Protein AF-0000000084698087 (afdb_homodimer)

Solvent-accessible surface area (backbone atoms only — not comparable to full-atom values): 52259 Å² total; per-residue (Å²): 129,74,54,27,31,43,56,53,33,52,51,50,30,53,74,68,68,44,42,52,36,19,20,30,72,36,72,40,35,35,51,70,33,32,60,50,56,84,87,42,45,78,47,52,35,65,36,32,31,35,14,44,15,16,33,40,25,23,16,63,62,61,72,42,63,26,36,30,41,28,23,25,40,45,26,45,24,41,18,37,33,32,37,39,26,28,33,58,58,37,32,29,28,43,34,33,23,17,22,51,44,72,92,41,52,83,51,52,28,56,61,40,37,80,60,59,49,56,50,58,42,85,36,41,79,44,57,42,55,65,91,47,54,61,41,44,39,40,47,50,52,50,41,52,45,56,8,51,22,68,57,30,12,20,21,37,38,42,44,41,33,62,32,31,75,34,69,35,55,88,75,43,54,76,89,74,88,70,64,70,70,48,73,58,58,66,69,59,49,49,52,52,23,48,52,56,48,69,37,88,38,42,36,40,29,35,8,28,42,18,35,75,60,71,14,42,66,44,44,49,52,29,39,58,39,44,35,39,43,31,29,37,37,54,71,51,32,26,67,32,57,44,56,79,44,69,42,30,30,25,24,36,36,34,22,31,27,63,32,10,60,70,51,50,85,30,40,29,39,41,34,36,17,45,72,62,58,61,34,37,60,94,40,89,61,49,82,56,34,86,75,44,43,46,38,36,27,27,51,34,69,65,50,59,66,43,30,84,64,61,50,70,43,59,17,25,33,40,58,45,34,50,51,40,50,71,63,36,55,73,40,68,74,58,92,59,81,51,69,59,46,75,19,34,55,29,60,27,58,55,53,81,85,70,84,83,82,75,45,33,45,62,49,53,49,34,41,28,48,49,74,45,48,64,91,71,38,26,41,33,48,45,33,83,50,46,40,16,27,42,27,45,45,49,73,54,67,54,85,89,29,47,44,47,67,50,37,73,49,73,32,35,50,61,13,13,50,41,16,31,40,51,29,25,51,75,70,65,71,58,53,46,36,37,36,39,30,22,60,60,38,42,56,54,30,54,54,23,47,33,40,25,27,77,65,43,33,53,34,40,35,38,26,54,32,53,49,38,45,33,46,49,54,28,41,29,61,76,67,67,22,58,63,49,72,68,44,66,50,72,68,66,33,64,52,36,36,35,41,13,30,51,27,48,50,44,79,32,61,47,56,68,47,41,26,52,50,47,48,51,41,74,73,40,85,17,27,29,36,38,40,28,55,29,52,75,56,64,30,52,83,112,129,74,52,27,31,43,55,52,33,54,52,50,30,53,75,68,67,43,42,51,36,21,19,31,71,36,73,42,36,35,52,69,31,32,60,49,57,85,87,43,44,76,47,51,34,68,35,33,31,32,14,43,14,16,33,38,24,22,18,62,62,60,73,42,62,26,34,30,41,27,22,26,40,44,26,46,24,41,18,36,34,31,37,39,26,28,34,58,58,37,31,27,27,45,34,33,23,18,20,51,44,72,91,42,52,82,52,52,28,55,60,40,37,80,60,60,50,56,50,58,43,86,35,41,80,44,58,42,55,67,92,47,55,60,42,46,37,40,49,49,50,50,42,52,44,57,9,50,23,69,56,32,13,20,22,38,38,41,45,41,32,62,32,31,78,34,68,35,55,88,78,42,54,75,89,74,89,68,65,70,70,49,73,57,58,66,68,58,49,49,51,52,24,48,52,56,48,68,36,90,40,43,36,41,30,36,9,28,42,17,35,76,60,71,14,42,67,43,45,48,53,30,40,59,39,44,35,38,42,30,29,35,35,53,72,51,32,27,68,33,58,44,56,78,44,72,42,30,31,24,24,36,38,34,22,31,27,64,30,11,60,71,51,51,86,31,41,28,38,42,32,37,17,46,71,61,59,59,34,37,62,96,39,87,61,50,82,56,34,89,76,46,45,46,37,36,29,26,51,35,68,66,52,58,65,43,30,83,64,60,52,72,42,60,17,25,34,41,59,45,34,50,52,39,50,72,64,36,57,73,40,69,73,60,91,60,81,53,70,59,46,75,19,33,54,28,58,24,59,53,52,81,85,68,84,82,82,76,46,32,44,60,49,51,49,34,40,28,47,48,73,45,48,63,89,70,39,26,40,32,49,45,32,84,50,46,40,16,28,41,28,45,45,51,73,54,66,56,84,90,30,46,44,47,67,49,37,73,49,73,33,35,50,62,13,14,50,42,17,29,43,51,28,25,52,75,70,64,71,59,51,45,36,38,35,38,31,21,60,60,37,43,57,54,31,54,55,23,47,33,40,25,28,76,65,45,33,53,34,41,35,38,26,54,32,53,48,39,46,34,46,50,54,26,41,28,60,76,67,67,22,58,61,47,72,68,44,67,50,72,69,66,34,64,52,36,36,35,40,12,30,50,26,49,50,44,78,32,64,47,56,67,46,41,26,52,49,48,49,52,42,73,72,38,85,16,27,29,37,38,40,28,55,28,51,76,57,65,30,53,83,112

Secondary structure (DSSP, 8-state):
-PPBHHHHHHHHHHHTT--EEEE---GGGHHHHTT--TTSEEEE-SSHHHHHHHHHHHHHHHTS-EEEEE-HHHHHHHHHHHHHHHHHTT--EEEEEEE--HHHHTT--TT--SSTTTTTTTSSS-EE--SSGGGHHHHHHHHHHHHHSSSP--EEEEEETTSTTSBPPTT--------------HHHHHHHHHHHHH-SSEEEEE-HHHHHTT-HHHHHHHHHHHT--EEEPTT-SS--S-TTSTTEEEEPPSSHHHHHHHTTT-SEEEEESS-S----S---S-SS-TTPEEEEEES-HHHHHH-SS-EEEE--HHHHHHHHHHHSPP-PPPSSPPPPPTTTT-SSPPPP-----SSBPHHHHHHHHHHHS-TTPEEEEE-GGGHHHHHHH----STTSEE--SS--TTSHHHHHHHHHHHHHHHT----EEEEE-TTGGGGSTTHHHHHHHTT--EEEEEEE-SB-HHHHHHHHHHT-TT-S--B-TT--HHHHHHHTT-EEEE--SHHHHHHHHHHHHHSSS-EEEEEEB--------/-PPBHHHHHHHHHHHTT--EEEE---GGGHHHHTT--TTSEEEE-SSHHHHHHHHHHHHHHHTS-EEEEE-HHHHHHHHHHHHHHHHHTT--EEEEEEE--HHHHTT--TT--SSTTTTTTTSSS-EE--SSGGGHHHHHHHHHHHHHSSSP--EEEEEEGGGTTSBPPTT--------------HHHHHHHHHHHHH-SSEEEEE-HHHHHTT-HHHHHHHHHHHT--EEEPTT-SS--S-TTSTTEEEEPPSSHHHHHHHTTT-SEEEEESS-S----S---S-SS-TTPEEEEEES-HHHHHH-SS-EEEE--HHHHHHHHHHHSPP-PPPSSPPPPPTTTT-SSPPPP-----SSBPHHHHHHHHHHHS-TTPEEEEE-GGGHHHHHHH----STTSEE--SS--TTSHHHHHHHHHHHHHHHT----EEEEE-TTGGGGSTTHHHHHHHTT--EEEEEEE-SB-HHHHHHHHHHT-TT-SS-B-TT--HHHHHHHTT-EEEE--SHHHHHHHHHHHHHSSS-EEEEEEB--------

Radius of gyration: 29.79 Å; Cα contacts (8 Å, |Δi|>4): 2789; chains: 2; bounding box: 80×95×78 Å

InterPro domains:
  IPR011766 Thiamine pyrophosphate enzyme, TPP-binding [PF02775] (391-532)
  IPR012000 Thiamine pyrophosphate enzyme, central domain [PF00205] (190-324)
  IPR012001 Thiamine pyrophosphate enzyme, N-terminal TPP-binding domain [PF02776] (4-104)
  IPR029035 DHS-like NAD/FAD-binding domain superfamily [SSF52467] (183-330)
  IPR029061 Thiamin diphosphate-binding fold [SSF52518] (4-173)
  IPR029061 Thiamin diphosphate-binding fold [SSF52518] (356-541)
  IPR045229 Thiamine pyrophosphate enzyme [PTHR18968] (4-537)

Nearest PDB structures (foldseek):
  4k9q-assembly1_A  TM=9.774E-01  e=3.034E-65  Polynucleobacter necessarius
  8i01-assembly2_F  TM=8.553E-01  e=2.301E-31  Escherichia coli K-12
  4rjj-assembly2_E  TM=8.406E-01  e=1.267E-29  Bacillus subtilis PY79
  4rjk-assembly1_B  TM=8.369E-01  e=9.402E-29  Bacillus subtilis PY79
  1ozg-assembly1_A-2  TM=8.059E-01  e=5.074E-29  Klebsiella pneumoniae

Foldseek 3Di:
DFDFLLRLQVVLCVVQVAQEEFEADDPLCVLSCPPNDPSHHYQYFPALLLRLLLQLLQCLLQVGEYEYEYEAQVRCVRNQLSLQLQLLVLGQYEYEYEAAAPVCVVVPDPSGRDPVQPVNPPSAQEGDEDPALQQVNVVVQVSRQRQQAPSHGYYYYYYYSVSGGHGYDDCSHDHDDHDRWDAWDPVVLLVVQCPLQPWDAEEEEEALLQLSVVQAVLLVLLCQQAQHAYEYEAPHQFDNYFQPDQRYAAAAAQEQASNQVVCPPGQEYEYAAAALDNHDDYDDDHSHYPNYAYAYEHQDVVSVVVRPHHDYIHTRRNNSSNVSSVNHHGDDHDPDTHHHDLQHHQNDAAFDDDDCPLFAALLLLLLLLLVQFDPQEAEEEADNQGSNSNSNNDGDGDRPRYGYTSSNRAASQLSSQLSNQVSCVVVVVNHEYEYEHEPVSCVSHVSSLLSQQVVQGLYEYEYAYAQFQLAVVLVCVVVVPPPDPDGGHPDDDVQVSNVVSPAAEAEDGHSVSSSVQSNVSNVDGTYYYYYGYHHRGRHHSD/DFDFLLRLQVVLCVVQVAQEEFEADDPLCVLSCPPNDPSHHYQYFPALLLRLLLQLLQCLLQVGEYEYEYEAQVRCVRNQLSLQLQLLVLGQYEYEYEAAAPVCVVVPDPSGRDPVQPVSPPSAQEGDEDPALQQVNVVVQVSRQRQQAPSHGYYYYYYYSVSGGHGYDDCSHDHDDHDRWDAWDPVVLLVVQVPLQPWDAEEEEEALLQLSVVQAVLLVLLCQQAQHAYEYEAPHQFDNYFQPDQRYAAAAAQEQASNQVVCPPGQEYEYAAAALDNHDDYDDDHSHYPNYAYAYEHQDVVSVVVRPHHDYIHTRRNNSSNVSSVNHHGDDHDPDTHHHDLQHNQNDAAFDDDDCPLFAALLLLLLLLLVQFDPQEAEEEADNQGSNSNSNNDGDGDRPRYGYTSSNRAASQLSSQLSNLVSCVVVVVNHEYEYEHEPVSCVSHVSSLLSQQVVQGLYEYEYAYAQFQLAVVLVCVVVVPPPDPDGGHPDDDVQVSNVVSRAAEAEDGHSVSSSVQSNVSNVDGTYYYYYGYHHRGRHHSD

pLDDT: mean 95.45, std 4.78, range [59.5, 98.94]

Organism: NCBI:txid1124991

Structure (mmCIF, N/CA/C/O backbone):
data_AF-0000000084698087-model_v1
#
loop_
_entity.id
_entity.type
_entity.pdbx_description
1 polymer 'Benzoylformate decarboxylase'
#
loop_
_atom_site.group_PDB
_atom_site.id
_atom_site.type_symbol
_atom_site.label_atom_id
_atom_site.label_alt_id
_atom_site.label_comp_id
_atom_site.label_asym_id
_atom_site.label_entity_id
_atom_site.label_seq_id
_atom_site.pdbx_PDB_ins_code
_atom_site.Cartn_x
_atom_site.Cartn_y
_atom_site.Cartn_z
_atom_site.occupancy
_atom_site.B_iso_or_equiv
_atom_site.auth_seq_id
_atom_site.auth_comp_id
_atom_site.auth_asym_id
_atom_site.auth_atom_id
_atom_site.pdbx_PDB_model_num
ATOM 1 N N . MET A 1 1 ? 40.344 4.586 -14.258 1 59.5 1 MET A N 1
ATOM 2 C CA . MET A 1 1 ? 38.969 4.32 -14.703 1 59.5 1 MET A CA 1
ATOM 3 C C . MET A 1 1 ? 38.031 5.363 -14.156 1 59.5 1 MET A C 1
ATOM 5 O O . MET A 1 1 ? 38.188 5.844 -13.031 1 59.5 1 MET A O 1
ATOM 9 N N . GLY A 1 2 ? 37.25 5.965 -15.07 1 83.25 2 GLY A N 1
ATOM 10 C CA . GLY A 1 2 ? 36.375 7.035 -14.633 1 83.25 2 GLY A CA 1
ATOM 11 C C . GLY A 1 2 ? 35.375 6.594 -13.586 1 83.25 2 GLY A C 1
ATOM 12 O O . GLY A 1 2 ? 35.219 5.398 -13.32 1 83.25 2 GLY A O 1
ATOM 13 N N . LYS A 1 3 ? 34.844 7.473 -12.812 1 92.69 3 LYS A N 1
ATOM 14 C CA . LYS A 1 3 ? 33.844 7.176 -11.773 1 92.69 3 LYS A CA 1
ATOM 15 C C . LYS A 1 3 ? 32.594 6.547 -12.375 1 92.69 3 LYS A C 1
ATOM 17 O O . LYS A 1 3 ? 32.25 6.797 -13.539 1 92.69 3 LYS A O 1
ATOM 22 N N . THR A 1 4 ? 31.984 5.672 -11.656 1 95.75 4 THR A N 1
ATOM 23 C CA . THR A 1 4 ? 30.719 5.082 -12.07 1 95.75 4 THR A CA 1
ATOM 24 C C . THR A 1 4 ? 29.562 6.02 -11.766 1 95.75 4 THR A C 1
ATOM 26 O O . THR A 1 4 ? 29.719 6.988 -11.016 1 95.75 4 THR A O 1
ATOM 29 N N . ILE A 1 5 ? 28.422 5.75 -12.352 1 97 5 ILE A N 1
ATOM 30 C CA . ILE A 1 5 ? 27.188 6.48 -12.078 1 97 5 ILE A CA 1
ATOM 31 C C . ILE A 1 5 ? 26.875 6.43 -10.586 1 97 5 ILE A C 1
ATOM 33 O O . ILE A 1 5 ? 26.484 7.441 -9.992 1 97 5 ILE A O 1
ATOM 37 N N . ARG A 1 6 ? 27.062 5.293 -9.953 1 97 6 ARG A N 1
ATOM 38 C CA . ARG A 1 6 ? 26.844 5.117 -8.523 1 97 6 ARG A CA 1
ATOM 39 C C . ARG A 1 6 ? 27.703 6.082 -7.707 1 97 6 ARG A C 1
ATOM 41 O O . ARG A 1 6 ? 27.188 6.801 -6.848 1 97 6 ARG A O 1
ATOM 48 N N . GLN A 1 7 ? 29 6.082 -8.016 1 95.69 7 GLN A N 1
ATOM 49 C CA . GLN A 1 7 ? 29.938 6.906 -7.27 1 95.69 7 GLN A CA 1
ATOM 50 C C . GLN A 1 7 ? 29.594 8.391 -7.398 1 95.69 7 GLN A C 1
ATOM 52 O O . GLN A 1 7 ? 29.578 9.117 -6.406 1 95.69 7 GLN A O 1
ATOM 57 N N . VAL A 1 8 ? 29.312 8.828 -8.641 1 96.06 8 VAL A N 1
ATOM 58 C CA . VAL A 1 8 ? 29.016 10.234 -8.891 1 96.06 8 VAL A CA 1
ATOM 59 C C . VAL A 1 8 ? 27.703 10.609 -8.195 1 96.06 8 VAL A C 1
ATOM 61 O O . VAL A 1 8 ? 27.578 11.727 -7.688 1 96.06 8 VAL A O 1
ATOM 64 N N . THR A 1 9 ? 26.734 9.711 -8.188 1 97 9 THR A N 1
ATOM 65 C CA . THR A 1 9 ? 25.453 9.969 -7.535 1 97 9 THR A CA 1
ATOM 66 C C . THR A 1 9 ? 25.641 10.133 -6.031 1 97 9 THR A C 1
ATOM 68 O O . THR A 1 9 ? 25.109 11.078 -5.438 1 97 9 THR A O 1
ATOM 71 N N . PHE A 1 10 ? 26.406 9.297 -5.359 1 97.06 10 PHE A N 1
ATOM 72 C CA . PHE A 1 10 ? 26.656 9.414 -3.926 1 97.06 10 PHE A CA 1
ATOM 73 C C . PHE A 1 10 ? 27.422 10.688 -3.607 1 97.06 10 PHE A C 1
ATOM 75 O O . PHE A 1 10 ? 27.203 11.305 -2.561 1 97.06 10 PHE A O 1
ATOM 82 N N . GLU A 1 11 ? 28.359 11.062 -4.5 1 95.88 11 GLU A N 1
ATOM 83 C CA . GLU A 1 11 ? 29.047 12.328 -4.324 1 95.88 11 GLU A CA 1
ATOM 84 C C . GLU A 1 11 ? 28.078 13.5 -4.363 1 95.88 11 GLU A C 1
ATOM 86 O O . GLU A 1 11 ? 28.156 14.414 -3.539 1 95.88 11 GLU A O 1
ATOM 91 N N . LEU A 1 12 ? 27.188 13.438 -5.34 1 95.94 12 LEU A N 1
ATOM 92 C CA . LEU A 1 12 ? 26.172 14.477 -5.457 1 95.94 12 LEU A CA 1
ATOM 93 C C . LEU A 1 12 ? 25.297 14.516 -4.207 1 95.94 12 LEU A C 1
ATOM 95 O O . LEU A 1 12 ? 25.031 15.594 -3.66 1 95.94 12 LEU A O 1
ATOM 99 N N . LEU A 1 13 ? 24.812 13.383 -3.74 1 97.38 13 LEU A N 1
ATOM 100 C CA . LEU A 1 13 ? 23.969 13.297 -2.557 1 97.38 13 LEU A CA 1
ATOM 101 C C . LEU A 1 13 ? 24.688 13.852 -1.33 1 97.38 13 LEU A C 1
ATOM 103 O O . LEU A 1 13 ? 24.078 14.539 -0.504 1 97.38 13 LEU A O 1
ATOM 107 N N . ARG A 1 14 ? 26.016 13.578 -1.236 1 96.25 14 ARG A N 1
ATOM 108 C CA . ARG A 1 14 ? 26.844 14.125 -0.165 1 96.25 14 ARG A CA 1
ATOM 109 C C . ARG A 1 14 ? 26.844 15.656 -0.203 1 96.25 14 ARG A C 1
ATOM 111 O O . ARG A 1 14 ? 26.688 16.312 0.83 1 96.25 14 ARG A O 1
ATOM 118 N N . GLN A 1 15 ? 27.031 16.141 -1.367 1 95.06 15 GLN A N 1
ATOM 119 C CA . GLN A 1 15 ? 27.094 17.594 -1.544 1 95.06 15 GLN A CA 1
ATOM 120 C C . GLN A 1 15 ? 25.75 18.25 -1.188 1 95.06 15 GLN A C 1
ATOM 122 O O . GLN A 1 15 ? 25.719 19.375 -0.71 1 95.06 15 GLN A O 1
ATOM 127 N N . LEU A 1 16 ? 24.688 17.516 -1.377 1 95.56 16 LEU A N 1
ATOM 128 C CA . LEU A 1 16 ? 23.359 18.031 -1.093 1 95.56 16 LEU A CA 1
ATOM 129 C C . LEU A 1 16 ? 22.938 17.734 0.343 1 95.56 16 LEU A C 1
ATOM 131 O O . LEU A 1 16 ? 21.812 18.031 0.751 1 95.56 16 LEU A O 1
ATOM 135 N N . ASN A 1 17 ? 23.75 17.062 1.095 1 95.38 17 ASN A N 1
ATOM 136 C CA . ASN A 1 17 ? 23.531 16.688 2.488 1 95.38 17 ASN A CA 1
ATOM 137 C C . ASN A 1 17 ? 22.359 15.711 2.631 1 95.38 17 ASN A C 1
ATOM 139 O O . ASN A 1 17 ? 21.547 15.844 3.541 1 95.38 17 ASN A O 1
ATOM 143 N N . ILE A 1 18 ? 22.219 14.891 1.651 1 97.69 18 ILE A N 1
ATOM 144 C CA . ILE A 1 18 ? 21.25 13.805 1.676 1 97.69 18 ILE A CA 1
ATOM 145 C C . ILE A 1 18 ? 21.969 12.477 1.924 1 97.69 18 ILE A C 1
ATOM 147 O O . ILE A 1 18 ? 22.281 11.75 0.979 1 97.69 18 ILE A O 1
ATOM 151 N N . THR A 1 19 ? 22.203 12.164 3.184 1 97.75 19 THR A N 1
ATOM 152 C CA . THR A 1 19 ? 23.062 11.023 3.492 1 97.75 19 THR A CA 1
ATOM 153 C C . THR A 1 19 ? 22.297 9.969 4.281 1 97.75 19 THR A C 1
ATOM 155 O O . THR A 1 19 ? 22.875 8.961 4.695 1 97.75 19 THR A O 1
ATOM 158 N N . THR A 1 20 ? 21.016 10.195 4.543 1 98.12 20 THR A N 1
ATOM 159 C CA . THR A 1 20 ? 20.172 9.211 5.195 1 98.12 20 THR A CA 1
ATOM 160 C C . THR A 1 20 ? 19.172 8.617 4.199 1 98.12 20 THR A C 1
ATOM 162 O O . THR A 1 20 ? 18.391 9.344 3.576 1 98.12 20 THR A O 1
ATOM 165 N N . VAL A 1 21 ? 19.188 7.367 4.039 1 98.5 21 VAL A N 1
ATOM 166 C CA . VAL A 1 21 ? 18.328 6.648 3.107 1 98.5 21 VAL A CA 1
ATOM 167 C C . VAL A 1 21 ? 17.359 5.762 3.881 1 98.5 21 VAL A C 1
ATOM 169 O O . VAL A 1 21 ? 17.766 4.953 4.715 1 98.5 21 VAL A O 1
ATOM 172 N N . PHE A 1 22 ? 16.094 5.973 3.695 1 98.81 22 PHE A N 1
ATOM 173 C CA . PHE A 1 22 ? 15.07 5.121 4.277 1 98.81 22 PHE A CA 1
ATOM 174 C C . PHE A 1 22 ? 14.617 4.059 3.281 1 98.81 22 PHE A C 1
ATOM 176 O O . PHE A 1 22 ? 14.367 4.363 2.113 1 98.81 22 PHE A O 1
ATOM 183 N N . GLY A 1 23 ? 14.539 2.842 3.686 1 98.19 23 GLY A N 1
ATOM 184 C CA . GLY A 1 23 ? 14.102 1.894 2.674 1 98.19 23 GLY A CA 1
ATOM 185 C C . GLY A 1 23 ? 13.938 0.484 3.209 1 98.19 23 GLY A C 1
ATOM 186 O O . GLY A 1 23 ? 14.188 0.229 4.391 1 98.19 23 GLY A O 1
ATOM 187 N N . ASN A 1 24 ? 13.359 -0.346 2.395 1 96.25 24 ASN A N 1
ATOM 188 C CA . ASN A 1 24 ? 13.32 -1.805 2.398 1 96.25 24 ASN A CA 1
ATOM 189 C C . ASN A 1 24 ? 13.789 -2.381 1.066 1 96.25 24 ASN A C 1
ATOM 191 O O . ASN A 1 24 ? 13.047 -2.367 0.083 1 96.25 24 ASN A O 1
ATOM 195 N N . PRO A 1 25 ? 14.984 -2.898 1.034 1 93.31 25 PRO A N 1
ATOM 196 C CA . PRO A 1 25 ? 15.602 -3.178 -0.266 1 93.31 25 PRO A CA 1
ATOM 197 C C . PRO A 1 25 ? 14.984 -4.387 -0.963 1 93.31 25 PRO A C 1
ATOM 199 O O . PRO A 1 25 ? 14.375 -5.238 -0.308 1 93.31 25 PRO A O 1
ATOM 202 N N . GLY A 1 26 ? 15.062 -4.395 -2.229 1 95.06 26 GLY A N 1
ATOM 203 C CA . GLY A 1 26 ? 14.805 -5.539 -3.086 1 95.06 26 GLY A CA 1
ATOM 204 C C . GLY A 1 26 ? 15.969 -5.871 -4.004 1 95.06 26 GLY A C 1
ATOM 205 O O . GLY A 1 26 ? 17.031 -5.258 -3.918 1 95.06 26 GLY A O 1
ATOM 206 N N . SER A 1 27 ? 15.766 -6.859 -4.812 1 94.06 27 SER A N 1
ATOM 207 C CA . SER A 1 27 ? 16.844 -7.352 -5.672 1 94.06 27 SER A CA 1
ATOM 208 C C . SER A 1 27 ? 17.312 -6.27 -6.633 1 94.06 27 SER A C 1
ATOM 210 O O . SER A 1 27 ? 18.516 -6.141 -6.883 1 94.06 27 SER A O 1
ATOM 212 N N . THR A 1 28 ? 16.453 -5.414 -7.133 1 95.44 28 THR A N 1
ATOM 213 C CA . THR A 1 28 ? 16.812 -4.418 -8.133 1 95.44 28 THR A CA 1
ATOM 214 C C . THR A 1 28 ? 17.531 -3.232 -7.488 1 95.44 28 THR A C 1
ATOM 216 O O . THR A 1 28 ? 18.156 -2.42 -8.18 1 95.44 28 THR A O 1
ATOM 219 N N . GLU A 1 29 ? 17.422 -3.1 -6.227 1 96.88 29 GLU A N 1
ATOM 220 C CA . GLU A 1 29 ? 18 -1.952 -5.535 1 96.88 29 GLU A CA 1
ATOM 221 C C . GLU A 1 29 ? 19.422 -2.248 -5.074 1 96.88 29 GLU A C 1
ATOM 223 O O . GLU A 1 29 ? 20.172 -1.337 -4.699 1 96.88 29 GLU A O 1
ATOM 228 N N . GLU A 1 30 ? 19.844 -3.48 -5.133 1 97.12 30 GLU A N 1
ATOM 229 C CA . GLU A 1 30 ? 21.125 -3.879 -4.551 1 97.12 30 GLU A CA 1
ATOM 230 C C . GLU A 1 30 ? 22.297 -3.236 -5.293 1 97.12 30 GLU A C 1
ATOM 232 O O . GLU A 1 30 ? 23.312 -2.91 -4.688 1 97.12 30 GLU A O 1
ATOM 237 N N . THR A 1 31 ? 22.156 -3.033 -6.578 1 97.19 31 THR A N 1
ATOM 238 C CA . THR A 1 31 ? 23.25 -2.432 -7.34 1 97.19 31 THR A CA 1
ATOM 239 C C . THR A 1 31 ? 23.469 -0.981 -6.918 1 97.19 31 THR A C 1
ATOM 241 O O . THR A 1 31 ? 24.594 -0.502 -6.883 1 97.19 31 THR A O 1
ATOM 244 N N . PHE A 1 32 ? 22.469 -0.255 -6.582 1 97.75 32 PHE A N 1
ATOM 245 C CA . PHE A 1 32 ? 22.578 1.082 -6.012 1 97.75 32 PHE A CA 1
ATOM 246 C C . PHE A 1 32 ? 23.234 1.032 -4.637 1 97.75 32 PHE A C 1
ATOM 248 O O . PHE A 1 32 ? 24.062 1.883 -4.309 1 97.75 32 PHE A O 1
ATOM 255 N N . LEU A 1 33 ? 22.859 0.016 -3.873 1 98 33 LEU A N 1
ATOM 256 C CA . LEU A 1 33 ? 23.266 -0.081 -2.473 1 98 33 LEU A CA 1
ATOM 257 C C . LEU A 1 33 ? 24.609 -0.778 -2.332 1 98 33 LEU A C 1
ATOM 259 O O . LEU A 1 33 ? 25.109 -0.941 -1.22 1 98 33 LEU A O 1
ATOM 263 N N . LYS A 1 34 ? 25.219 -1.209 -3.465 1 97.81 34 LYS A N 1
ATOM 264 C CA . LYS A 1 34 ? 26.516 -1.874 -3.494 1 97.81 34 LYS A CA 1
ATOM 265 C C . LYS A 1 34 ? 27.594 -1.003 -2.852 1 97.81 34 LYS A C 1
ATOM 267 O O . LYS A 1 34 ? 27.719 0.181 -3.172 1 97.81 34 LYS A O 1
ATOM 272 N N . ASN A 1 35 ? 28.422 -1.662 -1.947 1 96.94 35 ASN A N 1
ATOM 273 C CA . ASN A 1 35 ? 29.453 -0.921 -1.23 1 96.94 35 ASN A CA 1
ATOM 274 C C . ASN A 1 35 ? 28.906 0.356 -0.608 1 96.94 35 ASN A C 1
ATOM 276 O O . ASN A 1 35 ? 29.453 1.438 -0.799 1 96.94 35 ASN A O 1
ATOM 280 N N . PHE A 1 36 ? 27.781 0.227 0.066 1 97.88 36 PHE A N 1
ATOM 281 C CA . PHE A 1 36 ? 27.109 1.375 0.663 1 97.88 36 PHE A CA 1
ATOM 282 C C . PHE A 1 36 ? 28.078 2.193 1.507 1 97.88 36 PHE A C 1
ATOM 284 O O . PHE A 1 36 ? 28.719 1.66 2.414 1 97.88 36 PHE A O 1
ATOM 291 N N . PRO A 1 37 ? 28.203 3.467 1.203 1 97.38 37 PRO A N 1
ATOM 292 C CA . PRO A 1 37 ? 29.25 4.266 1.829 1 97.38 37 PRO A CA 1
ATOM 293 C C . PRO A 1 37 ? 29.094 4.387 3.342 1 97.38 37 PRO A C 1
ATOM 295 O O . PRO A 1 37 ? 27.969 4.562 3.828 1 97.38 37 PRO A O 1
ATOM 298 N N . ALA A 1 38 ? 30.156 4.418 4.105 1 96.75 38 ALA A N 1
ATOM 299 C CA . ALA A 1 38 ? 30.156 4.406 5.566 1 96.75 38 ALA A CA 1
ATOM 300 C C . ALA A 1 38 ? 29.609 5.723 6.125 1 96.75 38 ALA A C 1
ATOM 302 O O . ALA A 1 38 ? 29.125 5.77 7.258 1 96.75 38 ALA A O 1
ATOM 303 N N . ASP A 1 39 ? 29.781 6.789 5.32 1 97.44 39 ASP A N 1
ATOM 304 C CA . ASP A 1 39 ? 29.312 8.094 5.793 1 97.44 39 ASP A CA 1
ATOM 305 C C . ASP A 1 39 ? 27.828 8.281 5.492 1 97.44 39 ASP A C 1
ATOM 307 O O . ASP A 1 39 ? 27.25 9.32 5.82 1 97.44 39 ASP A O 1
ATOM 311 N N . PHE A 1 40 ? 27.203 7.348 4.859 1 97.81 40 PHE A N 1
ATOM 312 C CA . PHE A 1 40 ? 25.766 7.293 4.676 1 97.81 40 PHE A CA 1
ATOM 313 C C . PHE A 1 40 ? 25.125 6.375 5.711 1 97.81 40 PHE A C 1
ATOM 315 O O . PHE A 1 40 ? 25.781 5.484 6.25 1 97.81 40 PHE A O 1
ATOM 322 N N . ARG A 1 41 ? 23.859 6.609 6.016 1 97.5 41 ARG A N 1
ATOM 323 C CA . ARG A 1 41 ? 23.078 5.809 6.945 1 97.5 41 ARG A CA 1
ATOM 324 C C . ARG A 1 41 ? 21.859 5.211 6.258 1 97.5 41 ARG A C 1
ATOM 326 O O . ARG A 1 41 ? 21.141 5.906 5.527 1 97.5 41 ARG A O 1
ATOM 333 N N . TYR A 1 42 ? 21.656 3.943 6.406 1 98.19 42 TYR A N 1
ATOM 334 C CA . TYR A 1 42 ? 20.484 3.26 5.887 1 98.19 42 TYR A CA 1
ATOM 335 C C . TYR A 1 42 ? 19.5 2.926 7.012 1 98.19 42 TYR A C 1
ATOM 337 O O . TYR A 1 42 ? 19.844 2.178 7.934 1 98.19 42 TYR A O 1
ATOM 345 N N . ILE A 1 43 ? 18.328 3.492 7.008 1 98.69 43 ILE A N 1
ATOM 346 C CA . ILE A 1 43 ? 17.266 3.207 7.961 1 98.69 43 ILE A CA 1
ATOM 347 C C . ILE A 1 43 ? 16.328 2.15 7.387 1 98.69 43 ILE A C 1
ATOM 349 O O . ILE A 1 43 ? 15.43 2.467 6.602 1 98.69 43 ILE A O 1
ATOM 353 N N . GLN A 1 44 ? 16.484 0.982 7.836 1 98.44 44 GLN A N 1
ATOM 354 C CA . GLN A 1 44 ? 15.703 -0.145 7.332 1 98.44 44 GLN A CA 1
ATOM 355 C C . GLN A 1 44 ? 14.312 -0.181 7.965 1 98.44 44 GLN A C 1
ATOM 357 O O . GLN A 1 44 ? 14.164 0.077 9.164 1 98.44 44 GLN A O 1
ATOM 362 N N . THR A 1 45 ? 13.375 -0.397 7.172 1 98.31 45 THR A N 1
ATOM 363 C CA . THR A 1 45 ? 12.016 -0.689 7.602 1 98.31 45 THR A CA 1
ATOM 364 C C . THR A 1 45 ? 11.578 -2.074 7.129 1 98.31 45 THR A C 1
ATOM 366 O O . THR A 1 45 ? 12.281 -2.715 6.344 1 98.31 45 THR A O 1
ATOM 369 N N . LEU A 1 46 ? 10.445 -2.59 7.605 1 97.81 46 LEU A N 1
ATOM 370 C CA . LEU A 1 46 ? 9.984 -3.928 7.25 1 97.81 46 LEU A CA 1
ATOM 371 C C . LEU A 1 46 ? 8.93 -3.867 6.152 1 97.81 46 LEU A C 1
ATOM 373 O O . LEU A 1 46 ? 8.484 -4.906 5.656 1 97.81 46 LEU A O 1
ATOM 377 N N . HIS A 1 47 ? 8.508 -2.672 5.797 1 97.69 47 HIS A N 1
ATOM 378 C CA . HIS A 1 47 ? 7.516 -2.389 4.77 1 97.69 47 HIS A CA 1
ATOM 379 C C . HIS A 1 47 ? 7.777 -1.043 4.105 1 97.69 47 HIS A C 1
ATOM 381 O O . HIS A 1 47 ? 8.172 -0.083 4.77 1 97.69 47 HIS A O 1
ATOM 387 N N . GLU A 1 48 ? 7.52 -0.935 2.865 1 98.06 48 GLU A N 1
ATOM 388 C CA . GLU A 1 48 ? 7.867 0.267 2.113 1 98.06 48 GLU A CA 1
ATOM 389 C C . GLU A 1 48 ? 7 1.451 2.535 1 98.06 48 GLU A C 1
ATOM 391 O O . GLU A 1 48 ? 7.457 2.596 2.521 1 98.06 48 GLU A O 1
ATOM 396 N N . SER A 1 49 ? 5.707 1.242 2.939 1 97.81 49 SER A N 1
ATOM 397 C CA . SER A 1 49 ? 4.887 2.326 3.471 1 97.81 49 SER A CA 1
ATOM 398 C C . SER A 1 49 ? 5.547 2.98 4.68 1 97.81 49 SER A C 1
ATOM 400 O O . SER A 1 49 ? 5.492 4.199 4.84 1 97.81 49 SER A O 1
ATOM 402 N N . SER A 1 50 ? 6.164 2.162 5.566 1 98.5 50 SER A N 1
ATOM 403 C CA . SER A 1 50 ? 6.867 2.678 6.738 1 98.5 50 SER A CA 1
ATOM 404 C C . SER A 1 50 ? 8.094 3.488 6.328 1 98.5 50 SER A C 1
ATOM 406 O O . SER A 1 50 ? 8.445 4.469 6.992 1 98.5 50 SER A O 1
ATOM 408 N N . ALA A 1 51 ? 8.719 3.068 5.238 1 98.81 51 ALA A N 1
ATOM 409 C CA . ALA A 1 51 ? 9.891 3.793 4.762 1 98.81 51 ALA A CA 1
ATOM 410 C C . ALA A 1 51 ? 9.531 5.223 4.363 1 98.81 51 ALA A C 1
ATOM 412 O O . ALA A 1 51 ? 10.203 6.172 4.766 1 98.81 51 ALA A O 1
ATOM 413 N N . VAL A 1 52 ? 8.461 5.348 3.631 1 98.81 52 VAL A N 1
ATOM 414 C CA . VAL A 1 52 ? 8.047 6.66 3.15 1 98.81 52 VAL A CA 1
ATOM 415 C C . VAL A 1 52 ? 7.617 7.531 4.328 1 98.81 52 VAL A C 1
ATOM 417 O O . VAL A 1 52 ? 8.008 8.695 4.426 1 98.81 52 VAL A O 1
ATOM 420 N N . ALA A 1 53 ? 6.844 6.973 5.254 1 98.88 53 ALA A N 1
ATOM 421 C CA . ALA A 1 53 ? 6.34 7.746 6.387 1 98.88 53 ALA A CA 1
ATOM 422 C C . ALA A 1 53 ? 7.48 8.172 7.309 1 98.88 53 ALA A C 1
ATOM 424 O O . ALA A 1 53 ? 7.5 9.297 7.801 1 98.88 53 ALA A O 1
ATOM 425 N N . ALA A 1 54 ? 8.414 7.25 7.578 1 98.94 54 ALA A N 1
ATOM 426 C CA . ALA A 1 54 ? 9.578 7.602 8.398 1 98.94 54 ALA A CA 1
ATOM 427 C C . ALA A 1 54 ? 10.391 8.711 7.742 1 98.94 54 ALA A C 1
ATOM 429 O O . ALA A 1 54 ? 10.805 9.656 8.414 1 98.94 54 ALA A O 1
ATOM 430 N N . ALA A 1 55 ? 10.586 8.602 6.43 1 98.94 55 ALA A N 1
ATOM 431 C CA . ALA A 1 55 ? 11.305 9.648 5.691 1 98.94 55 ALA A CA 1
ATOM 432 C C . ALA A 1 55 ? 10.555 10.977 5.766 1 98.94 55 ALA A C 1
ATOM 434 O O . ALA A 1 55 ? 11.18 12.031 5.895 1 98.94 55 ALA A O 1
ATOM 435 N N . ASP A 1 56 ? 9.25 10.922 5.645 1 98.88 56 ASP A N 1
ATOM 436 C CA . ASP A 1 56 ? 8.414 12.117 5.734 1 98.88 56 ASP A CA 1
ATOM 437 C C . ASP A 1 56 ? 8.602 12.82 7.074 1 98.88 56 ASP A C 1
ATOM 439 O O . ASP A 1 56 ? 8.891 14.016 7.117 1 98.88 56 ASP A O 1
ATOM 443 N N . GLY A 1 57 ? 8.484 12.023 8.18 1 98.75 57 GLY A N 1
ATOM 444 C CA . GLY A 1 57 ? 8.703 12.594 9.5 1 98.75 57 GLY A CA 1
ATOM 445 C C . GLY A 1 57 ? 10.094 13.18 9.664 1 98.75 57 GLY A C 1
ATOM 446 O O . GLY A 1 57 ? 10.25 14.273 10.211 1 98.75 57 GLY A O 1
ATOM 447 N N . TYR A 1 58 ? 11.102 12.492 9.188 1 98.81 58 TYR A N 1
ATOM 448 C CA . TYR A 1 58 ? 12.484 12.93 9.289 1 98.81 58 TYR A CA 1
ATOM 449 C C . TYR A 1 58 ? 12.703 14.227 8.523 1 98.81 58 TYR A C 1
ATOM 451 O O . TYR A 1 58 ? 13.312 15.172 9.039 1 98.81 58 TYR A O 1
ATOM 459 N N . ALA A 1 59 ? 12.188 14.25 7.305 1 98.38 59 ALA A N 1
ATOM 460 C CA . ALA A 1 59 ? 12.328 15.43 6.449 1 98.38 59 ALA A CA 1
ATOM 461 C C . ALA A 1 59 ? 11.656 16.641 7.074 1 98.38 59 ALA A C 1
ATOM 463 O O . ALA A 1 59 ? 12.203 17.75 7.043 1 98.38 59 ALA A O 1
ATOM 464 N N . GLN A 1 60 ? 10.469 16.469 7.594 1 97.75 60 GLN A N 1
ATOM 465 C CA . GLN A 1 60 ? 9.758 17.562 8.234 1 97.75 60 GLN A CA 1
ATOM 466 C C . GLN A 1 60 ? 10.516 18.078 9.453 1 97.75 60 GLN A C 1
ATOM 468 O O . GLN A 1 60 ? 10.648 19.297 9.641 1 97.75 60 GLN A O 1
ATOM 473 N N . SER A 1 61 ? 11.023 17.141 10.234 1 96.56 61 SER A N 1
ATOM 474 C CA . SER A 1 61 ? 11.711 17.5 11.469 1 96.56 61 SER A CA 1
ATOM 475 C C . SER A 1 61 ? 13.023 18.219 11.18 1 96.56 61 SER A C 1
ATOM 477 O O . SER A 1 61 ? 13.414 19.125 11.914 1 96.56 61 SER A O 1
ATOM 479 N N . THR A 1 62 ? 13.688 17.828 10.109 1 95.56 62 THR A N 1
ATOM 480 C CA . THR A 1 62 ? 15.008 18.375 9.805 1 95.56 62 THR A CA 1
ATOM 481 C C . THR A 1 62 ? 14.906 19.516 8.797 1 95.56 62 THR A C 1
ATOM 483 O O . THR A 1 62 ? 15.875 20.25 8.586 1 95.56 62 THR A O 1
ATOM 486 N N . ARG A 1 63 ? 13.711 19.656 8.164 1 93.06 63 ARG A N 1
ATOM 487 C CA . ARG A 1 63 ? 13.484 20.625 7.105 1 93.06 63 ARG A CA 1
ATOM 488 C C . ARG A 1 63 ? 14.477 20.438 5.961 1 93.06 63 ARG A C 1
ATOM 490 O O . ARG A 1 63 ? 15.078 21.406 5.492 1 93.06 63 ARG A O 1
ATOM 497 N N . ASN A 1 64 ? 14.797 19.172 5.664 1 93 64 ASN A N 1
ATOM 498 C CA . ASN A 1 64 ? 15.672 18.766 4.566 1 93 64 ASN A CA 1
ATOM 499 C C . ASN A 1 64 ? 15.016 17.703 3.689 1 93 64 ASN A C 1
ATOM 501 O O . ASN A 1 64 ? 14.039 17.062 4.102 1 93 64 ASN A O 1
ATOM 505 N N . VAL A 1 65 ? 15.609 17.562 2.48 1 96.81 65 VAL A N 1
ATOM 506 C CA . VAL A 1 65 ? 15.141 16.516 1.585 1 96.81 65 VAL A CA 1
ATOM 507 C C . VAL A 1 65 ? 15.578 15.148 2.113 1 96.81 65 VAL A C 1
ATOM 509 O O . VAL A 1 65 ? 16.703 14.992 2.588 1 96.81 65 VAL A O 1
ATOM 512 N N . ALA A 1 66 ? 14.703 14.203 2.141 1 98.12 66 ALA A N 1
ATOM 513 C CA . ALA A 1 66 ? 15.07 12.844 2.504 1 98.12 66 ALA A CA 1
ATOM 514 C C . ALA A 1 66 ? 14.977 11.906 1.3 1 98.12 66 ALA A C 1
ATOM 516 O O . ALA A 1 66 ? 14.211 12.164 0.364 1 98.12 66 ALA A O 1
ATOM 517 N N . LEU A 1 67 ? 15.82 10.898 1.304 1 98.75 67 LEU A N 1
ATOM 518 C CA . LEU A 1 67 ? 15.859 9.898 0.238 1 98.75 67 LEU A CA 1
ATOM 519 C C . LEU A 1 67 ? 15.172 8.609 0.669 1 98.75 67 LEU A C 1
ATOM 521 O O . LEU A 1 67 ? 15.383 8.133 1.786 1 98.75 67 LEU A O 1
ATOM 525 N N . VAL A 1 68 ? 14.266 8.125 -0.19 1 98.81 68 VAL A N 1
ATOM 526 C CA . VAL A 1 68 ? 13.578 6.852 0.013 1 98.81 68 VAL A CA 1
ATOM 527 C C . VAL A 1 68 ? 13.938 5.883 -1.112 1 98.81 68 VAL A C 1
ATOM 529 O O . VAL A 1 68 ? 13.977 6.27 -2.283 1 98.81 68 VAL A O 1
ATOM 532 N N . ASN A 1 69 ? 14.266 4.695 -0.756 1 98.5 69 ASN A N 1
ATOM 533 C CA . ASN A 1 69 ? 14.594 3.641 -1.711 1 98.5 69 ASN A CA 1
ATOM 534 C C . ASN A 1 69 ? 13.68 2.432 -1.544 1 98.5 69 ASN A C 1
ATOM 536 O O . ASN A 1 69 ? 13.758 1.722 -0.54 1 98.5 69 ASN A O 1
ATOM 540 N N . VAL A 1 70 ? 12.727 2.221 -2.518 1 97.62 70 VAL A N 1
ATOM 541 C CA . VAL A 1 70 ? 11.789 1.107 -2.434 1 97.62 70 VAL A CA 1
ATOM 542 C C . VAL A 1 70 ? 11.992 0.166 -3.619 1 97.62 70 VAL A C 1
ATOM 544 O O . VAL A 1 70 ? 12.734 0.488 -4.555 1 97.62 70 VAL A O 1
ATOM 547 N N . HIS A 1 71 ? 11.289 -1.014 -3.555 1 96.12 71 HIS A N 1
ATOM 548 C CA . HIS A 1 71 ? 11.492 -2.082 -4.527 1 96.12 71 HIS A CA 1
ATOM 549 C C . HIS A 1 71 ? 10.562 -1.922 -5.723 1 96.12 71 HIS A C 1
ATOM 551 O O . HIS A 1 71 ? 9.344 -2.074 -5.594 1 96.12 71 HIS A O 1
ATOM 557 N N . THR A 1 72 ? 11.086 -1.711 -6.875 1 94.56 72 THR A N 1
ATOM 558 C CA . THR A 1 72 ? 10.43 -1.705 -8.18 1 94.56 72 THR A CA 1
ATOM 559 C C . THR A 1 72 ? 8.953 -1.36 -8.039 1 94.56 72 THR A C 1
ATOM 561 O O . THR A 1 72 ? 8.586 -0.469 -7.273 1 94.56 72 THR A O 1
ATOM 564 N N . SER A 1 73 ? 8.031 -2.057 -8.828 1 92.56 73 SER A N 1
ATOM 565 C CA . SER A 1 73 ? 6.598 -1.797 -8.789 1 92.56 73 SER A CA 1
ATOM 566 C C . SER A 1 73 ? 5.973 -2.332 -7.504 1 92.56 73 SER A C 1
ATOM 568 O O . SER A 1 73 ? 5.051 -1.724 -6.957 1 92.56 73 SER A O 1
ATOM 570 N N . ALA A 1 74 ? 6.523 -3.426 -7.047 1 94.62 74 ALA A N 1
ATOM 571 C CA . ALA A 1 74 ? 5.996 -4.039 -5.828 1 94.62 74 ALA A CA 1
ATOM 572 C C . ALA A 1 74 ? 6.117 -3.088 -4.641 1 94.62 74 ALA A C 1
ATOM 574 O O . ALA A 1 74 ? 5.121 -2.764 -3.992 1 94.62 74 ALA A O 1
ATOM 575 N N . GLY A 1 75 ? 7.332 -2.664 -4.406 1 96.5 75 GLY A N 1
ATOM 576 C CA . GLY A 1 75 ? 7.57 -1.771 -3.281 1 96.5 75 GLY A CA 1
ATOM 577 C C . GLY A 1 75 ? 6.906 -0.418 -3.445 1 96.5 75 GLY A C 1
ATOM 578 O O . GLY A 1 75 ? 6.398 0.151 -2.475 1 96.5 75 GLY A O 1
ATOM 579 N N . LEU A 1 76 ? 6.961 0.118 -4.672 1 96.5 76 LEU A N 1
ATOM 580 C CA . LEU A 1 76 ? 6.297 1.392 -4.934 1 96.5 76 LEU A CA 1
ATOM 581 C C . LEU A 1 76 ? 4.801 1.292 -4.66 1 96.5 76 LEU A C 1
ATOM 583 O O . LEU A 1 76 ? 4.215 2.197 -4.066 1 96.5 76 LEU A O 1
ATOM 587 N N . SER A 1 77 ? 4.195 0.192 -5.059 1 96.44 77 SER A N 1
ATOM 588 C CA . SER A 1 77 ? 2.773 -0.048 -4.82 1 96.44 77 SER A CA 1
ATOM 589 C C . SER A 1 77 ? 2.461 -0.089 -3.328 1 96.44 77 SER A C 1
ATOM 591 O O . SER A 1 77 ? 1.441 0.444 -2.887 1 96.44 77 SER A O 1
ATOM 593 N N . ASN A 1 78 ? 3.318 -0.687 -2.576 1 97.31 78 ASN A N 1
ATOM 594 C CA . ASN A 1 78 ? 3.156 -0.739 -1.127 1 97.31 78 ASN A CA 1
ATOM 595 C C . ASN A 1 78 ? 3.244 0.651 -0.502 1 97.31 78 ASN A C 1
ATOM 597 O O . ASN A 1 78 ? 2.637 0.908 0.539 1 97.31 78 ASN A O 1
ATOM 601 N N . ALA A 1 79 ? 3.949 1.543 -1.151 1 97.44 79 ALA A N 1
ATOM 602 C CA . ALA A 1 79 ? 4.312 2.83 -0.562 1 97.44 79 ALA A CA 1
ATOM 603 C C . ALA A 1 79 ? 3.258 3.891 -0.871 1 97.44 79 ALA A C 1
ATOM 605 O O . ALA A 1 79 ? 3.289 4.988 -0.308 1 97.44 79 ALA A O 1
ATOM 606 N N . MET A 1 80 ? 2.254 3.637 -1.658 1 96.88 80 MET A N 1
ATOM 607 C CA . MET A 1 80 ? 1.441 4.641 -2.34 1 96.88 80 MET A CA 1
ATOM 608 C C . MET A 1 80 ? 0.651 5.473 -1.338 1 96.88 80 MET A C 1
ATOM 610 O O . MET A 1 80 ? 0.487 6.68 -1.521 1 96.88 80 MET A O 1
ATOM 614 N N . SER A 1 81 ? 0.133 4.852 -0.295 1 97.44 81 SER A N 1
ATOM 615 C CA . SER A 1 81 ? -0.688 5.594 0.655 1 97.44 81 SER A CA 1
ATOM 616 C C . SER A 1 81 ? 0.123 6.676 1.361 1 97.44 81 SER A C 1
ATOM 618 O O . SER A 1 81 ? -0.352 7.801 1.539 1 97.44 81 SER A O 1
ATOM 620 N N . ASN A 1 82 ? 1.327 6.336 1.759 1 98.44 82 ASN A N 1
ATOM 621 C CA . ASN A 1 82 ? 2.139 7.324 2.461 1 98.44 82 ASN A CA 1
ATOM 622 C C . ASN A 1 82 ? 2.828 8.281 1.49 1 98.44 82 ASN A C 1
ATOM 624 O O . ASN A 1 82 ? 3.281 9.352 1.886 1 98.44 82 ASN A O 1
ATOM 628 N N . ILE A 1 83 ? 2.922 7.914 0.194 1 98.44 83 ILE A N 1
ATOM 629 C CA . ILE A 1 83 ? 3.314 8.891 -0.813 1 98.44 83 ILE A CA 1
ATOM 630 C C . ILE A 1 83 ? 2.227 9.953 -0.951 1 98.44 83 ILE A C 1
ATOM 632 O O . ILE A 1 83 ? 2.521 11.148 -1.014 1 98.44 83 ILE A O 1
ATOM 636 N N . LEU A 1 84 ? 0.967 9.523 -0.89 1 97.56 84 LEU A N 1
ATOM 637 C CA . LEU A 1 84 ? -0.168 10.438 -0.85 1 97.56 84 LEU A CA 1
ATOM 638 C C . LEU A 1 84 ? -0.055 11.391 0.335 1 97.56 84 LEU A C 1
ATOM 640 O O . LEU A 1 84 ? -0.234 12.602 0.181 1 97.56 84 LEU A O 1
ATOM 644 N N . THR A 1 85 ? 0.285 10.875 1.464 1 98.25 85 THR A N 1
ATOM 645 C CA . THR A 1 85 ? 0.388 11.703 2.664 1 98.25 85 THR A CA 1
ATOM 646 C C . THR A 1 85 ? 1.549 12.68 2.549 1 98.25 85 THR A C 1
ATOM 648 O O . THR A 1 85 ? 1.405 13.859 2.875 1 98.25 85 THR A O 1
ATOM 651 N N . ALA A 1 86 ? 2.664 12.195 2.051 1 98.62 86 ALA A N 1
ATOM 652 C CA . ALA A 1 86 ? 3.816 13.078 1.881 1 98.62 86 ALA A CA 1
ATOM 653 C C . ALA A 1 86 ? 3.496 14.227 0.923 1 98.62 86 ALA A C 1
ATOM 655 O O . ALA A 1 86 ? 3.949 15.352 1.122 1 98.62 86 ALA A O 1
ATOM 656 N N . TYR A 1 87 ? 2.766 13.891 -0.093 1 97.81 87 TYR A N 1
ATOM 657 C CA . TYR A 1 87 ? 2.34 14.891 -1.066 1 97.81 87 TYR A CA 1
ATOM 658 C C . TYR A 1 87 ? 1.469 15.953 -0.41 1 97.81 87 TYR A C 1
ATOM 660 O O . TYR A 1 87 ? 1.696 17.156 -0.594 1 97.81 87 TYR A O 1
ATOM 668 N N . MET A 1 88 ? 0.545 15.531 0.408 1 96.5 88 MET A N 1
ATOM 669 C CA . MET A 1 88 ? -0.376 16.453 1.065 1 96.5 88 MET A CA 1
ATOM 670 C C . MET A 1 88 ? 0.328 17.234 2.176 1 96.5 88 MET A C 1
ATOM 672 O O . MET A 1 88 ? -0.012 18.391 2.447 1 96.5 88 MET A O 1
ATOM 676 N N . ASN A 1 89 ? 1.318 16.609 2.777 1 97.69 89 ASN A N 1
ATOM 677 C CA . ASN A 1 89 ? 2.121 17.266 3.797 1 97.69 89 ASN A CA 1
ATOM 678 C C . ASN A 1 89 ? 3.123 18.234 3.176 1 97.69 89 ASN A C 1
ATOM 680 O O . ASN A 1 89 ? 3.783 19 3.887 1 97.69 89 ASN A O 1
ATOM 684 N N . ARG A 1 90 ? 3.268 18.203 1.895 1 97.12 90 ARG A N 1
ATOM 685 C CA . ARG A 1 90 ? 4.219 19.031 1.164 1 97.12 90 ARG A CA 1
ATOM 686 C C . ARG A 1 90 ? 5.652 18.719 1.583 1 97.12 90 ARG A C 1
ATOM 688 O O . ARG A 1 90 ? 6.457 19.641 1.771 1 97.12 90 ARG A O 1
ATOM 695 N N . THR A 1 91 ? 5.938 17.453 1.813 1 98.25 91 THR A N 1
ATOM 696 C CA . THR A 1 91 ? 7.258 17.047 2.287 1 98.25 91 THR A CA 1
ATOM 697 C C . THR A 1 91 ? 8.18 16.75 1.112 1 98.25 91 THR A C 1
ATOM 699 O O . THR A 1 91 ? 7.84 15.938 0.243 1 98.25 91 THR A O 1
ATOM 702 N N . PRO A 1 92 ? 9.32 17.375 1.024 1 98.25 92 PRO A N 1
ATOM 703 C CA . PRO A 1 92 ? 10.25 17.094 -0.071 1 98.25 92 PRO A CA 1
ATOM 704 C C . PRO A 1 92 ? 10.961 15.75 0.082 1 98.25 92 PRO A C 1
ATOM 706 O O . PRO A 1 92 ? 11.898 15.633 0.877 1 98.25 92 PRO A O 1
ATOM 709 N N . LEU A 1 93 ? 10.516 14.797 -0.628 1 98.81 93 LEU A N 1
ATOM 710 C CA . LEU A 1 93 ? 11.125 13.469 -0.682 1 98.81 93 LEU A CA 1
ATOM 711 C C . LEU A 1 93 ? 11.578 13.141 -2.1 1 98.81 93 LEU A C 1
ATOM 713 O O . LEU A 1 93 ? 10.898 13.477 -3.068 1 98.81 93 LEU A O 1
ATOM 717 N N . ILE A 1 94 ? 12.758 12.547 -2.195 1 98.88 94 ILE A N 1
ATOM 718 C CA . ILE A 1 94 ? 13.148 11.859 -3.424 1 98.88 94 ILE A CA 1
ATOM 719 C C . ILE A 1 94 ? 12.945 10.352 -3.258 1 98.88 94 ILE A C 1
ATOM 721 O O . ILE A 1 94 ? 13.703 9.695 -2.541 1 98.88 94 ILE A O 1
ATOM 725 N N . ILE A 1 95 ? 11.93 9.891 -3.881 1 98.81 95 ILE A N 1
ATOM 726 C CA . ILE A 1 95 ? 11.609 8.469 -3.822 1 98.81 95 ILE A CA 1
ATOM 727 C C . ILE A 1 95 ? 12.188 7.758 -5.039 1 98.81 95 ILE A C 1
ATOM 729 O O . ILE A 1 95 ? 11.969 8.18 -6.18 1 98.81 95 ILE A O 1
ATOM 733 N N . THR A 1 96 ? 12.961 6.73 -4.77 1 98.5 96 THR A N 1
ATOM 734 C CA . THR A 1 96 ? 13.555 5.957 -5.859 1 98.5 96 THR A CA 1
ATOM 735 C C . THR A 1 96 ? 13.086 4.504 -5.809 1 98.5 96 THR A C 1
ATOM 737 O O . THR A 1 96 ? 12.812 3.973 -4.73 1 98.5 96 THR A O 1
ATOM 740 N N . ALA A 1 97 ? 12.922 3.957 -6.879 1 97.69 97 ALA A N 1
ATOM 741 C CA . ALA A 1 97 ? 12.758 2.516 -7.055 1 97.69 97 ALA A CA 1
ATOM 742 C C . ALA A 1 97 ? 13.625 1.996 -8.195 1 97.69 97 ALA A C 1
ATOM 744 O O . ALA A 1 97 ? 13.906 2.721 -9.148 1 97.69 97 ALA A O 1
ATOM 745 N N . GLY A 1 98 ? 14.094 0.791 -8 1 96.06 98 GLY A N 1
ATOM 746 C CA . GLY A 1 98 ? 14.781 0.162 -9.117 1 96.06 98 GLY A CA 1
ATOM 747 C C . GLY A 1 98 ? 13.836 -0.272 -10.227 1 96.06 98 GLY A C 1
ATOM 748 O O . GLY A 1 98 ? 12.617 -0.15 -10.094 1 96.06 98 GLY A O 1
ATOM 749 N N . ASN A 1 99 ? 14.406 -0.637 -11.305 1 96.38 99 ASN A N 1
ATOM 750 C CA . ASN A 1 99 ? 13.773 -1.377 -12.391 1 96.38 99 ASN A CA 1
ATOM 751 C C . ASN A 1 99 ? 14.703 -2.447 -12.953 1 96.38 99 ASN A C 1
ATOM 753 O O . ASN A 1 99 ? 15.859 -2.555 -12.531 1 96.38 99 ASN A O 1
ATOM 757 N N . GLN A 1 100 ? 14.148 -3.338 -13.734 1 95.56 100 GLN A N 1
ATOM 758 C CA . GLN A 1 100 ? 14.938 -4.418 -14.312 1 95.56 100 GLN A CA 1
ATOM 759 C C . GLN A 1 100 ? 15.961 -3.873 -15.312 1 95.56 100 GLN A C 1
ATOM 761 O O . GLN A 1 100 ? 15.898 -2.703 -15.695 1 95.56 100 GLN A O 1
ATOM 766 N N . THR A 1 101 ? 16.953 -4.742 -15.609 1 94.88 101 THR A N 1
ATOM 767 C CA . THR A 1 101 ? 17.969 -4.367 -16.594 1 94.88 101 THR A CA 1
ATOM 768 C C . THR A 1 101 ? 17.328 -3.857 -17.875 1 94.88 101 THR A C 1
ATOM 770 O O . THR A 1 101 ? 16.312 -4.402 -18.328 1 94.88 101 THR A O 1
ATOM 773 N N . ARG A 1 102 ? 17.891 -2.801 -18.406 1 93.75 102 ARG A N 1
ATOM 774 C CA . ARG A 1 102 ? 17.312 -2.148 -19.578 1 93.75 102 ARG A CA 1
ATOM 775 C C . ARG A 1 102 ? 17.141 -3.139 -20.719 1 93.75 102 ARG A C 1
ATOM 777 O O . ARG A 1 102 ? 16.172 -3.051 -21.484 1 93.75 102 ARG A O 1
ATOM 784 N N . ASP A 1 103 ? 17.953 -4.113 -20.844 1 91.38 103 ASP A N 1
ATOM 785 C CA . ASP A 1 103 ? 17.938 -5.09 -21.938 1 91.38 103 ASP A CA 1
ATOM 786 C C . ASP A 1 103 ? 16.656 -5.918 -21.906 1 91.38 103 ASP A C 1
ATOM 788 O O . ASP A 1 103 ? 16.266 -6.504 -22.922 1 91.38 103 ASP A O 1
ATOM 792 N N . MET A 1 104 ? 16.031 -5.871 -20.781 1 92.44 104 MET A N 1
ATOM 793 C CA . MET A 1 104 ? 14.906 -6.781 -20.656 1 92.44 104 MET A CA 1
ATOM 794 C C . MET A 1 104 ? 13.602 -6.008 -20.5 1 92.44 104 MET A C 1
ATOM 796 O O . MET A 1 104 ? 12.516 -6.598 -20.484 1 92.44 104 MET A O 1
ATOM 800 N N . LEU A 1 105 ? 13.664 -4.719 -20.453 1 92.12 105 LEU A N 1
ATOM 801 C CA . LEU A 1 105 ? 12.469 -3.955 -20.094 1 92.12 105 LEU A CA 1
ATOM 802 C C . LEU A 1 105 ? 11.383 -4.117 -21.156 1 92.12 105 LEU A C 1
ATOM 804 O O . LEU A 1 105 ? 10.195 -4.109 -20.828 1 92.12 105 LEU A O 1
ATOM 808 N N . LEU A 1 106 ? 11.789 -4.301 -22.406 1 90.5 106 LEU A N 1
ATOM 809 C CA . LEU A 1 106 ? 10.828 -4.406 -23.5 1 90.5 106 LEU A CA 1
ATOM 810 C C . LEU A 1 106 ? 9.914 -5.613 -23.312 1 90.5 106 LEU A C 1
ATOM 812 O O . LEU A 1 106 ? 8.734 -5.566 -23.641 1 90.5 106 LEU A O 1
ATOM 816 N N . ILE A 1 107 ? 10.484 -6.668 -22.719 1 92.06 107 ILE A N 1
ATOM 817 C CA . ILE A 1 107 ? 9.727 -7.91 -22.641 1 92.06 107 ILE A CA 1
ATOM 818 C C . ILE A 1 107 ? 9.062 -8.016 -21.266 1 92.06 107 ILE A C 1
ATOM 820 O O . ILE A 1 107 ? 8.477 -9.055 -20.922 1 92.06 107 ILE A O 1
ATOM 824 N N . GLU A 1 108 ? 9.164 -6.992 -20.422 1 91.75 108 GLU A N 1
ATOM 825 C CA . GLU A 1 108 ? 8.508 -6.898 -19.125 1 91.75 108 GLU A CA 1
ATOM 826 C C . GLU A 1 108 ? 8.789 -8.133 -18.266 1 91.75 108 GLU A C 1
ATOM 828 O O . GLU A 1 108 ? 7.867 -8.859 -17.891 1 91.75 108 GLU A O 1
ATOM 833 N N . PRO A 1 109 ? 10.031 -8.266 -17.891 1 92.81 109 PRO A N 1
ATOM 834 C CA . PRO A 1 109 ? 10.383 -9.422 -17.047 1 92.81 109 PRO A CA 1
ATOM 835 C C . PRO A 1 109 ? 9.688 -9.398 -15.695 1 92.81 109 PRO A C 1
ATOM 837 O O . PRO A 1 109 ? 8.961 -8.445 -15.383 1 92.81 109 PRO A O 1
ATOM 840 N N . TRP A 1 110 ? 9.859 -10.5 -15.016 1 92.25 110 TRP A N 1
ATOM 841 C CA . TRP A 1 110 ? 9.305 -10.602 -13.672 1 92.25 110 TRP A CA 1
ATOM 842 C C . TRP A 1 110 ? 9.797 -9.461 -12.789 1 92.25 110 TRP A C 1
ATOM 844 O O . TRP A 1 110 ? 10.969 -9.078 -12.859 1 92.25 110 TRP A O 1
ATOM 854 N N . LEU A 1 111 ? 8.867 -8.82 -11.93 1 92.38 111 LEU A N 1
ATOM 855 C CA . LEU A 1 111 ? 9.156 -7.727 -11.016 1 92.38 111 LEU A CA 1
ATOM 856 C C . LEU A 1 111 ? 9.555 -6.465 -11.781 1 92.38 111 LEU A C 1
ATOM 858 O O . LEU A 1 111 ? 10.43 -5.715 -11.344 1 92.38 111 LEU A O 1
ATOM 862 N N . THR A 1 112 ? 9.016 -6.352 -12.984 1 91.75 112 THR A N 1
ATOM 863 C CA . THR A 1 112 ? 9.219 -5.133 -13.766 1 91.75 112 THR A CA 1
ATOM 864 C C . THR A 1 112 ? 8.273 -4.031 -13.289 1 91.75 112 THR A C 1
ATOM 866 O O . THR A 1 112 ? 7.164 -4.309 -12.836 1 91.75 112 THR A O 1
ATOM 869 N N . ASN A 1 113 ? 8.727 -2.896 -13.258 1 91.44 113 ASN A N 1
ATOM 870 C CA . ASN A 1 113 ? 7.875 -1.72 -13.109 1 91.44 113 ASN A CA 1
ATOM 871 C C . ASN A 1 113 ? 7.367 -1.222 -14.453 1 91.44 113 ASN A C 1
ATOM 873 O O . ASN A 1 113 ? 7.98 -0.347 -15.07 1 91.44 113 ASN A O 1
ATOM 877 N N . ILE A 1 114 ? 6.055 -1.751 -14.672 1 86.62 114 ILE A N 1
ATOM 878 C CA . ILE A 1 114 ? 5.465 -1.375 -15.945 1 86.62 114 ILE A CA 1
ATOM 879 C C . ILE A 1 114 ? 4.945 0.059 -15.875 1 86.62 114 ILE A C 1
ATOM 881 O O . ILE A 1 114 ? 4.293 0.44 -14.898 1 86.62 114 ILE A O 1
ATOM 885 N N . LYS A 1 115 ? 5.316 0.908 -16.578 1 88.81 115 LYS A N 1
ATOM 886 C CA . LYS A 1 115 ? 4.984 2.33 -16.594 1 88.81 115 LYS A CA 1
ATOM 887 C C . LYS A 1 115 ? 5.441 3.008 -15.305 1 88.81 115 LYS A C 1
ATOM 889 O O . LYS A 1 115 ? 4.629 3.6 -14.586 1 88.81 115 LYS A O 1
ATOM 894 N N . PRO A 1 116 ? 6.605 2.92 -14.961 1 91.75 116 PRO A N 1
ATOM 895 C CA . PRO A 1 116 ? 7.133 3.338 -13.656 1 91.75 116 PRO A CA 1
ATOM 896 C C . PRO A 1 116 ? 6.797 4.789 -13.32 1 91.75 116 PRO A C 1
ATOM 898 O O . PRO A 1 116 ? 6.543 5.117 -12.164 1 91.75 116 PRO A O 1
ATOM 901 N N . GLU A 1 117 ? 6.695 5.645 -14.344 1 92.19 117 GLU A N 1
ATOM 902 C CA . GLU A 1 117 ? 6.484 7.07 -14.109 1 92.19 117 GLU A CA 1
ATOM 903 C C . GLU A 1 117 ? 5.027 7.359 -13.75 1 92.19 117 GLU A C 1
ATOM 905 O O . GLU A 1 117 ? 4.738 8.336 -13.055 1 92.19 117 GLU A O 1
ATOM 910 N N . THR A 1 118 ? 4.164 6.496 -14.117 1 91.25 118 THR A N 1
ATOM 911 C CA . THR A 1 118 ? 2.734 6.77 -13.992 1 91.25 118 THR A CA 1
ATOM 912 C C . THR A 1 118 ? 2.207 6.285 -12.641 1 91.25 118 THR A C 1
ATOM 914 O O . THR A 1 118 ? 1.299 6.891 -12.07 1 91.25 118 THR A O 1
ATOM 917 N N . LEU A 1 119 ? 2.75 5.309 -12.102 1 90.12 119 LEU A N 1
ATOM 918 C CA . LEU A 1 119 ? 2.223 4.629 -10.922 1 90.12 119 LEU A CA 1
ATOM 919 C C . LEU A 1 119 ? 2.113 5.586 -9.742 1 90.12 119 LEU A C 1
ATOM 921 O O . LEU A 1 119 ? 1.083 5.633 -9.062 1 90.12 119 LEU A O 1
ATOM 925 N N . PRO A 1 120 ? 3.119 6.387 -9.492 1 93.25 120 PRO A N 1
ATOM 926 C CA . PRO A 1 120 ? 3.025 7.227 -8.297 1 93.25 120 PRO A CA 1
ATOM 927 C C . PRO A 1 120 ? 2.176 8.477 -8.516 1 93.25 120 PRO A C 1
ATOM 929 O O . PRO A 1 120 ? 1.881 9.203 -7.562 1 93.25 120 PRO A O 1
ATOM 932 N N . GLU A 1 121 ? 1.786 8.719 -9.797 1 90.31 121 GLU A N 1
ATOM 933 C CA . GLU A 1 121 ? 0.851 9.805 -10.055 1 90.31 121 GLU A CA 1
ATOM 934 C C . GLU A 1 121 ? -0.53 9.492 -9.484 1 90.31 121 GLU A C 1
ATOM 936 O O . GLU A 1 121 ? -0.931 8.328 -9.422 1 90.31 121 GLU A O 1
ATOM 941 N N . PRO A 1 122 ? -1.213 10.531 -9.008 1 89.81 122 PRO A N 1
ATOM 942 C CA . PRO A 1 122 ? -0.965 11.977 -9.031 1 89.81 122 PRO A CA 1
ATOM 943 C C . PRO A 1 122 ? -0.233 12.469 -7.789 1 89.81 122 PRO A C 1
ATOM 945 O O . PRO A 1 122 ? -0.146 13.68 -7.559 1 89.81 122 PRO A O 1
ATOM 948 N N . TRP A 1 123 ? 0.366 11.586 -7.031 1 95.06 123 TRP A N 1
ATOM 949 C CA . TRP A 1 123 ? 0.78 11.969 -5.684 1 95.06 123 TRP A CA 1
ATOM 950 C C . TRP A 1 123 ? 2.264 12.32 -5.648 1 95.06 123 TRP A C 1
ATOM 952 O O . TRP A 1 123 ? 2.9 12.25 -4.594 1 95.06 123 TRP A O 1
ATOM 962 N N . VAL A 1 124 ? 2.877 12.633 -6.746 1 97.06 124 VAL A N 1
ATOM 963 C CA . VAL A 1 124 ? 4.23 13.18 -6.809 1 97.06 124 VAL A CA 1
ATOM 964 C C . VAL A 1 124 ? 4.254 14.406 -7.719 1 97.06 124 VAL A C 1
ATOM 966 O O . VAL A 1 124 ? 3.412 14.539 -8.609 1 97.06 124 VAL A O 1
ATOM 969 N N . LYS A 1 125 ? 5.227 15.234 -7.516 1 96.81 125 LYS A N 1
ATOM 970 C CA . LYS A 1 125 ? 5.363 16.469 -8.281 1 96.81 125 LYS A CA 1
ATOM 971 C C . LYS A 1 125 ? 6.008 16.203 -9.641 1 96.81 125 LYS A C 1
ATOM 973 O O . LYS A 1 125 ? 5.797 16.969 -10.594 1 96.81 125 LYS A O 1
ATOM 978 N N . TRP A 1 126 ? 6.859 15.289 -9.633 1 97.25 126 TRP A N 1
ATOM 979 C CA . TRP A 1 126 ? 7.637 14.922 -10.812 1 97.25 126 TRP A CA 1
ATOM 980 C C . TRP A 1 126 ? 8.016 13.445 -10.789 1 97.25 126 TRP A C 1
ATOM 982 O O . TRP A 1 126 ? 8.359 12.906 -9.734 1 97.25 126 TRP A O 1
ATOM 992 N N . SER A 1 127 ? 7.82 12.805 -11.812 1 97.75 127 SER A N 1
ATOM 993 C CA . SER A 1 127 ? 8.117 11.383 -11.984 1 97.75 127 SER A CA 1
ATOM 994 C C . SER A 1 127 ? 8.891 11.133 -13.273 1 97.75 127 SER A C 1
ATOM 996 O O . SER A 1 127 ? 8.477 11.57 -14.344 1 97.75 127 SER A O 1
ATOM 998 N N . TYR A 1 128 ? 10.078 10.344 -13.102 1 97.56 128 TYR A N 1
ATOM 999 C CA . TYR A 1 128 ? 10.938 10.234 -14.273 1 97.56 128 TYR A CA 1
ATOM 1000 C C . TYR A 1 128 ? 11.773 8.961 -14.219 1 97.56 128 TYR A C 1
ATOM 1002 O O . TYR A 1 128 ? 12.242 8.57 -13.148 1 97.56 128 TYR A O 1
ATOM 1010 N N . GLN A 1 129 ? 11.922 8.305 -15.266 1 97.5 129 GLN A N 1
ATOM 1011 C CA . GLN A 1 129 ? 12.945 7.289 -15.5 1 97.5 129 GLN A CA 1
ATOM 1012 C C . GLN A 1 129 ? 13.961 7.754 -16.547 1 97.5 129 GLN A C 1
ATOM 1014 O O . GLN A 1 129 ? 13.625 7.891 -17.719 1 97.5 129 GLN A O 1
ATOM 1019 N N . PRO A 1 130 ? 15.234 7.945 -16.109 1 96.31 130 PRO A N 1
ATOM 1020 C CA . PRO A 1 130 ? 16.234 8.383 -17.094 1 96.31 130 PRO A CA 1
ATOM 1021 C C . PRO A 1 130 ? 16.328 7.441 -18.297 1 96.31 130 PRO A C 1
ATOM 1023 O O . PRO A 1 130 ? 16.328 6.219 -18.125 1 96.31 130 PRO A O 1
ATOM 1026 N N . VAL A 1 131 ? 16.453 8.031 -19.469 1 94.12 131 VAL A N 1
ATOM 1027 C CA . VAL A 1 131 ? 16.5 7.246 -20.703 1 94.12 131 VAL A CA 1
ATOM 1028 C C . VAL A 1 131 ? 17.906 6.648 -20.875 1 94.12 131 VAL A C 1
ATOM 1030 O O . VAL A 1 131 ? 18.047 5.57 -21.453 1 94.12 131 VAL A O 1
ATOM 1033 N N . ARG A 1 132 ? 18.984 7.324 -20.5 1 94.62 132 ARG A N 1
ATOM 1034 C CA . ARG A 1 132 ? 20.359 6.844 -20.5 1 94.62 132 ARG A CA 1
ATOM 1035 C C . ARG A 1 132 ? 20.938 6.855 -19.094 1 94.62 132 ARG A C 1
ATOM 1037 O O . ARG A 1 132 ? 20.625 7.742 -18.297 1 94.62 132 ARG A O 1
ATOM 1044 N N . ALA A 1 133 ? 21.75 5.891 -18.75 1 95.81 133 ALA A N 1
ATOM 1045 C CA . ALA A 1 133 ? 22.422 5.805 -17.438 1 95.81 133 ALA A CA 1
ATOM 1046 C C . ALA A 1 133 ? 23.125 7.117 -17.109 1 95.81 133 ALA A C 1
ATOM 1048 O O . ALA A 1 133 ? 23.109 7.551 -15.945 1 95.81 133 ALA A O 1
ATOM 1049 N N . GLU A 1 134 ? 23.703 7.766 -18.062 1 94.31 134 GLU A N 1
ATOM 1050 C CA . GLU A 1 134 ? 24.516 8.969 -17.891 1 94.31 134 GLU A CA 1
ATOM 1051 C C . GLU A 1 134 ? 23.688 10.117 -17.312 1 94.31 134 GLU A C 1
ATOM 1053 O O . GLU A 1 134 ? 24.234 11.078 -16.781 1 94.31 134 GLU A O 1
ATOM 1058 N N . ASP A 1 135 ? 22.391 10.039 -17.406 1 95.06 135 ASP A N 1
ATOM 1059 C CA . ASP A 1 135 ? 21.5 11.117 -16.984 1 95.06 135 ASP A CA 1
ATOM 1060 C C . ASP A 1 135 ? 21.109 10.969 -15.516 1 95.06 135 ASP A C 1
ATOM 1062 O O . ASP A 1 135 ? 20.5 11.867 -14.938 1 95.06 135 ASP A O 1
ATOM 1066 N N . VAL A 1 136 ? 21.484 9.875 -14.883 1 97.5 136 VAL A N 1
ATOM 1067 C CA . VAL A 1 136 ? 21 9.555 -13.547 1 97.5 136 VAL A CA 1
ATOM 1068 C C . VAL A 1 136 ? 21.438 10.641 -12.562 1 97.5 136 VAL A C 1
ATOM 1070 O O . VAL A 1 136 ? 20.609 11.188 -11.828 1 97.5 136 VAL A O 1
ATOM 1073 N N . PRO A 1 137 ? 22.719 11.062 -12.516 1 96.38 137 PRO A N 1
ATOM 1074 C CA . PRO A 1 137 ? 23.109 12.109 -11.555 1 96.38 137 PRO A CA 1
ATOM 1075 C C . PRO A 1 137 ? 22.359 13.422 -11.781 1 96.38 137 PRO A C 1
ATOM 1077 O O . PRO A 1 137 ? 21.891 14.039 -10.828 1 96.38 137 PRO A O 1
ATOM 1080 N N . ALA A 1 138 ? 22.234 13.805 -13.047 1 95.56 138 ALA A N 1
ATOM 1081 C CA . ALA A 1 138 ? 21.484 15.031 -13.375 1 95.56 138 ALA A CA 1
ATOM 1082 C C . ALA A 1 138 ? 20.016 14.898 -12.992 1 95.56 138 ALA A C 1
ATOM 1084 O O . ALA A 1 138 ? 19.391 15.875 -12.586 1 95.56 138 ALA A O 1
ATOM 1085 N N . ALA A 1 139 ? 19.484 13.703 -13.141 1 97.38 139 ALA A N 1
ATOM 1086 C CA . ALA A 1 139 ? 18.094 13.453 -12.742 1 97.38 139 ALA A CA 1
ATOM 1087 C C . ALA A 1 139 ? 17.922 13.633 -11.242 1 97.38 139 ALA A C 1
ATOM 1089 O O . ALA A 1 139 ? 16.906 14.156 -10.789 1 97.38 139 ALA A O 1
ATOM 1090 N N . PHE A 1 140 ? 18.875 13.234 -10.477 1 97.81 140 PHE A N 1
ATOM 1091 C CA . PHE A 1 140 ? 18.828 13.43 -9.031 1 97.81 140 PHE A CA 1
ATOM 1092 C C . PHE A 1 140 ? 18.859 14.922 -8.695 1 97.81 140 PHE A C 1
ATOM 1094 O O . PHE A 1 140 ? 18.125 15.367 -7.805 1 97.81 140 PHE A O 1
ATOM 1101 N N . MET A 1 141 ? 19.688 15.664 -9.367 1 96.69 141 MET A N 1
ATOM 1102 C CA . MET A 1 141 ? 19.734 17.094 -9.117 1 96.69 141 MET A CA 1
ATOM 1103 C C . MET A 1 141 ? 18.406 17.75 -9.469 1 96.69 141 MET A C 1
ATOM 1105 O O . MET A 1 141 ? 17.922 18.625 -8.727 1 96.69 141 MET A O 1
ATOM 1109 N N . ARG A 1 142 ? 17.859 17.359 -10.594 1 97.12 142 ARG A N 1
ATOM 1110 C CA . ARG A 1 142 ? 16.547 17.875 -10.945 1 97.12 142 ARG A CA 1
ATOM 1111 C C . ARG A 1 142 ? 15.5 17.469 -9.914 1 97.12 142 ARG A C 1
ATOM 1113 O O . ARG A 1 142 ? 14.633 18.266 -9.547 1 97.12 142 ARG A O 1
ATOM 1120 N N . ALA A 1 143 ? 15.586 16.219 -9.469 1 98.19 143 ALA A N 1
ATOM 1121 C CA . ALA A 1 143 ? 14.672 15.734 -8.43 1 98.19 143 ALA A CA 1
ATOM 1122 C C . ALA A 1 143 ? 14.773 16.594 -7.172 1 98.19 143 ALA A C 1
ATOM 1124 O O . ALA A 1 143 ? 13.758 16.953 -6.582 1 98.19 143 ALA A O 1
ATOM 1125 N N . TYR A 1 144 ? 15.992 16.875 -6.797 1 97.5 144 TYR A N 1
ATOM 1126 C CA . TYR A 1 144 ? 16.234 17.75 -5.645 1 97.5 144 TYR A CA 1
ATOM 1127 C C . TYR A 1 144 ? 15.539 19.094 -5.828 1 97.5 144 TYR A C 1
ATOM 1129 O O . TYR A 1 144 ? 14.836 19.562 -4.934 1 97.5 144 TYR A O 1
ATOM 1137 N N . ALA A 1 145 ? 15.711 19.703 -6.941 1 96.75 145 ALA A N 1
ATOM 1138 C CA . ALA A 1 145 ? 15.125 21 -7.242 1 96.75 145 ALA A CA 1
ATOM 1139 C C . ALA A 1 145 ? 13.602 20.938 -7.207 1 96.75 145 ALA A C 1
ATOM 1141 O O . ALA A 1 145 ? 12.953 21.797 -6.594 1 96.75 145 ALA A O 1
ATOM 1142 N N . MET A 1 146 ? 13.07 19.922 -7.805 1 97.12 146 MET A N 1
ATOM 1143 C CA . MET A 1 146 ? 11.625 19.781 -7.922 1 97.12 146 MET A CA 1
ATOM 1144 C C . MET A 1 146 ? 10.992 19.484 -6.566 1 97.12 146 MET A C 1
ATOM 1146 O O . MET A 1 146 ? 9.906 19.984 -6.262 1 97.12 146 MET A O 1
ATOM 1150 N N . ALA A 1 147 ? 11.648 18.672 -5.77 1 97.88 147 ALA A N 1
ATOM 1151 C CA . ALA A 1 147 ? 11.125 18.328 -4.457 1 97.88 147 ALA A CA 1
ATOM 1152 C C . ALA A 1 147 ? 11.07 19.547 -3.537 1 97.88 147 ALA A C 1
ATOM 1154 O O . ALA A 1 147 ? 10.117 19.719 -2.779 1 97.88 147 ALA A O 1
ATOM 1155 N N . LEU A 1 148 ? 12.023 20.406 -3.672 1 95.38 148 LEU A N 1
ATOM 1156 C CA . LEU A 1 148 ? 12.234 21.484 -2.703 1 95.38 148 LEU A CA 1
ATOM 1157 C C . LEU A 1 148 ? 11.461 22.734 -3.105 1 95.38 148 LEU A C 1
ATOM 1159 O O . LEU A 1 148 ? 10.984 23.484 -2.246 1 95.38 148 LEU A O 1
ATOM 1163 N N . GLN A 1 149 ? 11.398 23.047 -4.359 1 94.25 149 GLN A N 1
ATOM 1164 C CA . GLN A 1 149 ? 10.773 24.281 -4.816 1 94.25 149 GLN A CA 1
ATOM 1165 C C . GLN A 1 149 ? 9.273 24.281 -4.535 1 94.25 149 GLN A C 1
ATOM 1167 O O . GLN A 1 149 ? 8.625 23.234 -4.633 1 94.25 149 GLN A O 1
ATOM 1172 N N . PRO A 1 150 ? 8.734 25.453 -4.227 1 93.56 150 PRO A N 1
ATOM 1173 C CA . PRO A 1 150 ? 7.312 25.516 -3.873 1 93.56 150 PRO A CA 1
ATOM 1174 C C . PRO A 1 150 ? 6.395 25.203 -5.051 1 93.56 150 PRO A C 1
ATOM 1176 O O . PRO A 1 150 ? 6.691 25.562 -6.188 1 93.56 150 PRO A O 1
ATOM 1179 N N . PRO A 1 151 ? 5.305 24.594 -4.781 1 95.19 151 PRO A N 1
ATOM 1180 C CA . PRO A 1 151 ? 5.047 23.906 -3.518 1 95.19 151 PRO A CA 1
ATOM 1181 C C . PRO A 1 151 ? 5.906 22.656 -3.346 1 95.19 151 PRO A C 1
ATOM 1183 O O . PRO A 1 151 ? 6.039 21.859 -4.281 1 95.19 151 PRO A O 1
ATOM 1186 N N . ALA A 1 152 ? 6.52 22.562 -2.189 1 96.81 152 ALA A N 1
ATOM 1187 C CA . ALA A 1 152 ? 7.383 21.406 -1.947 1 96.81 152 ALA A CA 1
ATOM 1188 C C . ALA A 1 152 ? 6.574 20.125 -1.929 1 96.81 152 ALA A C 1
ATOM 1190 O O . ALA A 1 152 ? 5.367 20.141 -1.685 1 96.81 152 ALA A O 1
ATOM 1191 N N . GLY A 1 153 ? 7.215 18.969 -2.238 1 97.94 153 GLY A N 1
ATOM 1192 C CA . GLY A 1 153 ? 6.547 17.688 -2.25 1 97.94 153 GLY A CA 1
ATOM 1193 C C . GLY A 1 153 ? 7.426 16.562 -2.762 1 97.94 153 GLY A C 1
ATOM 1194 O O . GLY A 1 153 ? 8.586 16.781 -3.121 1 97.94 153 GLY A O 1
ATOM 1195 N N . PRO A 1 154 ? 6.902 15.383 -2.73 1 98.75 154 PRO A N 1
ATOM 1196 C CA . PRO A 1 154 ? 7.688 14.219 -3.162 1 98.75 154 PRO A CA 1
ATOM 1197 C C . PRO A 1 154 ? 7.828 14.133 -4.68 1 98.75 154 PRO A C 1
ATOM 1199 O O . PRO A 1 154 ? 6.957 14.609 -5.41 1 98.75 154 PRO A O 1
ATOM 1202 N N . VAL A 1 155 ? 8.938 13.578 -5.117 1 98.75 155 VAL A N 1
ATOM 1203 C CA . VAL A 1 155 ? 9.203 13.25 -6.516 1 98.75 155 VAL A CA 1
ATOM 1204 C C . VAL A 1 155 ? 9.641 11.789 -6.633 1 98.75 155 VAL A C 1
ATOM 1206 O O . VAL A 1 155 ? 9.914 11.141 -5.625 1 98.75 155 VAL A O 1
ATOM 1209 N N . PHE A 1 156 ? 9.656 11.242 -7.902 1 98.69 156 PHE A N 1
ATOM 1210 C CA . PHE A 1 156 ? 9.961 9.828 -8.078 1 98.69 156 PHE A CA 1
ATOM 1211 C C . PHE A 1 156 ? 10.953 9.625 -9.211 1 98.69 156 PHE A C 1
ATOM 1213 O O . PHE A 1 156 ? 10.836 10.25 -10.266 1 98.69 156 PHE A O 1
ATOM 1220 N N . LEU A 1 157 ? 11.961 8.797 -8.922 1 98.56 157 LEU A N 1
ATOM 1221 C CA . LEU A 1 157 ? 12.898 8.352 -9.945 1 98.56 157 LEU A CA 1
ATOM 1222 C C . LEU A 1 157 ? 12.906 6.828 -10.047 1 98.56 157 LEU A C 1
ATOM 1224 O O . LEU A 1 157 ? 13.141 6.133 -9.055 1 98.56 157 LEU A O 1
ATOM 1228 N N . SER A 1 158 ? 12.555 6.301 -11.172 1 98.12 158 SER A N 1
ATOM 1229 C CA . SER A 1 158 ? 12.789 4.902 -11.508 1 98.12 158 SER A CA 1
ATOM 1230 C C . SER A 1 158 ? 14.156 4.711 -12.156 1 98.12 158 SER A C 1
ATOM 1232 O O . SER A 1 158 ? 14.453 5.32 -13.188 1 98.12 158 SER A O 1
ATOM 1234 N N . ILE A 1 159 ? 15.039 3.873 -11.578 1 98 159 ILE A N 1
ATOM 1235 C CA . ILE A 1 159 ? 16.406 3.74 -12.078 1 98 159 ILE A CA 1
ATOM 1236 C C . ILE A 1 159 ? 16.703 2.27 -12.352 1 98 159 ILE A C 1
ATOM 1238 O O . ILE A 1 159 ? 16.938 1.495 -11.422 1 98 159 ILE A O 1
ATOM 1242 N N . PRO A 1 160 ? 16.844 1.876 -13.57 1 97.06 160 PRO A N 1
ATOM 1243 C CA . PRO A 1 160 ? 17.188 0.49 -13.898 1 97.06 160 PRO A CA 1
ATOM 1244 C C . PRO A 1 160 ? 18.469 0.024 -13.195 1 97.06 160 PRO A C 1
ATOM 1246 O O . PRO A 1 160 ? 19.422 0.793 -13.078 1 97.06 160 PRO A O 1
ATOM 1249 N N . LEU A 1 161 ? 18.469 -1.256 -12.773 1 95.81 161 LEU A N 1
ATOM 1250 C CA . LEU A 1 161 ? 19.516 -1.765 -11.898 1 95.81 161 LEU A CA 1
ATOM 1251 C C . LEU A 1 161 ? 20.859 -1.788 -12.609 1 95.81 161 LEU A C 1
ATOM 1253 O O . LEU A 1 161 ? 21.922 -1.732 -11.961 1 95.81 161 LEU A O 1
ATOM 1257 N N . ASP A 1 162 ? 20.922 -1.764 -13.953 1 95.94 162 ASP A N 1
ATOM 1258 C CA . ASP A 1 162 ? 22.188 -1.869 -14.688 1 95.94 162 ASP A CA 1
ATOM 1259 C C . ASP A 1 162 ? 22.797 -0.49 -14.938 1 95.94 162 ASP A C 1
ATOM 1261 O O . ASP A 1 162 ? 23.906 -0.381 -15.469 1 95.94 162 ASP A O 1
ATOM 1265 N N . ASP A 1 163 ? 22.156 0.542 -14.484 1 97.31 163 ASP A N 1
ATOM 1266 C CA . ASP A 1 163 ? 22.656 1.894 -14.695 1 97.31 163 ASP A CA 1
ATOM 1267 C C . ASP A 1 163 ? 23.844 2.191 -13.773 1 97.31 163 ASP A C 1
ATOM 1269 O O . ASP A 1 163 ? 24.781 2.896 -14.156 1 97.31 163 ASP A O 1
ATOM 1273 N N . TRP A 1 164 ? 23.891 1.661 -12.664 1 97.38 164 TRP A N 1
ATOM 1274 C CA . TRP A 1 164 ? 24.703 2.139 -11.547 1 97.38 164 TRP A CA 1
ATOM 1275 C C . TRP A 1 164 ? 26.172 1.844 -11.781 1 97.38 164 TRP A C 1
ATOM 1277 O O . TRP A 1 164 ? 27.047 2.57 -11.289 1 97.38 164 TRP A O 1
ATOM 1287 N N . ASP A 1 165 ? 26.484 0.769 -12.508 1 95.56 165 ASP A N 1
ATOM 1288 C CA . ASP A 1 165 ? 27.891 0.389 -12.695 1 95.56 165 ASP A CA 1
ATOM 1289 C C . ASP A 1 165 ? 28.453 0.982 -13.992 1 95.56 165 ASP A C 1
ATOM 1291 O O . ASP A 1 165 ? 29.641 0.832 -14.281 1 95.56 165 ASP A O 1
ATOM 1295 N N . LYS A 1 166 ? 27.641 1.67 -14.727 1 96 166 LYS A N 1
ATOM 1296 C CA . LYS A 1 166 ? 28.109 2.303 -15.953 1 96 166 LYS A CA 1
ATOM 1297 C C . LYS A 1 166 ? 29.016 3.484 -15.648 1 96 166 LYS A C 1
ATOM 1299 O O . LYS A 1 166 ? 28.922 4.09 -14.578 1 96 166 LYS A O 1
ATOM 1304 N N . PRO A 1 167 ? 29.938 3.76 -16.609 1 94.94 167 PRO A N 1
ATOM 1305 C CA . PRO A 1 167 ? 30.781 4.934 -16.422 1 94.94 167 PRO A CA 1
ATOM 1306 C C . PRO A 1 167 ? 30 6.246 -16.469 1 94.94 167 PRO A C 1
ATOM 1308 O O . PRO A 1 167 ? 29.078 6.387 -17.266 1 94.94 167 PRO A O 1
ATOM 1311 N N . ALA A 1 168 ? 30.406 7.094 -15.602 1 93.69 168 ALA A N 1
ATOM 1312 C CA . ALA A 1 168 ? 29.812 8.43 -15.586 1 93.69 168 ALA A CA 1
ATOM 1313 C C . ALA A 1 168 ? 30.641 9.398 -16.422 1 93.69 168 ALA A C 1
ATOM 1315 O O . ALA A 1 168 ? 31.844 9.227 -16.578 1 93.69 168 ALA A O 1
ATOM 1316 N N . GLU A 1 169 ? 29.984 10.297 -17.094 1 86.12 169 GLU A N 1
ATOM 1317 C CA . GLU A 1 169 ? 30.688 11.375 -17.781 1 86.12 169 GLU A CA 1
ATOM 1318 C C . GLU A 1 169 ? 31.281 12.359 -16.781 1 86.12 169 GLU A C 1
ATOM 1320 O O . GLU A 1 169 ? 30.797 12.477 -15.648 1 86.12 169 GLU A O 1
ATOM 1325 N N . ALA A 1 170 ? 32.281 13.094 -17.438 1 73.5 170 ALA A N 1
ATOM 1326 C CA . ALA A 1 170 ? 32.906 14.156 -16.641 1 73.5 170 ALA A CA 1
ATOM 1327 C C . ALA A 1 170 ? 31.859 15.234 -16.297 1 73.5 170 ALA A C 1
ATOM 1329 O O . ALA A 1 170 ? 31.016 15.578 -17.125 1 73.5 170 ALA A O 1
ATOM 1330 N N . ASP A 1 171 ? 31.703 15.578 -15.102 1 74.25 171 ASP A N 1
ATOM 1331 C CA . ASP A 1 171 ? 30.828 16.656 -14.664 1 74.25 171 ASP A CA 1
ATOM 1332 C C . ASP A 1 171 ? 29.359 16.219 -14.727 1 74.25 171 ASP A C 1
ATOM 1334 O O . ASP A 1 171 ? 28.484 17.016 -15.055 1 74.25 171 ASP A O 1
ATOM 1338 N N . ALA A 1 172 ? 29.047 15.023 -14.633 1 73.75 172 ALA A N 1
ATOM 1339 C CA . ALA A 1 172 ? 27.734 14.398 -14.781 1 73.75 172 ALA A CA 1
ATOM 1340 C C . ALA A 1 172 ? 26.688 15.102 -13.93 1 73.75 172 ALA A C 1
ATOM 1342 O O . ALA A 1 172 ? 25.5 15.078 -14.25 1 73.75 172 ALA A O 1
ATOM 1343 N N . ALA A 1 173 ? 27.062 15.656 -12.867 1 77.62 173 ALA A N 1
ATOM 1344 C CA . ALA A 1 173 ? 26.047 16.422 -12.156 1 77.62 173 ALA A CA 1
ATOM 1345 C C . ALA A 1 173 ? 26.641 17.703 -11.57 1 77.62 173 ALA A C 1
ATOM 1347 O O . ALA A 1 173 ? 27.672 17.672 -10.891 1 77.62 173 ALA A O 1
ATOM 1348 N N . VAL A 1 174 ? 26 18.781 -11.984 1 86.44 174 VAL A N 1
ATOM 1349 C CA . VAL A 1 174 ? 26.375 20.078 -11.461 1 86.44 174 VAL A CA 1
ATOM 1350 C C . VAL A 1 174 ? 25.453 20.469 -10.312 1 86.44 174 VAL A C 1
ATOM 1352 O O . VAL A 1 174 ? 24.234 20.531 -10.484 1 86.44 174 VAL A O 1
ATOM 1355 N N . VAL A 1 175 ? 26.031 20.641 -9.172 1 92.19 175 VAL A N 1
ATOM 1356 C CA . VAL A 1 175 ? 25.266 21.109 -8.016 1 92.19 175 VAL A CA 1
ATOM 1357 C C . VAL A 1 175 ? 24.844 22.562 -8.219 1 92.19 175 VAL A C 1
ATOM 1359 O O . VAL A 1 175 ? 25.656 23.406 -8.602 1 92.19 175 VAL A O 1
ATOM 1362 N N . ARG A 1 176 ? 23.594 22.766 -8 1 89.88 176 ARG A N 1
ATOM 1363 C CA . ARG A 1 176 ? 23.094 24.141 -8.109 1 89.88 176 ARG A CA 1
ATOM 1364 C C . ARG A 1 176 ? 22.156 24.469 -6.949 1 89.88 176 ARG A C 1
ATOM 1366 O O . ARG A 1 176 ? 21.594 23.562 -6.316 1 89.88 176 ARG A O 1
ATOM 1373 N N . SER A 1 177 ? 22.062 25.734 -6.672 1 91.25 177 SER A N 1
ATOM 1374 C CA . SER A 1 177 ? 21.062 26.203 -5.711 1 91.25 177 SER A CA 1
ATOM 1375 C C . SER A 1 177 ? 19.703 26.406 -6.379 1 91.25 177 SER A C 1
ATOM 1377 O O . SER A 1 177 ? 19.625 26.578 -7.598 1 91.25 177 SER A O 1
ATOM 1379 N N . VAL A 1 178 ? 18.672 26.219 -5.539 1 91.44 178 VAL A N 1
ATOM 1380 C CA . VAL A 1 178 ? 17.328 26.375 -6.066 1 91.44 178 VAL A CA 1
ATOM 1381 C C . VAL A 1 178 ? 16.516 27.297 -5.148 1 91.44 178 VAL A C 1
ATOM 1383 O O . VAL A 1 178 ? 16.844 27.438 -3.967 1 91.44 178 VAL A O 1
ATOM 1386 N N . SER A 1 179 ? 15.453 27.922 -5.727 1 91.12 179 SER A N 1
ATOM 1387 C CA . SER A 1 179 ? 14.594 28.797 -4.945 1 91.12 179 SER A CA 1
ATOM 1388 C C . SER A 1 179 ? 13.797 28 -3.912 1 91.12 179 SER A C 1
ATOM 1390 O O . SER A 1 179 ? 13.312 26.906 -4.195 1 91.12 179 SER A O 1
ATOM 1392 N N . HIS A 1 180 ? 13.711 28.656 -2.76 1 91.56 180 HIS A N 1
ATOM 1393 C CA . HIS A 1 180 ? 12.969 28 -1.686 1 91.56 180 HIS A CA 1
ATOM 1394 C C . HIS A 1 180 ? 11.664 28.734 -1.392 1 91.56 180 HIS A C 1
ATOM 1396 O O . HIS A 1 180 ? 10.766 28.172 -0.756 1 91.56 180 HIS A O 1
ATOM 1402 N N . ARG A 1 181 ? 11.586 29.969 -1.767 1 94.81 181 ARG A N 1
ATOM 1403 C CA . ARG A 1 181 ? 10.398 30.781 -1.538 1 94.81 181 ARG A CA 1
ATOM 1404 C C . ARG A 1 181 ? 10.102 31.672 -2.742 1 94.81 181 ARG A C 1
ATOM 1406 O O . ARG A 1 181 ? 10.977 31.906 -3.574 1 94.81 181 ARG A O 1
ATOM 1413 N N . ILE A 1 182 ? 8.891 32 -2.807 1 94.81 182 ILE A N 1
ATOM 1414 C CA . ILE A 1 182 ? 8.477 32.969 -3.816 1 94.81 182 ILE A CA 1
ATOM 1415 C C . ILE A 1 182 ? 7.844 34.188 -3.139 1 94.81 182 ILE A C 1
ATOM 1417 O O . ILE A 1 182 ? 7.203 34.062 -2.094 1 94.81 182 ILE A O 1
ATOM 1421 N N . SER A 1 183 ? 8.07 35.312 -3.764 1 95.88 183 SER A N 1
ATOM 1422 C CA . SER A 1 183 ? 7.461 36.531 -3.242 1 95.88 183 SER A CA 1
ATOM 1423 C C . SER A 1 183 ? 6.281 36.969 -4.102 1 95.88 183 SER A C 1
ATOM 1425 O O . SER A 1 183 ? 6.09 36.469 -5.207 1 95.88 183 SER A O 1
ATOM 1427 N N . ALA A 1 184 ? 5.48 37.938 -3.537 1 96.38 184 ALA A N 1
ATOM 1428 C CA . ALA A 1 184 ? 4.219 38.344 -4.145 1 96.38 184 ALA A CA 1
ATOM 1429 C C . ALA A 1 184 ? 4.445 39.438 -5.188 1 96.38 184 ALA A C 1
ATOM 1431 O O . ALA A 1 184 ? 5.434 40.156 -5.117 1 96.38 184 ALA A O 1
ATOM 1432 N N . ASP A 1 185 ? 3.504 39.469 -6.164 1 95.25 185 ASP A N 1
ATOM 1433 C CA . ASP A 1 185 ? 3.307 40.719 -6.91 1 95.25 185 ASP A CA 1
ATOM 1434 C C . ASP A 1 185 ? 3.037 41.906 -5.973 1 95.25 185 ASP A C 1
ATOM 1436 O O . ASP A 1 185 ? 2.021 41.906 -5.273 1 95.25 185 ASP A O 1
ATOM 1440 N N . PRO A 1 186 ? 3.916 42.938 -6.062 1 97 186 PRO A N 1
ATOM 1441 C CA . PRO A 1 186 ? 3.783 44.031 -5.078 1 97 186 PRO A CA 1
ATOM 1442 C C . PRO A 1 186 ? 2.473 44.781 -5.219 1 97 186 PRO A C 1
ATOM 1444 O O . PRO A 1 186 ? 1.93 45.281 -4.227 1 97 186 PRO A O 1
ATOM 1447 N N . VAL A 1 187 ? 1.975 44.906 -6.426 1 97.69 187 VAL A N 1
ATOM 1448 C CA . VAL A 1 187 ? 0.719 45.625 -6.648 1 97.69 187 VAL A CA 1
ATOM 1449 C C . VAL A 1 187 ? -0.43 44.844 -5.996 1 97.69 187 VAL A C 1
ATOM 1451 O O . VAL A 1 187 ? -1.242 45.438 -5.273 1 97.69 187 VAL A O 1
ATOM 1454 N N . ARG A 1 188 ? -0.439 43.656 -6.195 1 97 188 ARG A N 1
ATOM 1455 C CA . ARG A 1 188 ? -1.505 42.812 -5.641 1 97 188 ARG A CA 1
ATOM 1456 C C . ARG A 1 188 ? -1.395 42.719 -4.121 1 97 188 ARG A C 1
ATOM 1458 O O . ARG A 1 188 ? -2.406 42.719 -3.42 1 97 188 ARG A O 1
ATOM 1465 N N . MET A 1 189 ? -0.164 42.656 -3.645 1 98.38 189 MET A N 1
ATOM 1466 C CA . MET A 1 189 ? 0.059 42.656 -2.201 1 98.38 189 MET A CA 1
ATOM 1467 C C . MET A 1 189 ? -0.508 43.906 -1.556 1 98.38 189 MET A C 1
ATOM 1469 O O . MET A 1 189 ? -1.145 43.844 -0.503 1 98.38 189 MET A O 1
ATOM 1473 N N . ARG A 1 190 ? -0.307 45.031 -2.162 1 98.31 190 ARG A N 1
ATOM 1474 C CA . ARG A 1 190 ? -0.843 46.281 -1.644 1 98.31 190 ARG A CA 1
ATOM 1475 C C . ARG A 1 190 ? -2.369 46.25 -1.657 1 98.31 190 ARG A C 1
ATOM 1477 O O . ARG A 1 190 ? -3.006 46.781 -0.738 1 98.31 190 ARG A O 1
ATOM 1484 N N . GLU A 1 191 ? -2.861 45.688 -2.705 1 98.06 191 GLU A N 1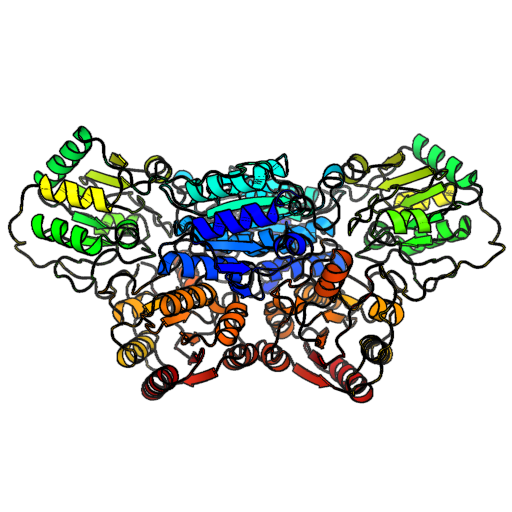
ATOM 1485 C CA . GLU A 1 191 ? -4.316 45.562 -2.781 1 98.06 191 GLU A CA 1
ATOM 1486 C C . GLU A 1 191 ? -4.859 44.75 -1.611 1 98.06 191 GLU A C 1
ATOM 1488 O O . GLU A 1 191 ? -5.863 45.125 -1.002 1 98.06 191 GLU A O 1
ATOM 1493 N N . PHE A 1 192 ? -4.203 43.656 -1.335 1 98.56 192 PHE A N 1
ATOM 1494 C CA . PHE A 1 192 ? -4.613 42.812 -0.216 1 98.56 192 PHE A CA 1
ATOM 1495 C C . PHE A 1 192 ? -4.48 43.562 1.104 1 98.56 192 PHE A C 1
ATOM 1497 O O . PHE A 1 192 ? -5.391 43.531 1.932 1 98.56 192 PHE A O 1
ATOM 1504 N N . ALA A 1 193 ? -3.367 44.25 1.267 1 98.56 193 ALA A N 1
ATOM 1505 C CA . ALA A 1 193 ? -3.121 45.031 2.484 1 98.56 193 ALA A CA 1
ATOM 1506 C C . ALA A 1 193 ? -4.191 46.094 2.686 1 98.56 193 ALA A C 1
ATOM 1508 O O . ALA A 1 193 ? -4.668 46.281 3.805 1 98.56 193 ALA A O 1
ATOM 1509 N N . GLN A 1 194 ? -4.562 46.719 1.642 1 98.31 194 GLN A N 1
ATOM 1510 C CA . GLN A 1 194 ? -5.586 47.781 1.695 1 98.31 194 GLN A CA 1
ATOM 1511 C C . GLN A 1 194 ? -6.941 47.188 2.076 1 98.31 194 GLN A C 1
ATOM 1513 O O . GLN A 1 194 ? -7.676 47.781 2.871 1 98.31 194 GLN A O 1
ATOM 1518 N N . SER A 1 195 ? -7.219 46.094 1.521 1 98.06 195 SER A N 1
ATOM 1519 C CA . SER A 1 195 ? -8.484 45.438 1.824 1 98.06 195 SER A CA 1
ATOM 1520 C C . SER A 1 195 ? -8.578 45.062 3.303 1 98.06 195 SER A C 1
ATOM 1522 O O . SER A 1 195 ? -9.609 45.281 3.939 1 98.06 195 SER A O 1
ATOM 1524 N N . VAL A 1 196 ? -7.52 44.562 3.816 1 98.19 196 VAL A N 1
ATOM 1525 C CA . VAL A 1 196 ? -7.496 44.125 5.215 1 98.19 196 VAL A CA 1
ATOM 1526 C C . VAL A 1 196 ? -7.543 45.375 6.121 1 98.19 196 VAL A C 1
ATOM 1528 O O . VAL A 1 196 ? -8.281 45.375 7.105 1 98.19 196 VAL A O 1
ATOM 1531 N N . SER A 1 197 ? -6.805 46.375 5.75 1 97.88 197 SER A N 1
ATOM 1532 C CA . SER A 1 197 ? -6.738 47.625 6.539 1 97.88 197 SER A CA 1
ATOM 1533 C C . SER A 1 197 ? -8.086 48.344 6.562 1 97.88 197 SER A C 1
ATOM 1535 O O . SER A 1 197 ? -8.445 48.969 7.559 1 97.88 197 SER A O 1
ATOM 1537 N N . GLY A 1 198 ? -8.75 48.25 5.492 1 97.06 198 GLY A N 1
ATOM 1538 C CA . GLY A 1 198 ? -10.008 48.969 5.363 1 97.06 198 GLY A CA 1
ATOM 1539 C C . GLY A 1 198 ? -11.195 48.188 5.871 1 97.06 198 GLY A C 1
ATOM 1540 O O . GLY A 1 198 ? -12.312 48.688 5.957 1 97.06 198 GLY A O 1
ATOM 1541 N N . ALA A 1 199 ? -11 46.969 6.305 1 97.62 199 ALA A N 1
ATOM 1542 C CA . ALA A 1 199 ? -12.086 46.094 6.727 1 97.62 199 ALA A CA 1
ATOM 1543 C C . ALA A 1 199 ? -12.609 46.5 8.102 1 97.62 199 ALA A C 1
ATOM 1545 O O . ALA A 1 199 ? -11.859 47 8.945 1 97.62 199 ALA A O 1
ATOM 1546 N N . LYS A 1 200 ? -13.844 46.281 8.336 1 96.5 200 LYS A N 1
ATOM 1547 C CA . LYS A 1 200 ? -14.469 46.562 9.625 1 96.5 200 LYS A CA 1
ATOM 1548 C C . LYS A 1 200 ? -14.242 45.438 10.617 1 96.5 200 LYS A C 1
ATOM 1550 O O . LYS A 1 200 ? -13.977 45.656 11.797 1 96.5 200 LYS A O 1
ATOM 1555 N N . ASN A 1 201 ? -14.383 44.219 10.188 1 96.81 201 ASN A N 1
ATOM 1556 C CA . ASN A 1 201 ? -14.258 43.062 11.039 1 96.81 201 ASN A CA 1
ATOM 1557 C C . ASN A 1 201 ? -13.438 41.969 10.359 1 96.81 201 ASN A C 1
ATOM 1559 O O . ASN A 1 201 ? -13.945 40.875 10.117 1 96.81 201 ASN A O 1
ATOM 1563 N N . PRO A 1 202 ? -12.156 42.219 10.117 1 97.81 202 PRO A N 1
ATOM 1564 C CA . PRO A 1 202 ? -11.297 41.219 9.445 1 97.81 202 PRO A CA 1
ATOM 1565 C C . PRO A 1 202 ? -10.898 40.062 10.367 1 97.81 202 PRO A C 1
ATOM 1567 O O . PRO A 1 202 ? -10.984 40.188 11.594 1 97.81 202 PRO A O 1
ATOM 1570 N N . VAL A 1 203 ? -10.523 38.969 9.781 1 98.25 203 VAL A N 1
ATOM 1571 C CA . VAL A 1 203 ? -10.047 37.812 10.5 1 98.25 203 VAL A CA 1
ATOM 1572 C C . VAL A 1 203 ? -8.891 37.156 9.742 1 98.25 203 VAL A C 1
ATOM 1574 O O . VAL A 1 203 ? -8.852 37.188 8.508 1 98.25 203 VAL A O 1
ATOM 1577 N N . LEU A 1 204 ? -7.922 36.656 10.492 1 98.56 204 LEU A N 1
ATOM 1578 C CA . LEU A 1 204 ? -6.809 35.906 9.922 1 98.56 204 LEU A CA 1
ATOM 1579 C C . LEU A 1 204 ? -7.055 34.406 10.031 1 98.56 204 LEU A C 1
ATOM 1581 O O . LEU A 1 204 ? -7.562 33.906 11.039 1 98.56 204 LEU A O 1
ATOM 1585 N N . ILE A 1 205 ? -6.758 33.656 8.961 1 98.44 205 ILE A N 1
ATOM 1586 C CA . ILE A 1 205 ? -6.75 32.188 8.938 1 98.44 205 ILE A CA 1
ATOM 1587 C C . ILE A 1 205 ? -5.375 31.688 8.5 1 98.44 205 ILE A C 1
ATOM 1589 O O . ILE A 1 205 ? -5.004 31.812 7.332 1 98.44 205 ILE A O 1
ATOM 1593 N N . TYR A 1 206 ? -4.66 31.156 9.461 1 98.44 206 TYR A N 1
ATOM 1594 C CA . TYR A 1 206 ? -3.293 30.719 9.195 1 98.44 206 TYR A CA 1
ATOM 1595 C C . TYR A 1 206 ? -3.252 29.219 8.875 1 98.44 206 TYR A C 1
ATOM 1597 O O . TYR A 1 206 ? -4.02 28.438 9.43 1 98.44 206 TYR A O 1
ATOM 1605 N N . GLY A 1 207 ? -2.385 28.875 7.926 1 97.5 207 GLY A N 1
ATOM 1606 C CA . GLY A 1 207 ? -2.188 27.484 7.543 1 97.5 207 GLY A CA 1
ATOM 1607 C C . GLY A 1 207 ? -0.81 26.953 7.898 1 97.5 207 GLY A C 1
ATOM 1608 O O . GLY A 1 207 ? 0.031 27.688 8.406 1 97.5 207 GLY A O 1
ATOM 1609 N N . SER A 1 208 ? -0.591 25.719 7.586 1 97.44 208 SER A N 1
ATOM 1610 C CA . SER A 1 208 ? 0.588 24.969 8 1 97.44 208 SER A CA 1
ATOM 1611 C C . SER A 1 208 ? 1.845 25.484 7.309 1 97.44 208 SER A C 1
ATOM 1613 O O . SER A 1 208 ? 2.961 25.234 7.766 1 97.44 208 SER A O 1
ATOM 1615 N N . SER A 1 209 ? 1.682 26.219 6.211 1 97.12 209 SER A N 1
ATOM 1616 C CA . SER A 1 209 ? 2.85 26.734 5.504 1 97.12 209 SER A CA 1
ATOM 1617 C C . SER A 1 209 ? 3.621 27.734 6.363 1 97.12 209 SER A C 1
ATOM 1619 O O . SER A 1 209 ? 4.836 27.875 6.207 1 97.12 209 SER A O 1
ATOM 1621 N N . LEU A 1 210 ? 2.922 28.406 7.246 1 97.19 210 LEU A N 1
ATOM 1622 C CA . LEU A 1 210 ? 3.594 29.312 8.156 1 97.19 210 LEU A CA 1
ATOM 1623 C C . LEU A 1 210 ? 4.527 28.562 9.102 1 97.19 210 LEU A C 1
ATOM 1625 O O . LEU A 1 210 ? 5.652 29 9.344 1 97.19 210 LEU A O 1
ATOM 1629 N N . ALA A 1 211 ? 3.977 27.469 9.578 1 96.75 211 ALA A N 1
ATOM 1630 C CA . ALA A 1 211 ? 4.785 26.641 10.477 1 96.75 211 ALA A CA 1
ATOM 1631 C C . ALA A 1 211 ? 5.941 25.984 9.719 1 96.75 211 ALA A C 1
ATOM 1633 O O . ALA A 1 211 ? 7.074 25.969 10.211 1 96.75 211 ALA A O 1
ATOM 1634 N N . ARG A 1 212 ? 5.684 25.484 8.555 1 95.75 212 ARG A N 1
ATOM 1635 C CA . ARG A 1 212 ? 6.707 24.844 7.746 1 95.75 212 ARG A CA 1
ATOM 1636 C C . ARG A 1 212 ? 7.84 25.812 7.418 1 95.75 212 ARG A C 1
ATOM 1638 O O . ARG A 1 212 ? 9 25.406 7.34 1 95.75 212 ARG A O 1
ATOM 1645 N N . GLY A 1 213 ? 7.473 27.062 7.234 1 95.69 213 GLY A N 1
ATOM 1646 C CA . GLY A 1 213 ? 8.438 28.078 6.848 1 95.69 213 GLY A CA 1
ATOM 1647 C C . GLY A 1 213 ? 9.078 28.781 8.039 1 95.69 213 GLY A C 1
ATOM 1648 O O . GLY A 1 213 ? 9.766 29.781 7.875 1 95.69 213 GLY A O 1
ATOM 1649 N N . GLU A 1 214 ? 8.812 28.328 9.273 1 96.12 214 GLU A N 1
ATOM 1650 C CA . GLU A 1 214 ? 9.328 28.938 10.492 1 96.12 214 GLU A CA 1
ATOM 1651 C C . GLU A 1 214 ? 8.797 30.359 10.664 1 96.12 214 GLU A C 1
ATOM 1653 O O . GLU A 1 214 ? 9.562 31.281 10.961 1 96.12 214 GLU A O 1
ATOM 1658 N N . GLY A 1 215 ? 7.547 30.516 10.461 1 97.12 215 GLY A N 1
ATOM 1659 C CA . GLY A 1 215 ? 6.977 31.844 10.391 1 97.12 215 GLY A CA 1
ATOM 1660 C C . GLY A 1 215 ? 6.113 32.188 11.594 1 97.12 215 GLY A C 1
ATOM 1661 O O . GLY A 1 215 ? 5.336 33.156 11.555 1 97.12 215 GLY A O 1
ATOM 1662 N N . TRP A 1 216 ? 6.203 31.453 12.711 1 96.75 216 TRP A N 1
ATOM 1663 C CA . TRP A 1 216 ? 5.352 31.688 13.867 1 96.75 216 TRP A CA 1
ATOM 1664 C C . TRP A 1 216 ? 5.504 33.125 14.367 1 96.75 216 TRP A C 1
ATOM 1666 O O . TRP A 1 216 ? 4.512 33.844 14.57 1 96.75 216 TRP A O 1
ATOM 1676 N N . GLU A 1 217 ? 6.719 33.562 14.547 1 97.81 217 GLU A N 1
ATOM 1677 C CA . GLU A 1 217 ? 6.973 34.906 15.07 1 97.81 217 GLU A CA 1
ATOM 1678 C C . GLU A 1 217 ? 6.445 35.969 14.117 1 97.81 217 GLU A C 1
ATOM 1680 O O . GLU A 1 217 ? 5.844 36.969 14.555 1 97.81 217 GLU A O 1
ATOM 1685 N N . ALA A 1 218 ? 6.723 35.75 12.852 1 98.38 218 ALA A N 1
ATOM 1686 C CA . ALA A 1 218 ? 6.211 36.688 11.852 1 98.38 218 ALA A CA 1
ATOM 1687 C C . ALA A 1 218 ? 4.688 36.75 11.867 1 98.38 218 ALA A C 1
ATOM 1689 O O . ALA A 1 218 ? 4.086 37.812 11.75 1 98.38 218 ALA A O 1
ATOM 1690 N N . GLY A 1 219 ? 4.082 35.594 11.984 1 98.56 219 GLY A N 1
ATOM 1691 C CA . GLY A 1 219 ? 2.631 35.531 12.07 1 98.56 219 GLY A CA 1
ATOM 1692 C C . GLY A 1 219 ? 2.066 36.25 13.281 1 98.56 219 GLY A C 1
ATOM 1693 O O . GLY A 1 219 ? 1.02 36.875 13.203 1 98.56 219 GLY A O 1
ATOM 1694 N N . ILE A 1 220 ? 2.725 36.094 14.406 1 98.5 220 ILE A N 1
ATOM 1695 C CA . ILE A 1 220 ? 2.318 36.75 15.641 1 98.5 220 ILE A CA 1
ATOM 1696 C C . ILE A 1 220 ? 2.377 38.25 15.469 1 98.5 220 ILE A C 1
ATOM 1698 O O . ILE A 1 220 ? 1.443 38.969 15.844 1 98.5 220 ILE A O 1
ATOM 1702 N N . ARG A 1 221 ? 3.441 38.75 14.844 1 98.5 221 ARG A N 1
ATOM 1703 C CA . ARG A 1 221 ? 3.613 40.188 14.641 1 98.5 221 ARG A CA 1
ATOM 1704 C C . ARG A 1 221 ? 2.473 40.75 13.812 1 98.5 221 ARG A C 1
ATOM 1706 O O . ARG A 1 221 ? 1.932 41.812 14.141 1 98.5 221 ARG A O 1
ATOM 1713 N N . LEU A 1 222 ? 2.131 40.062 12.734 1 98.75 222 LEU A N 1
ATOM 1714 C CA . LEU A 1 222 ? 1.037 40.562 11.906 1 98.75 222 LEU A CA 1
ATOM 1715 C C . LEU A 1 222 ? -0.279 40.562 12.68 1 98.75 222 LEU A C 1
ATOM 1717 O O . LEU A 1 222 ? -1.043 41.5 12.617 1 98.75 222 LEU A O 1
ATOM 1721 N N . ALA A 1 223 ? -0.554 39.438 13.336 1 98.56 223 ALA A N 1
ATOM 1722 C CA . ALA A 1 223 ? -1.784 39.312 14.109 1 98.56 223 ALA A CA 1
ATOM 1723 C C . ALA A 1 223 ? -1.889 40.438 15.156 1 98.56 223 ALA A C 1
ATOM 1725 O O . ALA A 1 223 ? -2.951 41.031 15.32 1 98.56 223 ALA A O 1
ATOM 1726 N N . GLU A 1 224 ? -0.822 40.719 15.852 1 98.12 224 GLU A N 1
ATOM 1727 C CA . GLU A 1 224 ? -0.803 41.719 16.906 1 98.12 224 GLU A CA 1
ATOM 1728 C C . GLU A 1 224 ? -0.944 43.125 16.344 1 98.12 224 GLU A C 1
ATOM 1730 O O . GLU A 1 224 ? -1.579 44 16.953 1 98.12 224 GLU A O 1
ATOM 1735 N N . LYS A 1 225 ? -0.31 43.344 15.234 1 98.31 225 LYS A N 1
ATOM 1736 C CA . LYS A 1 225 ? -0.464 44.656 14.602 1 98.31 225 LYS A CA 1
ATOM 1737 C C . LYS A 1 225 ? -1.914 44.906 14.195 1 98.31 225 LYS A C 1
ATOM 1739 O O . LYS A 1 225 ? -2.439 46 14.383 1 98.31 225 LYS A O 1
ATOM 1744 N N . LEU A 1 226 ? -2.492 43.938 13.664 1 97.81 226 LEU A N 1
ATOM 1745 C CA . LEU A 1 226 ? -3.871 44.031 13.203 1 97.81 226 LEU A CA 1
ATOM 1746 C C . LEU A 1 226 ? -4.848 43.938 14.367 1 97.81 226 LEU A C 1
ATOM 1748 O O . LEU A 1 226 ? -5.984 44.406 14.273 1 97.81 226 LEU A O 1
ATOM 1752 N N . ASN A 1 227 ? -4.383 43.219 15.43 1 97.56 227 ASN A N 1
ATOM 1753 C CA . ASN A 1 227 ? -5.219 43 16.609 1 97.56 227 ASN A CA 1
ATOM 1754 C C . ASN A 1 227 ? -6.574 42.406 16.219 1 97.56 227 ASN A C 1
ATOM 1756 O O . ASN A 1 227 ? -7.617 42.938 16.594 1 97.56 227 ASN A O 1
ATOM 1760 N N . ILE A 1 228 ? -6.59 41.375 15.492 1 97.25 228 ILE A N 1
ATOM 1761 C CA . ILE A 1 228 ? -7.801 40.688 15.055 1 97.25 228 ILE A CA 1
ATOM 1762 C C . ILE A 1 228 ? -7.695 39.188 15.359 1 97.25 228 ILE A C 1
ATOM 1764 O O . ILE A 1 228 ? -6.598 38.688 15.562 1 97.25 228 ILE A O 1
ATOM 1768 N N . PRO A 1 229 ? -8.852 38.438 15.414 1 97.81 229 PRO A N 1
ATOM 1769 C CA . PRO A 1 229 ? -8.82 37 15.703 1 97.81 229 PRO A CA 1
ATOM 1770 C C . PRO A 1 229 ? -8.023 36.188 14.672 1 97.81 229 PRO A C 1
ATOM 1772 O O . PRO A 1 229 ? -8.016 36.562 13.484 1 97.81 229 PRO A O 1
ATOM 1775 N N . VAL A 1 230 ? -7.398 35.188 15.148 1 98.31 230 VAL A N 1
ATOM 1776 C CA . VAL A 1 230 ? -6.652 34.25 14.305 1 98.31 230 VAL A CA 1
ATOM 1777 C C . VAL A 1 230 ? -7.262 32.875 14.406 1 98.31 230 VAL A C 1
ATOM 1779 O O . VAL A 1 230 ? -7.379 32.312 15.5 1 98.31 230 VAL A O 1
ATOM 1782 N N . TYR A 1 231 ? -7.688 32.281 13.297 1 97.88 231 TYR A N 1
ATOM 1783 C CA . TYR A 1 231 ? -8.07 30.875 13.211 1 97.88 231 TYR A CA 1
ATOM 1784 C C . TYR A 1 231 ? -6.965 30.047 12.555 1 97.88 231 TYR A C 1
ATOM 1786 O O . TYR A 1 231 ? -6.188 30.578 11.75 1 97.88 231 TYR A O 1
ATOM 1794 N N . SER A 1 232 ? -6.859 28.781 12.961 1 97 232 SER A N 1
ATOM 1795 C CA . SER A 1 232 ? -6.137 27.828 12.141 1 97 232 SER A CA 1
ATOM 1796 C C . SER A 1 232 ? -7.035 27.25 11.055 1 97 232 SER A C 1
ATOM 1798 O O . SER A 1 232 ? -8.219 26.984 11.289 1 97 232 SER A O 1
ATOM 1800 N N . ALA A 1 233 ? -6.398 27.078 9.891 1 95.81 233 ALA A N 1
ATOM 1801 C CA . ALA A 1 233 ? -7.113 26.391 8.82 1 95.81 233 ALA A CA 1
ATOM 1802 C C . ALA A 1 233 ? -7.539 24.984 9.258 1 95.81 233 ALA A C 1
ATOM 1804 O O . ALA A 1 233 ? -6.938 24.406 10.164 1 95.81 233 ALA A O 1
ATOM 1805 N N . PRO A 1 234 ? -8.602 24.453 8.602 1 92.56 234 PRO A N 1
ATOM 1806 C CA . PRO A 1 234 ? -9.055 23.109 8.969 1 92.56 234 PRO A CA 1
ATOM 1807 C C . PRO A 1 234 ? -7.977 22.047 8.766 1 92.56 234 PRO A C 1
ATOM 1809 O O . PRO A 1 234 ? -7.285 22.062 7.742 1 92.56 234 PRO A O 1
ATOM 1812 N N . ALA A 1 235 ? -7.871 21.188 9.797 1 86.88 235 ALA A N 1
ATOM 1813 C CA . ALA A 1 235 ? -7.008 20.016 9.719 1 86.88 235 ALA A CA 1
ATOM 1814 C C . ALA A 1 235 ? -5.555 20.406 9.461 1 86.88 235 ALA A C 1
ATOM 1816 O O . ALA A 1 235 ? -4.902 19.859 8.578 1 86.88 235 ALA A O 1
ATOM 1817 N N . SER A 1 236 ? -5.102 21.453 10.07 1 92.56 236 SER A N 1
ATOM 1818 C CA . SER A 1 236 ? -3.701 21.844 9.961 1 92.56 236 SER A CA 1
ATOM 1819 C C . SER A 1 236 ? -2.779 20.734 10.453 1 92.56 236 SER A C 1
ATOM 1821 O O . SER A 1 236 ? -2.863 20.312 11.617 1 92.56 236 SER A O 1
ATOM 1823 N N . GLU A 1 237 ? -1.919 20.297 9.562 1 95.81 237 GLU A N 1
ATOM 1824 C CA . GLU A 1 237 ? -1.026 19.188 9.93 1 95.81 237 GLU A CA 1
ATOM 1825 C C . GLU A 1 237 ? 0.171 19.703 10.727 1 95.81 237 GLU A C 1
ATOM 1827 O O . GLU A 1 237 ? 0.878 18.922 11.367 1 95.81 237 GLU A O 1
ATOM 1832 N N . ARG A 1 238 ? 0.413 21.016 10.703 1 96.31 238 ARG A N 1
ATOM 1833 C CA . ARG A 1 238 ? 1.34 21.75 11.555 1 96.31 238 ARG A CA 1
ATOM 1834 C C . ARG A 1 238 ? 0.697 23.016 12.094 1 96.31 238 ARG A C 1
ATOM 1836 O O . ARG A 1 238 ? 0.19 23.844 11.32 1 96.31 238 ARG A O 1
ATOM 1843 N N . PRO A 1 239 ? 0.7 23.172 13.422 1 95.31 239 PRO A N 1
ATOM 1844 C CA . PRO A 1 239 ? 0.069 24.375 13.969 1 95.31 239 PRO A CA 1
ATOM 1845 C C . PRO A 1 239 ? 0.798 25.656 13.562 1 95.31 239 PRO A C 1
ATOM 1847 O O . PRO A 1 239 ? 2.018 25.766 13.727 1 95.31 239 PRO A O 1
ATOM 1850 N N . PRO A 1 240 ? 0.038 26.609 13.102 1 96.56 240 PRO A N 1
ATOM 1851 C CA . PRO A 1 240 ? 0.667 27.797 12.523 1 96.56 240 PRO A CA 1
ATOM 1852 C C . PRO A 1 240 ? 0.809 28.938 13.531 1 96.56 240 PRO A C 1
ATOM 1854 O O . PRO A 1 240 ? 1.404 29.969 13.219 1 96.56 240 PRO A O 1
ATOM 1857 N N . PHE A 1 241 ? 0.244 28.797 14.695 1 97.81 241 PHE A N 1
ATOM 1858 C CA . PHE A 1 241 ? 0.085 29.875 15.664 1 97.81 241 PHE A CA 1
ATOM 1859 C C . PHE A 1 241 ? -0.078 29.328 17.078 1 97.81 241 PHE A C 1
ATOM 1861 O O . PHE A 1 241 ? -0.715 28.281 17.266 1 97.81 241 PHE A O 1
ATOM 1868 N N . PRO A 1 242 ? 0.569 29.969 18.078 1 97.69 242 PRO A N 1
ATOM 1869 C CA . PRO A 1 242 ? 0.422 29.438 19.438 1 97.69 242 PRO A CA 1
ATOM 1870 C C . PRO A 1 242 ? -1.024 29.453 19.938 1 97.69 242 PRO A C 1
ATOM 1872 O O . PRO A 1 242 ? -1.68 30.5 19.875 1 97.69 242 PRO A O 1
ATOM 1875 N N . GLU A 1 243 ? -1.454 28.344 20.484 1 96.88 243 GLU A N 1
ATOM 1876 C CA . GLU A 1 243 ? -2.865 28.172 20.812 1 96.88 243 GLU A CA 1
ATOM 1877 C C . GLU A 1 243 ? -3.221 28.953 22.078 1 96.88 243 GLU A C 1
ATOM 1879 O O . GLU A 1 243 ? -4.395 29.234 22.328 1 96.88 243 GLU A O 1
ATOM 1884 N N . SER A 1 244 ? -2.268 29.359 22.875 1 95.88 244 SER A N 1
ATOM 1885 C CA . SER A 1 244 ? -2.535 30.109 24.094 1 95.88 244 SER A CA 1
ATOM 1886 C C . SER A 1 244 ? -2.543 31.609 23.828 1 95.88 244 SER A C 1
ATOM 1888 O O . SER A 1 244 ? -2.887 32.406 24.703 1 95.88 244 SER A O 1
ATOM 1890 N N . HIS A 1 245 ? -2.121 32.062 22.672 1 97.44 245 HIS A N 1
ATOM 1891 C CA . HIS A 1 245 ? -2.102 33.5 22.344 1 97.44 245 HIS A CA 1
ATOM 1892 C C . HIS A 1 245 ? -3.49 34.094 22.484 1 97.44 245 HIS A C 1
ATOM 1894 O O . HIS A 1 245 ? -4.488 33.5 22.109 1 97.44 245 HIS A O 1
ATOM 1900 N N . PRO A 1 246 ? -3.588 35.281 22.969 1 96.94 246 PRO A N 1
ATOM 1901 C CA . PRO A 1 246 ? -4.887 35.906 23.219 1 96.94 246 PRO A CA 1
ATOM 1902 C C . PRO A 1 246 ? -5.707 36.094 21.953 1 96.94 246 PRO A C 1
ATOM 1904 O O . PRO A 1 246 ? -6.938 36.125 22 1 96.94 246 PRO A O 1
ATOM 1907 N N . LEU A 1 247 ? -5.086 36.156 20.812 1 98.06 247 LEU A N 1
ATOM 1908 C CA . LEU A 1 247 ? -5.785 36.406 19.562 1 98.06 247 LEU A CA 1
ATOM 1909 C C . LEU A 1 247 ? -6.195 35.125 18.891 1 98.06 247 LEU A C 1
ATOM 1911 O O . LEU A 1 247 ? -6.895 35.125 17.875 1 98.06 247 LEU A O 1
ATOM 1915 N N . TYR A 1 248 ? -5.766 34 19.438 1 97.81 248 TYR A N 1
ATOM 1916 C CA . TYR A 1 248 ? -6.094 32.688 18.844 1 97.81 248 TYR A CA 1
ATOM 1917 C C . TYR A 1 248 ? -7.535 32.312 19.156 1 97.81 248 TYR A C 1
ATOM 1919 O O . TYR A 1 248 ? -7.922 32.219 20.328 1 97.81 248 TYR A O 1
ATOM 1927 N N . ALA A 1 249 ? -8.281 32.031 18.109 1 97.06 249 ALA A N 1
ATOM 1928 C CA . ALA A 1 249 ? -9.703 31.734 18.281 1 97.06 249 ALA A CA 1
ATOM 1929 C C . ALA A 1 249 ? -9.977 30.234 18.219 1 97.06 249 ALA A C 1
ATOM 1931 O O . ALA A 1 249 ? -11.023 29.781 18.672 1 97.06 249 ALA A O 1
ATOM 1932 N N . GLY A 1 250 ? -9.086 29.438 17.656 1 96.44 250 GLY A N 1
ATOM 1933 C CA . GLY A 1 250 ? -9.281 28 17.469 1 96.44 250 GLY A CA 1
ATOM 1934 C C . GLY A 1 250 ? -9.18 27.578 16.016 1 96.44 250 GLY A C 1
ATOM 1935 O O . GLY A 1 250 ? -8.797 28.359 15.156 1 96.44 250 GLY A O 1
ATOM 1936 N N . GLY A 1 251 ? -9.375 26.281 15.812 1 95.5 251 GLY A N 1
ATOM 1937 C CA . GLY A 1 251 ? -9.414 25.766 14.461 1 95.5 251 GLY A CA 1
ATOM 1938 C C . GLY A 1 251 ? -10.773 25.891 13.805 1 95.5 251 GLY A C 1
ATOM 1939 O O . GLY A 1 251 ? -11.805 25.734 14.461 1 95.5 251 GLY A O 1
ATOM 1940 N N . LEU A 1 252 ? -10.742 26.188 12.508 1 95.44 252 LEU A N 1
ATOM 1941 C CA . LEU A 1 252 ? -12 26.188 11.766 1 95.44 252 LEU A CA 1
ATOM 1942 C C . LEU A 1 252 ? -12.516 24.766 11.562 1 95.44 252 LEU A C 1
ATOM 1944 O O . LEU A 1 252 ? -11.727 23.828 11.406 1 95.44 252 LEU A O 1
ATOM 1948 N N . PRO A 1 253 ? -13.844 24.578 11.602 1 92.25 253 PRO A N 1
ATOM 1949 C CA . PRO A 1 253 ? -14.391 23.266 11.273 1 92.25 253 PRO A CA 1
ATOM 1950 C C . PRO A 1 253 ? -14.172 22.891 9.805 1 92.25 253 PRO A C 1
ATOM 1952 O O . PRO A 1 253 ? -13.922 23.766 8.977 1 92.25 253 PRO A O 1
ATOM 1955 N N . PHE A 1 254 ? -14.359 21.594 9.562 1 88.12 254 PHE A N 1
ATOM 1956 C CA . PHE A 1 254 ? -14.078 21.016 8.258 1 88.12 254 PHE A CA 1
ATOM 1957 C C . PHE A 1 254 ? -15.258 21.219 7.309 1 88.12 254 PHE A C 1
ATOM 1959 O O . PHE A 1 254 ? -15.062 21.5 6.125 1 88.12 254 PHE A O 1
ATOM 1966 N N . ALA A 1 255 ? -16.359 21.078 7.809 1 91.56 255 ALA A N 1
ATOM 1967 C CA . ALA A 1 255 ? -17.547 20.969 6.969 1 91.56 255 ALA A CA 1
ATOM 1968 C C . ALA A 1 255 ? -17.969 22.344 6.43 1 91.56 255 ALA A C 1
ATOM 1970 O O . ALA A 1 255 ? -17.859 23.344 7.137 1 91.56 255 ALA A O 1
ATOM 1971 N N . MET A 1 256 ? -18.531 22.375 5.285 1 93 256 MET A N 1
ATOM 1972 C CA . MET A 1 256 ? -18.828 23.594 4.543 1 93 256 MET A CA 1
ATOM 1973 C C . MET A 1 256 ? -19.734 24.516 5.355 1 93 256 MET A C 1
ATOM 1975 O O . MET A 1 256 ? -19.344 25.641 5.684 1 93 256 MET A O 1
ATOM 1979 N N . LYS A 1 257 ? -20.875 24.062 5.773 1 94 257 LYS A N 1
ATOM 1980 C CA . LYS A 1 257 ? -21.859 24.922 6.453 1 94 257 LYS A CA 1
ATOM 1981 C C . LYS A 1 257 ? -21.328 25.391 7.805 1 94 257 LYS A C 1
ATOM 1983 O O . LYS A 1 257 ? -21.312 26.578 8.094 1 94 257 LYS A O 1
ATOM 1988 N N . PRO A 1 258 ? -20.875 24.438 8.57 1 93.88 258 PRO A N 1
ATOM 1989 C CA . PRO A 1 258 ? -20.344 24.891 9.859 1 93.88 258 PRO A CA 1
ATOM 1990 C C . PRO A 1 258 ? -19.188 25.891 9.703 1 93.88 258 PRO A C 1
ATOM 1992 O O . PRO A 1 258 ? -19.062 26.828 10.508 1 93.88 258 PRO A O 1
ATOM 1995 N N . LEU A 1 259 ? -18.344 25.734 8.773 1 95.25 259 LEU A N 1
ATOM 1996 C CA . LEU A 1 259 ? -17.25 26.656 8.523 1 95.25 259 LEU A CA 1
ATOM 1997 C C . LEU A 1 259 ? -17.766 28.047 8.125 1 95.25 259 LEU A C 1
ATOM 1999 O O . LEU A 1 259 ? -17.328 29.062 8.672 1 95.25 259 LEU A O 1
ATOM 2003 N N . SER A 1 260 ? -18.703 28.047 7.215 1 96.19 260 SER A N 1
ATOM 2004 C CA . SER A 1 260 ? -19.328 29.297 6.793 1 96.19 260 SER A CA 1
ATOM 2005 C C . SER A 1 260 ? -20 30 7.969 1 96.19 260 SER A C 1
ATOM 2007 O O . SER A 1 260 ? -19.828 31.203 8.141 1 96.19 260 SER A O 1
ATOM 2009 N N . ASP A 1 261 ? -20.688 29.203 8.781 1 96 261 ASP A N 1
ATOM 2010 C CA . ASP A 1 261 ? -21.375 29.766 9.938 1 96 261 ASP A CA 1
ATOM 2011 C C . ASP A 1 261 ? -20.375 30.375 10.922 1 96 261 ASP A C 1
ATOM 2013 O O . ASP A 1 261 ? -20.641 31.438 11.508 1 96 261 ASP A O 1
ATOM 2017 N N . LYS A 1 262 ? -19.297 29.766 11.086 1 95 262 LYS A N 1
ATOM 2018 C CA . LYS A 1 262 ? -18.266 30.219 12.023 1 95 262 LYS A CA 1
ATOM 2019 C C . LYS A 1 262 ? -17.656 31.547 11.57 1 95 262 LYS A C 1
ATOM 2021 O O . LYS A 1 262 ? -17.25 32.344 12.406 1 95 262 LYS A O 1
ATOM 2026 N N . LEU A 1 263 ? -17.625 31.828 10.336 1 96.88 263 LEU A N 1
ATOM 2027 C CA . LEU A 1 263 ? -17 33.031 9.789 1 96.88 263 LEU A CA 1
ATOM 2028 C C . LEU A 1 263 ? -18.016 34.125 9.602 1 96.88 263 LEU A C 1
ATOM 2030 O O . LEU A 1 263 ? -17.672 35.25 9.195 1 96.88 263 LEU A O 1
ATOM 2034 N N . ALA A 1 264 ? -19.297 33.812 9.914 1 97.19 264 ALA A N 1
ATOM 2035 C CA . ALA A 1 264 ? -20.359 34.812 9.758 1 97.19 264 ALA A CA 1
ATOM 2036 C C . ALA A 1 264 ? -20.062 36.062 10.586 1 97.19 264 ALA A C 1
ATOM 2038 O O . ALA A 1 264 ? -19.594 35.938 11.719 1 97.19 264 ALA A O 1
ATOM 2039 N N . GLY A 1 265 ? -20.344 37.25 10.023 1 95.88 265 GLY A N 1
ATOM 2040 C CA . GLY A 1 265 ? -20.125 38.5 10.695 1 95.88 265 GLY A CA 1
ATOM 2041 C C . GLY A 1 265 ? -18.844 39.188 10.281 1 95.88 265 GLY A C 1
ATOM 2042 O O . GLY A 1 265 ? -18.719 40.406 10.422 1 95.88 265 GLY A O 1
ATOM 2043 N N . HIS A 1 266 ? -17.875 38.469 9.867 1 97.62 266 HIS A N 1
ATOM 2044 C CA . HIS A 1 266 ? -16.641 39.062 9.344 1 97.62 266 HIS A CA 1
ATOM 2045 C C . HIS A 1 266 ? -16.844 39.594 7.93 1 97.62 266 HIS A C 1
ATOM 2047 O O . HIS A 1 266 ? -17.641 39.031 7.164 1 97.62 266 HIS A O 1
ATOM 2053 N N . ASP A 1 267 ? -16.125 40.594 7.598 1 98.19 267 ASP A N 1
ATOM 2054 C CA . ASP A 1 267 ? -16.297 41.188 6.266 1 98.19 267 ASP A CA 1
ATOM 2055 C C . ASP A 1 267 ? -15.078 40.875 5.383 1 98.19 267 ASP A C 1
ATOM 2057 O O . ASP A 1 267 ? -15.172 40.938 4.156 1 98.19 267 ASP A O 1
ATOM 2061 N N . VAL A 1 268 ? -13.891 40.562 5.941 1 98.38 268 VAL A N 1
ATOM 2062 C CA . VAL A 1 268 ? -12.711 40.125 5.199 1 98.38 268 VAL A CA 1
ATOM 2063 C C . VAL A 1 268 ? -12.031 39 5.941 1 98.38 268 VAL A C 1
ATOM 2065 O O . VAL A 1 268 ? -11.789 39.062 7.148 1 98.38 268 VAL A O 1
ATOM 2068 N N . ALA A 1 269 ? -11.844 37.906 5.305 1 98.62 269 ALA A N 1
ATOM 2069 C CA . ALA A 1 269 ? -11 36.812 5.797 1 98.62 269 ALA A CA 1
ATOM 2070 C C . ALA A 1 269 ? -9.734 36.688 4.957 1 98.62 269 ALA A C 1
ATOM 2072 O O . ALA A 1 269 ? -9.805 36.625 3.727 1 98.62 269 ALA A O 1
ATOM 2073 N N . LEU A 1 270 ? -8.633 36.688 5.555 1 98.75 270 LEU A N 1
ATOM 2074 C CA . LEU A 1 270 ? -7.348 36.531 4.891 1 98.75 270 LEU A CA 1
ATOM 2075 C C . LEU A 1 270 ? -6.727 35.188 5.258 1 98.75 270 LEU A C 1
ATOM 2077 O O . LEU A 1 270 ? -6.293 34.969 6.395 1 98.75 270 LEU A O 1
ATOM 2081 N N . ILE A 1 271 ? -6.707 34.25 4.312 1 98.38 271 ILE A N 1
ATOM 2082 C CA . ILE A 1 271 ? -6.07 32.938 4.465 1 98.38 271 ILE A CA 1
ATOM 2083 C C . ILE A 1 271 ? -4.609 33.031 4.039 1 98.38 271 ILE A C 1
ATOM 2085 O O . ILE A 1 271 ? -4.305 33.469 2.924 1 98.38 271 ILE A O 1
ATOM 2089 N N . ILE A 1 272 ? -3.746 32.625 4.883 1 98.5 272 ILE A N 1
ATOM 2090 C CA . ILE A 1 272 ? -2.328 32.656 4.543 1 98.5 272 ILE A CA 1
ATOM 2091 C C . ILE A 1 272 ? -1.732 31.25 4.766 1 98.5 272 ILE A C 1
ATOM 2093 O O . ILE A 1 272 ? -1.653 30.781 5.902 1 98.5 272 ILE A O 1
ATOM 2097 N N . GLY A 1 273 ? -1.302 30.656 3.68 1 97.62 273 GLY A N 1
ATOM 2098 C CA . GLY A 1 273 ? -0.537 29.422 3.785 1 97.62 273 GLY A CA 1
ATOM 2099 C C . GLY A 1 273 ? -1.405 28.203 4.012 1 97.62 273 GLY A C 1
ATOM 2100 O O . GLY A 1 273 ? -0.977 27.234 4.656 1 97.62 273 GLY A O 1
ATOM 2101 N N . ALA A 1 274 ? -2.672 28.188 3.666 1 96.75 274 ALA A N 1
ATOM 2102 C CA . ALA A 1 274 ? -3.592 27.047 3.732 1 96.75 274 ALA A CA 1
ATOM 2103 C C . ALA A 1 274 ? -4.453 26.969 2.477 1 96.75 274 ALA A C 1
ATOM 2105 O O . ALA A 1 274 ? -4.609 27.969 1.759 1 96.75 274 ALA A O 1
ATOM 2106 N N . PRO A 1 275 ? -5.062 25.766 2.217 1 94.06 275 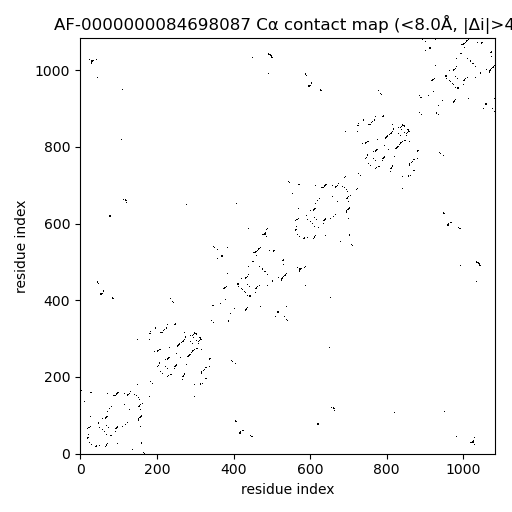PRO A N 1
ATOM 2107 C CA . PRO A 1 275 ? -6.062 25.688 1.152 1 94.06 275 PRO A CA 1
ATOM 2108 C C . PRO A 1 275 ? -7.379 26.375 1.526 1 94.06 275 PRO A C 1
ATOM 2110 O O . PRO A 1 275 ? -7.66 26.562 2.711 1 94.06 275 PRO A O 1
ATOM 2113 N N . VAL A 1 276 ? -8.266 26.703 0.426 1 92.44 276 VAL A N 1
ATOM 2114 C CA . VAL A 1 276 ? -9.617 27.234 0.596 1 92.44 276 VAL A CA 1
ATOM 2115 C C . VAL A 1 276 ? -10.641 26.141 0.328 1 92.44 276 VAL A C 1
ATOM 2117 O O . VAL A 1 276 ? -11.102 25.984 -0.804 1 92.44 276 VAL A O 1
ATOM 2120 N N . PHE A 1 277 ? -11.398 25.578 1.102 1 87.75 277 PHE A N 1
ATOM 2121 C CA . PHE A 1 277 ? -10.766 24.766 2.131 1 87.75 277 PHE A CA 1
ATOM 2122 C C . PHE A 1 277 ? -10.82 23.281 1.764 1 87.75 277 PHE A C 1
ATOM 2124 O O . PHE A 1 277 ? -11.398 22.906 0.735 1 87.75 277 PHE A O 1
ATOM 2131 N N . ARG A 1 278 ? -10.211 22.422 2.352 1 85.94 278 ARG A N 1
ATOM 2132 C CA . ARG A 1 278 ? -10.406 20.984 2.197 1 85.94 278 ARG A CA 1
ATOM 2133 C C . ARG A 1 278 ? -11.586 20.5 3.025 1 85.94 278 ARG A C 1
ATOM 2135 O O . ARG A 1 278 ? -11.406 19.875 4.066 1 85.94 278 ARG A O 1
ATOM 2142 N N . TYR A 1 279 ? -12.703 20.781 2.459 1 90.69 279 TYR A N 1
ATOM 2143 C CA . TYR A 1 279 ? -13.969 20.547 3.154 1 90.69 279 TYR A CA 1
ATOM 2144 C C . TYR A 1 279 ? -14.195 19.062 3.379 1 90.69 279 TYR A C 1
ATOM 2146 O O . TYR A 1 279 ? -13.883 18.25 2.514 1 90.69 279 TYR A O 1
ATOM 2154 N N . TYR A 1 280 ? -14.695 18.719 4.535 1 89.88 280 TYR A N 1
ATOM 2155 C CA . TYR A 1 280 ? -15.078 17.344 4.855 1 89.88 280 TYR A CA 1
ATOM 2156 C C . TYR A 1 280 ? -15.695 17.266 6.246 1 89.88 280 TYR A C 1
ATOM 2158 O O . TYR A 1 280 ? -15.266 17.969 7.168 1 89.88 280 TYR A O 1
ATOM 2166 N N . PRO A 1 281 ? -16.719 16.469 6.504 1 91.12 281 PRO A N 1
ATOM 2167 C CA . PRO A 1 281 ? -17.594 15.805 5.543 1 91.12 281 PRO A CA 1
ATOM 2168 C C . PRO A 1 281 ? -18.5 16.781 4.801 1 91.12 281 PRO A C 1
ATOM 2170 O O . PRO A 1 281 ? -18.469 17.984 5.059 1 91.12 281 PRO A O 1
ATOM 2173 N N . TYR A 1 282 ? -19.219 16.25 3.898 1 90.69 282 TYR A N 1
ATOM 2174 C CA . TYR A 1 282 ? -20.141 17.109 3.162 1 90.69 282 TYR A CA 1
ATOM 2175 C C . TYR A 1 282 ? -21.328 17.5 4.023 1 90.69 282 TYR A C 1
ATOM 2177 O O . TYR A 1 282 ? -22.094 16.625 4.461 1 90.69 282 TYR A O 1
ATOM 2185 N N . VAL A 1 283 ? -21.422 18.672 4.379 1 91.5 283 VAL A N 1
ATOM 2186 C CA . VAL A 1 283 ? -22.594 19.344 4.941 1 91.5 283 VAL A CA 1
ATOM 2187 C C . VAL A 1 283 ? -22.969 20.547 4.074 1 91.5 283 VAL A C 1
ATOM 2189 O O . VAL A 1 283 ? -22.25 21.547 4.059 1 91.5 283 VAL A O 1
ATOM 2192 N N . ALA A 1 284 ? -24.109 20.438 3.475 1 90.75 284 ALA A N 1
ATOM 2193 C CA . ALA A 1 284 ? -24.484 21.422 2.465 1 90.75 284 ALA A CA 1
ATOM 2194 C C . ALA A 1 284 ? -24.578 22.812 3.062 1 90.75 284 ALA A C 1
ATOM 2196 O O . ALA A 1 284 ? -25.031 22.984 4.195 1 90.75 284 ALA A O 1
ATOM 2197 N N . GLY A 1 285 ? -24.062 23.812 2.35 1 92.5 285 GLY A N 1
ATOM 2198 C CA . GLY A 1 285 ? -24.078 25.219 2.693 1 92.5 285 GLY A CA 1
ATOM 2199 C C . GLY A 1 285 ? -23.188 26.062 1.787 1 92.5 285 GLY A C 1
ATOM 2200 O O . GLY A 1 285 ? -22.703 25.578 0.765 1 92.5 285 GLY A O 1
ATOM 2201 N N . ASP A 1 286 ? -23.125 27.344 2.143 1 93.62 286 ASP A N 1
ATOM 2202 C CA . ASP A 1 286 ? -22.266 28.25 1.372 1 93.62 286 ASP A CA 1
ATOM 2203 C C . ASP A 1 286 ? -20.797 28.016 1.696 1 93.62 286 ASP A C 1
ATOM 2205 O O . ASP A 1 286 ? -20.453 27.656 2.826 1 93.62 286 ASP A O 1
ATOM 2209 N N . TYR A 1 287 ? -20 28.188 0.701 1 93.12 287 TYR A N 1
ATOM 2210 C CA . TYR A 1 287 ? -18.562 28.094 0.94 1 93.12 287 TYR A CA 1
ATOM 2211 C C . TYR A 1 287 ? -18.109 29.109 1.984 1 93.12 287 TYR A C 1
ATOM 2213 O O . TYR A 1 287 ? -17.25 28.797 2.822 1 93.12 287 TYR A O 1
ATOM 2221 N N . ILE A 1 288 ? -18.578 30.312 1.921 1 95.06 288 ILE A N 1
ATOM 2222 C CA . ILE A 1 288 ? -18.328 31.391 2.867 1 95.06 288 ILE A CA 1
ATOM 2223 C C . ILE A 1 288 ? -19.625 32.156 3.123 1 95.06 288 ILE A C 1
ATOM 2225 O O . ILE A 1 288 ? -20.531 32.156 2.287 1 95.06 288 ILE A O 1
ATOM 2229 N N . PRO A 1 289 ? -19.719 32.812 4.234 1 96.5 289 PRO A N 1
ATOM 2230 C CA . PRO A 1 289 ? -20.953 33.531 4.52 1 96.5 289 PRO A CA 1
ATOM 2231 C C . PRO A 1 289 ? -21.109 34.781 3.631 1 96.5 289 PRO A C 1
ATOM 2233 O O . PRO A 1 289 ? -20.125 35.344 3.164 1 96.5 289 PRO A O 1
ATOM 2236 N N . PRO A 1 290 ? -22.422 35.125 3.457 1 94.81 290 PRO A N 1
ATOM 2237 C CA . PRO A 1 290 ? -22.672 36.344 2.686 1 94.81 290 PRO A CA 1
ATOM 2238 C C . PRO A 1 290 ? -21.969 37.562 3.27 1 94.81 290 PRO A C 1
ATOM 2240 O O . PRO A 1 290 ? -21.906 37.719 4.492 1 94.81 290 PRO A O 1
ATOM 2243 N N . GLY A 1 291 ? -21.359 38.344 2.389 1 95.62 291 GLY A N 1
ATOM 2244 C CA . GLY A 1 291 ? -20.734 39.594 2.814 1 95.62 291 GLY A CA 1
ATOM 2245 C C . GLY A 1 291 ? -19.25 39.438 3.086 1 95.62 291 GLY A C 1
ATOM 2246 O O . GLY A 1 291 ? -18.531 40.438 3.166 1 95.62 291 GLY A O 1
ATOM 2247 N N . LEU A 1 292 ? -18.828 38.25 3.201 1 97.69 292 LEU A N 1
ATOM 2248 C CA . LEU A 1 292 ? -17.406 38 3.469 1 97.69 292 LEU A CA 1
ATOM 2249 C C . LEU A 1 292 ? -16.594 38.031 2.174 1 97.69 292 LEU A C 1
ATOM 2251 O O . LEU A 1 292 ? -16.969 37.344 1.204 1 97.69 292 LEU A O 1
ATOM 2255 N N . ARG A 1 293 ? -15.57 38.844 2.107 1 97.62 293 ARG A N 1
ATOM 2256 C CA . ARG A 1 293 ? -14.547 38.781 1.064 1 97.62 293 ARG A CA 1
ATOM 2257 C C . ARG A 1 293 ? -13.375 37.906 1.512 1 97.62 293 ARG A C 1
ATOM 2259 O O . ARG A 1 293 ? -12.758 38.188 2.543 1 97.62 293 ARG A O 1
ATOM 2266 N N . LEU A 1 294 ? -13.125 36.875 0.728 1 97.88 294 LEU A N 1
ATOM 2267 C CA . LEU A 1 294 ? -12.031 35.969 1.07 1 97.88 294 LEU A CA 1
ATOM 2268 C C . LEU A 1 294 ? -10.789 36.281 0.236 1 97.88 294 LEU A C 1
ATOM 2270 O O . LEU A 1 294 ? -10.867 36.375 -0.991 1 97.88 294 LEU A O 1
ATOM 2274 N N . LEU A 1 295 ? -9.664 36.5 0.874 1 98.56 295 LEU A N 1
ATOM 2275 C CA . LEU A 1 295 ? -8.352 36.688 0.274 1 98.56 295 LEU A CA 1
ATOM 2276 C C . LEU A 1 295 ? -7.445 35.5 0.572 1 98.56 295 LEU A C 1
ATOM 2278 O O . LEU A 1 295 ? -7.273 35.125 1.732 1 98.56 295 LEU A O 1
ATOM 2282 N N . HIS A 1 296 ? -6.883 34.875 -0.453 1 98.44 296 HIS A N 1
ATOM 2283 C CA . HIS A 1 296 ? -6.152 33.625 -0.324 1 98.44 296 HIS A CA 1
ATOM 2284 C C . HIS A 1 296 ? -4.699 33.781 -0.752 1 98.44 296 HIS A C 1
ATOM 2286 O O . HIS A 1 296 ? -4.422 34.125 -1.905 1 98.44 296 HIS A O 1
ATOM 2292 N N . ILE A 1 297 ? -3.779 33.562 0.152 1 98.62 297 ILE A N 1
ATOM 2293 C CA . ILE A 1 297 ? -2.352 33.594 -0.142 1 98.62 297 ILE A CA 1
ATOM 2294 C C . ILE A 1 297 ? -1.769 32.188 -0.033 1 98.62 297 ILE A C 1
ATOM 2296 O O . ILE A 1 297 ? -1.812 31.578 1.034 1 98.62 297 ILE A O 1
ATOM 2300 N N . THR A 1 298 ? -1.188 31.719 -1.087 1 97.75 298 THR A N 1
ATOM 2301 C CA . THR A 1 298 ? -0.588 30.391 -1.133 1 97.75 298 THR A CA 1
ATOM 2302 C C . THR A 1 298 ? 0.604 30.359 -2.084 1 97.75 298 THR A C 1
ATOM 2304 O O . THR A 1 298 ? 0.745 31.25 -2.934 1 97.75 298 THR A O 1
ATOM 2307 N N . ASP A 1 299 ? 1.48 29.453 -1.855 1 97.44 299 ASP A N 1
ATOM 2308 C CA . ASP A 1 299 ? 2.602 29.281 -2.775 1 97.44 299 ASP A CA 1
ATOM 2309 C C . ASP A 1 299 ? 2.293 28.219 -3.824 1 97.44 299 ASP A C 1
ATOM 2311 O O . ASP A 1 299 ? 3.168 27.828 -4.605 1 97.44 299 ASP A O 1
ATOM 2315 N N . ASP A 1 300 ? 1.111 27.656 -3.842 1 96.12 300 ASP A N 1
ATOM 2316 C CA . ASP A 1 300 ? 0.704 26.578 -4.734 1 96.12 300 ASP A CA 1
ATOM 2317 C C . ASP A 1 300 ? -0.344 27.062 -5.738 1 96.12 300 ASP A C 1
ATOM 2319 O O . ASP A 1 300 ? -1.514 27.234 -5.387 1 96.12 300 ASP A O 1
ATOM 2323 N N . PRO A 1 301 ? 0.029 27.172 -6.992 1 94.69 301 PRO A N 1
ATOM 2324 C CA . PRO A 1 301 ? -0.945 27.641 -7.984 1 94.69 301 PRO A CA 1
ATOM 2325 C C . PRO A 1 301 ? -2.119 26.672 -8.141 1 94.69 301 PRO A C 1
ATOM 2327 O O . PRO A 1 301 ? -3.229 27.094 -8.484 1 94.69 301 PRO A O 1
ATOM 2330 N N . GLN A 1 302 ? -1.865 25.375 -7.871 1 92.62 302 GLN A N 1
ATOM 2331 C CA . GLN A 1 302 ? -2.955 24.406 -7.969 1 92.62 302 GLN A CA 1
ATOM 2332 C C . GLN A 1 302 ? -3.994 24.641 -6.875 1 92.62 302 GLN A C 1
ATOM 2334 O O . GLN A 1 302 ? -5.195 24.516 -7.117 1 92.62 302 GLN A O 1
ATOM 2339 N N . GLU A 1 303 ? -3.539 24.969 -5.688 1 94.19 303 GLU A N 1
ATOM 2340 C CA . GLU A 1 303 ? -4.453 25.297 -4.598 1 94.19 303 GLU A CA 1
ATOM 2341 C C . GLU A 1 303 ? -5.273 26.547 -4.922 1 94.19 303 GLU A C 1
ATOM 2343 O O . GLU A 1 303 ? -6.473 26.594 -4.641 1 94.19 303 GLU A O 1
ATOM 2348 N N . ALA A 1 304 ? -4.582 27.5 -5.461 1 94.12 304 ALA A N 1
ATOM 2349 C CA . ALA A 1 304 ? -5.277 28.719 -5.879 1 94.12 304 ALA A CA 1
ATOM 2350 C C . ALA A 1 304 ? -6.301 28.422 -6.973 1 94.12 304 ALA A C 1
ATOM 2352 O O . ALA A 1 304 ? -7.398 28.984 -6.969 1 94.12 304 ALA A O 1
ATOM 2353 N N . GLY A 1 305 ? -5.93 27.562 -7.867 1 92.38 305 GLY A N 1
ATOM 2354 C CA . GLY A 1 305 ? -6.766 27.234 -9.016 1 92.38 305 GLY A CA 1
ATOM 2355 C C . GLY A 1 305 ? -8.008 26.453 -8.648 1 92.38 305 GLY A C 1
ATOM 2356 O O . GLY A 1 305 ? -9.062 26.625 -9.258 1 92.38 305 GLY A O 1
ATOM 2357 N N . ARG A 1 306 ? -7.891 25.609 -7.684 1 91.38 306 ARG A N 1
ATOM 2358 C CA . ARG A 1 306 ? -9.023 24.734 -7.379 1 91.38 306 ARG A CA 1
ATOM 2359 C C . ARG A 1 306 ? -9.961 25.391 -6.375 1 91.38 306 ARG A C 1
ATOM 2361 O O . ARG A 1 306 ? -11.062 24.875 -6.125 1 91.38 306 ARG A O 1
ATOM 2368 N N . ALA A 1 307 ? -9.547 26.5 -5.777 1 93.5 307 ALA A N 1
ATOM 2369 C CA . ALA A 1 307 ? -10.375 27.156 -4.773 1 93.5 307 ALA A CA 1
ATOM 2370 C C . ALA A 1 307 ? -11.727 27.562 -5.355 1 93.5 307 ALA A C 1
ATOM 2372 O O . ALA A 1 307 ? -11.789 28.172 -6.422 1 93.5 307 ALA A O 1
ATOM 2373 N N . PRO A 1 308 ? -12.766 27.25 -4.609 1 92.62 308 PRO A N 1
ATOM 2374 C CA . PRO A 1 308 ? -14.086 27.594 -5.152 1 92.62 308 PRO A CA 1
ATOM 2375 C C . PRO A 1 308 ? -14.422 29.078 -5 1 92.62 308 PRO A C 1
ATOM 2377 O O . PRO A 1 308 ? -15.312 29.578 -5.691 1 92.62 308 PRO A O 1
ATOM 2380 N N . VAL A 1 309 ? -13.773 29.75 -4.105 1 94.12 309 VAL A N 1
ATOM 2381 C CA . VAL A 1 309 ? -14.023 31.156 -3.812 1 94.12 309 VAL A CA 1
ATOM 2382 C C . VAL A 1 309 ? -12.727 31.844 -3.371 1 94.12 309 VAL A C 1
ATOM 2384 O O . VAL A 1 309 ? -11.758 31.172 -3.027 1 94.12 309 VAL A O 1
ATOM 2387 N N . GLY A 1 310 ? -12.711 33.125 -3.502 1 94.69 310 GLY A N 1
ATOM 2388 C CA . GLY A 1 310 ? -11.602 33.906 -2.971 1 94.69 310 GLY A CA 1
ATOM 2389 C C . GLY A 1 310 ? -10.664 34.438 -4.051 1 94.69 310 GLY A C 1
ATOM 2390 O O . GLY A 1 310 ? -10.461 33.781 -5.07 1 94.69 310 GLY A O 1
ATOM 2391 N N . ASP A 1 311 ? -10.109 35.625 -3.803 1 96.56 311 ASP A N 1
ATOM 2392 C CA . ASP A 1 311 ? -9.047 36.188 -4.629 1 96.56 311 ASP A CA 1
ATOM 2393 C C . ASP A 1 311 ? -7.672 35.719 -4.176 1 96.56 311 ASP A C 1
ATOM 2395 O O . ASP A 1 311 ? -7.391 35.656 -2.979 1 96.56 311 ASP A O 1
ATOM 2399 N N . SER A 1 312 ? -6.891 35.281 -5.105 1 97.38 312 SER A N 1
ATOM 2400 C CA . SER A 1 312 ? -5.648 34.625 -4.715 1 97.38 312 SER A CA 1
ATOM 2401 C C . SER A 1 312 ? -4.445 35.531 -4.969 1 97.38 312 SER A C 1
ATOM 2403 O O . SER A 1 312 ? -4.5 36.406 -5.816 1 97.38 312 SER A O 1
ATOM 2405 N N . LEU A 1 313 ? -3.48 35.344 -4.199 1 98.12 313 LEU A N 1
ATOM 2406 C CA . LEU A 1 313 ? -2.131 35.875 -4.34 1 98.12 313 LEU A CA 1
ATOM 2407 C C . LEU A 1 313 ? -1.086 34.781 -4.133 1 98.12 313 LEU A C 1
ATOM 2409 O O . LEU A 1 313 ? -1.096 34.094 -3.111 1 98.12 313 LEU A O 1
ATOM 2413 N N . LEU A 1 314 ? -0.274 34.531 -5.129 1 97.31 314 LEU A N 1
ATOM 2414 C CA . LEU A 1 314 ? 0.806 33.562 -5 1 97.31 314 LEU A CA 1
ATOM 2415 C C . LEU A 1 314 ? 1.984 34.156 -4.234 1 97.31 314 LEU A C 1
ATOM 2417 O O . LEU A 1 314 ? 2.529 35.188 -4.629 1 97.31 314 LEU A O 1
ATOM 2421 N N . CYS A 1 315 ? 2.314 33.562 -3.156 1 98.19 315 CYS A N 1
ATOM 2422 C CA . CYS A 1 315 ? 3.398 34.031 -2.307 1 98.19 315 CYS A CA 1
ATOM 2423 C C . CYS A 1 315 ? 3.709 33.031 -1.2 1 98.19 315 CYS A C 1
ATOM 2425 O O . CYS A 1 315 ? 2.822 32.312 -0.746 1 98.19 315 CYS A O 1
ATOM 2427 N N . ASP A 1 316 ? 4.926 33 -0.839 1 98 316 ASP A N 1
ATOM 2428 C CA . ASP A 1 316 ? 5.332 32.281 0.373 1 98 316 ASP A CA 1
ATOM 2429 C C . ASP A 1 316 ? 4.633 32.844 1.603 1 98 316 ASP A C 1
ATOM 2431 O O . ASP A 1 316 ? 4.512 34.062 1.742 1 98 316 ASP A O 1
ATOM 2435 N N . ALA A 1 317 ? 4.203 32 2.484 1 98.31 317 ALA A N 1
ATOM 2436 C CA . ALA A 1 317 ? 3.398 32.406 3.627 1 98.31 317 ALA A CA 1
ATOM 2437 C C . ALA A 1 317 ? 4.188 33.344 4.535 1 98.31 317 ALA A C 1
ATOM 2439 O O . ALA A 1 317 ? 3.652 34.375 5.02 1 98.31 317 ALA A O 1
ATOM 2440 N N . VAL A 1 318 ? 5.441 33.031 4.828 1 98.31 318 VAL A N 1
ATOM 2441 C CA . VAL A 1 318 ? 6.258 33.812 5.746 1 98.31 318 VAL A CA 1
ATOM 2442 C C . VAL A 1 318 ? 6.543 35.188 5.141 1 98.31 318 VAL A C 1
ATOM 2444 O O . VAL A 1 318 ? 6.391 36.219 5.809 1 98.31 318 VAL A O 1
ATOM 2447 N N . LEU A 1 319 ? 6.898 35.188 3.883 1 98.25 319 LEU A N 1
ATOM 2448 C CA . LEU A 1 319 ? 7.141 36.438 3.201 1 98.25 319 LEU A CA 1
ATOM 2449 C C . LEU A 1 319 ? 5.867 37.281 3.15 1 98.25 319 LEU A C 1
ATOM 2451 O O . LEU A 1 319 ? 5.922 38.5 3.27 1 98.25 319 LEU A O 1
ATOM 2455 N N . ALA A 1 320 ? 4.789 36.656 2.945 1 98.62 320 ALA A N 1
ATOM 2456 C CA . ALA A 1 320 ? 3.508 37.344 2.887 1 98.62 320 ALA A CA 1
ATOM 2457 C C . ALA A 1 320 ? 3.209 38.062 4.203 1 98.62 320 ALA A C 1
ATOM 2459 O O . ALA A 1 320 ? 2.828 39.25 4.211 1 98.62 320 ALA A O 1
ATOM 2460 N N . VAL A 1 321 ? 3.342 37.344 5.332 1 98.44 321 VAL A N 1
ATOM 2461 C CA . VAL A 1 321 ? 3 37.938 6.613 1 98.44 321 VAL A CA 1
ATOM 2462 C C . VAL A 1 321 ? 3.984 39.062 6.93 1 98.44 321 VAL A C 1
ATOM 2464 O O . VAL A 1 321 ? 3.619 40.062 7.562 1 98.44 321 VAL A O 1
ATOM 2467 N N . GLU A 1 322 ? 5.207 38.938 6.594 1 98.44 322 GLU A N 1
ATOM 2468 C CA . GLU A 1 322 ? 6.199 39.969 6.801 1 98.44 322 GLU A CA 1
ATOM 2469 C C . GLU A 1 322 ? 5.852 41.219 6 1 98.44 322 GLU A C 1
ATOM 2471 O O . GLU A 1 322 ? 5.879 42.344 6.531 1 98.44 322 GLU A O 1
ATOM 2476 N N . GLN A 1 323 ? 5.516 41.031 4.766 1 98.5 323 GLN A N 1
ATOM 2477 C CA . GLN A 1 323 ? 5.176 42.156 3.898 1 98.5 323 GLN A CA 1
ATOM 2478 C C . GLN A 1 323 ? 3.881 42.844 4.352 1 98.5 323 GLN A C 1
ATOM 2480 O O . GLN A 1 323 ? 3.791 44.062 4.383 1 98.5 323 GLN A O 1
ATOM 2485 N N . LEU A 1 324 ? 2.938 42.031 4.637 1 98.75 324 LEU A N 1
ATOM 2486 C CA . LEU A 1 324 ? 1.664 42.562 5.109 1 98.75 324 LEU A CA 1
ATOM 2487 C C . LEU A 1 324 ? 1.854 43.375 6.387 1 98.75 324 LEU A C 1
ATOM 2489 O O . LEU A 1 324 ? 1.199 44.406 6.574 1 98.75 324 LEU A O 1
ATOM 2493 N N . THR A 1 325 ? 2.736 42.906 7.297 1 98.62 325 THR A N 1
ATOM 2494 C CA . THR A 1 325 ? 2.99 43.625 8.547 1 98.62 325 THR A CA 1
ATOM 2495 C C . THR A 1 325 ? 3.461 45.031 8.281 1 98.62 325 THR A C 1
ATOM 2497 O O . THR A 1 325 ? 3.113 45.969 9.016 1 98.62 325 THR A O 1
ATOM 2500 N N . GLU A 1 326 ? 4.164 45.219 7.234 1 98.25 326 GLU A N 1
ATOM 2501 C CA . GLU A 1 326 ? 4.672 46.531 6.867 1 98.25 326 GLU A CA 1
ATOM 2502 C C . GLU A 1 326 ? 3.578 47.375 6.234 1 98.25 326 GLU A C 1
ATOM 2504 O O . GLU A 1 326 ? 3.58 48.594 6.375 1 98.25 326 GLU A O 1
ATOM 2509 N N . LEU A 1 327 ? 2.686 46.781 5.582 1 98.44 327 LEU A N 1
ATOM 2510 C CA . LEU A 1 327 ? 1.794 47.531 4.691 1 98.44 327 LEU A CA 1
ATOM 2511 C C . LEU A 1 327 ? 0.473 47.844 5.387 1 98.44 327 LEU A C 1
ATOM 2513 O O . LEU A 1 327 ? -0.175 48.844 5.07 1 98.44 327 LEU A O 1
ATOM 2517 N N . VAL A 1 328 ? 0.025 47 6.277 1 98.5 328 VAL A N 1
ATOM 2518 C CA . VAL A 1 328 ? -1.309 47.156 6.848 1 98.5 328 VAL A CA 1
ATOM 2519 C C . VAL A 1 328 ? -1.295 48.25 7.898 1 98.5 328 VAL A C 1
ATOM 2521 O O . VAL A 1 328 ? -0.245 48.562 8.461 1 98.5 328 VAL A O 1
ATOM 2524 N N . SER A 1 329 ? -2.438 48.781 8.133 1 97.44 329 SER A N 1
ATOM 2525 C CA . SER A 1 329 ? -2.598 49.781 9.203 1 97.44 329 SER A CA 1
ATOM 2526 C C . SER A 1 329 ? -2.842 49.094 10.547 1 97.44 329 SER A C 1
ATOM 2528 O O . SER A 1 329 ? -3.633 48.156 10.633 1 97.44 329 SER A O 1
ATOM 2530 N N . ALA A 1 330 ? -2.133 49.594 11.508 1 97.06 330 ALA A N 1
ATOM 2531 C CA . ALA A 1 330 ? -2.352 49.094 12.859 1 97.06 330 ALA A CA 1
ATOM 2532 C C . ALA A 1 330 ? -3.777 49.344 13.328 1 97.06 330 ALA A C 1
ATOM 2534 O O . ALA A 1 330 ? -4.344 50.406 13.023 1 97.06 330 ALA A O 1
ATOM 2535 N N . ARG A 1 331 ? -4.219 48.438 14.062 1 95.31 331 ARG A N 1
ATOM 2536 C CA . ARG A 1 331 ? -5.547 48.594 14.641 1 95.31 331 ARG A CA 1
ATOM 2537 C C . ARG A 1 331 ? -5.477 48.625 16.156 1 95.31 331 ARG A C 1
ATOM 2539 O O . ARG A 1 331 ? -4.578 48.031 16.766 1 95.31 331 ARG A O 1
ATOM 2546 N N . PRO A 1 332 ? -6.461 49.375 16.703 1 92.56 332 PRO A N 1
ATOM 2547 C CA . PRO A 1 332 ? -6.492 49.344 18.172 1 92.56 332 PRO A CA 1
ATOM 2548 C C . PRO A 1 332 ? -6.832 48 18.75 1 92.56 332 PRO A C 1
ATOM 2550 O O . PRO A 1 332 ? -7.344 47.125 18.031 1 92.56 332 PRO A O 1
ATOM 2553 N N . ALA A 1 333 ? -6.5 47.844 19.953 1 88.69 333 ALA A N 1
ATOM 2554 C CA . ALA A 1 333 ? -6.832 46.594 20.625 1 88.69 333 ALA A CA 1
ATOM 2555 C C . ALA A 1 333 ? -8.328 46.281 20.547 1 88.69 333 ALA A C 1
ATOM 2557 O O . ALA A 1 333 ? -9.148 47.219 20.562 1 88.69 333 ALA A O 1
ATOM 2558 N N . LEU A 1 334 ? -8.57 45.031 20.484 1 86.31 334 LEU A N 1
ATOM 2559 C CA . LEU A 1 334 ? -9.969 44.625 20.453 1 86.31 334 LEU A CA 1
ATOM 2560 C C . LEU A 1 334 ? -10.688 45.031 21.734 1 86.31 334 LEU A C 1
ATOM 2562 O O . LEU A 1 334 ? -10.133 44.938 22.828 1 86.31 334 LEU A O 1
ATOM 2566 N N . ALA A 1 335 ? -11.883 45.5 21.406 1 81.44 335 ALA A N 1
ATOM 2567 C CA . ALA A 1 335 ? -12.695 45.875 22.562 1 81.44 335 ALA A CA 1
ATOM 2568 C C . ALA A 1 335 ? -13.109 44.625 23.359 1 81.44 335 ALA A C 1
ATOM 2570 O O . ALA A 1 335 ? -13.211 44.688 24.594 1 81.44 335 ALA A O 1
ATOM 2571 N N . THR A 1 336 ? -13.273 43.656 22.703 1 86.25 336 THR A N 1
ATOM 2572 C CA . THR A 1 336 ? -13.68 42.406 23.312 1 86.25 336 THR A CA 1
ATOM 2573 C C . THR A 1 336 ? -12.641 41.312 23.047 1 86.25 336 THR A C 1
ATOM 2575 O O . THR A 1 336 ? -12.094 41.219 21.953 1 86.25 336 THR A O 1
ATOM 2578 N N . ALA A 1 337 ? -12.477 40.562 24.125 1 89.81 337 ALA A N 1
ATOM 2579 C CA . ALA A 1 337 ? -11.531 39.469 24 1 89.81 337 ALA A CA 1
ATOM 2580 C C . ALA A 1 337 ? -12 38.438 22.969 1 89.81 337 ALA A C 1
ATOM 2582 O O . ALA A 1 337 ? -13.203 38.219 22.812 1 89.81 337 ALA A O 1
ATOM 2583 N N . VAL A 1 338 ? -11.039 37.812 22.328 1 94 338 VAL A N 1
ATOM 2584 C CA . VAL A 1 338 ? -11.336 36.781 21.359 1 94 338 VAL A CA 1
ATOM 2585 C C . VAL A 1 338 ? -11.898 35.562 22.094 1 94 338 VAL A C 1
ATOM 2587 O O . VAL A 1 338 ? -11.352 35.125 23.094 1 94 338 VAL A O 1
ATOM 2590 N N . SER A 1 339 ? -13.008 35.062 21.625 1 92.31 339 SER A N 1
ATOM 2591 C CA . SER A 1 339 ? -13.57 33.844 22.156 1 92.31 339 SER A CA 1
ATOM 2592 C C . SER A 1 339 ? -12.766 32.625 21.703 1 92.31 339 SER A C 1
ATOM 2594 O O . SER A 1 339 ? -12.727 32.312 20.5 1 92.31 339 SER A O 1
ATOM 2596 N N . LYS A 1 340 ? -12.227 31.953 22.672 1 93.38 340 LYS A N 1
ATOM 2597 C CA . LYS A 1 340 ? -11.383 30.812 22.344 1 93.38 340 LYS A CA 1
ATOM 2598 C C . LYS A 1 340 ? -12.172 29.5 22.406 1 93.38 340 LYS A C 1
ATOM 2600 O O . LYS A 1 340 ? -12.961 29.297 23.328 1 93.38 340 LYS A O 1
ATOM 2605 N N . GLN A 1 341 ? -11.891 28.656 21.484 1 92.81 341 GLN A N 1
ATOM 2606 C CA . GLN A 1 341 ? -12.477 27.328 21.5 1 92.81 341 GLN A CA 1
ATOM 2607 C C . GLN A 1 341 ? -11.781 26.438 22.531 1 92.81 341 GLN A C 1
ATOM 2609 O O . GLN A 1 341 ? -10.555 26.375 22.578 1 92.81 341 GLN A O 1
ATOM 2614 N N . PRO A 1 342 ? -12.57 25.719 23.25 1 90.12 342 PRO A N 1
ATOM 2615 C CA . PRO A 1 342 ? -11.969 24.875 24.297 1 90.12 342 PRO A CA 1
ATOM 2616 C C . PRO A 1 342 ? -11.219 23.672 23.719 1 90.12 342 PRO A C 1
ATOM 2618 O O . PRO A 1 342 ? -10.406 23.062 24.422 1 90.12 342 PRO A O 1
ATOM 2621 N N . HIS A 1 343 ? -11.477 23.328 22.484 1 91.12 343 HIS A N 1
ATOM 2622 C CA . HIS A 1 343 ? -10.859 22.156 21.875 1 91.12 343 HIS A CA 1
ATOM 2623 C C . HIS A 1 343 ? -9.758 22.547 20.906 1 91.12 343 HIS A C 1
ATOM 2625 O O . HIS A 1 343 ? -9.398 21.781 20.016 1 91.12 343 HIS A O 1
ATOM 2631 N N . GLY A 1 344 ? -9.312 23.781 20.984 1 93.12 344 GLY A N 1
ATOM 2632 C CA . GLY A 1 344 ? -8.172 24.219 20.203 1 93.12 344 GLY A CA 1
ATOM 2633 C C . GLY A 1 344 ? -8.391 24.094 18.703 1 93.12 344 GLY A C 1
ATOM 2634 O O . GLY A 1 344 ? -9.383 24.578 18.172 1 93.12 344 GLY A O 1
ATOM 2635 N N . MET A 1 345 ? -7.504 23.328 18.078 1 92.88 345 MET A N 1
ATOM 2636 C CA . MET A 1 345 ? -7.562 23.234 16.625 1 92.88 345 MET A CA 1
ATOM 2637 C C . MET A 1 345 ? -8.445 22.078 16.188 1 92.88 345 MET A C 1
ATOM 2639 O O . MET A 1 345 ? -8.695 21.906 14.992 1 92.88 345 MET A O 1
ATOM 2643 N N . ALA A 1 346 ? -8.945 21.266 17.078 1 91.81 346 ALA A N 1
ATOM 2644 C CA . ALA A 1 346 ? -9.766 20.109 16.703 1 91.81 346 ALA A CA 1
ATOM 2645 C C . ALA A 1 346 ? -11.008 20.562 15.938 1 91.81 346 ALA A C 1
ATOM 2647 O O . ALA A 1 346 ? -11.539 21.656 16.188 1 91.81 346 ALA A O 1
ATOM 2648 N N . PRO A 1 347 ? -11.492 19.734 15.023 1 85.56 347 PRO A N 1
ATOM 2649 C CA . PRO A 1 347 ? -12.633 20.109 14.188 1 85.56 347 PRO A CA 1
ATOM 2650 C C . PRO A 1 347 ? -13.945 20.125 14.961 1 85.56 347 PRO A C 1
ATOM 2652 O O . PRO A 1 347 ? -14.93 20.719 14.5 1 85.56 347 PRO A O 1
ATOM 2655 N N . HIS A 1 348 ? -13.961 19.453 16.062 1 85.38 348 HIS A N 1
ATOM 2656 C CA . HIS A 1 348 ? -15.172 19.375 16.875 1 85.38 348 HIS A CA 1
ATOM 2657 C C . HIS A 1 348 ? -14.852 19.266 18.359 1 85.38 348 HIS A C 1
ATOM 2659 O O . HIS A 1 348 ? -13.727 18.906 18.719 1 85.38 348 HIS A O 1
ATOM 2665 N N . PRO A 1 349 ? -15.867 19.594 19.141 1 85.81 349 PRO A N 1
ATOM 2666 C CA . PRO A 1 349 ? -15.656 19.5 20.578 1 85.81 349 PRO A CA 1
ATOM 2667 C C . PRO A 1 349 ? -15.555 18.047 21.078 1 85.81 349 PRO A C 1
ATOM 2669 O O . PRO A 1 349 ? -15.711 17.125 20.281 1 85.81 349 PRO A O 1
ATOM 2672 N N . THR A 1 350 ? -15.242 17.906 22.312 1 87.38 350 THR A N 1
ATOM 2673 C CA . THR A 1 350 ? -15.125 16.609 22.969 1 87.38 350 THR A CA 1
ATOM 2674 C C . THR A 1 350 ? -16.484 15.914 23.016 1 87.38 350 THR A C 1
ATOM 2676 O O . THR A 1 350 ? -17.531 16.578 23 1 87.38 350 THR A O 1
ATOM 2679 N N . ALA A 1 351 ? -16.375 14.594 23.016 1 82.62 351 ALA A N 1
ATOM 2680 C CA . ALA A 1 351 ? -17.594 13.828 23.219 1 82.62 351 ALA A CA 1
ATOM 2681 C C . ALA A 1 351 ? -18.172 14.078 24.609 1 82.62 351 ALA A C 1
ATOM 2683 O O . ALA A 1 351 ? -17.422 14.375 25.547 1 82.62 351 ALA A O 1
ATOM 2684 N N . PRO A 1 352 ? -19.531 14 24.703 1 77.38 352 PRO A N 1
ATOM 2685 C CA . PRO A 1 352 ? -20.141 14.141 26.031 1 77.38 352 PRO A CA 1
ATOM 2686 C C . PRO A 1 352 ? -19.641 13.078 27.016 1 77.38 352 PRO A C 1
ATOM 2688 O O . PRO A 1 352 ? -19.391 11.938 26.625 1 77.38 352 PRO A O 1
ATOM 2691 N N . GLU A 1 353 ? -19.375 13.539 28.219 1 73.88 353 GLU A N 1
ATOM 2692 C CA . GLU A 1 353 ? -18.859 12.641 29.25 1 73.88 353 GLU A CA 1
ATOM 2693 C C . GLU A 1 353 ? -19.922 11.641 29.688 1 73.88 353 GLU A C 1
ATOM 2695 O O . GLU A 1 353 ? -21.031 12.039 30.047 1 73.88 353 GLU A O 1
ATOM 2700 N N . ALA A 1 354 ? -19.703 10.406 29.266 1 67.44 354 ALA A N 1
ATOM 2701 C CA . ALA A 1 354 ? -20.625 9.383 29.75 1 67.44 354 ALA A CA 1
ATOM 2702 C C . ALA A 1 354 ? -20.297 8.984 31.188 1 67.44 354 ALA A C 1
ATOM 2704 O O . ALA A 1 354 ? -19.188 9.266 31.688 1 67.44 354 ALA A O 1
ATOM 2705 N N . ALA A 1 355 ? -21.312 8.383 31.875 1 66.56 355 ALA A N 1
ATOM 2706 C CA . ALA A 1 355 ? -21.156 7.891 33.25 1 66.56 355 ALA A CA 1
ATOM 2707 C C . ALA A 1 355 ? -20.016 6.891 33.344 1 66.56 355 ALA A C 1
ATOM 2709 O O . ALA A 1 355 ? -19.766 6.125 32.406 1 66.56 355 ALA A O 1
ATOM 2710 N N . SER A 1 356 ? -19.188 6.914 34.438 1 68.19 356 SER A N 1
ATOM 2711 C CA . SER A 1 356 ? -17.969 6.129 34.656 1 68.19 356 SER A CA 1
ATOM 2712 C C . SER A 1 356 ? -18.281 4.641 34.75 1 68.19 356 SER A C 1
ATOM 2714 O O . SER A 1 356 ? -19.188 4.246 35.5 1 68.19 356 SER A O 1
ATOM 2716 N N . ASP A 1 357 ? -17.938 3.82 33.781 1 77.06 357 ASP A N 1
ATOM 2717 C CA . ASP A 1 357 ? -18.047 2.367 33.875 1 77.06 357 ASP A CA 1
ATOM 2718 C C . ASP A 1 357 ? -16.703 1.738 34.25 1 77.06 357 ASP A C 1
ATOM 2720 O O . ASP A 1 357 ? -16.469 0.564 33.969 1 77.06 357 ASP A O 1
ATOM 2724 N N . GLY A 1 358 ? -15.859 2.516 34.875 1 87.62 358 GLY A N 1
ATOM 2725 C CA . GLY A 1 358 ? -14.57 2.008 35.312 1 87.62 358 GLY A CA 1
ATOM 2726 C C . GLY A 1 358 ? -13.445 2.264 34.312 1 87.62 358 GLY A C 1
ATOM 2727 O O . GLY A 1 358 ? -12.273 2.242 34.688 1 87.62 358 GLY A O 1
ATOM 2728 N N . LEU A 1 359 ? -13.766 2.434 33.094 1 93.12 359 LEU A N 1
ATOM 2729 C CA . LEU A 1 359 ? -12.75 2.732 32.062 1 93.12 359 LEU A CA 1
ATOM 2730 C C . LEU A 1 359 ? -12.461 4.23 32.031 1 93.12 359 LEU A C 1
ATOM 2732 O O . LEU A 1 359 ? -13.352 5.047 32.25 1 93.12 359 LEU A O 1
ATOM 2736 N N . LEU A 1 360 ? -11.219 4.559 31.734 1 95.94 360 LEU A N 1
ATOM 2737 C CA . LEU A 1 360 ? -10.859 5.957 31.516 1 95.94 360 LEU A CA 1
ATOM 2738 C C . LEU A 1 360 ? -11.547 6.508 30.266 1 95.94 360 LEU A C 1
ATOM 2740 O O . LEU A 1 360 ? -11.75 5.785 29.297 1 95.94 360 LEU A O 1
ATOM 2744 N N . SER A 1 361 ? -11.992 7.789 30.359 1 95.38 361 SER A N 1
ATOM 2745 C CA . SER A 1 361 ? -12.344 8.508 29.141 1 95.38 361 SER A CA 1
ATOM 2746 C C . SER A 1 361 ? -11.094 8.938 28.375 1 95.38 361 SER A C 1
ATOM 2748 O O . SER A 1 361 ? -9.992 8.969 28.938 1 95.38 361 SER A O 1
ATOM 2750 N N . ALA A 1 362 ? -11.273 9.211 27.141 1 95.75 362 ALA A N 1
ATOM 2751 C CA . ALA A 1 362 ? -10.164 9.758 26.359 1 95.75 362 ALA A CA 1
ATOM 2752 C C . ALA A 1 362 ? -9.625 11.039 27 1 95.75 362 ALA A C 1
ATOM 2754 O O . ALA A 1 362 ? -8.414 11.258 27.031 1 95.75 362 ALA A O 1
ATOM 2755 N N . SER A 1 363 ? -10.516 11.938 27.484 1 95.5 363 SER A N 1
ATOM 2756 C CA . SER A 1 363 ? -10.125 13.18 28.141 1 95.5 363 SER A CA 1
ATOM 2757 C C . SER A 1 363 ? -9.227 12.922 29.344 1 95.5 363 SER A C 1
ATOM 2759 O O . SER A 1 363 ? -8.195 13.578 29.516 1 95.5 363 SER A O 1
ATOM 2761 N N . GLN A 1 364 ? -9.648 11.945 30.141 1 96.31 364 GLN A N 1
ATOM 2762 C CA . GLN A 1 364 ? -8.859 11.594 31.328 1 96.31 364 GLN A CA 1
ATOM 2763 C C . GLN A 1 364 ? -7.48 11.062 30.922 1 96.31 364 GLN A C 1
ATOM 2765 O O . GLN A 1 364 ? -6.473 11.43 31.531 1 96.31 364 GLN A O 1
ATOM 2770 N N . LEU A 1 365 ? -7.457 10.227 29.922 1 98 365 LEU A N 1
ATOM 2771 C CA . LEU A 1 365 ? -6.207 9.672 29.422 1 98 365 LEU A CA 1
ATOM 2772 C C . LEU A 1 365 ? -5.258 10.773 28.969 1 98 365 LEU A C 1
ATOM 2774 O O . LEU A 1 365 ? -4.102 10.82 29.406 1 98 365 LEU A O 1
ATOM 2778 N N . PHE A 1 366 ? -5.738 11.664 28.141 1 98.19 366 PHE A N 1
ATOM 2779 C CA . PHE A 1 366 ? -4.863 12.656 27.516 1 98.19 366 PHE A CA 1
ATOM 2780 C C . PHE A 1 366 ? -4.395 13.68 28.547 1 98.19 366 PHE A C 1
ATOM 2782 O O . PHE A 1 366 ? -3.256 14.148 28.484 1 98.19 366 PHE A O 1
ATOM 2789 N N . ARG A 1 367 ? -5.266 14.07 29.5 1 97.69 367 ARG A N 1
ATOM 2790 C CA . ARG A 1 367 ? -4.832 14.945 30.594 1 97.69 367 ARG A CA 1
ATOM 2791 C C . ARG A 1 367 ? -3.713 14.289 31.406 1 97.69 367 ARG A C 1
ATOM 2793 O O . ARG A 1 367 ? -2.742 14.953 31.766 1 97.69 367 ARG A O 1
ATOM 2800 N N . ALA A 1 368 ? -3.91 12.984 31.656 1 98.62 368 ALA A N 1
ATOM 2801 C CA . ALA A 1 368 ? -2.9 12.25 32.406 1 98.62 368 ALA A CA 1
ATOM 2802 C C . ALA A 1 368 ? -1.574 12.211 31.656 1 98.62 368 ALA A C 1
ATOM 2804 O O . ALA A 1 368 ? -0.516 12.461 32.25 1 98.62 368 ALA A O 1
ATOM 2805 N N . VAL A 1 369 ? -1.599 11.883 30.391 1 98.81 369 VAL A N 1
ATOM 2806 C CA . VAL A 1 369 ? -0.385 11.82 29.578 1 98.81 369 VAL A CA 1
ATOM 2807 C C . VAL A 1 369 ? 0.289 13.188 29.547 1 98.81 369 VAL A C 1
ATOM 2809 O O . VAL A 1 369 ? 1.499 13.297 29.766 1 98.81 369 VAL A O 1
ATOM 2812 N N . ARG A 1 370 ? -0.504 14.227 29.25 1 98.44 370 ARG A N 1
ATOM 2813 C CA . ARG A 1 370 ? 0.059 15.57 29.125 1 98.44 370 ARG A CA 1
ATOM 2814 C C . ARG A 1 370 ? 0.719 16 30.438 1 98.44 370 ARG A C 1
ATOM 2816 O O . ARG A 1 370 ? 1.779 16.625 30.422 1 98.44 370 ARG A O 1
ATOM 2823 N N . SER A 1 371 ? 0.116 15.703 31.562 1 98.25 371 SER A N 1
ATOM 2824 C CA . SER A 1 371 ? 0.632 16.094 32.875 1 98.25 371 SER A CA 1
ATOM 2825 C C . SER A 1 371 ? 1.968 15.422 33.156 1 98.25 371 SER A C 1
ATOM 2827 O O . SER A 1 371 ? 2.787 15.953 33.906 1 98.25 371 SER A O 1
ATOM 2829 N N . ALA A 1 372 ? 2.156 14.273 32.562 1 98.56 372 ALA A N 1
ATOM 2830 C CA . ALA A 1 372 ? 3.336 13.469 32.875 1 98.56 372 ALA A CA 1
ATOM 2831 C C . ALA A 1 372 ? 4.488 13.805 31.938 1 98.56 372 ALA A C 1
ATOM 2833 O O . ALA A 1 372 ? 5.656 13.586 32.281 1 98.56 372 ALA A O 1
ATOM 2834 N N . MET A 1 373 ? 4.238 14.312 30.781 1 98 373 MET A N 1
ATOM 2835 C CA . MET A 1 373 ? 5.246 14.531 29.75 1 98 373 MET A CA 1
ATOM 2836 C C . MET A 1 373 ? 5.887 15.906 29.875 1 98 373 MET A C 1
ATOM 2838 O O . MET A 1 373 ? 5.211 16.875 30.219 1 98 373 MET A O 1
ATOM 2842 N N . PRO A 1 374 ? 7.176 16.062 29.531 1 96.94 374 PRO A N 1
ATOM 2843 C CA . PRO A 1 374 ? 7.828 17.375 29.547 1 96.94 374 PRO A CA 1
ATOM 2844 C C . PRO A 1 374 ? 7.145 18.375 28.609 1 96.94 374 PRO A C 1
ATOM 2846 O O . PRO A 1 374 ? 6.523 17.984 27.625 1 96.94 374 PRO A O 1
ATOM 2849 N N . GLU A 1 375 ? 7.355 19.656 28.875 1 95.06 375 GLU A N 1
ATOM 2850 C CA . GLU A 1 375 ? 6.738 20.734 28.094 1 95.06 375 GLU A CA 1
ATOM 2851 C C . GLU A 1 375 ? 7.188 20.688 26.641 1 95.06 375 GLU A C 1
ATOM 2853 O O . GLU A 1 375 ? 6.406 21.016 25.734 1 95.06 375 GLU A O 1
ATOM 2858 N N . GLU A 1 376 ? 8.344 20.25 26.438 1 95.12 376 GLU A N 1
ATOM 2859 C CA . GLU A 1 376 ? 8.93 20.328 25.094 1 95.12 376 GLU A CA 1
ATOM 2860 C C . GLU A 1 376 ? 8.594 19.094 24.266 1 95.12 376 GLU A C 1
ATOM 2862 O O . GLU A 1 376 ? 9.047 18.969 23.125 1 95.12 376 GLU A O 1
ATOM 2867 N N . THR A 1 377 ? 7.785 18.203 24.797 1 97.81 377 THR A N 1
ATOM 2868 C CA . THR A 1 377 ? 7.422 16.969 24.109 1 97.81 377 THR A CA 1
ATOM 2869 C C . THR A 1 377 ? 6.801 17.281 22.75 1 97.81 377 THR A C 1
ATOM 2871 O O . THR A 1 377 ? 5.992 18.203 22.625 1 97.81 377 THR A O 1
ATOM 2874 N N . ILE A 1 378 ? 7.262 16.562 21.703 1 98.44 378 ILE A N 1
ATOM 2875 C CA . ILE A 1 378 ? 6.629 16.609 20.391 1 98.44 378 ILE A CA 1
ATOM 2876 C C . ILE A 1 378 ? 5.418 15.688 20.344 1 98.44 378 ILE A C 1
ATOM 2878 O O . ILE A 1 378 ? 5.531 14.5 20.656 1 98.44 378 ILE A O 1
ATOM 2882 N N . LEU A 1 379 ? 4.305 16.234 20.031 1 98.56 379 LEU A N 1
ATOM 2883 C CA . LEU A 1 379 ? 3.062 15.477 19.906 1 98.56 379 LEU A CA 1
ATOM 2884 C C . LEU A 1 379 ? 2.789 15.102 18.469 1 98.56 379 LEU A C 1
ATOM 2886 O O . LEU A 1 379 ? 2.885 15.953 17.562 1 98.56 379 LEU A O 1
ATOM 2890 N N . THR A 1 380 ? 2.568 13.844 18.188 1 98.38 380 THR A N 1
ATOM 2891 C CA . THR A 1 380 ? 2.016 13.375 16.922 1 98.38 380 THR A CA 1
ATOM 2892 C C . THR A 1 380 ? 0.713 12.617 17.141 1 98.38 380 THR A C 1
ATOM 2894 O O . THR A 1 380 ? 0.504 12.039 18.219 1 98.38 380 THR A O 1
ATOM 2897 N N . GLU A 1 381 ? -0.168 12.68 16.203 1 97.75 381 GLU A N 1
ATOM 2898 C CA . GLU A 1 381 ? -1.477 12.102 16.484 1 97.75 381 GLU A CA 1
ATOM 2899 C C . GLU A 1 381 ? -2.039 11.367 15.281 1 97.75 381 GLU A C 1
ATOM 2901 O O . GLU A 1 381 ? -1.81 11.773 14.141 1 97.75 381 GLU A O 1
ATOM 2906 N N . GLU A 1 382 ? -2.748 10.305 15.453 1 97.69 382 GLU A N 1
ATOM 2907 C CA . GLU A 1 382 ? -3.57 9.531 14.531 1 97.69 382 GLU A CA 1
ATOM 2908 C C . GLU A 1 382 ? -4.66 8.758 15.266 1 97.69 382 GLU A C 1
ATOM 2910 O O . GLU A 1 382 ? -4.723 7.531 15.188 1 97.69 382 GLU A O 1
ATOM 2915 N N . SER A 1 383 ? -5.461 9.477 15.938 1 95.94 383 SER A N 1
ATOM 2916 C CA . SER A 1 383 ? -6.613 8.969 16.672 1 95.94 383 SER A CA 1
ATOM 2917 C C . SER A 1 383 ? -7.875 9.766 16.344 1 95.94 383 SER A C 1
ATOM 2919 O O . SER A 1 383 ? -8.383 10.516 17.172 1 95.94 383 SER A O 1
ATOM 2921 N N . PRO A 1 384 ? -8.398 9.516 15.203 1 92.75 384 PRO A N 1
ATOM 2922 C CA . PRO A 1 384 ? -9.461 10.367 14.664 1 92.75 384 PRO A CA 1
ATOM 2923 C C . PRO A 1 384 ? -10.664 10.469 15.602 1 92.75 384 PRO A C 1
ATOM 2925 O O . PRO A 1 384 ? -11.336 11.5 15.641 1 92.75 384 PRO A O 1
ATOM 2928 N N . SER A 1 385 ? -10.961 9.484 16.406 1 92.94 385 SER A N 1
ATOM 2929 C CA . SER A 1 385 ? -12.18 9.492 17.219 1 92.94 385 SER A CA 1
ATOM 2930 C C . SER A 1 385 ? -11.992 10.289 18.5 1 92.94 385 SER A C 1
ATOM 2932 O O . SER A 1 385 ? -12.953 10.531 19.234 1 92.94 385 SER A O 1
ATOM 2934 N N . ASN A 1 386 ? -10.711 10.75 18.734 1 94.12 386 ASN A N 1
ATOM 2935 C CA . ASN A 1 386 ? -10.453 11.367 20.031 1 94.12 386 ASN A CA 1
ATOM 2936 C C . ASN A 1 386 ? -9.773 12.719 19.875 1 94.12 386 ASN A C 1
ATOM 2938 O O . ASN A 1 386 ? -9.109 13.195 20.812 1 94.12 386 ASN A O 1
ATOM 2942 N N . LEU A 1 387 ? -9.922 13.328 18.812 1 94.31 387 LEU A N 1
ATOM 2943 C CA . LEU A 1 387 ? -9.156 14.539 18.531 1 94.31 387 LEU A CA 1
ATOM 2944 C C . LEU A 1 387 ? -9.594 15.688 19.438 1 94.31 387 LEU A C 1
ATOM 2946 O O . LEU A 1 387 ? -8.773 16.484 19.891 1 94.31 387 LEU A O 1
ATOM 2950 N N . GLY A 1 388 ? -10.969 15.836 19.625 1 94.38 388 GLY A N 1
ATOM 2951 C CA . GLY A 1 388 ? -11.453 16.875 20.516 1 94.38 388 GLY A CA 1
ATOM 2952 C C . GLY A 1 388 ? -10.844 16.812 21.906 1 94.38 388 GLY A C 1
ATOM 2953 O O . GLY A 1 388 ? -10.398 17.828 22.438 1 94.38 388 GLY A O 1
ATOM 2954 N N . GLU A 1 389 ? -10.789 15.617 22.484 1 95.94 389 GLU A N 1
ATOM 2955 C CA . GLU A 1 389 ? -10.234 15.391 23.812 1 95.94 389 GLU A CA 1
ATOM 2956 C C . GLU A 1 389 ? -8.734 15.672 23.828 1 95.94 389 GLU A C 1
ATOM 2958 O O . GLU A 1 389 ? -8.227 16.297 24.766 1 95.94 389 GLU A O 1
ATOM 2963 N N . LEU A 1 390 ? -8.062 15.25 22.797 1 96.94 390 LEU A N 1
ATOM 2964 C CA . LEU A 1 390 ? -6.617 15.391 22.75 1 96.94 390 LEU A CA 1
ATOM 2965 C C . LEU A 1 390 ? -6.219 16.859 22.688 1 96.94 390 LEU A C 1
ATOM 2967 O O . LEU A 1 390 ? -5.363 17.312 23.453 1 96.94 390 LEU A O 1
ATOM 2971 N N . HIS A 1 391 ? -6.836 17.625 21.828 1 96.19 391 HIS A N 1
ATOM 2972 C CA . HIS A 1 391 ? -6.461 19.031 21.641 1 96.19 391 HIS A CA 1
ATOM 2973 C C . HIS A 1 391 ? -6.918 19.891 22.812 1 96.19 391 HIS A C 1
ATOM 2975 O O . HIS A 1 391 ? -6.305 20.922 23.109 1 96.19 391 HIS A O 1
ATOM 2981 N N . ALA A 1 392 ? -8.008 19.453 23.469 1 95.44 392 ALA A N 1
ATOM 2982 C CA . ALA A 1 392 ? -8.391 20.125 24.703 1 95.44 392 ALA A CA 1
ATOM 2983 C C . ALA A 1 392 ? -7.324 19.953 25.781 1 95.44 392 ALA A C 1
ATOM 2985 O O . ALA A 1 392 ? -7.055 20.875 26.562 1 95.44 392 ALA A O 1
ATOM 2986 N N . ALA A 1 393 ? -6.723 18.828 25.781 1 96.69 393 ALA A N 1
ATOM 2987 C CA . ALA A 1 393 ? -5.777 18.469 26.844 1 96.69 393 ALA A CA 1
ATOM 2988 C C . ALA A 1 393 ? -4.371 18.953 26.516 1 96.69 393 ALA A C 1
ATOM 2990 O O . ALA A 1 393 ? -3.533 19.109 27.391 1 96.69 393 ALA A O 1
ATOM 2991 N N . TRP A 1 394 ? -4.125 19.219 25.266 1 97.19 394 TRP A N 1
ATOM 2992 C CA . TRP A 1 394 ? -2.746 19.438 24.844 1 97.19 394 TRP A CA 1
ATOM 2993 C C . TRP A 1 394 ? -2.656 20.594 23.859 1 97.19 394 TRP A C 1
ATOM 2995 O O . TRP A 1 394 ? -2.42 20.391 22.672 1 97.19 394 TRP A O 1
ATOM 3005 N N . PRO A 1 395 ? -2.738 21.828 24.359 1 96.06 395 PRO A N 1
ATOM 3006 C CA . PRO A 1 395 ? -2.521 22.984 23.484 1 96.06 395 PRO A CA 1
ATOM 3007 C C . PRO A 1 395 ? -1.103 23.047 22.922 1 96.06 395 PRO A C 1
ATOM 3009 O O . PRO A 1 395 ? -0.141 22.734 23.641 1 96.06 395 PRO A O 1
ATOM 3012 N N . VAL A 1 396 ? -0.94 23.375 21.719 1 96.75 396 VAL A N 1
ATOM 3013 C CA . VAL A 1 396 ? 0.36 23.484 21.062 1 96.75 396 VAL A CA 1
ATOM 3014 C C . VAL A 1 396 ? 0.802 24.953 21.047 1 96.75 396 VAL A C 1
ATOM 3016 O O . VAL A 1 396 ? 0.193 25.781 20.375 1 96.75 396 VAL A O 1
ATOM 3019 N N . ASP A 1 397 ? 1.938 25.219 21.719 1 96.44 397 ASP A N 1
ATOM 3020 C CA . ASP A 1 397 ? 2.307 26.625 21.906 1 96.44 397 ASP A CA 1
ATOM 3021 C C . ASP A 1 397 ? 3.742 26.875 21.453 1 96.44 397 ASP A C 1
ATOM 3023 O O . ASP A 1 397 ? 4.27 27.969 21.625 1 96.44 397 ASP A O 1
ATOM 3027 N N . LYS A 1 398 ? 4.34 25.828 20.922 1 95.44 398 LYS A N 1
ATOM 3028 C CA . LYS A 1 398 ? 5.711 25.953 20.438 1 95.44 398 LYS A CA 1
ATOM 3029 C C . LYS A 1 398 ? 5.84 25.422 19.016 1 95.44 398 LYS A C 1
ATOM 3031 O O . LYS A 1 398 ? 5.215 24.422 18.656 1 95.44 398 LYS A O 1
ATOM 3036 N N . PRO A 1 399 ? 6.68 26.172 18.219 1 94.62 399 PRO A N 1
ATOM 3037 C CA . PRO A 1 399 ? 6.922 25.641 16.875 1 94.62 399 PRO A CA 1
ATOM 3038 C C . PRO A 1 399 ? 7.531 24.25 16.891 1 94.62 399 PRO A C 1
ATOM 3040 O O . PRO A 1 399 ? 8.281 23.906 17.797 1 94.62 399 PRO A O 1
ATOM 3043 N N . ASP A 1 400 ? 7.195 23.438 15.891 1 95.56 400 ASP A N 1
ATOM 3044 C CA . ASP A 1 400 ? 7.773 22.109 15.641 1 95.56 400 ASP A CA 1
ATOM 3045 C C . ASP A 1 400 ? 7.508 21.172 16.812 1 95.56 400 ASP A C 1
ATOM 3047 O O . ASP A 1 400 ? 8.352 20.328 17.141 1 95.56 400 ASP A O 1
ATOM 3051 N N . SER A 1 401 ? 6.434 21.359 17.547 1 97.12 401 SER A N 1
ATOM 3052 C CA . SER A 1 401 ? 6.098 20.5 18.672 1 97.12 401 SER A CA 1
ATOM 3053 C C . SER A 1 401 ? 4.855 19.656 18.375 1 97.12 401 SER A C 1
ATOM 3055 O O . SER A 1 401 ? 4.32 19 19.25 1 97.12 401 SER A O 1
ATOM 3057 N N . PHE A 1 402 ? 4.395 19.719 17.125 1 98.12 402 PHE A N 1
ATOM 3058 C CA . PHE A 1 402 ? 3.236 18.938 16.719 1 98.12 402 PHE A CA 1
ATOM 3059 C C . PHE A 1 402 ? 3.305 18.609 15.227 1 98.12 402 PHE A C 1
ATOM 3061 O O . PHE A 1 402 ? 3.576 19.484 14.406 1 98.12 402 PHE A O 1
ATOM 3068 N N . TYR A 1 403 ? 3.074 17.359 14.891 1 98.12 403 TYR A N 1
ATOM 3069 C CA . TYR A 1 403 ? 2.977 16.891 13.516 1 98.12 403 TYR A CA 1
ATOM 3070 C C . TYR A 1 403 ? 1.812 15.922 13.352 1 98.12 403 TYR A C 1
ATOM 3072 O O . TYR A 1 403 ? 1.522 15.133 14.25 1 98.12 403 TYR A O 1
ATOM 3080 N N . THR A 1 404 ? 1.127 16 12.312 1 97.38 404 THR A N 1
ATOM 3081 C CA . THR A 1 404 ? 0.136 15 11.938 1 97.38 404 THR A CA 1
ATOM 3082 C C . THR A 1 404 ? 0.055 14.859 10.422 1 97.38 404 THR A C 1
ATOM 3084 O O . THR A 1 404 ? 0.934 15.336 9.703 1 97.38 404 THR A O 1
ATOM 3087 N N . PHE A 1 405 ? -0.849 14.109 9.859 1 96.56 405 PHE A N 1
ATOM 3088 C CA . PHE A 1 405 ? -0.929 13.75 8.445 1 96.56 405 PHE A CA 1
ATOM 3089 C C . PHE A 1 405 ? -2.082 14.484 7.77 1 96.56 405 PHE A C 1
ATOM 3091 O O . PHE A 1 405 ? -3.229 14.391 8.211 1 96.56 405 PHE A O 1
ATOM 3098 N N . ALA A 1 406 ? -1.769 15.156 6.699 1 95.62 406 ALA A N 1
ATOM 3099 C CA . ALA A 1 406 ? -2.711 16.031 6.02 1 95.62 406 ALA A CA 1
ATOM 3100 C C . ALA A 1 406 ? -3.67 15.242 5.137 1 95.62 406 ALA A C 1
ATOM 3102 O O . ALA A 1 406 ? -4.742 15.734 4.773 1 95.62 406 ALA A O 1
ATOM 3103 N N . SER A 1 407 ? -3.324 14 4.82 1 94.62 407 SER A N 1
ATOM 3104 C CA . SER A 1 407 ? -4.059 13.258 3.805 1 94.62 407 SER A CA 1
ATOM 3105 C C . SER A 1 407 ? -5.332 12.641 4.379 1 94.62 407 SER A C 1
ATOM 3107 O O . SER A 1 407 ? -6.277 12.359 3.645 1 94.62 407 SER A O 1
ATOM 3109 N N . GLY A 1 408 ? -5.277 12.391 5.656 1 93.38 408 GLY A N 1
ATOM 3110 C CA . GLY A 1 408 ? -6.344 11.602 6.258 1 93.38 408 GLY A CA 1
ATOM 3111 C C . GLY A 1 408 ? -6.156 10.109 6.078 1 93.38 408 GLY A C 1
ATOM 3112 O O . GLY A 1 408 ? -6.934 9.312 6.613 1 93.38 408 GLY A O 1
ATOM 3113 N N . SER A 1 409 ? -5.18 9.688 5.422 1 95.5 409 SER A N 1
ATOM 3114 C CA . SER A 1 409 ? -4.895 8.266 5.227 1 95.5 409 SER A CA 1
ATOM 3115 C C . SER A 1 409 ? -4.164 7.68 6.43 1 95.5 409 SER A C 1
ATOM 3117 O O . SER A 1 409 ? -3.049 8.094 6.75 1 95.5 409 SER A O 1
ATOM 3119 N N . LEU A 1 410 ? -4.738 6.738 7.023 1 97 410 LEU A N 1
ATOM 3120 C CA . LEU A 1 410 ? -4.172 6.164 8.242 1 97 410 LEU A CA 1
ATOM 3121 C C . LEU A 1 410 ? -2.875 5.418 7.938 1 97 410 LEU A C 1
ATOM 3123 O O . LEU A 1 410 ? -2.695 4.898 6.836 1 97 410 LEU A O 1
ATOM 3127 N N . GLY A 1 411 ? -1.964 5.414 8.922 1 97.75 411 GLY A N 1
ATOM 3128 C CA . GLY A 1 411 ? -0.753 4.613 8.82 1 97.75 411 GLY A CA 1
ATOM 3129 C C . GLY A 1 411 ? 0.51 5.449 8.75 1 97.75 411 GLY A C 1
ATOM 3130 O O . GLY A 1 411 ? 1.611 4.91 8.625 1 97.75 411 GLY A O 1
ATOM 3131 N N . TRP A 1 412 ? 0.379 6.711 8.836 1 98.38 412 TRP A N 1
ATOM 3132 C CA . TRP A 1 412 ? 1.508 7.621 8.695 1 98.38 412 TRP A CA 1
ATOM 3133 C C . TRP A 1 412 ? 2.207 7.836 10.031 1 98.38 412 TRP A C 1
ATOM 3135 O O . TRP A 1 412 ? 3.436 7.762 10.117 1 98.38 412 TRP A O 1
ATOM 3145 N N . THR A 1 413 ? 1.51 8.031 11.102 1 98.56 413 THR A N 1
ATOM 3146 C CA . THR A 1 413 ? 2.002 8.594 12.352 1 98.56 413 THR A CA 1
ATOM 3147 C C . THR A 1 413 ? 3.027 7.672 13 1 98.56 413 THR A C 1
ATOM 3149 O O . THR A 1 413 ? 4.066 8.133 13.484 1 98.56 413 THR A O 1
ATOM 3152 N N . LEU A 1 414 ? 2.752 6.41 13.008 1 98.69 414 LEU A N 1
ATOM 3153 C CA . LEU A 1 414 ? 3.629 5.48 13.719 1 98.69 414 LEU A CA 1
ATOM 3154 C C . LEU A 1 414 ? 5.031 5.492 13.117 1 98.69 414 LEU A C 1
ATOM 3156 O O . LEU A 1 414 ? 5.996 5.859 13.789 1 98.69 414 LEU A O 1
ATOM 3160 N N . PRO A 1 415 ? 5.215 5.223 11.852 1 98.81 415 PRO A N 1
ATOM 3161 C CA . PRO A 1 415 ? 6.57 5.289 11.312 1 98.81 415 PRO A CA 1
ATOM 3162 C C . PRO A 1 415 ? 7.105 6.719 11.234 1 98.81 415 PRO A C 1
ATOM 3164 O O . PRO A 1 415 ? 8.312 6.941 11.367 1 98.81 415 PRO A O 1
ATOM 3167 N N . ALA A 1 416 ? 6.277 7.715 11.023 1 98.88 416 ALA A N 1
ATOM 3168 C CA . ALA A 1 416 ? 6.707 9.109 10.961 1 98.88 416 ALA A CA 1
ATOM 3169 C C . ALA A 1 416 ? 7.301 9.562 12.297 1 98.88 416 ALA A C 1
ATOM 3171 O O . ALA A 1 416 ? 8.242 10.352 12.32 1 98.88 416 ALA A O 1
ATOM 3172 N N . SER A 1 417 ? 6.711 9.086 13.414 1 98.81 417 SER A N 1
ATOM 3173 C CA . SER A 1 417 ? 7.258 9.422 14.727 1 98.81 417 SER A CA 1
ATOM 3174 C C . SER A 1 417 ? 8.688 8.914 14.875 1 98.81 417 SER A C 1
ATOM 3176 O O . SER A 1 417 ? 9.508 9.555 15.539 1 98.81 417 SER A O 1
ATOM 3178 N N . ALA A 1 418 ? 8.992 7.758 14.297 1 98.75 418 ALA A N 1
ATOM 3179 C CA . ALA A 1 418 ? 10.367 7.27 14.281 1 98.75 418 ALA A CA 1
ATOM 3180 C C . ALA A 1 418 ? 11.273 8.219 13.508 1 98.75 418 ALA A C 1
ATOM 3182 O O . ALA A 1 418 ? 12.391 8.516 13.953 1 98.75 418 ALA A O 1
ATOM 3183 N N . GLY A 1 419 ? 10.789 8.656 12.336 1 98.81 419 GLY A N 1
ATOM 3184 C CA . GLY A 1 419 ? 11.555 9.633 11.578 1 98.81 419 GLY A CA 1
ATOM 3185 C C . GLY A 1 419 ? 11.797 10.922 12.336 1 98.81 419 GLY A C 1
ATOM 3186 O O . GLY A 1 419 ? 12.898 11.477 12.297 1 98.81 419 GLY A O 1
ATOM 3187 N N . ILE A 1 420 ? 10.766 11.398 13.016 1 98.75 420 ILE A N 1
ATOM 3188 C CA . ILE A 1 420 ? 10.852 12.625 13.797 1 98.75 420 ILE A CA 1
ATOM 3189 C C . ILE A 1 420 ? 11.859 12.445 14.93 1 98.75 420 ILE A C 1
ATOM 3191 O O . ILE A 1 420 ? 12.719 13.305 15.148 1 98.75 420 ILE A O 1
ATOM 3195 N N . ALA A 1 421 ? 11.805 11.305 15.617 1 98.5 421 ALA A N 1
ATOM 3196 C CA . ALA A 1 421 ? 12.734 11.023 16.703 1 98.5 421 ALA A CA 1
ATOM 3197 C C . ALA A 1 421 ? 14.172 10.961 16.203 1 98.5 421 ALA A C 1
ATOM 3199 O O . ALA A 1 421 ? 15.086 11.445 16.859 1 98.5 421 ALA A O 1
ATOM 3200 N N . LEU A 1 422 ? 14.383 10.352 15.055 1 98.5 422 LEU A N 1
ATOM 3201 C CA . LEU A 1 422 ? 15.711 10.32 14.453 1 98.5 422 LEU A CA 1
ATOM 3202 C C . LEU A 1 422 ? 16.219 11.727 14.172 1 98.5 422 LEU A C 1
ATOM 3204 O O . LEU A 1 422 ? 17.391 12.031 14.406 1 98.5 422 LEU A O 1
ATOM 3208 N N . GLY A 1 423 ? 15.305 12.586 13.602 1 98.06 423 GLY A N 1
ATOM 3209 C CA . GLY A 1 423 ? 15.664 13.977 13.375 1 98.06 423 GLY A CA 1
ATOM 3210 C C . GLY A 1 423 ? 16.062 14.711 14.641 1 98.06 423 GLY A C 1
ATOM 3211 O O . GLY A 1 423 ? 17.031 15.469 14.648 1 98.06 423 GLY A O 1
ATOM 3212 N N . GLU A 1 424 ? 15.328 14.492 15.75 1 97.25 424 GLU A N 1
ATOM 3213 C CA . GLU A 1 424 ? 15.648 15.078 17.047 1 97.25 424 GLU A CA 1
ATOM 3214 C C . GLU A 1 424 ? 17.031 14.641 17.531 1 97.25 424 GLU A C 1
ATOM 3216 O O . GLU A 1 424 ? 17.812 15.453 18.016 1 97.25 424 GLU A O 1
ATOM 3221 N N . ARG A 1 425 ? 17.25 13.383 17.344 1 96.81 425 ARG A N 1
ATOM 3222 C CA . ARG A 1 425 ? 18.547 12.852 17.734 1 96.81 425 ARG A CA 1
ATOM 3223 C C . ARG A 1 425 ? 19.672 13.469 16.906 1 96.81 425 ARG A C 1
ATOM 3225 O O . ARG A 1 425 ? 20.688 13.891 17.453 1 96.81 425 ARG A O 1
ATOM 3232 N N . ASP A 1 426 ? 19.516 13.547 15.656 1 96.69 426 ASP A N 1
ATOM 3233 C CA . ASP A 1 426 ? 20.531 14.062 14.742 1 96.69 426 ASP A CA 1
ATOM 3234 C C . ASP A 1 426 ? 20.797 15.547 14.992 1 96.69 426 ASP A C 1
ATOM 3236 O O . ASP A 1 426 ? 21.922 16.016 14.812 1 96.69 426 ASP A O 1
ATOM 3240 N N . SER A 1 427 ? 19.781 16.266 15.406 1 94.75 427 SER A N 1
ATOM 3241 C CA . SER A 1 427 ? 19.906 17.703 15.664 1 94.75 427 SER A CA 1
ATOM 3242 C C . SER A 1 427 ? 20.516 17.953 17.047 1 94.75 427 SER A C 1
ATOM 3244 O O . SER A 1 427 ? 20.969 19.078 17.328 1 94.75 427 SER A O 1
ATOM 3246 N N . GLY A 1 428 ? 20.469 16.984 17.906 1 95.25 428 GLY A N 1
ATOM 3247 C CA . GLY A 1 428 ? 20.984 17.125 19.25 1 95.25 428 GLY A CA 1
ATOM 3248 C C . GLY A 1 428 ? 19.953 17.656 20.234 1 95.25 428 GLY A C 1
ATOM 3249 O O . GLY A 1 428 ? 20.203 17.703 21.438 1 95.25 428 GLY A O 1
ATOM 3250 N N . ARG A 1 429 ? 18.688 17.969 19.781 1 93.81 429 ARG A N 1
ATOM 3251 C CA . ARG A 1 429 ? 17.656 18.5 20.672 1 93.81 429 ARG A CA 1
ATOM 3252 C C . ARG A 1 429 ? 17.141 17.406 21.609 1 93.81 429 ARG A C 1
ATOM 3254 O O . ARG A 1 429 ? 16.891 17.672 22.781 1 93.81 429 ARG A O 1
ATOM 3261 N N . ASN A 1 430 ? 16.891 16.172 20.984 1 94.69 430 ASN A N 1
ATOM 3262 C CA . ASN A 1 430 ? 16.516 14.977 21.719 1 94.69 430 ASN A CA 1
ATOM 3263 C C . ASN A 1 430 ? 15.227 15.18 22.516 1 94.69 430 ASN A C 1
ATOM 3265 O O . ASN A 1 430 ? 15.141 14.797 23.688 1 94.69 430 ASN A O 1
ATOM 3269 N N . ARG A 1 431 ? 14.281 15.977 21.984 1 95.5 431 ARG A N 1
ATOM 3270 C CA . ARG A 1 431 ? 12.969 16.094 22.609 1 95.5 431 ARG A CA 1
ATOM 3271 C C . ARG A 1 431 ? 12.219 14.766 22.562 1 95.5 431 ARG A C 1
ATOM 3273 O O . ARG A 1 431 ? 12.312 14.023 21.578 1 95.5 431 ARG A O 1
ATOM 3280 N N . PRO A 1 432 ? 11.57 14.43 23.656 1 95.94 432 PRO A N 1
ATOM 3281 C CA . PRO A 1 432 ? 10.758 13.211 23.578 1 95.94 432 PRO A CA 1
ATOM 3282 C C . PRO A 1 432 ? 9.609 13.328 22.578 1 95.94 432 PRO A C 1
ATOM 3284 O O . PRO A 1 432 ? 9.102 14.422 22.344 1 95.94 432 PRO A O 1
ATOM 3287 N N . VAL A 1 433 ? 9.266 12.242 22 1 98.38 433 VAL A N 1
ATOM 3288 C CA . VAL A 1 433 ? 8.156 12.18 21.047 1 98.38 433 VAL A CA 1
ATOM 3289 C C . VAL A 1 433 ? 7.02 11.352 21.641 1 98.38 433 VAL A C 1
ATOM 3291 O O . VAL A 1 433 ? 7.238 10.242 22.125 1 98.38 433 VAL A O 1
ATOM 3294 N N . ALA A 1 434 ? 5.859 11.891 21.75 1 98.81 434 ALA A N 1
ATOM 3295 C CA . ALA A 1 434 ? 4.637 11.18 22.125 1 98.81 434 ALA A CA 1
ATOM 3296 C C . ALA A 1 434 ? 3.715 11.008 20.922 1 98.81 434 ALA A C 1
ATOM 3298 O O . ALA A 1 434 ? 3.305 11.992 20.297 1 98.81 434 ALA A O 1
ATOM 3299 N N . ALA A 1 435 ? 3.443 9.805 20.594 1 98.81 435 ALA A N 1
ATOM 3300 C CA . ALA A 1 435 ? 2.553 9.492 19.484 1 98.81 435 ALA A CA 1
ATOM 3301 C C . ALA A 1 435 ? 1.234 8.906 19.984 1 98.81 435 ALA A C 1
ATOM 3303 O O . ALA A 1 435 ? 1.209 7.82 20.562 1 98.81 435 ALA A O 1
ATOM 3304 N N . ILE A 1 436 ? 0.148 9.672 19.797 1 98.81 436 ILE A N 1
ATOM 3305 C CA . ILE A 1 436 ? -1.192 9.203 20.125 1 98.81 436 ILE A CA 1
ATOM 3306 C C . ILE A 1 436 ? -1.813 8.516 18.922 1 98.81 436 ILE A C 1
ATOM 3308 O O . ILE A 1 436 ? -2.078 9.156 17.906 1 98.81 436 ILE A O 1
ATOM 3312 N N . ILE A 1 437 ? -2.041 7.234 19 1 98.62 437 ILE A N 1
ATOM 3313 C CA . ILE A 1 437 ? -2.48 6.469 17.828 1 98.62 437 ILE A CA 1
ATOM 3314 C C . ILE A 1 437 ? -3.611 5.523 18.234 1 98.62 437 ILE A C 1
ATOM 3316 O O . ILE A 1 437 ? -3.477 4.754 19.188 1 98.62 437 ILE A O 1
ATOM 3320 N N . GLY A 1 438 ? -4.73 5.562 17.516 1 98.06 438 GLY A N 1
ATOM 3321 C CA . GLY A 1 438 ? -5.828 4.641 17.781 1 98.06 438 GLY A CA 1
ATOM 3322 C C . GLY A 1 438 ? -5.438 3.188 17.578 1 98.06 438 GLY A C 1
ATOM 3323 O O . GLY A 1 438 ? -4.535 2.877 16.797 1 98.06 438 GLY A O 1
ATOM 3324 N N . ASP A 1 439 ? -6.223 2.295 18.281 1 98.06 439 ASP A N 1
ATOM 3325 C CA . ASP A 1 439 ? -5.926 0.868 18.172 1 98.06 439 ASP A CA 1
ATOM 3326 C C . ASP A 1 439 ? -6.164 0.358 16.766 1 98.06 439 ASP A C 1
ATOM 3328 O O . ASP A 1 439 ? -5.453 -0.53 16.281 1 98.06 439 ASP A O 1
ATOM 3332 N N . GLY A 1 440 ? -7.164 0.917 16.062 1 97.5 440 GLY A N 1
ATOM 3333 C CA . GLY A 1 440 ? -7.375 0.587 14.664 1 97.5 440 GLY A CA 1
ATOM 3334 C C . GLY A 1 440 ? -6.344 1.217 13.742 1 97.5 440 GLY A C 1
ATOM 3335 O O . GLY A 1 440 ? -5.824 0.555 12.844 1 97.5 440 GLY A O 1
ATOM 3336 N N . SER A 1 441 ? -5.992 2.502 14.008 1 97.44 441 SER A N 1
ATOM 3337 C CA . SER A 1 441 ? -5.055 3.244 13.172 1 97.44 441 SER A CA 1
ATOM 3338 C C . SER A 1 441 ? -3.678 2.59 13.164 1 97.44 441 SER A C 1
ATOM 3340 O O . SER A 1 441 ? -3 2.562 12.141 1 97.44 441 SER A O 1
ATOM 3342 N N . MET A 1 442 ? -3.291 2.055 14.273 1 97.88 442 MET A N 1
ATOM 3343 C CA . MET A 1 442 ? -1.933 1.533 14.406 1 97.88 442 MET A CA 1
ATOM 3344 C C . MET A 1 442 ? -1.722 0.328 13.492 1 97.88 442 MET A C 1
ATOM 3346 O O . MET A 1 442 ? -0.586 -0.006 13.148 1 97.88 442 MET A O 1
ATOM 3350 N N . GLN A 1 443 ? -2.836 -0.305 13.055 1 98.06 443 GLN A N 1
ATOM 3351 C CA . GLN A 1 443 ? -2.73 -1.53 12.273 1 98.06 443 GLN A CA 1
ATOM 3352 C C . GLN A 1 443 ? -2.262 -1.234 10.852 1 98.06 443 GLN A C 1
ATOM 3354 O O . GLN A 1 443 ? -1.778 -2.127 10.148 1 98.06 443 GLN A O 1
ATOM 3359 N N . TYR A 1 444 ? -2.324 -0.001 10.422 1 97.88 444 TYR A N 1
ATOM 3360 C CA . TYR A 1 444 ? -2.025 0.342 9.031 1 97.88 444 TYR A CA 1
ATOM 3361 C C . TYR A 1 444 ? -0.521 0.395 8.797 1 97.88 444 TYR A C 1
ATOM 3363 O O . TYR A 1 444 ? -0.066 0.381 7.652 1 97.88 444 TYR A O 1
ATOM 3371 N N . SER A 1 445 ? 0.282 0.49 9.805 1 97.56 445 SER A N 1
ATOM 3372 C CA . SER A 1 445 ? 1.736 0.473 9.688 1 97.56 445 SER A CA 1
ATOM 3373 C C . SER A 1 445 ? 2.389 -0.058 10.961 1 97.56 445 SER A C 1
ATOM 3375 O O . SER A 1 445 ? 3.404 0.475 11.406 1 97.56 445 SER A O 1
ATOM 3377 N N . VAL A 1 446 ? 1.889 -1.091 11.539 1 98.06 446 VAL A N 1
ATOM 3378 C CA . VAL A 1 446 ? 2.318 -1.643 12.82 1 98.06 446 VAL A CA 1
ATOM 3379 C C . VAL A 1 446 ? 3.797 -2.02 12.75 1 98.06 446 VAL A C 1
ATOM 3381 O O . VAL A 1 446 ? 4.508 -1.955 13.758 1 98.06 446 VAL A O 1
ATOM 3384 N N . GLN A 1 447 ? 4.367 -2.221 11.578 1 97.12 447 GLN A N 1
ATOM 3385 C CA . GLN A 1 447 ? 5.762 -2.6 11.352 1 97.12 447 GLN A CA 1
ATOM 3386 C C . GLN A 1 447 ? 6.711 -1.486 11.789 1 97.12 447 GLN A C 1
ATOM 3388 O O . GLN A 1 447 ? 7.887 -1.734 12.055 1 97.12 447 GLN A O 1
ATOM 3393 N N . GLY A 1 448 ? 6.184 -0.27 11.789 1 98.25 448 GLY A N 1
ATOM 3394 C CA . GLY A 1 448 ? 7.004 0.857 12.203 1 98.25 448 GLY A CA 1
ATOM 3395 C C . GLY A 1 448 ? 7.566 0.708 13.602 1 98.25 448 GLY A C 1
ATOM 3396 O O . GLY A 1 448 ? 8.57 1.332 13.945 1 98.25 448 GLY A O 1
ATOM 3397 N N . LEU A 1 449 ? 6.898 -0.124 14.484 1 98.81 449 LEU A N 1
ATOM 3398 C CA . LEU A 1 449 ? 7.391 -0.383 15.836 1 98.81 449 LEU A CA 1
ATOM 3399 C C . LEU A 1 449 ? 8.773 -1.019 15.789 1 98.81 449 LEU A C 1
ATOM 3401 O O . LEU A 1 449 ? 9.625 -0.72 16.625 1 98.81 449 LEU A O 1
ATOM 3405 N N . TRP A 1 450 ? 8.992 -1.88 14.797 1 98.75 450 TRP A N 1
ATOM 3406 C CA . TRP A 1 450 ? 10.266 -2.574 14.656 1 98.75 450 TRP A CA 1
ATOM 3407 C C . TRP A 1 450 ? 11.398 -1.586 14.391 1 98.75 450 TRP A C 1
ATOM 3409 O O . TRP A 1 450 ? 12.453 -1.661 15.023 1 98.75 450 TRP A O 1
ATOM 3419 N N . THR A 1 451 ? 11.203 -0.638 13.484 1 98.62 451 THR A N 1
ATOM 3420 C CA . THR A 1 451 ? 12.219 0.359 13.164 1 98.62 451 THR A CA 1
ATOM 3421 C C . THR A 1 451 ? 12.539 1.224 14.375 1 98.62 451 THR A C 1
ATOM 3423 O O . THR A 1 451 ? 13.703 1.508 14.648 1 98.62 451 THR A O 1
ATOM 3426 N N . ALA A 1 452 ? 11.477 1.632 15.07 1 98.69 452 ALA A N 1
ATOM 3427 C CA . ALA A 1 452 ? 11.688 2.41 16.297 1 98.69 452 ALA A CA 1
ATOM 3428 C C . ALA A 1 452 ? 12.531 1.637 17.297 1 98.69 452 ALA A C 1
ATOM 3430 O O . ALA A 1 452 ? 13.438 2.195 17.906 1 98.69 452 ALA A O 1
ATOM 3431 N N . ALA A 1 453 ? 12.219 0.368 17.453 1 98.69 453 ALA A N 1
ATOM 3432 C CA . ALA A 1 453 ? 12.93 -0.48 18.406 1 98.69 453 ALA A CA 1
ATOM 3433 C C . ALA A 1 453 ? 14.383 -0.683 17.984 1 98.69 453 ALA A C 1
ATOM 3435 O O . ALA A 1 453 ? 15.289 -0.614 18.828 1 98.69 453 ALA A O 1
ATOM 3436 N N . GLN A 1 454 ? 14.633 -0.953 16.703 1 97.88 454 GLN A N 1
ATOM 3437 C CA . GLN A 1 454 ? 15.977 -1.212 16.188 1 97.88 454 GLN A CA 1
ATOM 3438 C C . GLN A 1 454 ? 16.891 -0.02 16.422 1 97.88 454 GLN A C 1
ATOM 3440 O O . GLN A 1 454 ? 18.094 -0.191 16.656 1 97.88 454 GLN A O 1
ATOM 3445 N N . HIS A 1 455 ? 16.344 1.151 16.406 1 97.75 455 HIS A N 1
ATOM 3446 C CA . HIS A 1 455 ? 17.141 2.355 16.578 1 97.75 455 HIS A CA 1
ATOM 3447 C C . HIS A 1 455 ? 17.047 2.883 18.016 1 97.75 455 HIS A C 1
ATOM 3449 O O . HIS A 1 455 ? 17.516 3.984 18.312 1 97.75 455 HIS A O 1
ATOM 3455 N N . GLN A 1 456 ? 16.391 2.203 18.906 1 97.12 456 GLN A N 1
ATOM 3456 C CA . GLN A 1 456 ? 16.25 2.557 20.312 1 97.12 456 GLN A CA 1
ATOM 3457 C C . GLN A 1 456 ? 15.75 3.992 20.484 1 97.12 456 GLN A C 1
ATOM 3459 O O . GLN A 1 456 ? 16.344 4.781 21.219 1 97.12 456 GLN A O 1
ATOM 3464 N N . LEU A 1 457 ? 14.734 4.312 19.719 1 97.5 457 LEU A N 1
ATOM 3465 C CA . LEU A 1 457 ? 14.195 5.672 19.734 1 97.5 457 LEU A CA 1
ATOM 3466 C C . LEU A 1 457 ? 13.281 5.879 20.922 1 97.5 457 LEU A C 1
ATOM 3468 O O . LEU A 1 457 ? 12.438 5.027 21.234 1 97.5 457 LEU A O 1
ATOM 3472 N N . PRO A 1 458 ? 13.453 6.957 21.672 1 95.69 458 PRO A N 1
ATOM 3473 C CA . PRO A 1 458 ? 12.641 7.238 22.859 1 95.69 458 PRO A CA 1
ATOM 3474 C C . PRO A 1 458 ? 11.258 7.785 22.516 1 95.69 458 PRO A C 1
ATOM 3476 O O . PRO A 1 458 ? 10.961 8.953 22.797 1 95.69 458 PRO A O 1
ATOM 3479 N N . ILE A 1 459 ? 10.422 6.996 22 1 98.5 459 ILE A N 1
ATOM 3480 C CA . ILE A 1 459 ? 9.07 7.355 21.609 1 98.5 459 ILE A CA 1
ATOM 3481 C C . ILE A 1 459 ? 8.062 6.691 22.547 1 98.5 459 ILE A C 1
ATOM 3483 O O . ILE A 1 459 ? 8.188 5.504 22.859 1 98.5 459 ILE A O 1
ATOM 3487 N N . LEU A 1 460 ? 7.199 7.461 23.047 1 98.88 460 LEU A N 1
ATOM 3488 C CA . LEU A 1 460 ? 6.047 6.926 23.75 1 98.88 460 LEU A CA 1
ATOM 3489 C C . LEU A 1 460 ? 4.836 6.828 22.828 1 98.88 460 LEU A C 1
ATOM 3491 O O . LEU A 1 460 ? 4.27 7.848 22.438 1 98.88 460 LEU A O 1
ATOM 3495 N N . PHE A 1 461 ? 4.496 5.617 22.484 1 98.88 461 PHE A N 1
ATOM 3496 C CA . PHE A 1 461 ? 3.26 5.367 21.75 1 98.88 461 PHE A CA 1
ATOM 3497 C C . PHE A 1 461 ? 2.098 5.152 22.719 1 98.88 461 PHE A C 1
ATOM 3499 O O . PHE A 1 461 ? 2.068 4.16 23.453 1 98.88 461 PHE A O 1
ATOM 3506 N N . VAL A 1 462 ? 1.165 6.066 22.734 1 98.94 462 VAL A N 1
ATOM 3507 C CA . VAL A 1 462 ? -0.038 5.926 23.547 1 98.94 462 VAL A CA 1
ATOM 3508 C C . VAL A 1 462 ? -1.193 5.43 22.688 1 98.94 462 VAL A C 1
ATOM 3510 O O . VAL A 1 462 ? -1.585 6.09 21.719 1 98.94 462 VAL A O 1
ATOM 3513 N N . ILE A 1 463 ? -1.743 4.301 23.078 1 98.88 463 ILE A N 1
ATOM 3514 C CA . ILE A 1 463 ? -2.787 3.656 22.297 1 98.88 463 ILE A CA 1
ATOM 3515 C C . ILE A 1 463 ? -4.094 3.637 23.078 1 98.88 463 ILE A C 1
ATOM 3517 O O . ILE A 1 463 ? -4.344 2.711 23.859 1 98.88 463 ILE A O 1
ATOM 3521 N N . PRO A 1 464 ? -4.938 4.645 22.859 1 98.44 464 PRO A N 1
ATOM 3522 C CA . PRO A 1 464 ? -6.305 4.469 23.359 1 98.44 464 PRO A CA 1
ATOM 3523 C C . PRO A 1 464 ? -7.02 3.285 22.703 1 98.44 464 PRO A C 1
ATOM 3525 O O . PRO A 1 464 ? -7.277 3.295 21.5 1 98.44 464 PRO A O 1
ATOM 3528 N N . GLU A 1 465 ? -7.383 2.312 23.484 1 97.94 465 GLU A N 1
ATOM 3529 C CA . GLU A 1 465 ? -7.992 1.088 22.984 1 97.94 465 GLU A CA 1
ATOM 3530 C C . GLU A 1 465 ? -9.5 1.073 23.234 1 97.94 465 GLU A C 1
ATOM 3532 O O . GLU A 1 465 ? -9.938 0.949 24.375 1 97.94 465 GLU A O 1
ATOM 3537 N N . ASN A 1 466 ? -10.25 1.253 22.219 1 96.19 466 ASN A N 1
ATOM 3538 C CA . ASN A 1 466 ? -11.703 1.163 22.328 1 96.19 466 ASN A CA 1
ATOM 3539 C C . ASN A 1 466 ? -12.266 0.029 21.469 1 96.19 466 ASN A C 1
ATOM 3541 O O . ASN A 1 466 ? -13.477 -0.202 21.469 1 96.19 466 ASN A O 1
ATOM 3545 N N . ARG A 1 467 ? -11.445 -0.691 20.688 1 97.06 467 ARG A N 1
ATOM 3546 C CA . ARG A 1 467 ? -11.727 -1.915 19.953 1 97.06 467 ARG A CA 1
ATOM 3547 C C . ARG A 1 467 ? -12.758 -1.667 18.859 1 97.06 467 ARG A C 1
ATOM 3549 O O . ARG A 1 467 ? -13.57 -2.543 18.547 1 97.06 467 ARG A O 1
ATOM 3556 N N . GLN A 1 468 ? -12.789 -0.496 18.297 1 96.88 468 GLN A N 1
ATOM 3557 C CA . GLN A 1 468 ? -13.711 -0.145 17.219 1 96.88 468 GLN A CA 1
ATOM 3558 C C . GLN A 1 468 ? -13.172 1.026 16.406 1 96.88 468 GLN A C 1
ATOM 3560 O O . GLN A 1 468 ? -12.312 1.773 16.875 1 96.88 468 GLN A O 1
ATOM 3565 N N . TYR A 1 469 ? -13.688 1.138 15.18 1 96.38 469 TYR A N 1
ATOM 3566 C CA . TYR A 1 469 ? -13.539 2.375 14.422 1 96.38 469 TYR A CA 1
ATOM 3567 C C . TYR A 1 469 ? -14.562 3.412 14.859 1 96.38 469 TYR A C 1
ATOM 3569 O O . TYR A 1 469 ? -15.562 3.633 14.172 1 96.38 469 TYR A O 1
ATOM 3577 N N . GLY A 1 470 ? -14.211 4.07 15.977 1 94.44 470 GLY A N 1
ATOM 3578 C CA . GLY A 1 470 ? -15.156 4.996 16.578 1 94.44 470 GLY A CA 1
ATOM 3579 C C . GLY A 1 470 ? -15.555 6.125 15.648 1 94.44 470 GLY A C 1
ATOM 3580 O O . GLY A 1 470 ? -16.719 6.539 15.633 1 94.44 470 GLY A O 1
ATOM 3581 N N . ILE A 1 471 ? -14.625 6.613 14.883 1 93.94 471 ILE A N 1
ATOM 3582 C CA . ILE A 1 471 ? -14.898 7.73 13.984 1 93.94 471 ILE A CA 1
ATOM 3583 C C . ILE A 1 471 ? -15.898 7.297 12.914 1 93.94 471 ILE A C 1
ATOM 3585 O O . ILE A 1 471 ? -16.719 8.094 12.469 1 93.94 471 ILE A O 1
ATOM 3589 N N . LEU A 1 472 ? -15.844 6.059 12.461 1 95.44 472 LEU A N 1
ATOM 3590 C CA . LEU A 1 472 ? -16.766 5.578 11.445 1 95.44 472 LEU A CA 1
ATOM 3591 C C . LEU A 1 472 ? -18.172 5.391 12.023 1 95.44 472 LEU A C 1
ATOM 3593 O O . LEU A 1 472 ? -19.156 5.543 11.312 1 95.44 472 LEU A O 1
ATOM 3597 N N . LYS A 1 473 ? -18.234 5.07 13.234 1 94.75 473 LYS A N 1
ATOM 3598 C CA . LYS A 1 473 ? -19.547 5.031 13.867 1 94.75 473 LYS A CA 1
ATOM 3599 C C . LYS A 1 473 ? -20.172 6.426 13.953 1 94.75 473 LYS A C 1
ATOM 3601 O O . LYS A 1 473 ? -21.375 6.582 13.812 1 94.75 473 LYS A O 1
ATOM 3606 N N . SER A 1 474 ? -19.297 7.422 14.203 1 92.81 474 SER A N 1
ATOM 3607 C CA . SER A 1 474 ? -19.781 8.805 14.117 1 92.81 474 SER A CA 1
ATOM 3608 C C . SER A 1 474 ? -20.297 9.125 12.719 1 92.81 474 SER A C 1
ATOM 3610 O O . SER A 1 474 ? -21.344 9.766 12.578 1 92.81 474 SER A O 1
ATOM 3612 N N . PHE A 1 475 ? -19.594 8.695 11.75 1 93.44 475 PHE A N 1
ATOM 3613 C CA . PHE A 1 475 ? -20.016 8.93 10.375 1 93.44 475 PHE A CA 1
ATOM 3614 C C . PHE A 1 475 ? -21.312 8.203 10.062 1 93.44 475 PHE A C 1
ATOM 3616 O O . PHE A 1 475 ? -22.156 8.703 9.312 1 93.44 475 PHE A O 1
ATOM 3623 N N . ALA A 1 476 ? -21.438 7.004 10.57 1 94.06 476 ALA A N 1
ATOM 3624 C CA . ALA A 1 476 ? -22.672 6.25 10.359 1 94.06 476 ALA A CA 1
ATOM 3625 C C . ALA A 1 476 ? -23.891 7.023 10.867 1 94.06 476 ALA A C 1
ATOM 3627 O O . ALA A 1 476 ? -24.953 7.012 10.234 1 94.06 476 ALA A O 1
ATOM 3628 N N . VAL A 1 477 ? -23.719 7.703 11.961 1 91.25 477 VAL A N 1
ATOM 3629 C CA . VAL A 1 477 ? -24.781 8.523 12.516 1 91.25 477 VAL A CA 1
ATOM 3630 C C . VAL A 1 477 ? -25.047 9.719 11.602 1 91.25 477 VAL A C 1
ATOM 3632 O O . VAL A 1 477 ? -26.188 9.977 11.219 1 91.25 477 VAL A O 1
ATOM 3635 N N . LEU A 1 478 ? -24.016 10.352 11.219 1 89.56 478 LEU A N 1
ATOM 3636 C CA . LEU A 1 478 ? -24.141 11.539 10.391 1 89.56 478 LEU A CA 1
ATOM 3637 C C . LEU A 1 478 ? -24.781 11.203 9.055 1 89.56 478 LEU A C 1
ATOM 3639 O O . LEU A 1 478 ? -25.641 11.945 8.57 1 89.56 478 LEU A O 1
ATOM 3643 N N . GLU A 1 479 ? -24.359 10.078 8.516 1 92.69 479 GLU A N 1
ATOM 3644 C CA . GLU A 1 479 ? -24.797 9.703 7.176 1 92.69 479 GLU A CA 1
ATOM 3645 C C . GLU A 1 479 ? -26.078 8.883 7.23 1 92.69 479 GLU A C 1
ATOM 3647 O O . GLU A 1 479 ? -26.656 8.539 6.188 1 92.69 479 GLU A O 1
ATOM 3652 N N . ASP A 1 480 ? -26.594 8.602 8.422 1 93.94 480 ASP A N 1
ATOM 3653 C CA . ASP A 1 480 ? -27.781 7.77 8.625 1 93.94 480 ASP A CA 1
ATOM 3654 C C . ASP A 1 480 ? -27.641 6.43 7.906 1 93.94 480 ASP A C 1
ATOM 3656 O O . ASP A 1 480 ? -28.469 6.078 7.066 1 93.94 480 ASP A O 1
ATOM 3660 N N . THR A 1 481 ? -26.578 5.762 8.273 1 95.88 481 THR A N 1
ATOM 3661 C CA . THR A 1 481 ? -26.297 4.473 7.652 1 95.88 481 THR A CA 1
ATOM 3662 C C . THR A 1 481 ? -26.312 3.352 8.688 1 95.88 481 THR A C 1
ATOM 3664 O O . THR A 1 481 ? -25.281 2.785 9.016 1 95.88 481 THR A O 1
ATOM 3667 N N . PRO A 1 482 ? -27.484 3 9.156 1 95.44 482 PRO A N 1
ATOM 3668 C CA . PRO A 1 482 ? -27.547 1.892 10.117 1 95.44 482 PRO A CA 1
ATOM 3669 C C . PRO A 1 482 ? -27.125 0.557 9.508 1 95.44 482 PRO A C 1
ATOM 3671 O O . PRO A 1 482 ? -27.281 0.347 8.297 1 95.44 482 PRO A O 1
ATOM 3674 N N . GLY A 1 483 ? -26.578 -0.304 10.344 1 95.44 483 GLY A N 1
ATOM 3675 C CA . GLY A 1 483 ? -26.312 -1.677 9.938 1 95.44 483 GLY A CA 1
ATOM 3676 C C . GLY A 1 483 ? -25.031 -1.829 9.148 1 95.44 483 GLY A C 1
ATOM 3677 O O . GLY A 1 483 ? -24.812 -2.857 8.508 1 95.44 483 GLY A O 1
ATOM 3678 N N . VAL A 1 484 ? -24.172 -0.802 9.164 1 96.5 484 VAL A N 1
ATOM 3679 C CA . VAL A 1 484 ? -22.875 -0.884 8.492 1 96.5 484 VAL A CA 1
ATOM 3680 C C . VAL A 1 484 ? -22 -1.937 9.172 1 96.5 484 VAL A C 1
ATOM 3682 O O . VAL A 1 484 ? -21.844 -1.923 10.391 1 96.5 484 VAL A O 1
ATOM 3685 N N . PRO A 1 485 ? -21.469 -2.869 8.438 1 97 485 PRO A N 1
ATOM 3686 C CA . PRO A 1 485 ? -20.578 -3.875 9.016 1 97 485 PRO A CA 1
ATOM 3687 C C . PRO A 1 485 ? -19.141 -3.371 9.164 1 97 485 PRO A C 1
ATOM 3689 O O . PRO A 1 485 ? -18.781 -2.328 8.602 1 97 485 PRO A O 1
ATOM 3692 N N . GLY A 1 486 ? -18.328 -4.137 9.914 1 96.31 486 GLY A N 1
ATOM 3693 C CA . GLY A 1 486 ? -16.891 -3.955 9.93 1 96.31 486 GLY A CA 1
ATOM 3694 C C . GLY A 1 486 ? -16.438 -2.77 10.758 1 96.31 486 GLY A C 1
ATOM 3695 O O . GLY A 1 486 ? -15.391 -2.17 10.484 1 96.31 486 GLY A O 1
ATOM 3696 N N . LEU A 1 487 ? -17.219 -2.387 11.758 1 96.62 487 LEU A N 1
ATOM 3697 C CA . LEU A 1 487 ? -16.859 -1.203 12.539 1 96.62 487 LEU A CA 1
ATOM 3698 C C . LEU A 1 487 ? -16.25 -1.595 13.875 1 96.62 487 LEU A C 1
ATOM 3700 O O . LEU A 1 487 ? -15.719 -0.744 14.594 1 96.62 487 LEU A O 1
ATOM 3704 N N . ASP A 1 488 ? -16.281 -2.865 14.258 1 97.12 488 ASP A N 1
ATOM 3705 C CA . ASP A 1 488 ? -15.664 -3.365 15.484 1 97.12 488 ASP A CA 1
ATOM 3706 C C . ASP A 1 488 ? -14.391 -4.141 15.172 1 97.12 488 ASP A C 1
ATOM 3708 O O . ASP A 1 488 ? -14.312 -4.852 14.172 1 97.12 488 ASP A O 1
ATOM 3712 N N . ILE A 1 489 ? -13.375 -3.967 16 1 97.12 489 ILE A N 1
ATOM 3713 C CA . ILE A 1 489 ? -12.109 -4.668 15.805 1 97.12 489 ILE A CA 1
ATOM 3714 C C . ILE A 1 489 ? -11.711 -5.395 17.094 1 97.12 489 ILE A C 1
ATOM 3716 O O . ILE A 1 489 ? -10.68 -5.082 17.688 1 97.12 489 ILE A O 1
ATOM 3720 N N . PRO A 1 490 ? -12.391 -6.402 17.469 1 97.06 490 PRO A N 1
ATOM 3721 C CA . PRO A 1 490 ? -12.117 -7.137 18.703 1 97.06 490 PRO A CA 1
ATOM 3722 C C . PRO A 1 490 ? -10.867 -8.008 18.609 1 97.06 490 PRO A C 1
ATOM 3724 O O . PRO A 1 490 ? -10.328 -8.211 17.531 1 97.06 490 PRO A O 1
ATOM 3727 N N . GLY A 1 491 ? -10.453 -8.492 19.719 1 97.06 491 GLY A N 1
ATOM 3728 C CA . GLY A 1 491 ? -9.539 -9.625 19.797 1 97.06 491 GLY A CA 1
ATOM 3729 C C . GLY A 1 491 ? -8.086 -9.234 19.641 1 97.06 491 GLY A C 1
ATOM 3730 O O . GLY A 1 491 ? -7.203 -10.094 19.609 1 97.06 491 GLY A O 1
ATOM 3731 N N . LEU A 1 492 ? -7.754 -7.941 19.594 1 98.12 492 LEU A N 1
ATOM 3732 C CA . LEU A 1 492 ? -6.371 -7.5 19.438 1 98.12 492 LEU A CA 1
ATOM 3733 C C . LEU A 1 492 ? -5.676 -7.426 20.797 1 98.12 492 LEU A C 1
ATOM 3735 O O . LEU A 1 492 ? -6.238 -6.898 21.75 1 98.12 492 LEU A O 1
ATOM 3739 N N . ASP A 1 493 ? -4.547 -8.023 20.891 1 98.62 493 ASP A N 1
ATOM 3740 C CA . ASP A 1 493 ? -3.639 -7.82 22.016 1 98.62 493 ASP A CA 1
ATOM 3741 C C . ASP A 1 493 ? -2.465 -6.93 21.625 1 98.62 493 ASP A C 1
ATOM 3743 O O . ASP A 1 493 ? -1.381 -7.422 21.297 1 98.62 493 ASP A O 1
ATOM 3747 N N . ILE A 1 494 ? -2.646 -5.684 21.812 1 98.69 494 ILE A N 1
ATOM 3748 C CA . ILE A 1 494 ? -1.722 -4.672 21.328 1 98.69 494 ILE A CA 1
ATOM 3749 C C . ILE A 1 494 ? -0.398 -4.77 22.078 1 98.69 494 ILE A C 1
ATOM 3751 O O . ILE A 1 494 ? 0.671 -4.566 21.5 1 98.69 494 ILE A O 1
ATOM 3755 N N . ALA A 1 495 ? -0.446 -5.086 23.328 1 98.69 495 ALA A N 1
ATOM 3756 C CA . ALA A 1 495 ? 0.781 -5.25 24.109 1 98.69 495 ALA A CA 1
ATOM 3757 C C . ALA A 1 495 ? 1.65 -6.363 23.531 1 98.69 495 ALA A C 1
ATOM 3759 O O . ALA A 1 495 ? 2.871 -6.219 23.438 1 98.69 495 ALA A O 1
ATOM 3760 N N . ALA A 1 496 ? 1.034 -7.48 23.172 1 98.69 496 ALA A N 1
ATOM 3761 C CA . ALA A 1 496 ? 1.767 -8.586 22.562 1 98.69 496 ALA A CA 1
ATOM 3762 C C . ALA A 1 496 ? 2.373 -8.172 21.219 1 98.69 496 ALA A C 1
ATOM 3764 O O . ALA A 1 496 ? 3.516 -8.516 20.922 1 98.69 496 ALA A O 1
ATOM 3765 N N . LEU A 1 497 ? 1.608 -7.457 20.438 1 98.81 497 LEU A N 1
ATOM 3766 C CA . LEU A 1 497 ? 2.121 -6.957 19.172 1 98.81 497 LEU A CA 1
ATOM 3767 C C . LEU A 1 497 ? 3.348 -6.078 19.391 1 98.81 497 LEU A C 1
ATOM 3769 O O . LEU A 1 497 ? 4.348 -6.215 18.672 1 98.81 497 LEU A O 1
ATOM 3773 N N . ALA A 1 498 ? 3.225 -5.168 20.359 1 98.75 498 ALA A N 1
ATOM 3774 C CA . ALA A 1 498 ? 4.324 -4.254 20.656 1 98.75 498 ALA A CA 1
ATOM 3775 C C . ALA A 1 498 ? 5.582 -5.023 21.062 1 98.75 498 ALA A C 1
ATOM 3777 O O . ALA A 1 498 ? 6.672 -4.746 20.547 1 98.75 498 ALA A O 1
ATOM 3778 N N . THR A 1 499 ? 5.414 -5.98 21.938 1 98.5 499 THR A N 1
ATOM 3779 C CA . THR A 1 499 ? 6.543 -6.793 22.391 1 98.5 499 THR A CA 1
ATOM 3780 C C . THR A 1 499 ? 7.125 -7.598 21.234 1 98.5 499 THR A C 1
ATOM 3782 O O . THR A 1 499 ? 8.336 -7.789 21.156 1 98.5 499 THR A O 1
ATOM 3785 N N . GLY A 1 500 ? 6.234 -8.023 20.375 1 98.75 500 GLY A N 1
ATOM 3786 C CA . GLY A 1 500 ? 6.664 -8.797 19.219 1 98.75 500 GLY A CA 1
ATOM 3787 C C . GLY A 1 500 ? 7.617 -8.039 18.312 1 98.75 500 GLY A C 1
ATOM 3788 O O . GLY A 1 500 ? 8.445 -8.641 17.625 1 98.75 500 GLY A O 1
ATOM 3789 N N . TYR A 1 501 ? 7.512 -6.754 18.328 1 98.75 501 TYR A N 1
ATOM 3790 C CA . TYR A 1 501 ? 8.359 -5.934 17.484 1 98.75 501 TYR A CA 1
ATOM 3791 C C . TYR A 1 501 ? 9.539 -5.367 18.266 1 98.75 501 TYR A C 1
ATOM 3793 O O . TYR A 1 501 ? 10.328 -4.586 17.734 1 98.75 501 TYR A O 1
ATOM 3801 N N . GLY A 1 502 ? 9.672 -5.656 19.531 1 98.25 502 GLY A N 1
ATOM 3802 C CA . GLY A 1 502 ? 10.844 -5.301 20.312 1 98.25 502 GLY A CA 1
ATOM 3803 C C . GLY A 1 502 ? 10.633 -4.078 21.188 1 98.25 502 GLY A C 1
ATOM 3804 O O . GLY A 1 502 ? 11.586 -3.537 21.75 1 98.25 502 GLY A O 1
ATOM 3805 N N . CYS A 1 503 ? 9.391 -3.641 21.359 1 98.69 503 CYS A N 1
ATOM 3806 C CA . CYS A 1 503 ? 9.078 -2.49 22.203 1 98.69 503 CYS A CA 1
ATOM 3807 C C . CYS A 1 503 ? 8.766 -2.93 23.625 1 98.69 503 CYS A C 1
ATOM 3809 O O . CYS A 1 503 ? 8.43 -4.09 23.859 1 98.69 503 CYS A O 1
ATOM 3811 N N . THR A 1 504 ? 8.977 -2.031 24.562 1 98.62 504 THR A N 1
ATOM 3812 C CA . THR A 1 504 ? 8.391 -2.209 25.875 1 98.62 504 THR A CA 1
ATOM 3813 C C . THR A 1 504 ? 6.887 -1.945 25.844 1 98.62 504 THR A C 1
ATOM 3815 O O . THR A 1 504 ? 6.441 -0.938 25.281 1 98.62 504 THR A O 1
ATOM 3818 N N . ALA A 1 505 ? 6.125 -2.865 26.344 1 98.69 505 ALA A N 1
ATOM 3819 C CA . ALA A 1 505 ? 4.672 -2.705 26.375 1 98.69 505 ALA A CA 1
ATOM 3820 C C . ALA A 1 505 ? 4.168 -2.576 27.812 1 98.69 505 ALA A C 1
ATOM 3822 O O . ALA A 1 505 ? 4.605 -3.312 28.688 1 98.69 505 ALA A O 1
ATOM 3823 N N . VAL A 1 506 ? 3.33 -1.611 28.031 1 98.62 506 VAL A N 1
ATOM 3824 C CA . VAL A 1 506 ? 2.719 -1.391 29.344 1 98.62 506 VAL A CA 1
ATOM 3825 C C . VAL A 1 506 ? 1.209 -1.221 29.188 1 98.62 506 VAL A C 1
ATOM 3827 O O . VAL A 1 506 ? 0.747 -0.556 28.25 1 98.62 506 VAL A O 1
ATOM 3830 N N . ARG A 1 507 ? 0.458 -1.88 29.969 1 98.5 507 ARG A N 1
ATOM 3831 C CA . ARG A 1 507 ? -0.984 -1.668 30.047 1 98.5 507 ARG A CA 1
ATOM 3832 C C . ARG A 1 507 ? -1.35 -0.879 31.297 1 98.5 507 ARG A C 1
ATOM 3834 O O . ARG A 1 507 ? -0.806 -1.129 32.375 1 98.5 507 ARG A O 1
ATOM 3841 N N . ALA A 1 508 ? -2.113 0.146 31.156 1 98.62 508 ALA A N 1
ATOM 3842 C CA . ALA A 1 508 ? -2.586 0.97 32.25 1 98.62 508 ALA A CA 1
ATOM 3843 C C . ALA A 1 508 ? -4.102 1.148 32.219 1 98.62 508 ALA A C 1
ATOM 3845 O O . ALA A 1 508 ? -4.68 1.26 31.125 1 98.62 508 ALA A O 1
ATOM 3846 N N . GLU A 1 509 ? -4.754 1.217 33.406 1 97.75 509 GLU A N 1
ATOM 3847 C CA . GLU A 1 509 ? -6.211 1.3 33.438 1 97.75 509 GLU A CA 1
ATOM 3848 C C . GLU A 1 509 ? -6.676 2.508 34.25 1 97.75 509 GLU A C 1
ATOM 3850 O O . GLU A 1 509 ? -7.848 2.883 34.188 1 97.75 509 GLU A O 1
ATOM 3855 N N . THR A 1 510 ? -5.777 3.104 35 1 97.69 510 THR A N 1
ATOM 3856 C CA . THR A 1 510 ? -6.105 4.289 35.781 1 97.69 510 THR A CA 1
ATOM 3857 C C . THR A 1 510 ? -5.199 5.457 35.406 1 97.69 510 THR A C 1
ATOM 3859 O O . THR A 1 510 ? -4.148 5.262 34.781 1 97.69 510 THR A O 1
ATOM 3862 N N . GLU A 1 511 ? -5.602 6.645 35.781 1 98 511 GLU A N 1
ATOM 3863 C CA . GLU A 1 511 ? -4.793 7.832 35.5 1 98 511 GLU A CA 1
ATOM 3864 C C . GLU A 1 511 ? -3.422 7.719 36.156 1 98 511 GLU A C 1
ATOM 3866 O O . GLU A 1 511 ? -2.408 8.078 35.562 1 98 511 GLU A O 1
ATOM 3871 N N . ALA A 1 512 ? -3.398 7.254 37.406 1 98.38 512 ALA A N 1
ATOM 3872 C CA . ALA A 1 512 ? -2.145 7.105 38.125 1 98.38 512 ALA A CA 1
ATOM 3873 C C . ALA A 1 512 ? -1.196 6.152 37.406 1 98.38 512 ALA A C 1
ATOM 3875 O O . ALA A 1 512 ? 0.008 6.406 37.312 1 98.38 512 ALA A O 1
ATOM 3876 N N . GLU A 1 513 ? -1.73 5.055 36.906 1 98.69 513 GLU A N 1
ATOM 3877 C CA . GLU A 1 513 ? -0.927 4.086 36.188 1 98.69 513 GLU A CA 1
ATOM 3878 C C . GLU A 1 513 ? -0.402 4.68 34.875 1 98.69 513 GLU A C 1
ATOM 3880 O O . GLU A 1 513 ? 0.73 4.402 34.469 1 98.69 513 GLU A O 1
ATOM 3885 N N . VAL A 1 514 ? -1.243 5.438 34.219 1 98.88 514 VAL A N 1
ATOM 3886 C CA . VAL A 1 514 ? -0.836 6.109 32.969 1 98.88 514 VAL A CA 1
ATOM 3887 C C . VAL A 1 514 ? 0.334 7.047 33.281 1 98.88 514 VAL A C 1
ATOM 3889 O O . VAL A 1 514 ? 1.347 7.023 32.562 1 98.88 514 VAL A O 1
ATOM 3892 N N . ILE A 1 515 ? 0.201 7.883 34.312 1 98.81 515 ILE A N 1
ATOM 3893 C CA . ILE A 1 515 ? 1.238 8.836 34.688 1 98.81 515 ILE A CA 1
ATOM 3894 C C . ILE A 1 515 ? 2.531 8.094 35 1 98.81 515 ILE A C 1
ATOM 3896 O O . ILE A 1 515 ? 3.607 8.477 34.531 1 98.81 515 ILE A O 1
ATOM 3900 N N . ALA A 1 516 ? 2.451 7.035 35.75 1 98.75 516 ALA A N 1
ATOM 3901 C CA . ALA A 1 516 ? 3.621 6.238 36.094 1 98.75 516 ALA A CA 1
ATOM 3902 C C . ALA A 1 516 ? 4.289 5.648 34.875 1 98.75 516 ALA A C 1
ATOM 3904 O O . ALA A 1 516 ? 5.52 5.621 34.781 1 98.75 516 ALA A O 1
ATOM 3905 N N . ALA A 1 517 ? 3.488 5.145 33.969 1 98.69 517 ALA A N 1
ATOM 3906 C CA . ALA A 1 517 ? 4.004 4.555 32.75 1 98.69 517 ALA A CA 1
ATOM 3907 C C . ALA A 1 517 ? 4.734 5.594 31.891 1 98.69 517 ALA A C 1
ATOM 3909 O O . ALA A 1 517 ? 5.777 5.305 31.312 1 98.69 517 ALA A O 1
ATOM 3910 N N . CYS A 1 518 ? 4.156 6.75 31.797 1 98.75 518 CYS A N 1
ATOM 3911 C CA . CYS A 1 518 ? 4.785 7.836 31.047 1 98.75 518 CYS A CA 1
ATOM 3912 C C . CYS A 1 518 ? 6.145 8.188 31.641 1 98.75 518 CYS A C 1
ATOM 3914 O O . CYS A 1 518 ? 7.133 8.305 30.922 1 98.75 518 CYS A O 1
ATOM 3916 N N . LYS A 1 519 ? 6.184 8.375 32.938 1 98.31 519 LYS A N 1
ATOM 3917 C CA . LYS A 1 519 ? 7.426 8.734 33.625 1 98.31 519 LYS A CA 1
ATOM 3918 C C . LYS A 1 519 ? 8.484 7.652 33.438 1 98.31 519 LYS A C 1
ATOM 3920 O O . LYS A 1 519 ? 9.656 7.957 33.188 1 98.31 519 LYS A O 1
ATOM 3925 N N . ALA A 1 520 ? 8.07 6.434 33.531 1 98.25 520 ALA A N 1
ATOM 3926 C CA . ALA A 1 520 ? 8.992 5.32 33.344 1 98.25 520 ALA A CA 1
ATOM 3927 C C . ALA A 1 520 ? 9.531 5.293 31.906 1 98.25 520 ALA A C 1
ATOM 3929 O O . ALA A 1 520 ? 10.703 4.988 31.688 1 98.25 520 ALA A O 1
ATOM 3930 N N . ALA A 1 521 ? 8.648 5.578 30.969 1 98 521 ALA A N 1
ATOM 3931 C CA . ALA A 1 521 ? 9.031 5.586 29.562 1 98 521 ALA A CA 1
ATOM 3932 C C . ALA A 1 521 ? 10.109 6.625 29.297 1 98 521 ALA A C 1
ATOM 3934 O O . ALA A 1 521 ? 11.008 6.406 28.469 1 98 521 ALA A O 1
ATOM 3935 N N . LEU A 1 522 ? 10.031 7.711 29.938 1 96.81 522 LEU A N 1
ATOM 3936 C CA . LEU A 1 522 ? 10.984 8.805 29.766 1 96.81 522 LEU A CA 1
ATOM 3937 C C . LEU A 1 522 ? 12.375 8.391 30.219 1 96.81 522 LEU A C 1
ATOM 3939 O O . LEU A 1 522 ? 13.375 8.977 29.797 1 96.81 522 LEU A O 1
ATOM 3943 N N . GLN A 1 523 ? 12.445 7.371 31.031 1 95.5 523 GLN A N 1
ATOM 3944 C CA . GLN A 1 523 ? 13.719 6.938 31.594 1 95.5 523 GLN A CA 1
ATOM 3945 C C . GLN A 1 523 ? 14.273 5.738 30.828 1 95.5 523 GLN A C 1
ATOM 3947 O O . GLN A 1 523 ? 15.406 5.316 31.062 1 95.5 523 GLN A O 1
ATOM 3952 N N . ARG A 1 524 ? 13.5 5.219 29.969 1 92.62 524 ARG A N 1
ATOM 3953 C CA . ARG A 1 524 ? 13.891 4.02 29.234 1 92.62 524 ARG A CA 1
ATOM 3954 C C . ARG A 1 524 ? 14.539 4.383 27.906 1 92.62 524 ARG A C 1
ATOM 3956 O O . ARG A 1 524 ? 14.18 5.379 27.281 1 92.62 524 ARG A O 1
ATOM 3963 N N . LYS A 1 525 ? 15.531 3.488 27.625 1 90.75 525 LYS A N 1
ATOM 3964 C CA . LYS A 1 525 ? 16.047 3.561 26.266 1 90.75 525 LYS A CA 1
ATOM 3965 C C . LYS A 1 525 ? 15.109 2.861 25.281 1 90.75 525 LYS A C 1
ATOM 3967 O O . LYS A 1 525 ? 14.523 1.826 25.609 1 90.75 525 LYS A O 1
ATOM 3972 N N . GLY A 1 526 ? 14.766 3.4 24.172 1 95.38 526 GLY A N 1
ATOM 3973 C CA . GLY A 1 526 ? 13.93 2.768 23.172 1 95.38 526 GLY A CA 1
ATOM 3974 C C . GLY A 1 526 ? 12.461 3.121 23.297 1 95.38 526 GLY A C 1
ATOM 3975 O O . GLY A 1 526 ? 12.07 3.855 24.203 1 95.38 526 GLY A O 1
ATOM 3976 N N . PRO A 1 527 ? 11.602 2.516 22.453 1 98.44 527 PRO A N 1
ATOM 3977 C CA . PRO A 1 527 ? 10.18 2.893 22.422 1 98.44 527 PRO A CA 1
ATOM 3978 C C . PRO A 1 527 ? 9.344 2.139 23.438 1 98.44 527 PRO A C 1
ATOM 3980 O O . PRO A 1 527 ? 9.648 0.992 23.781 1 98.44 527 PRO A O 1
ATOM 3983 N N . THR A 1 528 ? 8.352 2.754 23.969 1 98.81 528 THR A N 1
ATOM 3984 C CA . THR A 1 528 ? 7.336 2.203 24.859 1 98.81 528 THR A CA 1
ATOM 3985 C C . THR A 1 528 ? 5.949 2.322 24.234 1 98.81 528 THR A C 1
ATOM 3987 O O . THR A 1 528 ? 5.594 3.373 23.703 1 98.81 528 THR A O 1
ATOM 3990 N N . VAL A 1 529 ? 5.25 1.231 24.219 1 98.94 529 VAL A N 1
ATOM 3991 C CA . VAL A 1 529 ? 3.848 1.239 23.828 1 98.94 529 VAL A CA 1
ATOM 3992 C C . VAL A 1 529 ? 2.957 1.148 25.062 1 98.94 529 VAL A C 1
ATOM 3994 O O . VAL A 1 529 ? 2.996 0.154 25.781 1 98.94 529 VAL A O 1
ATOM 3997 N N . LEU A 1 530 ? 2.238 2.176 25.312 1 98.94 530 LEU A N 1
ATOM 3998 C CA . LEU A 1 530 ? 1.291 2.25 26.422 1 98.94 530 LEU A CA 1
ATOM 3999 C C . LEU A 1 530 ? -0.132 1.988 25.938 1 98.94 530 LEU A C 1
ATOM 4001 O O . LEU A 1 530 ? -0.711 2.811 25.219 1 98.94 530 LEU A O 1
ATOM 4005 N N . VAL A 1 531 ? -0.669 0.869 26.328 1 98.88 531 VAL A N 1
ATOM 4006 C CA . VAL A 1 531 ? -2.023 0.485 25.938 1 98.88 531 VAL A CA 1
ATOM 4007 C C . VAL A 1 531 ? -3.002 0.864 27.047 1 98.88 531 VAL A C 1
ATOM 4009 O O . VAL A 1 531 ? -2.848 0.436 28.203 1 98.88 531 VAL A O 1
ATOM 4012 N N . VAL A 1 532 ? -4.012 1.624 26.703 1 98.75 532 VAL A N 1
ATOM 4013 C CA . VAL A 1 532 ? -4.969 2.09 27.703 1 98.75 532 VAL A CA 1
ATOM 4014 C C . VAL A 1 532 ? -6.391 1.836 27.219 1 98.75 532 VAL A C 1
ATOM 4016 O O . VAL A 1 532 ? -6.895 2.555 26.344 1 98.75 532 VAL A O 1
ATOM 4019 N N . PRO A 1 533 ? -7.102 0.828 27.812 1 98 533 PRO A N 1
ATOM 4020 C CA . PRO A 1 533 ? -8.531 0.708 27.5 1 98 533 PRO A CA 1
ATOM 4021 C C . PRO A 1 533 ? -9.32 1.96 27.875 1 98 533 PRO A C 1
ATOM 4023 O O . PRO A 1 533 ? -9.18 2.471 28.984 1 98 533 PRO A O 1
ATOM 4026 N N . ILE A 1 534 ? -10.016 2.455 26.922 1 96.5 534 ILE A N 1
ATOM 4027 C CA . ILE A 1 534 ? -10.836 3.633 27.188 1 96.5 534 ILE A CA 1
ATOM 4028 C C . ILE A 1 534 ? -12.289 3.33 26.859 1 96.5 534 ILE A C 1
ATOM 4030 O O . ILE A 1 534 ? -12.586 2.402 26.109 1 96.5 534 ILE A O 1
ATOM 4034 N N . ARG A 1 535 ? -13.18 4.074 27.391 1 94.06 535 ARG A N 1
ATOM 4035 C CA . ARG A 1 535 ? -14.602 3.967 27.078 1 94.06 535 ARG A CA 1
ATOM 4036 C C . ARG A 1 535 ? -14.875 4.363 25.641 1 94.06 535 ARG A C 1
ATOM 4038 O O . ARG A 1 535 ? -14.445 5.426 25.188 1 94.06 535 ARG A O 1
ATOM 4045 N N . PRO A 1 536 ? -15.539 3.416 24.922 1 91.19 536 PRO A N 1
ATOM 4046 C CA . PRO A 1 536 ? -15.906 3.832 23.562 1 91.19 536 PRO A CA 1
ATOM 4047 C C . PRO A 1 536 ? -16.812 5.059 23.547 1 91.19 536 PRO A C 1
ATOM 4049 O O . PRO A 1 536 ? -17.688 5.199 24.406 1 91.19 536 PRO A O 1
ATOM 4052 N N . SER A 1 537 ? -16.484 5.969 22.688 1 86.38 537 SER A N 1
ATOM 4053 C CA . SER A 1 537 ? -17.312 7.16 22.5 1 86.38 537 SER A CA 1
ATOM 4054 C C . SER A 1 537 ? -17.484 7.492 21.031 1 86.38 537 SER A C 1
ATOM 4056 O O . SER A 1 537 ? -16.641 7.141 20.203 1 86.38 537 SER A O 1
ATOM 4058 N N . VAL A 1 538 ? -18.625 7.984 20.75 1 83.38 538 VAL A N 1
ATOM 4059 C CA . VAL A 1 538 ? -18.922 8.477 19.406 1 83.38 538 VAL A CA 1
ATOM 4060 C C . VAL A 1 538 ? -18.984 10 19.406 1 83.38 538 VAL A C 1
ATOM 4062 O O . VAL A 1 538 ? -20.016 10.578 19.766 1 83.38 538 VAL A O 1
ATOM 4065 N N . PRO A 1 539 ? -17.922 10.57 18.984 1 81.31 539 PRO A N 1
ATOM 4066 C CA . PRO A 1 539 ? -17.922 12.031 19.016 1 81.31 539 PRO A CA 1
ATOM 4067 C C . PRO A 1 539 ? -18.875 12.641 17.984 1 81.31 539 PRO A C 1
ATOM 4069 O O . PRO A 1 539 ? -19.172 12.016 16.969 1 81.31 539 PRO A O 1
ATOM 4072 N N . PRO A 1 540 ? -19.344 13.812 18.406 1 81.31 540 PRO A N 1
ATOM 4073 C CA . PRO A 1 540 ? -20.078 14.531 17.375 1 81.31 540 PRO A CA 1
ATOM 4074 C C . PRO A 1 540 ? -19.188 15 16.234 1 81.31 540 PRO A C 1
ATOM 4076 O O . PRO A 1 540 ? -18.031 15.391 16.469 1 81.31 540 PRO A O 1
ATOM 4079 N N . LEU A 1 541 ? -19.609 14.789 14.992 1 82.5 541 LEU A N 1
ATOM 4080 C CA . LEU A 1 541 ? -18.797 15.258 13.867 1 82.5 541 LEU A CA 1
ATOM 4081 C C . LEU A 1 541 ? -19.047 16.734 13.602 1 82.5 541 LEU A C 1
ATOM 4083 O O . LEU A 1 541 ? -18.297 17.375 12.875 1 82.5 541 LEU A O 1
ATOM 4087 N N . MET A 1 542 ? -20.172 17.281 14.227 1 77 542 MET A N 1
ATOM 4088 C CA . MET A 1 542 ? -20.531 18.688 14.055 1 77 542 MET A CA 1
ATOM 4089 C C . MET A 1 542 ? -20.703 19.359 15.406 1 77 542 MET A C 1
ATOM 4091 O O . MET A 1 542 ? -21.234 18.766 16.344 1 77 542 MET A O 1
ATOM 4095 N N . MET B 1 1 ? -42.344 3.869 -3.865 1 60.16 1 MET B N 1
ATOM 4096 C CA . MET B 1 1 ? -41.094 4.527 -4.211 1 60.16 1 MET B CA 1
ATOM 4097 C C . MET B 1 1 ? -40.156 3.555 -4.902 1 60.16 1 MET B C 1
ATOM 4099 O O . MET B 1 1 ? -40.125 2.363 -4.586 1 60.16 1 MET B O 1
ATOM 4103 N N . GLY B 1 2 ? -39.688 3.984 -6.066 1 83.38 2 GLY B N 1
ATOM 4104 C CA . GLY B 1 2 ? -38.844 3.078 -6.824 1 83.38 2 GLY B CA 1
ATOM 4105 C C . GLY B 1 2 ? -37.594 2.641 -6.062 1 83.38 2 GLY B C 1
ATOM 4106 O O . GLY B 1 2 ? -37.312 3.176 -4.992 1 83.38 2 GLY B O 1
ATOM 4107 N N . LYS B 1 3 ? -37 1.551 -6.406 1 92.62 3 LYS B N 1
ATOM 4108 C CA . LYS B 1 3 ? -35.812 1.029 -5.762 1 92.62 3 LYS B CA 1
ATOM 4109 C C . LYS B 1 3 ? -34.625 2.012 -5.883 1 92.62 3 LYS B C 1
ATOM 4111 O O . LYS B 1 3 ? -34.562 2.791 -6.84 1 92.62 3 LYS B O 1
ATOM 4116 N N . THR B 1 4 ? -33.812 2.043 -4.902 1 95.75 4 THR B N 1
ATOM 4117 C CA . THR B 1 4 ? -32.625 2.861 -4.945 1 95.75 4 THR B CA 1
ATOM 4118 C C . THR B 1 4 ? -31.516 2.162 -5.738 1 95.75 4 THR B C 1
ATOM 4120 O O . THR B 1 4 ? -31.609 0.966 -6.023 1 95.75 4 THR B O 1
ATOM 4123 N N . ILE B 1 5 ? -30.5 2.904 -6.109 1 97 5 ILE B N 1
ATOM 4124 C CA . ILE B 1 5 ? -29.312 2.365 -6.77 1 97 5 ILE B CA 1
ATOM 4125 C C . ILE B 1 5 ? -28.703 1.26 -5.91 1 97 5 ILE B C 1
ATOM 4127 O O . ILE B 1 5 ? -28.312 0.213 -6.426 1 97 5 ILE B O 1
ATOM 4131 N N . ARG B 1 6 ? -28.656 1.441 -4.602 1 96.94 6 ARG B N 1
ATOM 4132 C CA . ARG B 1 6 ? -28.125 0.457 -3.664 1 96.94 6 ARG B CA 1
ATOM 4133 C C . ARG B 1 6 ? -28.875 -0.86 -3.762 1 96.94 6 ARG B C 1
ATOM 4135 O O . AR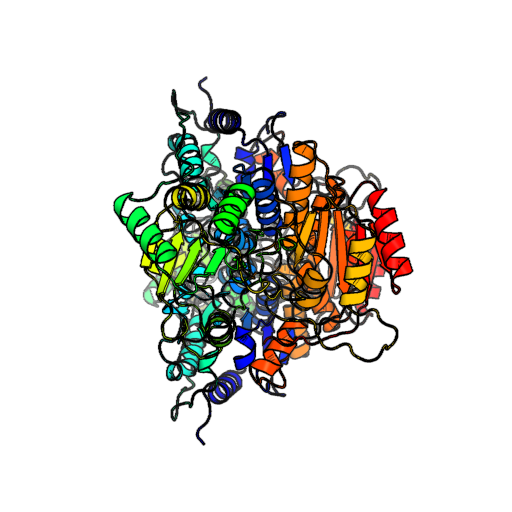G B 1 6 ? -28.281 -1.924 -3.918 1 96.94 6 ARG B O 1
ATOM 4142 N N . GLN B 1 7 ? -30.203 -0.748 -3.678 1 95.62 7 GLN B N 1
ATOM 4143 C CA . GLN B 1 7 ? -31.047 -1.932 -3.688 1 95.62 7 GLN B CA 1
ATOM 4144 C C . GLN B 1 7 ? -30.891 -2.713 -4.988 1 95.62 7 GLN B C 1
ATOM 4146 O O . GLN B 1 7 ? -30.734 -3.936 -4.969 1 95.62 7 GLN B O 1
ATOM 4151 N N . VAL B 1 8 ? -30.922 -1.993 -6.129 1 96 8 VAL B N 1
ATOM 4152 C CA . VAL B 1 8 ? -30.812 -2.635 -7.438 1 96 8 VAL B CA 1
ATOM 4153 C C . VAL B 1 8 ? -29.438 -3.277 -7.586 1 96 8 VAL B C 1
ATOM 4155 O O . VAL B 1 8 ? -29.312 -4.348 -8.18 1 96 8 VAL B O 1
ATOM 4158 N N . THR B 1 9 ? -28.406 -2.629 -7.086 1 96.94 9 THR B N 1
ATOM 4159 C CA . THR B 1 9 ? -27.047 -3.166 -7.164 1 96.94 9 THR B CA 1
ATOM 4160 C C . THR B 1 9 ? -26.938 -4.461 -6.367 1 96.94 9 THR B C 1
ATOM 4162 O O . THR B 1 9 ? -26.391 -5.453 -6.855 1 96.94 9 THR B O 1
ATOM 4165 N N . PHE B 1 10 ? -27.453 -4.543 -5.152 1 97.06 10 PHE B N 1
ATOM 4166 C CA . PHE B 1 10 ? -27.406 -5.758 -4.348 1 97.06 10 PHE B CA 1
ATOM 4167 C C . PHE B 1 10 ? -28.219 -6.875 -4.996 1 97.06 10 PHE B C 1
ATOM 4169 O O . PHE B 1 10 ? -27.859 -8.047 -4.895 1 97.06 10 PHE B O 1
ATOM 4176 N N . GLU B 1 11 ? -29.344 -6.492 -5.613 1 95.81 11 GLU B N 1
ATOM 4177 C CA . GLU B 1 11 ? -30.125 -7.488 -6.359 1 95.81 11 GLU B CA 1
ATOM 4178 C C . GLU B 1 11 ? -29.297 -8.086 -7.496 1 95.81 11 GLU B C 1
ATOM 4180 O O . GLU B 1 11 ? -29.297 -9.297 -7.699 1 95.81 11 GLU B O 1
ATOM 4185 N N . LEU B 1 12 ? -28.625 -7.191 -8.211 1 95.94 12 LEU B N 1
ATOM 4186 C CA . LEU B 1 12 ? -27.766 -7.637 -9.297 1 95.94 12 LEU B CA 1
ATOM 4187 C C . LEU B 1 12 ? -26.656 -8.547 -8.773 1 95.94 12 LEU B C 1
ATOM 4189 O O . LEU B 1 12 ? -26.422 -9.617 -9.336 1 95.94 12 LEU B O 1
ATOM 4193 N N . LEU B 1 13 ? -25.984 -8.18 -7.711 1 97.38 13 LEU B N 1
ATOM 4194 C CA . LEU B 1 13 ? -24.906 -8.961 -7.117 1 97.38 13 LEU B CA 1
ATOM 4195 C C . LEU B 1 13 ? -25.406 -10.328 -6.672 1 97.38 13 LEU B C 1
ATOM 4197 O O . LEU B 1 13 ? -24.719 -11.336 -6.844 1 97.38 13 LEU B O 1
ATOM 4201 N N . ARG B 1 14 ? -26.656 -10.367 -6.121 1 96.25 14 ARG B N 1
ATOM 4202 C CA . ARG B 1 14 ? -27.297 -11.625 -5.742 1 96.25 14 ARG B CA 1
ATOM 4203 C C . ARG B 1 14 ? -27.453 -12.539 -6.953 1 96.25 14 ARG B C 1
ATOM 4205 O O . ARG B 1 14 ? -27.156 -13.734 -6.879 1 96.25 14 ARG B O 1
ATOM 4212 N N . GLN B 1 15 ? -27.922 -11.953 -7.988 1 95.06 15 GLN B N 1
ATOM 4213 C CA . GLN B 1 15 ? -28.172 -12.719 -9.203 1 95.06 15 GLN B CA 1
ATOM 4214 C C . GLN B 1 15 ? -26.859 -13.266 -9.781 1 95.06 15 GLN B C 1
ATOM 4216 O O . GLN B 1 15 ? -26.844 -14.336 -10.391 1 95.06 15 GLN B O 1
ATOM 4221 N N . LEU B 1 16 ? -25.797 -12.562 -9.555 1 95.56 16 LEU B N 1
ATOM 4222 C CA . LEU B 1 16 ? -24.484 -12.969 -10.07 1 95.56 16 LEU B CA 1
ATOM 4223 C C . LEU B 1 16 ? -23.766 -13.852 -9.062 1 95.56 16 LEU B C 1
ATOM 4225 O O . LEU B 1 16 ? -22.625 -14.242 -9.289 1 95.56 16 LEU B O 1
ATOM 4229 N N . ASN B 1 17 ? -24.328 -14.102 -7.922 1 95.31 17 ASN B N 1
ATOM 4230 C CA . ASN B 1 17 ? -23.781 -14.938 -6.852 1 95.31 17 ASN B CA 1
ATOM 4231 C C . ASN B 1 17 ? -22.516 -14.328 -6.25 1 95.31 17 ASN B C 1
ATOM 4233 O O . ASN B 1 17 ? -21.547 -15.039 -5.988 1 95.31 17 ASN B O 1
ATOM 4237 N N . ILE B 1 18 ? -22.516 -13.047 -6.219 1 97.69 18 ILE B N 1
ATOM 4238 C CA . ILE B 1 18 ? -21.453 -12.289 -5.559 1 97.69 18 ILE B CA 1
ATOM 4239 C C . ILE B 1 18 ? -21.969 -11.742 -4.23 1 97.69 18 ILE B C 1
ATOM 4241 O O . ILE B 1 18 ? -22.391 -10.586 -4.156 1 97.69 18 ILE B O 1
ATOM 4245 N N . THR B 1 19 ? -21.906 -12.555 -3.191 1 97.75 19 THR B N 1
ATOM 4246 C CA . THR B 1 19 ? -22.562 -12.18 -1.944 1 97.75 19 THR B CA 1
ATOM 4247 C C . THR B 1 19 ? -21.547 -12.055 -0.812 1 97.75 19 THR B C 1
ATOM 4249 O O . THR B 1 19 ? -21.922 -11.812 0.339 1 97.75 19 THR B O 1
ATOM 4252 N N . THR B 1 20 ? -20.266 -12.281 -1.09 1 98.12 20 THR B N 1
ATOM 4253 C CA . THR B 1 20 ? -19.203 -12.086 -0.112 1 98.12 20 THR B CA 1
ATOM 4254 C C . THR B 1 20 ? -18.375 -10.844 -0.445 1 98.12 20 THR B C 1
ATOM 4256 O O . THR B 1 20 ? -17.828 -10.734 -1.543 1 98.12 20 THR B O 1
ATOM 4259 N N . VAL B 1 21 ? -18.297 -9.945 0.439 1 98.5 21 VAL B N 1
ATOM 4260 C CA . VAL B 1 21 ? -17.578 -8.688 0.265 1 98.5 21 VAL B CA 1
ATOM 4261 C C . VAL B 1 21 ? -16.375 -8.641 1.218 1 98.5 21 VAL B C 1
ATOM 4263 O O . VAL B 1 21 ? -16.531 -8.836 2.426 1 98.5 21 VAL B O 1
ATOM 4266 N N . PHE B 1 22 ? -15.219 -8.5 0.679 1 98.81 22 PHE B N 1
ATOM 4267 C CA . PHE B 1 22 ? -14.008 -8.328 1.478 1 98.81 22 PHE B CA 1
ATOM 4268 C C . PHE B 1 22 ? -13.664 -6.848 1.62 1 98.81 22 PHE B C 1
ATOM 4270 O O . PHE B 1 22 ? -13.688 -6.105 0.639 1 98.81 22 PHE B O 1
ATOM 4277 N N . GLY B 1 23 ? -13.391 -6.402 2.799 1 98.19 23 GLY B N 1
ATOM 4278 C CA . GLY B 1 23 ? -13.078 -4.984 2.846 1 98.19 23 GLY B CA 1
ATOM 4279 C C . GLY B 1 23 ? -12.664 -4.508 4.227 1 98.19 23 GLY B C 1
ATOM 4280 O O . GLY B 1 23 ? -12.641 -5.293 5.176 1 98.19 23 GLY B O 1
ATOM 4281 N N . ASN B 1 24 ? -12.188 -3.293 4.27 1 96.31 24 ASN B N 1
ATOM 4282 C CA . ASN B 1 24 ? -12 -2.385 5.398 1 96.31 24 ASN B CA 1
ATOM 4283 C C . ASN B 1 24 ? -12.68 -1.041 5.152 1 96.31 24 ASN B C 1
ATOM 4285 O O . ASN B 1 24 ? -12.164 -0.207 4.406 1 96.31 24 ASN B O 1
ATOM 4289 N N . PRO B 1 25 ? -13.797 -0.817 5.789 1 93.38 25 PRO B N 1
ATOM 4290 C CA . PRO B 1 25 ? -14.641 0.304 5.367 1 93.38 25 PRO B CA 1
ATOM 4291 C C . PRO B 1 25 ? -14.062 1.66 5.766 1 93.38 25 PRO B C 1
ATOM 4293 O O . PRO B 1 25 ? -13.25 1.741 6.691 1 93.38 25 PRO B O 1
ATOM 4296 N N . GLY B 1 26 ? -14.406 2.641 5.031 1 95.06 26 GLY B N 1
ATOM 4297 C CA . GLY B 1 26 ? -14.219 4.043 5.355 1 95.06 26 GLY B CA 1
ATOM 4298 C C . GLY B 1 26 ? -15.508 4.844 5.312 1 95.06 26 GLY B C 1
ATOM 4299 O O . GLY B 1 26 ? -16.578 4.285 5.105 1 95.06 26 GLY B O 1
ATOM 4300 N N . SER B 1 27 ? -15.375 6.102 5.566 1 94 27 SER B N 1
ATOM 4301 C CA . SER B 1 27 ? -16.547 6.961 5.66 1 94 27 SER B CA 1
ATOM 4302 C C . SER B 1 27 ? -17.312 6.992 4.344 1 94 27 SER B C 1
ATOM 4304 O O . SER B 1 27 ? -18.547 6.98 4.336 1 94 27 SER B O 1
ATOM 4306 N N . THR B 1 28 ? -16.656 6.945 3.207 1 95.31 28 THR B N 1
ATOM 4307 C CA . THR B 1 28 ? -17.312 7.07 1.909 1 95.31 28 THR B CA 1
ATOM 4308 C C . THR B 1 28 ? -17.984 5.758 1.518 1 95.31 28 THR B C 1
ATOM 4310 O O . THR B 1 28 ? -18.812 5.723 0.599 1 95.31 28 THR B O 1
ATOM 4313 N N . GLU B 1 29 ? -17.625 4.703 2.146 1 96.81 29 GLU B N 1
ATOM 4314 C CA . GLU B 1 29 ? -18.172 3.395 1.786 1 96.81 29 GLU B CA 1
ATOM 4315 C C . GLU B 1 29 ? -19.438 3.076 2.582 1 96.81 29 GLU B C 1
ATOM 4317 O O . GLU B 1 29 ? -20.156 2.145 2.246 1 96.81 29 GLU B O 1
ATOM 4322 N N . GLU B 1 30 ? -19.719 3.84 3.596 1 97.06 30 GLU B N 1
ATOM 4323 C CA . GLU B 1 30 ? -20.812 3.502 4.512 1 97.06 30 GLU B CA 1
ATOM 4324 C C . GLU B 1 30 ? -22.156 3.564 3.814 1 97.06 30 GLU B C 1
ATOM 4326 O O . GLU B 1 30 ? -23.062 2.785 4.125 1 97.06 30 GLU B O 1
ATOM 4331 N N . THR B 1 31 ? -22.312 4.461 2.871 1 97.12 31 THR B N 1
ATOM 4332 C CA . THR B 1 31 ? -23.594 4.574 2.178 1 97.12 31 THR B CA 1
ATOM 4333 C C . THR B 1 31 ? -23.875 3.324 1.343 1 97.12 31 THR B C 1
ATOM 4335 O O . THR B 1 31 ? -25.016 2.889 1.226 1 97.12 31 THR B O 1
ATOM 4338 N N . PHE B 1 32 ? -22.906 2.719 0.767 1 97.69 32 PHE B N 1
ATOM 4339 C CA . PHE B 1 32 ? -23.031 1.436 0.086 1 97.69 32 PHE B CA 1
ATOM 4340 C C . PHE B 1 32 ? -23.391 0.33 1.074 1 97.69 32 PHE B C 1
ATOM 4342 O O . PHE B 1 32 ? -24.219 -0.537 0.776 1 97.69 32 PHE B O 1
ATOM 4349 N N . LEU B 1 33 ? -22.766 0.399 2.246 1 97.94 33 LEU B N 1
ATOM 4350 C CA . LEU B 1 33 ? -22.859 -0.672 3.232 1 97.94 33 LEU B CA 1
ATOM 4351 C C . LEU B 1 33 ? -24.062 -0.485 4.137 1 97.94 33 LEU B C 1
ATOM 4353 O O . LEU B 1 33 ? -24.312 -1.302 5.023 1 97.94 33 LEU B O 1
ATOM 4357 N N . LYS B 1 34 ? -24.859 0.601 3.928 1 97.81 34 LYS B N 1
ATOM 4358 C CA . LYS B 1 34 ? -26.062 0.902 4.699 1 97.81 34 LYS B CA 1
ATOM 4359 C C . LYS B 1 34 ? -27.062 -0.244 4.621 1 97.81 34 LYS B C 1
ATOM 4361 O O . LYS B 1 34 ? -27.359 -0.737 3.535 1 97.81 34 LYS B O 1
ATOM 4366 N N . ASN B 1 35 ? -27.609 -0.625 5.84 1 96.88 35 ASN B N 1
ATOM 4367 C CA . ASN B 1 35 ? -28.547 -1.744 5.898 1 96.88 35 ASN B CA 1
ATOM 4368 C C . ASN B 1 35 ? -28 -2.963 5.152 1 96.88 35 ASN B C 1
ATOM 4370 O O . ASN B 1 35 ? -28.703 -3.537 4.312 1 96.88 35 ASN B O 1
ATOM 4374 N N . PHE B 1 36 ? -26.766 -3.297 5.418 1 97.88 36 PHE B N 1
ATOM 4375 C CA . PHE B 1 36 ? -26.109 -4.402 4.734 1 97.88 36 PHE B CA 1
ATOM 4376 C C . PHE B 1 36 ? -26.953 -5.664 4.801 1 97.88 36 PHE B C 1
ATOM 4378 O O . PHE B 1 36 ? -27.344 -6.105 5.883 1 97.88 36 PHE B O 1
ATOM 4385 N N . PRO B 1 37 ? -27.266 -6.227 3.656 1 97.38 37 PRO B N 1
ATOM 4386 C CA . PRO B 1 37 ? -28.25 -7.316 3.621 1 97.38 37 PRO B CA 1
ATOM 4387 C C . PRO B 1 37 ? -27.781 -8.555 4.387 1 97.38 37 PRO B C 1
ATOM 4389 O O . PRO B 1 37 ? -26.594 -8.922 4.309 1 97.38 37 PRO B O 1
ATOM 4392 N N . ALA B 1 38 ? -28.672 -9.289 5.023 1 96.75 38 ALA B N 1
ATOM 4393 C CA . ALA B 1 38 ? -28.359 -10.422 5.895 1 96.75 38 ALA B CA 1
ATOM 4394 C C . ALA B 1 38 ? -27.859 -11.609 5.086 1 96.75 38 ALA B C 1
ATOM 4396 O O . ALA B 1 38 ? -27.156 -12.477 5.621 1 96.75 38 ALA B O 1
ATOM 4397 N N . ASP B 1 39 ? -28.281 -11.672 3.816 1 97.38 39 ASP B N 1
ATOM 4398 C CA . ASP B 1 39 ? -27.859 -12.789 2.982 1 97.38 39 ASP B CA 1
ATOM 4399 C C . ASP B 1 39 ? -26.484 -12.516 2.355 1 97.38 39 ASP B C 1
ATOM 4401 O O . ASP B 1 39 ? -25.969 -13.352 1.614 1 97.38 39 ASP B O 1
ATOM 4405 N N . PHE B 1 40 ? -25.938 -11.383 2.578 1 97.81 40 PHE B N 1
ATOM 4406 C CA . PHE B 1 40 ? -24.562 -11.055 2.217 1 97.81 40 PHE B CA 1
ATOM 4407 C C . PHE B 1 40 ? -23.625 -11.227 3.414 1 97.81 40 PHE B C 1
ATOM 4409 O O . PHE B 1 40 ? -24.078 -11.164 4.562 1 97.81 40 PHE B O 1
ATOM 4416 N N . ARG B 1 41 ? -22.359 -11.492 3.15 1 97.5 41 ARG B N 1
ATOM 4417 C CA . ARG B 1 41 ? -21.328 -11.641 4.168 1 97.5 41 ARG B CA 1
ATOM 4418 C C . ARG B 1 41 ? -20.219 -10.609 3.973 1 97.5 41 ARG B C 1
ATOM 4420 O O . ARG B 1 41 ? -19.75 -10.398 2.854 1 97.5 41 ARG B O 1
ATOM 4427 N N . TYR B 1 42 ? -19.875 -9.914 5.008 1 98.19 42 TYR B N 1
ATOM 4428 C CA . TYR B 1 42 ? -18.766 -8.969 4.988 1 98.19 42 TYR B CA 1
ATOM 4429 C C . TYR B 1 42 ? -17.547 -9.547 5.715 1 98.19 42 TYR B C 1
ATOM 4431 O O . TYR B 1 42 ? -17.609 -9.836 6.91 1 98.19 42 TYR B O 1
ATOM 4439 N N . ILE B 1 43 ? -16.453 -9.773 5.035 1 98.69 43 ILE B N 1
ATOM 4440 C CA . ILE B 1 43 ? -15.195 -10.234 5.605 1 98.69 43 ILE B CA 1
ATOM 4441 C C . ILE B 1 43 ? -14.297 -9.031 5.898 1 98.69 43 ILE B C 1
ATOM 4443 O O . ILE B 1 43 ? -13.617 -8.523 5 1 98.69 43 ILE B O 1
ATOM 4447 N N . GLN B 1 44 ? -14.242 -8.68 7.105 1 98.44 44 GLN B N 1
ATOM 4448 C CA . GLN B 1 44 ? -13.477 -7.508 7.527 1 98.44 44 GLN B CA 1
ATOM 4449 C C . GLN B 1 44 ? -11.984 -7.836 7.641 1 98.44 44 GLN B C 1
ATOM 4451 O O . GLN B 1 44 ? -11.617 -8.914 8.117 1 98.44 44 GLN B O 1
ATOM 4456 N N . THR B 1 45 ? -11.211 -6.988 7.145 1 98.38 45 THR B N 1
ATOM 4457 C CA . THR B 1 45 ? -9.766 -7.008 7.336 1 98.38 45 THR B CA 1
ATOM 4458 C C . THR B 1 45 ? -9.297 -5.734 8.039 1 98.38 45 THR B C 1
ATOM 4460 O O . THR B 1 45 ? -10.062 -4.781 8.18 1 98.38 45 THR B O 1
ATOM 4463 N N . LEU B 1 46 ? -8.055 -5.684 8.508 1 97.94 46 LEU B N 1
ATOM 4464 C CA . LEU B 1 46 ? -7.539 -4.535 9.242 1 97.94 46 LEU B CA 1
ATOM 4465 C C . LEU B 1 46 ? -6.754 -3.604 8.328 1 97.94 46 LEU B C 1
ATOM 4467 O O . LEU B 1 46 ? -6.34 -2.518 8.742 1 97.94 46 LEU B O 1
ATOM 4471 N N . HIS B 1 47 ? -6.52 -4.031 7.105 1 97.75 47 HIS B N 1
ATOM 4472 C CA . HIS B 1 47 ? -5.793 -3.303 6.07 1 97.75 47 HIS B CA 1
ATOM 4473 C C . HIS B 1 47 ? -6.32 -3.641 4.684 1 97.75 47 HIS B C 1
ATOM 4475 O O . HIS B 1 47 ? -6.668 -4.793 4.41 1 97.75 47 HIS B O 1
ATOM 4481 N N . GLU B 1 48 ? -6.332 -2.715 3.809 1 98.06 48 GLU B N 1
ATOM 4482 C CA . GLU B 1 48 ? -6.945 -2.904 2.498 1 98.06 48 GLU B CA 1
ATOM 4483 C C . GLU B 1 48 ? -6.137 -3.877 1.646 1 98.06 48 GLU B C 1
ATOM 4485 O O . GLU B 1 48 ? -6.699 -4.617 0.836 1 98.06 48 GLU B O 1
ATOM 4490 N N . SER B 1 49 ? -4.773 -3.934 1.783 1 97.81 49 SER B N 1
ATOM 4491 C CA . SER B 1 49 ? -3.977 -4.938 1.085 1 97.81 49 SER B CA 1
ATOM 4492 C C . SER B 1 49 ? -4.441 -6.348 1.426 1 97.81 49 SER B C 1
ATOM 4494 O O . SER B 1 49 ? -4.48 -7.223 0.557 1 97.81 49 SER B O 1
ATOM 4496 N N . SER B 1 50 ? -4.77 -6.598 2.715 1 98.5 50 SER B N 1
ATOM 4497 C CA . SER B 1 50 ? -5.27 -7.898 3.15 1 98.5 50 SER B CA 1
ATOM 4498 C C . SER B 1 50 ? -6.629 -8.203 2.527 1 98.5 50 SER B C 1
ATOM 4500 O O . SER B 1 50 ? -6.934 -9.359 2.227 1 98.5 50 SER B O 1
ATOM 4502 N N . ALA B 1 51 ? -7.422 -7.156 2.334 1 98.81 51 ALA B N 1
ATOM 4503 C CA . ALA B 1 51 ? -8.734 -7.352 1.73 1 98.81 51 ALA B CA 1
ATOM 4504 C C . ALA B 1 51 ? -8.617 -7.887 0.307 1 98.81 51 ALA B C 1
ATOM 4506 O O . ALA B 1 51 ? -9.281 -8.859 -0.057 1 98.81 51 ALA B O 1
ATOM 4507 N N . VAL B 1 52 ? -7.742 -7.289 -0.445 1 98.81 52 VAL B N 1
ATOM 4508 C CA . VAL B 1 52 ? -7.57 -7.684 -1.839 1 98.81 52 VAL B CA 1
ATOM 4509 C C . VAL B 1 52 ? -6.996 -9.094 -1.908 1 98.81 52 VAL B C 1
ATOM 4511 O O . VAL B 1 52 ? -7.473 -9.93 -2.678 1 98.81 52 VAL B O 1
ATOM 4514 N N . ALA B 1 53 ? -5.988 -9.391 -1.088 1 98.88 53 ALA B N 1
ATOM 4515 C CA . ALA B 1 53 ? -5.344 -10.703 -1.127 1 98.88 53 ALA B CA 1
ATOM 4516 C C . ALA B 1 53 ? -6.305 -11.797 -0.677 1 98.88 53 ALA B C 1
ATOM 4518 O O . ALA B 1 53 ? -6.34 -12.883 -1.265 1 98.88 53 ALA B O 1
ATOM 4519 N N . ALA B 1 54 ? -7.062 -11.531 0.396 1 98.94 54 ALA B N 1
ATOM 4520 C CA . ALA B 1 54 ? -8.055 -12.508 0.846 1 98.94 54 ALA B CA 1
ATOM 4521 C C . ALA B 1 54 ? -9.094 -12.773 -0.238 1 98.94 54 ALA B C 1
ATOM 4523 O O . ALA B 1 54 ? -9.461 -13.922 -0.494 1 98.94 54 ALA B O 1
ATOM 4524 N N . ALA B 1 55 ? -9.555 -11.703 -0.89 1 98.94 55 ALA B N 1
ATOM 4525 C CA . ALA B 1 55 ? -10.508 -11.844 -1.989 1 98.94 55 ALA B CA 1
ATOM 4526 C C . ALA B 1 55 ? -9.906 -12.648 -3.137 1 98.94 55 ALA B C 1
ATOM 4528 O O . ALA B 1 55 ? -10.586 -13.461 -3.758 1 98.94 55 ALA B O 1
ATOM 4529 N N . ASP B 1 56 ? -8.656 -12.383 -3.436 1 98.88 56 ASP B N 1
ATOM 4530 C CA . ASP B 1 56 ? -7.945 -13.109 -4.488 1 98.88 56 ASP B CA 1
ATOM 4531 C C . ASP B 1 56 ? -7.926 -14.609 -4.203 1 98.88 56 ASP B C 1
ATOM 4533 O O . ASP B 1 56 ? -8.32 -15.406 -5.051 1 98.88 56 ASP B O 1
ATOM 4537 N N . GLY B 1 57 ? -7.488 -14.969 -2.955 1 98.75 57 GLY B N 1
ATOM 4538 C CA . GLY B 1 57 ? -7.492 -16.375 -2.574 1 98.75 57 GLY B CA 1
ATOM 4539 C C . GLY B 1 57 ? -8.867 -17 -2.646 1 98.75 57 GLY B C 1
ATOM 4540 O O . GLY B 1 57 ? -9.016 -18.125 -3.141 1 98.75 57 GLY B O 1
ATOM 4541 N N . TYR B 1 58 ? -9.867 -16.297 -2.176 1 98.81 58 TYR B N 1
ATOM 4542 C CA . TYR B 1 58 ? -11.242 -16.797 -2.172 1 98.81 58 TYR B CA 1
ATOM 4543 C C . TYR B 1 58 ? -11.75 -17.016 -3.594 1 98.81 58 TYR B C 1
ATOM 4545 O O . TYR B 1 58 ? -12.32 -18.062 -3.895 1 98.81 58 TYR B O 1
ATOM 4553 N N . ALA B 1 59 ? -11.508 -16.031 -4.441 1 98.38 59 ALA B N 1
ATOM 4554 C CA . ALA B 1 59 ? -11.945 -16.109 -5.832 1 98.38 59 ALA B CA 1
ATOM 4555 C C . ALA B 1 59 ? -11.281 -17.281 -6.551 1 98.38 59 ALA B C 1
ATOM 4557 O O . ALA B 1 59 ? -11.938 -18 -7.316 1 98.38 59 ALA B O 1
ATOM 4558 N N . GLN B 1 60 ? -10 -17.453 -6.352 1 97.75 60 GLN B N 1
ATOM 4559 C CA . GLN B 1 60 ? -9.289 -18.562 -6.984 1 97.75 60 GLN B CA 1
ATOM 4560 C C . GLN B 1 60 ? -9.828 -19.906 -6.504 1 97.75 60 GLN B C 1
ATOM 4562 O O . GLN B 1 60 ? -10.047 -20.812 -7.309 1 97.75 60 GLN B O 1
ATOM 4567 N N . SER B 1 61 ? -10.047 -19.984 -5.199 1 96.5 61 SER B N 1
ATOM 4568 C CA . SER B 1 61 ? -10.5 -21.25 -4.609 1 96.5 61 SER B CA 1
ATOM 4569 C C . SER B 1 61 ? -11.906 -21.594 -5.059 1 96.5 61 SER B C 1
ATOM 4571 O O . SER B 1 61 ? -12.234 -22.781 -5.25 1 96.5 61 SER B O 1
ATOM 4573 N N . THR B 1 62 ? -12.742 -20.594 -5.258 1 95.5 62 THR B N 1
ATOM 4574 C CA . THR B 1 62 ? -14.141 -20.828 -5.582 1 95.5 62 THR B CA 1
ATOM 4575 C C . THR B 1 62 ? -14.375 -20.734 -7.086 1 95.5 62 THR B C 1
ATOM 4577 O O . THR B 1 62 ? -15.43 -21.125 -7.582 1 95.5 62 THR B O 1
ATOM 4580 N N . ARG B 1 63 ? -13.352 -20.203 -7.82 1 93.06 63 ARG B N 1
ATOM 4581 C CA . ARG B 1 63 ? -13.453 -19.969 -9.258 1 93.06 63 ARG B CA 1
ATOM 4582 C C . ARG B 1 63 ? -14.641 -19.062 -9.578 1 93.06 63 ARG B C 1
ATOM 4584 O O . ARG B 1 63 ? -15.43 -19.359 -10.477 1 93.06 63 ARG B O 1
ATOM 4591 N N . ASN B 1 64 ? -14.875 -18.062 -8.703 1 92.94 64 ASN B N 1
ATOM 4592 C CA . ASN B 1 64 ? -15.914 -17.047 -8.852 1 92.94 64 ASN B CA 1
ATOM 4593 C C . ASN B 1 64 ? -15.344 -15.641 -8.68 1 92.94 64 ASN B C 1
ATOM 4595 O O . ASN B 1 64 ? -14.242 -15.477 -8.156 1 92.94 64 ASN B O 1
ATOM 4599 N N . VAL B 1 65 ? -16.172 -14.68 -9.164 1 96.88 65 VAL B N 1
ATOM 4600 C CA . VAL B 1 65 ? -15.789 -13.281 -8.969 1 96.88 65 VAL B CA 1
ATOM 4601 C C . VAL B 1 65 ? -15.969 -12.891 -7.504 1 96.88 65 VAL B C 1
ATOM 4603 O O . VAL B 1 65 ? -16.953 -13.281 -6.871 1 96.88 65 VAL B O 1
ATOM 4606 N N . ALA B 1 66 ? -15.008 -12.242 -6.938 1 98.12 66 ALA B N 1
ATOM 4607 C CA . ALA B 1 66 ? -15.148 -11.719 -5.582 1 98.12 66 ALA B CA 1
ATOM 4608 C C . ALA B 1 66 ? -15.211 -10.188 -5.59 1 98.12 66 ALA B C 1
ATOM 4610 O O . ALA B 1 66 ? -14.695 -9.547 -6.508 1 98.12 66 ALA B O 1
ATOM 4611 N N . LEU B 1 67 ? -15.938 -9.648 -4.629 1 98.75 67 LEU B N 1
ATOM 4612 C CA . LEU B 1 67 ? -16.094 -8.211 -4.477 1 98.75 67 LEU B CA 1
ATOM 4613 C C . LEU B 1 67 ? -15.219 -7.672 -3.355 1 98.75 67 LEU B C 1
ATOM 4615 O O . LEU B 1 67 ? -15.148 -8.266 -2.277 1 98.75 67 LEU B O 1
ATOM 4619 N N . VAL B 1 68 ? -14.461 -6.617 -3.67 1 98.81 68 VAL B N 1
ATOM 4620 C CA . VAL B 1 68 ? -13.617 -5.922 -2.703 1 98.81 68 VAL B CA 1
ATOM 4621 C C . VAL B 1 68 ? -14.102 -4.48 -2.537 1 98.81 68 VAL B C 1
ATOM 4623 O O . VAL B 1 68 ? -14.422 -3.811 -3.521 1 98.81 68 VAL B O 1
ATOM 4626 N N . ASN B 1 69 ? -14.227 -4.051 -1.336 1 98.44 69 ASN B N 1
ATOM 4627 C CA . ASN B 1 69 ? -14.633 -2.689 -1.011 1 98.44 69 ASN B CA 1
ATOM 4628 C C . ASN B 1 69 ? -13.578 -1.979 -0.158 1 98.44 69 ASN B C 1
ATOM 4630 O O . ASN B 1 69 ? -13.383 -2.33 1.006 1 98.44 69 ASN B O 1
ATOM 4634 N N . VAL B 1 70 ? -12.836 -0.987 -0.758 1 97.62 70 VAL B N 1
ATOM 4635 C CA . VAL B 1 70 ? -11.789 -0.269 -0.034 1 97.62 70 VAL B CA 1
ATOM 4636 C C . VAL B 1 70 ? -12.141 1.217 0.036 1 97.62 70 VAL B C 1
ATOM 4638 O O . VAL B 1 70 ? -13.07 1.674 -0.629 1 97.62 70 VAL B O 1
ATOM 4641 N N . HIS B 1 71 ? -11.328 1.967 0.853 1 96.12 71 HIS B N 1
ATOM 4642 C CA . HIS B 1 71 ? -11.617 3.363 1.155 1 96.12 71 HIS B CA 1
ATOM 4643 C C . HIS B 1 71 ? -10.977 4.293 0.131 1 96.12 71 HIS B C 1
ATOM 4645 O O . HIS B 1 71 ? -9.75 4.422 0.085 1 96.12 71 HIS B O 1
ATOM 4651 N N . THR B 1 72 ? -11.742 4.988 -0.62 1 94.56 72 THR B N 1
ATOM 4652 C CA . THR B 1 72 ? -11.375 6.066 -1.531 1 94.56 72 THR B CA 1
ATOM 4653 C C . THR B 1 72 ? -9.938 5.898 -2.023 1 94.56 72 THR B C 1
ATOM 4655 O O . THR B 1 72 ? -9.516 4.781 -2.332 1 94.56 72 THR B O 1
ATOM 4658 N N . SER B 1 73 ? -9.141 7.039 -2.135 1 92.62 73 SER B N 1
ATOM 4659 C CA . SER B 1 73 ? -7.762 6.992 -2.609 1 92.62 73 SER B CA 1
ATOM 4660 C C . SER B 1 73 ? -6.836 6.387 -1.559 1 92.62 73 SER B C 1
ATOM 4662 O O . SER B 1 73 ? -5.883 5.68 -1.896 1 92.62 73 SER B O 1
ATOM 4664 N N . ALA B 1 74 ? -7.168 6.648 -0.314 1 94.69 74 ALA B N 1
ATOM 4665 C CA . ALA B 1 74 ? -6.344 6.133 0.776 1 94.69 74 ALA B CA 1
ATOM 4666 C C . ALA B 1 74 ? -6.309 4.605 0.763 1 94.69 74 ALA B C 1
ATOM 4668 O O . ALA B 1 74 ? -5.234 4.004 0.683 1 94.69 74 ALA B O 1
ATOM 4669 N N . GLY B 1 75 ? -7.484 4.035 0.826 1 96.5 75 GLY B N 1
ATOM 4670 C CA . GLY B 1 75 ? -7.57 2.584 0.842 1 96.5 75 GLY B CA 1
ATOM 4671 C C . GLY B 1 75 ? -7.098 1.944 -0.449 1 96.5 75 GLY B C 1
ATOM 4672 O O . GLY B 1 75 ? -6.461 0.889 -0.428 1 96.5 75 GLY B O 1
ATOM 4673 N N . LEU B 1 76 ? -7.457 2.566 -1.581 1 96.56 76 LEU B N 1
ATOM 4674 C CA . LEU B 1 76 ? -6.996 2.053 -2.867 1 96.56 76 LEU B CA 1
ATOM 4675 C C . LEU B 1 76 ? -5.473 2.053 -2.938 1 96.56 76 LEU B C 1
ATOM 4677 O O . LEU B 1 76 ? -4.871 1.087 -3.412 1 96.56 76 LEU B O 1
ATOM 4681 N N . SER B 1 77 ? -4.852 3.104 -2.439 1 96.44 77 SER B N 1
ATOM 4682 C CA . SER B 1 77 ? -3.395 3.209 -2.406 1 96.44 77 SER B CA 1
ATOM 4683 C C . SER B 1 77 ? -2.779 2.102 -1.558 1 96.44 77 SER B C 1
ATOM 4685 O O . SER B 1 77 ? -1.751 1.53 -1.926 1 96.44 77 SER B O 1
ATOM 4687 N N . ASN B 1 78 ? -3.391 1.802 -0.469 1 97.25 78 ASN B N 1
ATOM 4688 C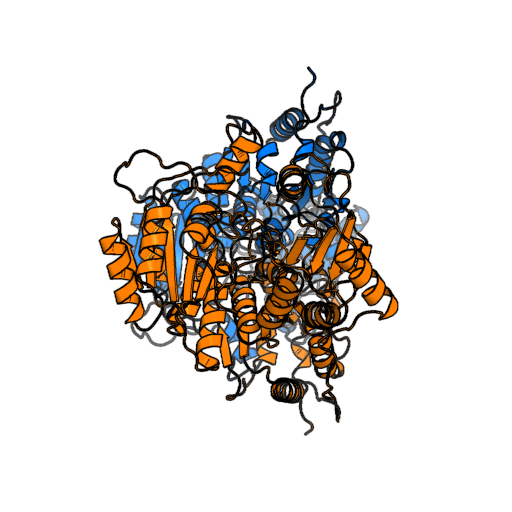 CA . ASN B 1 78 ? -2.928 0.72 0.394 1 97.25 78 ASN B CA 1
ATOM 4689 C C . ASN B 1 78 ? -3.029 -0.635 -0.301 1 97.25 78 ASN B C 1
ATOM 4691 O O . ASN B 1 78 ? -2.25 -1.545 -0.011 1 97.25 78 ASN B O 1
ATOM 4695 N N . ALA B 1 79 ? -3.938 -0.75 -1.233 1 97.44 79 ALA B N 1
ATOM 4696 C CA . ALA B 1 79 ? -4.301 -2.041 -1.813 1 97.44 79 ALA B CA 1
ATOM 4697 C C . ALA B 1 79 ? -3.449 -2.346 -3.043 1 97.44 79 ALA B C 1
ATOM 4699 O O . ALA B 1 79 ? -3.473 -3.467 -3.561 1 97.44 79 ALA B O 1
ATOM 4700 N N . MET B 1 80 ? -2.613 -1.479 -3.52 1 96.88 80 MET B N 1
ATOM 4701 C CA . MET B 1 80 ? -2.068 -1.481 -4.875 1 96.88 80 MET B CA 1
ATOM 4702 C C . MET B 1 80 ? -1.177 -2.699 -5.098 1 96.88 80 MET B C 1
ATOM 4704 O O . MET B 1 80 ? -1.182 -3.285 -6.18 1 96.88 80 MET B O 1
ATOM 4708 N N . SER B 1 81 ? -0.39 -3.078 -4.109 1 97.44 81 SER B N 1
ATOM 4709 C CA . SER B 1 81 ? 0.531 -4.195 -4.301 1 97.44 81 SER B CA 1
ATOM 4710 C C . SER B 1 81 ? -0.223 -5.496 -4.559 1 97.44 81 SER B C 1
ATOM 4712 O O . SER B 1 81 ? 0.162 -6.281 -5.426 1 97.44 81 SER B O 1
ATOM 4714 N N . ASN B 1 82 ? -1.278 -5.715 -3.803 1 98.44 82 ASN B N 1
ATOM 4715 C CA . ASN B 1 82 ? -2.025 -6.957 -3.988 1 98.44 82 ASN B CA 1
ATOM 4716 C C . ASN B 1 82 ? -2.99 -6.859 -5.164 1 98.44 82 ASN B C 1
ATOM 4718 O O . ASN B 1 82 ? -3.459 -7.879 -5.676 1 98.44 82 ASN B O 1
ATOM 4722 N N . ILE B 1 83 ? -3.318 -5.641 -5.629 1 98.44 83 ILE B N 1
ATOM 4723 C CA . ILE B 1 83 ? -4.008 -5.5 -6.906 1 98.44 83 ILE B CA 1
ATOM 4724 C C . ILE B 1 83 ? -3.088 -5.941 -8.047 1 98.44 83 ILE B C 1
ATOM 4726 O O . ILE B 1 83 ? -3.51 -6.664 -8.953 1 98.44 83 ILE B O 1
ATOM 4730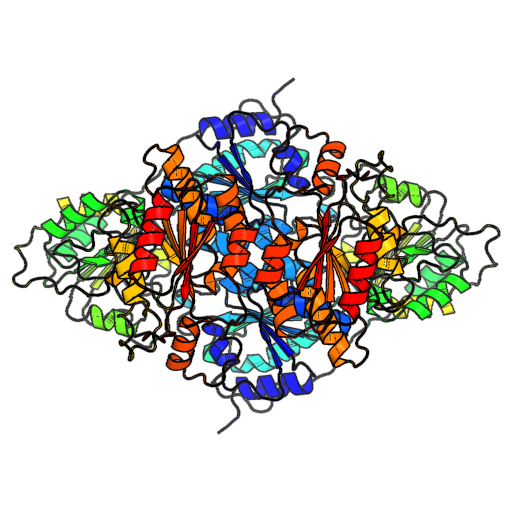 N N . LEU B 1 84 ? -1.806 -5.586 -7.934 1 97.56 84 LEU B N 1
ATOM 4731 C CA . LEU B 1 84 ? -0.786 -6.07 -8.859 1 97.56 84 LEU B CA 1
ATOM 4732 C C . LEU B 1 84 ? -0.747 -7.594 -8.875 1 97.56 84 LEU B C 1
ATOM 4734 O O . LEU B 1 84 ? -0.725 -8.203 -9.945 1 97.56 84 LEU B O 1
ATOM 4738 N N . THR B 1 85 ? -0.784 -8.195 -7.734 1 98.25 85 THR B N 1
ATOM 4739 C CA . THR B 1 85 ? -0.719 -9.648 -7.645 1 98.25 85 THR B CA 1
ATOM 4740 C C . THR B 1 85 ? -1.973 -10.281 -8.242 1 98.25 85 THR B C 1
ATOM 4742 O O . THR B 1 85 ? -1.885 -11.25 -8.992 1 98.25 85 THR B O 1
ATOM 4745 N N . ALA B 1 86 ? -3.117 -9.711 -7.926 1 98.62 86 ALA B N 1
ATOM 4746 C CA . ALA B 1 86 ? -4.363 -10.242 -8.477 1 98.62 86 ALA B CA 1
ATOM 4747 C C . ALA B 1 86 ? -4.363 -10.172 -10 1 98.62 86 ALA B C 1
ATOM 4749 O O . ALA B 1 86 ? -4.879 -11.07 -10.664 1 98.62 86 ALA B O 1
ATOM 4750 N N . TYR B 1 87 ? -3.834 -9.094 -10.492 1 97.81 87 TYR B N 1
ATOM 4751 C CA . TYR B 1 87 ? -3.725 -8.914 -11.938 1 97.81 87 TYR B CA 1
ATOM 4752 C C . TYR B 1 87 ? -2.848 -9.992 -12.555 1 97.81 87 TYR B C 1
ATOM 4754 O O . TYR B 1 87 ? -3.229 -10.617 -13.547 1 97.81 87 TYR B O 1
ATOM 4762 N N . MET B 1 88 ? -1.736 -10.273 -11.93 1 96.56 88 MET B N 1
ATOM 4763 C CA . MET B 1 88 ? -0.798 -11.266 -12.453 1 96.56 88 MET B CA 1
ATOM 4764 C C . MET B 1 88 ? -1.333 -12.68 -12.258 1 96.56 88 MET B C 1
ATOM 4766 O O . MET B 1 88 ? -1.066 -13.57 -13.062 1 96.56 88 MET B O 1
ATOM 4770 N N . ASN B 1 89 ? -2.105 -12.859 -11.203 1 97.69 89 ASN B N 1
ATOM 4771 C CA . ASN B 1 89 ? -2.744 -14.148 -10.961 1 97.69 89 ASN B CA 1
ATOM 4772 C C . ASN B 1 89 ? -3.947 -14.367 -11.875 1 97.69 89 ASN B C 1
ATOM 4774 O O . ASN B 1 89 ? -4.52 -15.453 -11.906 1 97.69 89 ASN B O 1
ATOM 4778 N N . ARG B 1 90 ? -4.348 -13.352 -12.562 1 97.19 90 ARG B N 1
ATOM 4779 C CA . ARG B 1 90 ? -5.504 -13.391 -13.453 1 97.19 90 ARG B CA 1
ATOM 4780 C C . ARG B 1 90 ? -6.785 -13.672 -12.672 1 97.19 90 ARG B C 1
ATOM 4782 O O . ARG B 1 90 ? -7.625 -14.461 -13.109 1 97.19 90 ARG B O 1
ATOM 4789 N N . THR B 1 91 ? -6.887 -13.109 -11.484 1 98.25 91 THR B N 1
ATOM 4790 C CA . THR B 1 91 ? -8.031 -13.367 -10.617 1 98.25 91 THR B CA 1
ATOM 4791 C C . THR B 1 91 ? -9.148 -12.352 -10.883 1 98.25 91 THR B C 1
ATOM 4793 O O . THR B 1 91 ? -8.914 -11.141 -10.836 1 98.25 91 THR B O 1
ATOM 4796 N N . PRO B 1 92 ? -10.336 -12.789 -11.188 1 98.25 92 PRO B N 1
ATOM 4797 C CA . PRO B 1 92 ? -11.438 -11.859 -11.422 1 98.25 92 PRO B CA 1
ATOM 4798 C C . PRO B 1 92 ? -11.961 -11.219 -10.141 1 98.25 92 PRO B C 1
ATOM 4800 O O . PRO B 1 92 ? -12.688 -11.859 -9.375 1 98.25 92 PRO B O 1
ATOM 4803 N N . LEU B 1 93 ? -11.578 -10.031 -9.906 1 98.81 93 LEU B N 1
ATOM 4804 C CA . LEU B 1 93 ? -12.047 -9.234 -8.781 1 98.81 93 LEU B CA 1
ATOM 4805 C C . LEU B 1 93 ? -12.742 -7.965 -9.266 1 98.81 93 LEU B C 1
ATOM 4807 O O . LEU B 1 93 ? -12.312 -7.352 -10.242 1 98.81 93 LEU B O 1
ATOM 4811 N N . ILE B 1 94 ? -13.844 -7.629 -8.617 1 98.88 94 ILE B N 1
ATOM 4812 C CA . ILE B 1 94 ? -14.406 -6.289 -8.727 1 98.88 94 ILE B CA 1
ATOM 4813 C C . ILE B 1 94 ? -14.031 -5.465 -7.5 1 98.88 94 ILE B C 1
ATOM 4815 O O . ILE B 1 94 ? -14.555 -5.691 -6.406 1 98.88 94 ILE B O 1
ATOM 4819 N N . ILE B 1 95 ? -13.109 -4.598 -7.711 1 98.81 95 ILE B N 1
ATOM 4820 C CA . ILE B 1 95 ? -12.648 -3.73 -6.633 1 98.81 95 ILE B CA 1
ATOM 4821 C C . ILE B 1 95 ? -13.391 -2.4 -6.68 1 98.81 95 ILE B C 1
ATOM 4823 O O . ILE B 1 95 ? -13.445 -1.749 -7.727 1 98.81 95 ILE B O 1
ATOM 4827 N N . THR B 1 96 ? -13.984 -2.055 -5.566 1 98.5 96 THR B N 1
ATOM 4828 C CA . THR B 1 96 ? -14.703 -0.79 -5.488 1 98.5 96 THR B CA 1
ATOM 4829 C C . THR B 1 96 ? -14.094 0.116 -4.422 1 98.5 96 THR B C 1
ATOM 4831 O O . THR B 1 96 ? -13.555 -0.368 -3.426 1 98.5 96 THR B O 1
ATOM 4834 N N . ALA B 1 97 ? -14.109 1.307 -4.66 1 97.69 97 ALA B N 1
ATOM 4835 C CA . ALA B 1 97 ? -13.836 2.35 -3.674 1 97.69 97 ALA B CA 1
ATOM 4836 C C . ALA B 1 97 ? -14.867 3.471 -3.764 1 97.69 97 ALA B C 1
ATOM 4838 O O . ALA B 1 97 ? -15.406 3.746 -4.84 1 97.69 97 ALA B O 1
ATOM 4839 N N . GLY B 1 98 ? -15.156 4.023 -2.613 1 96.06 98 GLY B N 1
ATOM 4840 C CA . GLY B 1 98 ? -15.992 5.215 -2.643 1 96.06 98 GLY B CA 1
ATOM 4841 C C . GLY B 1 98 ? -15.258 6.441 -3.15 1 96.06 98 GLY B C 1
ATOM 4842 O O . GLY B 1 98 ? -14.055 6.391 -3.41 1 96.06 98 GLY B O 1
ATOM 4843 N N . ASN B 1 99 ? -16 7.445 -3.389 1 96.31 99 ASN B N 1
ATOM 4844 C CA . ASN B 1 99 ? -15.531 8.812 -3.586 1 96.31 99 ASN B CA 1
ATOM 4845 C C . ASN B 1 99 ? -16.453 9.82 -2.893 1 96.31 99 ASN B C 1
ATOM 4847 O O . ASN B 1 99 ? -17.469 9.445 -2.324 1 96.31 99 ASN B O 1
ATOM 4851 N N . GLN B 1 100 ? -15.984 11.039 -2.777 1 95.5 100 GLN B N 1
ATOM 4852 C CA . GLN B 1 100 ? -16.766 12.078 -2.119 1 95.5 100 GLN B CA 1
ATOM 4853 C C . GLN B 1 100 ? -18.016 12.414 -2.926 1 95.5 100 GLN B C 1
ATOM 4855 O O . GLN B 1 100 ? -18.156 11.984 -4.07 1 95.5 100 GLN B O 1
ATOM 4860 N N . THR B 1 101 ? -18.953 13.086 -2.234 1 94.75 101 THR B N 1
ATOM 4861 C CA . THR B 1 101 ? -20.188 13.516 -2.895 1 94.75 101 THR B CA 1
ATOM 4862 C C . THR B 1 101 ? -19.875 14.266 -4.188 1 94.75 101 THR B C 1
ATOM 4864 O O . THR B 1 101 ? -18.938 15.055 -4.234 1 94.75 101 THR B O 1
ATOM 4867 N N . ARG B 1 102 ? -20.641 13.969 -5.203 1 93.62 102 ARG B N 1
ATOM 4868 C CA . ARG B 1 102 ? -20.391 14.531 -6.527 1 93.62 102 ARG B CA 1
ATOM 4869 C C . ARG B 1 102 ? -20.359 16.062 -6.473 1 93.62 102 ARG B C 1
ATOM 4871 O O . ARG B 1 102 ? -19.578 16.688 -7.188 1 93.62 102 ARG B O 1
ATOM 4878 N N . ASP B 1 103 ? -21.078 16.688 -5.621 1 91.19 103 ASP B N 1
ATOM 4879 C CA . ASP B 1 103 ? -21.203 18.125 -5.512 1 91.19 103 ASP B CA 1
ATOM 4880 C C . ASP B 1 103 ? -19.859 18.766 -5.117 1 91.19 103 ASP B C 1
ATOM 4882 O O . ASP B 1 103 ? -19.641 19.953 -5.344 1 91.19 103 ASP B O 1
ATOM 4886 N N . MET B 1 104 ? -19.031 17.922 -4.617 1 92.31 104 MET B N 1
ATOM 4887 C CA . MET B 1 104 ? -17.812 18.5 -4.059 1 92.31 104 MET B CA 1
ATOM 4888 C C . MET B 1 104 ? -16.594 18.031 -4.84 1 92.31 104 MET B C 1
ATOM 4890 O O . MET B 1 104 ? -15.477 18.516 -4.594 1 92.31 104 MET B O 1
ATOM 4894 N N . LEU B 1 105 ? -16.766 17.172 -5.789 1 92 105 LEU B N 1
ATOM 4895 C CA . LEU B 1 105 ? -15.602 16.547 -6.422 1 92 105 LEU B CA 1
ATOM 4896 C C . LEU B 1 105 ? -14.758 17.594 -7.152 1 92 105 LEU B C 1
ATOM 4898 O O . LEU B 1 105 ? -13.531 17.453 -7.223 1 92 105 LEU B O 1
ATOM 4902 N N . LEU B 1 106 ? -15.398 18.641 -7.66 1 90.44 106 LEU B N 1
ATOM 4903 C CA . LEU B 1 106 ? -14.68 19.656 -8.422 1 90.44 106 LEU B CA 1
ATOM 4904 C C . LEU B 1 106 ? -13.633 20.344 -7.555 1 90.44 106 LEU B C 1
ATOM 4906 O O . LEU B 1 106 ? -12.555 20.703 -8.047 1 90.44 106 LEU B O 1
ATOM 4910 N N . ILE B 1 107 ? -13.938 20.469 -6.277 1 92 107 ILE B N 1
ATOM 4911 C CA . ILE B 1 107 ? -13.047 21.25 -5.422 1 92 107 ILE B CA 1
ATOM 4912 C C . ILE B 1 107 ? -12.109 20.312 -4.672 1 92 107 ILE B C 1
ATOM 4914 O O . ILE B 1 107 ? -11.352 20.75 -3.797 1 92 107 ILE B O 1
ATOM 4918 N N . GLU B 1 108 ? -12.156 19.016 -4.941 1 91.69 108 GLU B N 1
ATOM 4919 C CA . GLU B 1 108 ? -11.258 18 -4.387 1 91.69 108 GLU B CA 1
ATOM 4920 C C . GLU B 1 108 ? -11.227 18.078 -2.861 1 91.69 108 GLU B C 1
ATOM 4922 O O . GLU B 1 108 ? -10.172 18.312 -2.266 1 91.69 108 GLU B O 1
ATOM 4927 N N . PRO B 1 109 ? -12.344 17.75 -2.266 1 92.62 109 PRO B N 1
ATOM 4928 C CA . PRO B 1 109 ? -12.391 17.797 -0.803 1 92.62 109 PRO B CA 1
ATOM 4929 C C . PRO B 1 109 ? -11.438 16.781 -0.156 1 92.62 109 PRO B C 1
ATOM 4931 O O . PRO B 1 109 ? -10.781 16.016 -0.857 1 92.62 109 PRO B O 1
ATOM 4934 N N . TRP B 1 110 ? -11.352 16.938 1.138 1 92 110 TRP B N 1
ATOM 4935 C CA . TRP B 1 110 ? -10.516 16.016 1.9 1 92 110 TRP B CA 1
ATOM 4936 C C . TRP B 1 110 ? -10.922 14.57 1.646 1 92 110 TRP B C 1
ATOM 4938 O O . TRP B 1 110 ? -12.117 14.266 1.549 1 92 110 TRP B O 1
ATOM 4948 N N . LEU B 1 111 ? -9.906 13.594 1.467 1 92.31 111 LEU B N 1
ATOM 4949 C CA . LEU B 1 111 ? -10.109 12.164 1.222 1 92.31 111 LEU B CA 1
ATOM 4950 C C . LEU B 1 111 ? -10.781 11.938 -0.129 1 92.31 111 LEU B C 1
ATOM 4952 O O . LEU B 1 111 ? -11.609 11.039 -0.27 1 92.31 111 LEU B O 1
ATOM 4956 N N . THR B 1 112 ? -10.516 12.852 -1.048 1 91.69 112 THR B N 1
ATOM 4957 C CA . THR B 1 112 ? -11 12.68 -2.414 1 91.69 112 THR B CA 1
ATOM 4958 C C . THR B 1 112 ? -10.094 11.727 -3.188 1 91.69 112 THR B C 1
ATOM 4960 O O . THR B 1 112 ? -8.891 11.648 -2.928 1 91.69 112 THR B O 1
ATOM 4963 N N . ASN B 1 113 ? -10.641 10.945 -3.953 1 91.38 113 ASN B N 1
ATOM 4964 C CA . ASN B 1 113 ? -9.906 10.188 -4.961 1 91.38 113 ASN B CA 1
ATOM 4965 C C . ASN B 1 113 ? -9.742 10.984 -6.25 1 91.38 113 ASN B C 1
ATOM 4967 O O . ASN B 1 113 ? -10.555 10.859 -7.168 1 91.38 113 ASN B O 1
ATOM 4971 N N . ILE B 1 114 ? -8.445 11.625 -6.246 1 86.5 114 ILE B N 1
ATOM 4972 C CA . ILE B 1 114 ? -8.172 12.461 -7.414 1 86.5 114 ILE B CA 1
ATOM 4973 C C . ILE B 1 114 ? -7.789 11.578 -8.602 1 86.5 114 ILE B C 1
ATOM 4975 O O . ILE B 1 114 ? -6.961 10.672 -8.469 1 86.5 114 ILE B O 1
ATOM 4979 N N . LYS B 1 115 ? -8.422 11.531 -9.578 1 89 115 LYS B N 1
ATOM 4980 C CA . LYS B 1 115 ? -8.25 10.695 -10.758 1 89 115 LYS B CA 1
ATOM 4981 C C . LYS B 1 115 ? -8.477 9.219 -10.43 1 89 115 LYS B C 1
ATOM 4983 O O . LYS B 1 115 ? -7.59 8.391 -10.648 1 89 115 LYS B O 1
ATOM 4988 N N . PRO B 1 116 ? -9.516 8.891 -9.914 1 91.75 116 PRO B N 1
ATOM 4989 C CA . PRO B 1 116 ? -9.789 7.559 -9.367 1 91.75 116 PRO B CA 1
ATOM 4990 C C . PRO B 1 116 ? -9.531 6.438 -10.367 1 91.75 116 PRO B C 1
ATOM 4992 O O . PRO B 1 116 ? -9.062 5.359 -9.992 1 91.75 116 PRO B O 1
ATOM 4995 N N . GLU B 1 117 ? -9.742 6.711 -11.656 1 92.25 117 GLU B N 1
ATOM 4996 C CA . GLU B 1 117 ? -9.625 5.668 -12.672 1 92.25 117 GLU B CA 1
ATOM 4997 C C . GLU B 1 117 ? -8.156 5.359 -12.984 1 92.25 117 GLU B C 1
ATOM 4999 O O . GLU B 1 117 ? -7.828 4.25 -13.398 1 92.25 117 GLU B O 1
ATOM 5004 N N . THR B 1 118 ? -7.301 6.266 -12.703 1 91.19 118 THR B N 1
ATOM 5005 C CA . THR B 1 118 ? -5.914 6.156 -13.141 1 91.19 118 THR B CA 1
ATOM 5006 C C . THR B 1 118 ? -5.07 5.445 -12.078 1 91.19 118 THR B C 1
ATOM 5008 O O . THR B 1 118 ? -4.133 4.719 -12.414 1 91.19 118 THR B O 1
ATOM 5011 N N . LEU B 1 119 ? -5.379 5.559 -10.883 1 90.06 119 LEU B N 1
ATOM 5012 C CA . LEU B 1 119 ? -4.547 5.102 -9.781 1 90.06 119 LEU B CA 1
ATOM 5013 C C . LEU B 1 119 ? -4.305 3.598 -9.867 1 90.06 119 LEU B C 1
ATOM 5015 O O . LEU B 1 119 ? -3.166 3.139 -9.742 1 90.06 119 LEU B O 1
ATOM 5019 N N . PRO B 1 120 ? -5.328 2.822 -10.117 1 93.25 120 PRO B N 1
ATOM 5020 C CA . PRO B 1 120 ? -5.082 1.379 -10.102 1 93.25 120 PRO B CA 1
ATOM 5021 C C . PRO B 1 120 ? -4.438 0.874 -11.391 1 93.25 120 PRO B C 1
ATOM 5023 O O . PRO B 1 120 ? -4.023 -0.286 -11.469 1 93.25 120 PRO B O 1
ATOM 5026 N N . GLU B 1 121 ? -4.371 1.781 -12.406 1 89.94 121 GLU B N 1
ATOM 5027 C CA . GLU B 1 121 ? -3.627 1.405 -13.609 1 89.94 121 GLU B CA 1
ATOM 5028 C C . GLU B 1 121 ? -2.133 1.297 -13.32 1 89.94 121 GLU B C 1
ATOM 5030 O O . GLU B 1 121 ? -1.61 2 -12.453 1 89.94 121 GLU B O 1
ATOM 5035 N N . PRO B 1 122 ? -1.491 0.347 -13.961 1 89.62 122 PRO B N 1
ATOM 5036 C CA . PRO B 1 122 ? -1.847 -0.559 -15.055 1 89.62 122 PRO B CA 1
ATOM 5037 C C . PRO B 1 122 ? -2.348 -1.913 -14.562 1 89.62 122 PRO B C 1
ATOM 5039 O O . PRO B 1 122 ? -2.504 -2.846 -15.352 1 89.62 122 PRO B O 1
ATOM 5042 N N . TRP B 1 123 ? -2.686 -2.029 -13.305 1 94.94 123 TRP B N 1
ATOM 5043 C CA . TRP B 1 123 ? -2.848 -3.357 -12.719 1 94.94 123 TRP B CA 1
ATOM 5044 C C . TRP B 1 123 ? -4.32 -3.75 -12.664 1 94.94 123 TRP B C 1
ATOM 5046 O O . TRP B 1 123 ? -4.711 -4.594 -11.852 1 94.94 123 TRP B O 1
ATOM 5056 N N . VAL B 1 124 ? -5.176 -3.154 -13.422 1 97.12 124 VAL B N 1
ATOM 5057 C CA . VAL B 1 124 ? -6.562 -3.582 -13.602 1 97.12 124 VAL B CA 1
ATOM 5058 C C . VAL B 1 124 ? -6.898 -3.633 -15.094 1 97.12 124 VAL B C 1
ATOM 5060 O O . VAL B 1 124 ? -6.277 -2.938 -15.898 1 97.12 124 VAL B O 1
ATOM 5063 N N . LYS B 1 125 ? -7.895 -4.395 -15.422 1 96.88 125 LYS B N 1
ATOM 5064 C CA . LYS B 1 125 ? -8.305 -4.574 -16.812 1 96.88 125 LYS B CA 1
ATOM 5065 C C . LYS B 1 125 ? -9.188 -3.416 -17.266 1 96.88 125 LYS B C 1
ATOM 5067 O O . LYS B 1 125 ? -9.258 -3.119 -18.469 1 96.88 125 LYS B O 1
ATOM 5072 N N . TRP B 1 126 ? -9.93 -2.941 -16.375 1 97.25 126 TRP B N 1
ATOM 5073 C CA . TRP B 1 126 ? -10.891 -1.875 -16.625 1 97.25 126 TRP B CA 1
ATOM 5074 C C . TRP B 1 126 ? -11.094 -1.021 -15.383 1 97.25 126 TRP B C 1
ATOM 5076 O O . TRP B 1 126 ? -11.164 -1.544 -14.273 1 97.25 126 TRP B O 1
ATOM 5086 N N . SER B 1 127 ? -11.039 0.197 -15.523 1 97.75 127 SER B N 1
ATOM 5087 C CA . SER B 1 127 ? -11.219 1.177 -14.453 1 97.75 127 SER B CA 1
ATOM 5088 C C . SER B 1 127 ? -12.211 2.26 -14.859 1 97.75 127 SER B C 1
ATOM 5090 O O . SER B 1 127 ? -12.078 2.873 -15.922 1 97.75 127 SER B O 1
ATOM 5092 N N . TYR B 1 128 ? -13.25 2.5 -13.906 1 97.56 128 TYR B N 1
ATOM 5093 C CA . TYR B 1 128 ? -14.32 3.389 -14.336 1 97.56 128 TYR B CA 1
ATOM 5094 C C . TYR B 1 128 ? -15 4.047 -13.141 1 97.56 128 TYR B C 1
ATOM 5096 O O . TYR B 1 128 ? -15.188 3.412 -12.102 1 97.56 128 TYR B O 1
ATOM 5104 N N . GLN B 1 129 ? -15.297 5.25 -13.219 1 97.5 129 GLN B N 1
ATOM 5105 C CA . GLN B 1 129 ? -16.234 5.961 -12.352 1 97.5 129 GLN B CA 1
ATOM 5106 C C . GLN B 1 129 ? -17.484 6.379 -13.125 1 97.5 129 GLN B C 1
ATOM 5108 O O . GLN B 1 129 ? -17.422 7.25 -13.992 1 97.5 129 GLN B O 1
ATOM 5113 N N . PRO B 1 130 ? -18.656 5.801 -12.758 1 96.38 130 PRO B N 1
ATOM 5114 C CA . PRO B 1 130 ? -19.875 6.199 -13.469 1 96.38 130 PRO B CA 1
ATOM 5115 C C . PRO B 1 130 ? -20.109 7.707 -13.43 1 96.38 130 PRO B C 1
ATOM 5117 O O . PRO B 1 130 ? -19.953 8.328 -12.375 1 96.38 130 PRO B O 1
ATOM 5120 N N . VAL B 1 131 ? -20.547 8.258 -14.539 1 94.19 131 VAL B N 1
ATOM 5121 C CA . VAL B 1 131 ? -20.766 9.695 -14.641 1 94.19 131 VAL B CA 1
ATOM 5122 C C . VAL B 1 131 ? -22.094 10.055 -13.992 1 94.19 131 VAL B C 1
ATOM 5124 O O . VAL B 1 131 ? -22.266 11.164 -13.469 1 94.19 131 VAL B O 1
ATOM 5127 N N . ARG B 1 132 ? -23.156 9.242 -14.055 1 94.62 132 ARG B N 1
ATOM 5128 C CA . ARG B 1 132 ? -24.438 9.398 -13.391 1 94.62 132 ARG B CA 1
ATOM 5129 C C . ARG B 1 132 ? -24.719 8.227 -12.461 1 94.62 132 ARG B C 1
ATOM 5131 O O . ARG B 1 132 ? -24.344 7.09 -12.75 1 94.62 132 ARG B O 1
ATOM 5138 N N . ALA B 1 133 ? -25.344 8.469 -11.344 1 95.88 133 ALA B N 1
ATOM 5139 C CA . ALA B 1 133 ? -25.703 7.434 -10.375 1 95.88 133 ALA B CA 1
ATOM 5140 C C . ALA B 1 133 ? -26.453 6.289 -11.055 1 95.88 133 ALA B C 1
ATOM 5142 O O . ALA B 1 133 ? -26.25 5.121 -10.727 1 95.88 133 ALA B O 1
ATOM 5143 N N . GLU B 1 134 ? -27.281 6.582 -12.016 1 94.31 134 GLU B N 1
ATOM 5144 C CA . GLU B 1 134 ? -28.156 5.625 -12.688 1 94.31 134 GLU B CA 1
ATOM 5145 C C . GLU B 1 134 ? -27.344 4.559 -13.422 1 94.31 134 GLU B C 1
ATOM 5147 O O . GLU B 1 134 ? -27.875 3.49 -13.742 1 94.31 134 GLU B O 1
ATOM 5152 N N . ASP B 1 135 ? -26.094 4.801 -13.68 1 95.12 135 ASP B N 1
ATOM 5153 C CA . ASP B 1 135 ? -25.25 3.893 -14.453 1 95.12 135 ASP B CA 1
ATOM 5154 C C . ASP B 1 135 ? -24.562 2.879 -13.547 1 95.12 135 ASP B C 1
ATOM 5156 O O . ASP B 1 135 ? -23.938 1.934 -14.031 1 95.12 135 ASP B O 1
ATOM 5160 N N . VAL B 1 136 ? -24.688 3.02 -12.242 1 97.5 136 VAL B N 1
ATOM 5161 C CA . VAL B 1 136 ? -23.906 2.225 -11.297 1 97.5 136 VAL B CA 1
ATOM 5162 C C . VAL B 1 136 ? -24.234 0.744 -11.477 1 97.5 136 VAL B C 1
ATOM 5164 O O . VAL B 1 136 ? -23.344 -0.085 -11.641 1 97.5 136 VAL B O 1
ATOM 5167 N N . PRO B 1 137 ? -25.516 0.315 -11.5 1 96.44 137 PRO B N 1
ATOM 5168 C CA . PRO B 1 137 ? -25.797 -1.112 -11.672 1 96.44 137 PRO B CA 1
ATOM 5169 C C . PRO B 1 137 ? -25.25 -1.672 -12.977 1 96.44 137 PRO B C 1
ATOM 5171 O O . PRO B 1 137 ? -24.656 -2.754 -12.992 1 96.44 137 PRO B O 1
ATOM 5174 N N . ALA B 1 138 ? -25.438 -0.912 -14.062 1 95.62 138 ALA B N 1
ATOM 5175 C CA . ALA B 1 138 ? -24.906 -1.343 -15.352 1 95.62 138 ALA B CA 1
ATOM 5176 C C . ALA B 1 138 ? -23.375 -1.408 -15.328 1 95.62 138 ALA B C 1
ATOM 5178 O O . ALA B 1 138 ? -22.781 -2.268 -15.977 1 95.62 138 ALA B O 1
ATOM 5179 N N . ALA B 1 139 ? -22.766 -0.499 -14.602 1 97.38 139 ALA B N 1
ATOM 5180 C CA . ALA B 1 139 ? -21.312 -0.517 -14.461 1 97.38 139 ALA B CA 1
ATOM 5181 C C . ALA B 1 139 ? -20.844 -1.784 -13.742 1 97.38 139 ALA B C 1
ATOM 5183 O O . ALA B 1 139 ? -19.812 -2.357 -14.094 1 97.38 139 ALA B O 1
ATOM 5184 N N . PHE B 1 140 ? -21.578 -2.229 -12.781 1 97.81 140 PHE B N 1
ATOM 5185 C CA . PHE B 1 140 ? -21.25 -3.475 -12.094 1 97.81 140 PHE B CA 1
ATOM 5186 C C . PHE B 1 140 ? -21.359 -4.656 -13.055 1 97.81 140 PHE B C 1
ATOM 5188 O O . PHE B 1 140 ? -20.516 -5.555 -13.023 1 97.81 140 PHE B O 1
ATOM 5195 N N . MET B 1 141 ? -22.391 -4.68 -13.844 1 96.69 141 MET B N 1
ATOM 5196 C CA . MET B 1 141 ? -22.531 -5.766 -14.812 1 96.69 141 MET B CA 1
ATOM 5197 C C . MET B 1 141 ? -21.375 -5.766 -15.805 1 96.69 141 MET B C 1
ATOM 5199 O O . MET B 1 141 ? -20.844 -6.824 -16.141 1 96.69 141 MET B O 1
ATOM 5203 N N . ARG B 1 142 ? -21.031 -4.594 -16.281 1 97.19 142 ARG B N 1
ATOM 5204 C CA . ARG B 1 142 ? -19.875 -4.492 -17.172 1 97.19 142 ARG B CA 1
ATOM 5205 C C . ARG B 1 142 ? -18.594 -4.945 -16.453 1 97.19 142 ARG B C 1
ATOM 5207 O O . ARG B 1 142 ? -17.766 -5.645 -17.031 1 97.19 142 ARG B O 1
ATOM 5214 N N . ALA B 1 143 ? -18.469 -4.527 -15.195 1 98.25 143 ALA B N 1
ATOM 5215 C CA . ALA B 1 143 ? -17.312 -4.945 -14.398 1 98.25 143 ALA B CA 1
ATOM 5216 C C . ALA B 1 143 ? -17.25 -6.469 -14.305 1 98.25 143 ALA B C 1
ATOM 5218 O O . ALA B 1 143 ? -16.172 -7.055 -14.453 1 98.25 143 ALA B O 1
ATOM 5219 N N . TYR B 1 144 ? -18.375 -7.062 -14.055 1 97.56 144 TYR B N 1
ATOM 5220 C CA . TYR B 1 144 ? -18.453 -8.516 -14 1 97.56 144 TYR B CA 1
ATOM 5221 C C . TYR B 1 144 ? -17.969 -9.141 -15.305 1 97.56 144 TYR B C 1
ATOM 5223 O O . TYR B 1 144 ? -17.141 -10.055 -15.289 1 97.56 144 TYR B O 1
ATOM 5231 N N . ALA B 1 145 ? -18.422 -8.664 -16.391 1 96.75 145 ALA B N 1
ATOM 5232 C CA . ALA B 1 145 ? -18.047 -9.172 -17.719 1 96.75 145 ALA B CA 1
ATOM 5233 C C . ALA B 1 145 ? -16.547 -9.008 -17.953 1 96.75 145 ALA B C 1
ATOM 5235 O O . ALA B 1 145 ? -15.883 -9.945 -18.406 1 96.75 145 ALA B O 1
ATOM 5236 N N . MET B 1 146 ? -16.062 -7.859 -17.625 1 97.12 146 MET B N 1
ATOM 5237 C CA . MET B 1 146 ? -14.656 -7.535 -17.875 1 97.12 146 MET B CA 1
ATOM 5238 C C . MET B 1 146 ? -13.734 -8.352 -16.984 1 97.12 146 MET B C 1
ATOM 5240 O O . MET B 1 146 ? -12.664 -8.789 -17.422 1 97.12 146 MET B O 1
ATOM 5244 N N . ALA B 1 147 ? -14.133 -8.539 -15.75 1 97.88 147 ALA B N 1
ATOM 5245 C CA . ALA B 1 147 ? -13.312 -9.297 -14.805 1 97.88 147 ALA B CA 1
ATOM 5246 C C . ALA B 1 147 ? -13.195 -10.758 -15.227 1 97.88 147 ALA B C 1
ATOM 5248 O O . ALA B 1 147 ? -12.133 -11.367 -15.109 1 97.88 147 ALA B O 1
ATOM 5249 N N . LEU B 1 148 ? -14.242 -11.289 -15.789 1 95.38 148 LEU B N 1
ATOM 5250 C CA . LEU B 1 148 ? -14.352 -12.719 -16.016 1 95.38 148 LEU B CA 1
ATOM 5251 C C . LEU B 1 148 ? -13.805 -13.094 -17.391 1 95.38 148 LEU B C 1
ATOM 5253 O O . LEU B 1 148 ? -13.25 -14.18 -17.578 1 95.38 148 LEU B O 1
ATOM 5257 N N . GLN B 1 149 ? -14.047 -12.297 -18.375 1 94.19 149 GLN B N 1
ATOM 5258 C CA . GLN B 1 149 ? -13.664 -12.641 -19.75 1 94.19 149 GLN B CA 1
ATOM 5259 C C . GLN B 1 149 ? -12.141 -12.703 -19.891 1 94.19 149 GLN B C 1
ATOM 5261 O O . GLN B 1 149 ? -11.422 -11.914 -19.266 1 94.19 149 GLN B O 1
ATOM 5266 N N . PRO B 1 150 ? -11.664 -13.617 -20.719 1 93.62 150 PRO B N 1
ATOM 5267 C CA . PRO B 1 150 ? -10.219 -13.797 -20.859 1 93.62 150 PRO B CA 1
ATOM 5268 C C . PRO B 1 150 ? -9.531 -12.586 -21.5 1 93.62 150 PRO B C 1
ATOM 5270 O O . PRO B 1 150 ? -10.102 -11.953 -22.406 1 93.62 150 PRO B O 1
ATOM 5273 N N . PRO B 1 151 ? -8.359 -12.32 -21.109 1 95.25 151 PRO B N 1
ATOM 5274 C CA . PRO B 1 151 ? -7.781 -12.852 -19.859 1 95.25 151 PRO B CA 1
ATOM 5275 C C . PRO B 1 151 ? -8.453 -12.297 -18.609 1 95.25 151 PRO B C 1
ATOM 5277 O O . PRO B 1 151 ? -8.688 -11.086 -18.516 1 95.25 151 PRO B O 1
ATOM 5280 N N . ALA B 1 152 ? -8.805 -13.203 -17.734 1 96.88 152 ALA B N 1
ATOM 5281 C CA . ALA B 1 152 ? -9.477 -12.766 -16.516 1 96.88 152 ALA B CA 1
ATOM 5282 C C . ALA B 1 152 ? -8.555 -11.906 -15.656 1 96.88 152 ALA B C 1
ATOM 5284 O O . ALA B 1 152 ? -7.332 -11.977 -15.773 1 96.88 152 ALA B O 1
ATOM 5285 N N . GLY B 1 153 ? -9.125 -11.023 -14.805 1 97.94 153 GLY B N 1
ATOM 5286 C CA . GLY B 1 153 ? -8.344 -10.156 -13.938 1 97.94 153 GLY B CA 1
ATOM 5287 C C . GLY B 1 153 ? -9.195 -9.148 -13.18 1 97.94 153 GLY B C 1
ATOM 5288 O O . GLY B 1 153 ? -10.414 -9.125 -13.328 1 97.94 153 GLY B O 1
ATOM 5289 N N . PRO B 1 154 ? -8.555 -8.391 -12.352 1 98.75 154 PRO B N 1
ATOM 5290 C CA . PRO B 1 154 ? -9.281 -7.414 -11.539 1 98.75 154 PRO B CA 1
ATOM 5291 C C . PRO B 1 154 ? -9.727 -6.191 -12.344 1 98.75 154 PRO B C 1
ATOM 5293 O O . PRO B 1 154 ? -9.086 -5.832 -13.328 1 98.75 154 PRO B O 1
ATOM 5296 N N . VAL B 1 155 ? -10.836 -5.609 -11.938 1 98.75 155 VAL B N 1
ATOM 5297 C CA . VAL B 1 155 ? -11.352 -4.348 -12.453 1 98.75 155 VAL B CA 1
ATOM 5298 C C . VAL B 1 155 ? -11.656 -3.398 -11.297 1 98.75 155 VAL B C 1
ATOM 5300 O O . VAL B 1 155 ? -11.648 -3.807 -10.133 1 98.75 155 VAL B O 1
ATOM 5303 N N . PHE B 1 156 ? -11.875 -2.076 -11.617 1 98.69 156 PHE B N 1
ATOM 5304 C CA . PHE B 1 156 ? -12.062 -1.091 -10.555 1 98.69 156 PHE B CA 1
ATOM 5305 C C . PHE B 1 156 ? -13.242 -0.18 -10.867 1 98.69 156 PHE B C 1
ATOM 5307 O O . PHE B 1 156 ? -13.414 0.268 -12 1 98.69 156 PHE B O 1
ATOM 5314 N N . LEU B 1 157 ? -14.07 0.005 -9.844 1 98.56 157 LEU B N 1
ATOM 5315 C CA . LEU B 1 157 ? -15.156 0.98 -9.906 1 98.56 157 LEU B CA 1
ATOM 5316 C C . LEU B 1 157 ? -15.031 2.004 -8.781 1 98.56 157 LEU B C 1
ATOM 5318 O O . LEU B 1 157 ? -14.984 1.638 -7.605 1 98.56 157 LEU B O 1
ATOM 5322 N N . SER B 1 158 ? -14.867 3.236 -9.109 1 98.19 158 SER B N 1
ATOM 5323 C CA . SER B 1 158 ? -15.031 4.34 -8.164 1 98.19 158 SER B CA 1
ATOM 5324 C C . SER B 1 158 ? -16.469 4.824 -8.125 1 98.19 158 SER B C 1
ATOM 5326 O O . SER B 1 158 ? -17.031 5.211 -9.148 1 98.19 158 SER B O 1
ATOM 5328 N N . ILE B 1 159 ? -17.125 4.816 -6.949 1 98 159 ILE B N 1
ATOM 5329 C CA . ILE B 1 159 ? -18.531 5.148 -6.859 1 98 159 ILE B CA 1
ATOM 5330 C C . ILE B 1 159 ? -18.75 6.238 -5.809 1 98 159 ILE B C 1
ATOM 5332 O O . ILE B 1 159 ? -18.688 5.969 -4.609 1 98 159 ILE B O 1
ATOM 5336 N N . PRO B 1 160 ? -19.094 7.414 -6.199 1 97.06 160 PRO B N 1
ATOM 5337 C CA . PRO B 1 160 ? -19.359 8.492 -5.238 1 97.06 160 PRO B CA 1
ATOM 5338 C C . PRO B 1 160 ? -20.406 8.102 -4.195 1 97.06 160 PRO B C 1
ATOM 5340 O O . PRO B 1 160 ? -21.391 7.434 -4.523 1 97.06 160 PRO B O 1
ATOM 5343 N N . LEU B 1 161 ? -20.203 8.57 -2.953 1 95.69 161 LEU B N 1
ATOM 5344 C CA . LEU B 1 161 ? -20.984 8.094 -1.818 1 95.69 161 LEU B CA 1
ATOM 5345 C C . LEU B 1 161 ? -22.438 8.523 -1.946 1 95.69 161 LEU B C 1
ATOM 5347 O O . LEU B 1 161 ? -23.328 7.875 -1.396 1 95.69 161 LEU B O 1
ATOM 5351 N N . ASP B 1 162 ? -22.781 9.555 -2.744 1 95.88 162 ASP B N 1
ATOM 5352 C CA . ASP B 1 162 ? -24.141 10.062 -2.836 1 95.88 162 ASP B CA 1
ATOM 5353 C C . ASP B 1 162 ? -24.938 9.336 -3.928 1 95.88 162 ASP B C 1
ATOM 5355 O O . ASP B 1 162 ? -26.125 9.562 -4.094 1 95.88 162 ASP B O 1
ATOM 5359 N N . ASP B 1 163 ? -24.312 8.414 -4.598 1 97.31 163 ASP B N 1
ATOM 5360 C CA . ASP B 1 163 ? -25 7.691 -5.672 1 97.31 163 ASP B CA 1
ATOM 5361 C C . ASP B 1 163 ? -25.984 6.668 -5.113 1 97.31 163 ASP B C 1
ATOM 5363 O O . ASP B 1 163 ? -27.047 6.438 -5.699 1 97.31 163 ASP B O 1
ATOM 5367 N N . TRP B 1 164 ? -25.75 6.121 -4.039 1 97.38 164 TRP B N 1
ATOM 5368 C CA . TRP B 1 164 ? -26.359 4.875 -3.582 1 97.38 164 TRP B CA 1
ATOM 5369 C C . TRP B 1 164 ? -27.812 5.09 -3.186 1 97.38 164 TRP B C 1
ATOM 5371 O O . TRP B 1 164 ? -28.625 4.176 -3.281 1 97.38 164 TRP B O 1
ATOM 5381 N N . ASP B 1 165 ? -28.156 6.293 -2.711 1 95.56 165 ASP B N 1
ATOM 5382 C CA . ASP B 1 165 ? -29.516 6.539 -2.24 1 95.56 165 ASP B CA 1
ATOM 5383 C C . ASP B 1 165 ? -30.375 7.121 -3.354 1 95.56 165 ASP B C 1
ATOM 5385 O O . ASP B 1 165 ? -31.578 7.328 -3.166 1 95.56 165 ASP B O 1
ATOM 5389 N N . LYS B 1 166 ? -29.812 7.348 -4.492 1 96 166 LYS B N 1
ATOM 5390 C CA . LYS B 1 166 ? -30.578 7.871 -5.621 1 96 166 LYS B CA 1
ATOM 5391 C C . LYS B 1 166 ? -31.531 6.816 -6.172 1 96 166 LYS B C 1
ATOM 5393 O O . LYS B 1 166 ? -31.281 5.617 -6.031 1 96 166 LYS B O 1
ATOM 5398 N N . PRO B 1 167 ? -32.625 7.312 -6.766 1 94.94 167 PRO B N 1
ATOM 5399 C CA . PRO B 1 167 ? -33.531 6.355 -7.391 1 94.94 167 PRO B CA 1
ATOM 5400 C C . PRO B 1 167 ? -32.938 5.652 -8.602 1 94.94 167 PRO B C 1
ATOM 5402 O O . PRO B 1 167 ? -32.188 6.281 -9.375 1 94.94 167 PRO B O 1
ATOM 5405 N N . ALA B 1 168 ? -33.219 4.41 -8.664 1 93.69 168 ALA B N 1
ATOM 5406 C CA . ALA B 1 168 ? -32.781 3.627 -9.82 1 93.69 168 ALA B CA 1
ATOM 5407 C C . ALA B 1 168 ? -33.875 3.598 -10.906 1 93.69 168 ALA B C 1
ATOM 5409 O O . ALA B 1 168 ? -35.062 3.703 -10.609 1 93.69 168 ALA B O 1
ATOM 5410 N N . GLU B 1 169 ? -33.438 3.645 -12.141 1 86.19 169 GLU B N 1
ATOM 5411 C CA . GLU B 1 169 ? -34.375 3.43 -13.242 1 86.19 169 GLU B CA 1
ATOM 5412 C C . GLU B 1 169 ? -34.844 1.981 -13.289 1 86.19 169 GLU B C 1
ATOM 5414 O O . GLU B 1 169 ? -34.156 1.078 -12.82 1 86.19 169 GLU B O 1
ATOM 5419 N N . ALA B 1 170 ? -36.031 1.943 -14.008 1 73.81 170 ALA B N 1
ATOM 5420 C CA . ALA B 1 170 ? -36.562 0.602 -14.242 1 73.81 170 ALA B CA 1
ATOM 5421 C C . ALA B 1 170 ? -35.594 -0.231 -15.086 1 73.81 170 ALA B C 1
ATOM 5423 O O . ALA B 1 170 ? -35 0.283 -16.016 1 73.81 170 ALA B O 1
ATOM 5424 N N . ASP B 1 171 ? -35.281 -1.379 -14.688 1 74.12 171 ASP B N 1
ATOM 5425 C CA . ASP B 1 171 ? -34.438 -2.295 -15.453 1 74.12 171 ASP B CA 1
ATOM 5426 C C . ASP B 1 171 ? -32.969 -1.826 -15.461 1 74.12 171 ASP B C 1
ATOM 5428 O O . ASP B 1 171 ? -32.281 -1.981 -16.469 1 74.12 171 ASP B O 1
ATOM 5432 N N . ALA B 1 172 ? -32.531 -1.116 -14.555 1 73.56 172 ALA B N 1
ATOM 5433 C CA . ALA B 1 172 ? -31.219 -0.479 -14.445 1 73.56 172 ALA B CA 1
ATOM 5434 C C . ALA B 1 172 ? -30.094 -1.482 -14.695 1 73.56 172 ALA B C 1
ATOM 5436 O O . ALA B 1 172 ? -29 -1.107 -15.125 1 73.56 172 ALA B O 1
ATOM 5437 N N . ALA B 1 173 ? -30.281 -2.693 -14.398 1 77.69 173 ALA B N 1
ATOM 5438 C CA . ALA B 1 173 ? -29.234 -3.633 -14.766 1 77.69 173 ALA B CA 1
ATOM 5439 C C . ALA B 1 173 ? -29.812 -4.934 -15.312 1 77.69 173 ALA B C 1
ATOM 5441 O O . ALA B 1 173 ? -30.703 -5.531 -14.688 1 77.69 173 ALA B O 1
ATOM 5442 N N . VAL B 1 174 ? -29.375 -5.203 -16.516 1 86.5 174 VAL B N 1
ATOM 5443 C CA . VAL B 1 174 ? -29.766 -6.457 -17.156 1 86.5 174 VAL B CA 1
ATOM 5444 C C . VAL B 1 174 ? -28.672 -7.5 -16.969 1 86.5 174 VAL B C 1
ATOM 5446 O O . VAL B 1 174 ? -27.516 -7.277 -17.359 1 86.5 174 VAL B O 1
ATOM 5449 N N . VAL B 1 175 ? -29.016 -8.562 -16.312 1 92.19 175 VAL B N 1
ATOM 5450 C CA . VAL B 1 175 ? -28.094 -9.664 -16.141 1 92.19 175 VAL B CA 1
ATOM 5451 C C . VAL B 1 175 ? -27.859 -10.367 -17.484 1 92.19 175 VAL B C 1
ATOM 5453 O O . VAL B 1 175 ? -28.812 -10.672 -18.203 1 92.19 175 VAL B O 1
ATOM 5456 N N . ARG B 1 176 ? -26.625 -10.539 -17.781 1 89.88 176 ARG B N 1
ATOM 5457 C CA . ARG B 1 176 ? -26.281 -11.25 -19 1 89.88 176 ARG B CA 1
ATOM 5458 C C . ARG B 1 176 ? -25.172 -12.266 -18.766 1 89.88 176 ARG B C 1
ATOM 5460 O O . ARG B 1 176 ? -24.406 -12.141 -17.797 1 89.88 176 ARG B O 1
ATOM 5467 N N . SER B 1 177 ? -25.141 -13.266 -19.594 1 91.38 177 SER B N 1
ATOM 5468 C CA . SER B 1 177 ? -24.016 -14.195 -19.594 1 91.38 177 SER B CA 1
ATOM 5469 C C . SER B 1 177 ? -22.859 -13.664 -20.438 1 91.38 177 SER B C 1
ATOM 5471 O O . SER B 1 177 ? -23.062 -12.82 -21.312 1 91.38 177 SER B O 1
ATOM 5473 N N . VAL B 1 178 ? -21.672 -14.094 -20.016 1 91.5 178 VAL B N 1
ATOM 5474 C CA . VAL B 1 178 ? -20.484 -13.648 -20.734 1 91.5 178 VAL B CA 1
ATOM 5475 C C . VAL B 1 178 ? -19.609 -14.852 -21.078 1 91.5 178 VAL B C 1
ATOM 5477 O O . VAL B 1 178 ? -19.688 -15.891 -20.422 1 91.5 178 VAL B O 1
ATOM 5480 N N . SER B 1 179 ? -18.766 -14.672 -22.125 1 91.12 179 SER B N 1
ATOM 5481 C CA . SER B 1 179 ? -17.844 -15.734 -22.531 1 91.12 179 SER B CA 1
ATOM 5482 C C . SER B 1 179 ? -16.781 -15.977 -21.469 1 91.12 179 SER B C 1
ATOM 5484 O O . SER B 1 179 ? -16.25 -15.031 -20.875 1 91.12 179 SER B O 1
ATOM 5486 N N . HIS B 1 180 ? -16.516 -17.266 -21.312 1 91.62 180 HIS B N 1
ATOM 5487 C CA . HIS B 1 180 ? -15.523 -17.625 -20.312 1 91.62 180 HIS B CA 1
ATOM 5488 C C . HIS B 1 180 ? -14.258 -18.172 -20.984 1 91.62 180 HIS B C 1
ATOM 5490 O O . HIS B 1 180 ? -13.203 -18.234 -20.344 1 91.62 180 HIS B O 1
ATOM 5496 N N . ARG B 1 181 ? -14.391 -18.625 -22.172 1 94.88 181 ARG B N 1
ATOM 5497 C CA . ARG B 1 181 ? -13.258 -19.188 -22.922 1 94.88 181 ARG B CA 1
ATOM 5498 C C . ARG B 1 181 ? -13.312 -18.766 -24.391 1 94.88 181 ARG B C 1
ATOM 5500 O O . ARG B 1 181 ? -14.359 -18.344 -24.875 1 94.88 181 ARG B O 1
ATOM 5507 N N . ILE B 1 182 ? -12.18 -18.781 -24.938 1 94.75 182 ILE B N 1
ATOM 5508 C CA . ILE B 1 182 ? -12.086 -18.562 -26.375 1 94.75 182 ILE B CA 1
ATOM 5509 C C . ILE B 1 182 ? -11.453 -19.766 -27.062 1 94.75 182 ILE B C 1
ATOM 5511 O O . ILE B 1 182 ? -10.594 -20.438 -26.484 1 94.75 182 ILE B O 1
ATOM 5515 N N . SER B 1 183 ? -11.922 -20.016 -28.266 1 95.88 183 SER B N 1
ATOM 5516 C CA . SER B 1 183 ? -11.352 -21.109 -29.031 1 95.88 183 SER B CA 1
ATOM 5517 C C . SER B 1 183 ? -10.43 -20.594 -30.125 1 95.88 183 SER B C 1
ATOM 5519 O O . SER B 1 183 ? -10.422 -19.406 -30.422 1 95.88 183 SER B O 1
ATOM 5521 N N . ALA B 1 184 ? -9.641 -21.531 -30.703 1 96.25 184 ALA B N 1
ATOM 5522 C CA . ALA B 1 184 ? -8.578 -21.188 -31.656 1 96.25 184 ALA B CA 1
ATOM 5523 C C . ALA B 1 184 ? -9.133 -21.078 -33.062 1 96.25 184 ALA B C 1
ATOM 5525 O O . ALA B 1 184 ? -10.148 -21.688 -33.406 1 96.25 184 ALA B O 1
ATOM 5526 N N . ASP B 1 185 ? -8.414 -20.266 -33.906 1 95.19 185 ASP B N 1
ATOM 5527 C CA . ASP B 1 185 ? -8.5 -20.422 -35.344 1 95.19 185 ASP B CA 1
ATOM 5528 C C . ASP B 1 185 ? -8.172 -21.859 -35.75 1 95.19 185 ASP B C 1
ATOM 5530 O O . ASP B 1 185 ? -7.039 -22.312 -35.562 1 95.19 185 ASP B O 1
ATOM 5534 N N . PRO B 1 186 ? -9.148 -22.531 -36.438 1 97 186 PRO B N 1
ATOM 5535 C CA . PRO B 1 186 ? -8.93 -23.953 -36.719 1 97 186 PRO B CA 1
ATOM 5536 C C . PRO B 1 186 ? -7.766 -24.188 -37.656 1 97 186 PRO B C 1
ATOM 5538 O O . PRO B 1 186 ? -7.082 -25.219 -37.562 1 97 186 PRO B O 1
ATOM 5541 N N . VAL B 1 187 ? -7.543 -23.281 -38.594 1 97.69 187 VAL B N 1
ATOM 5542 C CA . VAL B 1 187 ? -6.441 -23.422 -39.531 1 97.69 187 VAL B CA 1
ATOM 5543 C C . VAL B 1 187 ? -5.109 -23.344 -38.781 1 97.69 187 VAL B C 1
ATOM 5545 O O . VAL B 1 187 ? -4.23 -24.188 -38.969 1 97.69 187 VAL B O 1
ATOM 5548 N N . ARG B 1 188 ? -5.012 -22.422 -37.969 1 97.06 188 ARG B N 1
ATOM 5549 C CA . ARG B 1 188 ? -3.773 -22.234 -37.219 1 97.06 188 ARG B CA 1
ATOM 5550 C C . ARG B 1 188 ? -3.559 -23.375 -36.219 1 97.06 188 ARG B C 1
ATOM 5552 O O . ARG B 1 188 ? -2.428 -23.828 -36.031 1 97.06 188 ARG B O 1
ATOM 5559 N N . MET B 1 189 ? -4.652 -23.828 -35.625 1 98.38 189 MET B N 1
ATOM 5560 C CA . MET B 1 189 ? -4.566 -24.969 -34.719 1 98.38 189 MET B CA 1
ATOM 5561 C C . MET B 1 189 ? -4.016 -26.203 -35.438 1 98.38 189 MET B C 1
ATOM 5563 O O . MET B 1 189 ? -3.172 -26.906 -34.906 1 98.38 189 MET B O 1
ATOM 5567 N N . ARG B 1 190 ? -4.449 -26.438 -36.625 1 98.31 190 ARG B N 1
ATOM 5568 C CA . ARG B 1 190 ? -3.953 -27.562 -37.406 1 98.31 190 ARG B CA 1
ATOM 5569 C C . ARG B 1 190 ? -2.471 -27.391 -37.719 1 98.31 190 ARG B C 1
ATOM 5571 O O . ARG B 1 190 ? -1.716 -28.375 -37.719 1 98.31 190 ARG B O 1
ATOM 5578 N N . GLU B 1 191 ? -2.154 -26.188 -38 1 98.06 191 GLU B N 1
ATOM 5579 C CA . GLU B 1 191 ? -0.745 -25.906 -38.25 1 98.06 191 GLU B CA 1
ATOM 5580 C C . GLU B 1 191 ? 0.113 -26.25 -37.031 1 98.06 191 GLU B C 1
ATOM 5582 O O . GLU B 1 191 ? 1.176 -26.859 -37.188 1 98.06 191 GLU B O 1
ATOM 5587 N N . PHE B 1 192 ? -0.345 -25.828 -35.875 1 98.56 192 PHE B N 1
ATOM 5588 C CA . PHE B 1 192 ? 0.374 -26.141 -34.656 1 98.56 192 PHE B CA 1
ATOM 5589 C C . PHE B 1 192 ? 0.438 -27.656 -34.406 1 98.56 192 PHE B C 1
ATOM 5591 O O . PHE B 1 192 ? 1.5 -28.188 -34.094 1 98.56 192 PHE B O 1
ATOM 5598 N N . ALA B 1 193 ? -0.682 -28.328 -34.625 1 98.56 193 ALA B N 1
ATOM 5599 C CA . ALA B 1 193 ? -0.747 -29.781 -34.469 1 98.56 193 ALA B CA 1
ATOM 5600 C C . ALA B 1 193 ? 0.226 -30.484 -35.406 1 98.56 193 ALA B C 1
ATOM 5602 O O . ALA B 1 193 ? 0.898 -31.438 -35 1 98.56 193 ALA B O 1
ATOM 5603 N N . GLN B 1 194 ? 0.3 -30.031 -36.594 1 98.31 194 GLN B N 1
ATOM 5604 C CA . GLN B 1 194 ? 1.197 -30.609 -37.594 1 98.31 194 GLN B CA 1
ATOM 5605 C C . GLN B 1 194 ? 2.658 -30.422 -37.188 1 98.31 194 GLN B C 1
ATOM 5607 O O . GLN B 1 194 ? 3.475 -31.328 -37.344 1 98.31 194 GLN B O 1
ATOM 5612 N N . SER B 1 195 ? 2.93 -29.281 -36.719 1 98.06 195 SER B N 1
ATOM 5613 C CA . SER B 1 195 ? 4.293 -28.969 -36.281 1 98.06 195 SER B CA 1
ATOM 5614 C C . SER B 1 195 ? 4.723 -29.891 -35.156 1 98.06 195 SER B C 1
ATOM 5616 O O . SER B 1 195 ? 5.836 -30.422 -35.156 1 98.06 195 SER B O 1
ATOM 5618 N N . VAL B 1 196 ? 3.855 -30.078 -34.219 1 98.19 196 VAL B N 1
ATOM 5619 C CA . VAL B 1 196 ? 4.164 -30.906 -33.062 1 98.19 196 VAL B CA 1
ATOM 5620 C C . VAL B 1 196 ? 4.27 -32.375 -33.5 1 98.19 196 VAL B C 1
ATOM 5622 O O . VAL B 1 196 ? 5.191 -33.094 -33.094 1 98.19 196 VAL B O 1
ATOM 5625 N N . SER B 1 197 ? 3.381 -32.781 -34.344 1 97.88 197 SER B N 1
ATOM 5626 C CA . SER B 1 197 ? 3.352 -34.156 -34.844 1 97.88 197 SER B CA 1
ATOM 5627 C C . SER B 1 197 ? 4.594 -34.5 -35.656 1 97.88 197 SER B C 1
ATOM 5629 O O . SER B 1 197 ? 5.082 -35.625 -35.625 1 97.88 197 SER B O 1
ATOM 5631 N N . GLY B 1 198 ? 5.016 -33.562 -36.375 1 97.12 198 GLY B N 1
ATOM 5632 C CA . GLY B 1 198 ? 6.137 -33.781 -37.281 1 97.12 198 GLY B CA 1
ATOM 5633 C C . GLY B 1 198 ? 7.484 -33.562 -36.594 1 97.12 198 GLY B C 1
ATOM 5634 O O . GLY B 1 198 ? 8.523 -33.844 -37.188 1 97.12 198 GLY B O 1
ATOM 5635 N N . ALA B 1 199 ? 7.504 -33.188 -35.375 1 97.69 199 ALA B N 1
ATOM 5636 C CA . ALA B 1 199 ? 8.742 -32.844 -34.656 1 97.69 199 ALA B CA 1
ATOM 5637 C C . ALA B 1 199 ? 9.5 -34.125 -34.281 1 97.69 199 ALA B C 1
ATOM 5639 O O . ALA B 1 199 ? 8.891 -35.156 -34 1 97.69 199 ALA B O 1
ATOM 5640 N N . LYS B 1 200 ? 10.766 -34.031 -34.219 1 96.62 200 LYS B N 1
ATOM 5641 C CA . LYS B 1 200 ? 11.617 -35.156 -33.812 1 96.62 200 LYS B CA 1
ATOM 5642 C C . LYS B 1 200 ? 11.711 -35.25 -32.281 1 96.62 200 LYS B C 1
ATOM 5644 O O . LYS B 1 200 ? 11.664 -36.344 -31.719 1 96.62 200 LYS B O 1
ATOM 5649 N N . ASN B 1 201 ? 11.898 -34.156 -31.625 1 96.88 201 ASN B N 1
ATOM 5650 C CA . ASN B 1 201 ? 12.07 -34.094 -30.188 1 96.88 201 ASN B CA 1
ATOM 5651 C C . ASN B 1 201 ? 11.242 -32.969 -29.562 1 96.88 201 ASN B C 1
ATOM 5653 O O . ASN B 1 201 ? 11.797 -32.062 -28.953 1 96.88 201 ASN B O 1
ATOM 5657 N N . PRO B 1 202 ? 9.906 -33.062 -29.641 1 97.88 202 PRO B N 1
ATOM 5658 C CA . PRO B 1 202 ? 9.039 -32.031 -29.078 1 97.88 202 PRO B CA 1
ATOM 5659 C C . PRO B 1 202 ? 8.961 -32.062 -27.562 1 97.88 202 PRO B C 1
ATOM 5661 O O . PRO B 1 202 ? 9.281 -33.094 -26.953 1 97.88 202 PRO B O 1
ATOM 5664 N N . VAL B 1 203 ? 8.594 -30.969 -26.984 1 98.25 203 VAL B N 1
ATOM 5665 C CA . VAL B 1 203 ? 8.398 -30.859 -25.531 1 98.25 203 VAL B CA 1
ATOM 5666 C C . VAL B 1 203 ? 7.18 -29.984 -25.25 1 98.25 203 VAL B C 1
ATOM 5668 O O . VAL B 1 203 ? 6.887 -29.047 -26 1 98.25 203 VAL B O 1
ATOM 5671 N N . LEU B 1 204 ? 6.449 -30.344 -24.203 1 98.56 204 LEU B N 1
ATOM 5672 C CA . LEU B 1 204 ? 5.324 -29.547 -23.719 1 98.56 204 LEU B CA 1
ATOM 5673 C C . LEU B 1 204 ? 5.742 -28.672 -22.531 1 98.56 204 LEU B C 1
ATOM 5675 O O . LEU B 1 204 ? 6.496 -29.125 -21.672 1 98.56 204 LEU B O 1
ATOM 5679 N N . ILE B 1 205 ? 5.312 -27.406 -22.516 1 98.5 205 ILE B N 1
ATOM 5680 C CA . ILE B 1 205 ? 5.453 -26.484 -21.391 1 98.5 205 ILE B CA 1
ATOM 5681 C C . ILE B 1 205 ? 4.074 -25.984 -20.984 1 98.5 205 ILE B C 1
ATOM 5683 O O . ILE B 1 205 ? 3.461 -25.172 -21.688 1 98.5 205 ILE B O 1
ATOM 5687 N N . TYR B 1 206 ? 3.629 -26.469 -19.844 1 98.44 206 TYR B N 1
ATOM 5688 C CA . TYR B 1 206 ? 2.289 -26.125 -19.375 1 98.44 206 TYR B CA 1
ATOM 5689 C C . TYR B 1 206 ? 2.332 -24.953 -18.391 1 98.44 206 TYR B C 1
ATOM 5691 O O . TYR B 1 206 ? 3.277 -24.828 -17.609 1 98.44 206 TYR B O 1
ATOM 5699 N N . GLY B 1 207 ? 1.333 -24.094 -18.5 1 97.56 207 GLY B N 1
ATOM 5700 C CA . GLY B 1 207 ? 1.202 -22.953 -17.609 1 97.56 207 GLY B CA 1
ATOM 5701 C C . GLY B 1 207 ? -0.007 -23.047 -16.688 1 97.56 207 GLY B C 1
ATOM 5702 O O . GLY B 1 207 ? -0.795 -23.984 -16.797 1 97.56 207 GLY B O 1
ATOM 5703 N N . SER B 1 208 ? -0.152 -22.062 -15.867 1 97.38 208 SER B N 1
ATOM 5704 C CA . SER B 1 208 ? -1.136 -22.047 -14.789 1 97.38 208 SER B CA 1
ATOM 5705 C C . SER B 1 208 ? -2.555 -21.938 -15.336 1 97.38 208 SER B C 1
ATOM 5707 O O . SER B 1 208 ? -3.521 -22.25 -14.641 1 97.38 208 SER B O 1
ATOM 5709 N N . SER B 1 209 ? -2.699 -21.516 -16.609 1 97.06 209 SER B N 1
ATOM 5710 C CA . SER B 1 209 ? -4.035 -21.406 -17.172 1 97.06 209 SER B CA 1
ATOM 5711 C C . SER B 1 209 ? -4.711 -22.766 -17.297 1 97.06 209 SER B C 1
ATOM 5713 O O . SER B 1 209 ? -5.941 -22.859 -17.25 1 97.06 209 SER B O 1
ATOM 5715 N N . LEU B 1 210 ? -3.922 -23.797 -17.438 1 97.12 210 LEU B N 1
ATOM 5716 C CA . LEU B 1 210 ? -4.484 -25.141 -17.469 1 97.12 210 LEU B CA 1
ATOM 5717 C C . LEU B 1 210 ? -5.117 -25.5 -16.125 1 97.12 210 LEU B C 1
ATOM 5719 O O . LEU B 1 210 ? -6.211 -26.078 -16.094 1 97.12 210 LEU B O 1
ATOM 5723 N N . ALA B 1 211 ? -4.367 -25.141 -15.102 1 96.62 211 ALA B N 1
ATOM 5724 C CA . ALA B 1 211 ? -4.887 -25.406 -13.766 1 96.62 211 ALA B CA 1
ATOM 5725 C C . ALA B 1 211 ? -6.105 -24.547 -13.469 1 96.62 211 ALA B C 1
ATOM 5727 O O . ALA B 1 211 ? -7.109 -25.031 -12.938 1 96.62 211 ALA B O 1
ATOM 5728 N N . ARG B 1 212 ? -6.035 -23.297 -13.82 1 95.69 212 ARG B N 1
ATOM 5729 C CA . ARG B 1 212 ? -7.133 -22.359 -13.578 1 95.69 212 ARG B CA 1
ATOM 5730 C C . ARG B 1 212 ? -8.398 -22.812 -14.297 1 95.69 212 ARG B C 1
ATOM 5732 O O . ARG B 1 212 ? -9.508 -22.609 -13.797 1 95.69 212 ARG B O 1
ATOM 5739 N N . GLY B 1 213 ? -8.211 -23.406 -15.461 1 95.69 213 GLY B N 1
ATOM 5740 C CA . GLY B 1 213 ? -9.336 -23.828 -16.281 1 95.69 213 GLY B CA 1
ATOM 5741 C C . GLY B 1 213 ? -9.789 -25.25 -15.992 1 95.69 213 GLY B C 1
ATOM 5742 O O . GLY B 1 213 ? -10.602 -25.812 -16.734 1 95.69 213 GLY B O 1
ATOM 5743 N N . GLU B 1 214 ? -9.227 -25.906 -14.969 1 96.12 214 GLU B N 1
ATOM 5744 C CA . GLU B 1 214 ? -9.547 -27.297 -14.617 1 96.12 214 GLU B CA 1
ATOM 5745 C C . GLU B 1 214 ? -9.141 -28.25 -15.727 1 96.12 214 GLU B C 1
ATOM 5747 O O . GLU B 1 214 ? -9.93 -29.125 -16.109 1 96.12 214 GLU B O 1
ATOM 5752 N N . GLY B 1 215 ? -7.984 -28.062 -16.219 1 97.06 215 GLY B N 1
ATOM 5753 C CA . GLY B 1 215 ? -7.578 -28.781 -17.422 1 97.06 215 GLY B CA 1
ATOM 5754 C C . GLY B 1 215 ? -6.535 -29.844 -17.141 1 97.06 215 GLY B C 1
ATOM 5755 O O . GLY B 1 215 ? -5.887 -30.344 -18.078 1 97.06 215 GLY B O 1
ATOM 5756 N N . TRP B 1 216 ? -6.316 -30.266 -15.906 1 96.69 216 TRP B N 1
ATOM 5757 C CA . TRP B 1 216 ? -5.277 -31.234 -15.578 1 96.69 216 TRP B CA 1
ATOM 5758 C C . TRP B 1 216 ? -5.465 -32.531 -16.359 1 96.69 216 TRP B C 1
ATOM 5760 O O . TRP B 1 216 ? -4.527 -33.031 -17 1 96.69 216 TRP B O 1
ATOM 5770 N N . GLU B 1 217 ? -6.656 -33.062 -16.344 1 97.81 217 GLU B N 1
ATOM 5771 C CA . GLU B 1 217 ? -6.93 -34.312 -17.031 1 97.81 217 GLU B CA 1
ATOM 5772 C C . GLU B 1 217 ? -6.719 -34.188 -18.531 1 97.81 217 GLU B C 1
ATOM 5774 O O . GLU B 1 217 ? -6.145 -35.094 -19.172 1 97.81 217 GLU B O 1
ATOM 5779 N N . ALA B 1 218 ? -7.227 -33.094 -19.062 1 98.38 218 ALA B N 1
ATOM 5780 C CA . ALA B 1 218 ? -7.027 -32.844 -20.484 1 98.38 218 ALA B CA 1
ATOM 5781 C C . ALA B 1 218 ? -5.543 -32.75 -20.828 1 98.38 218 ALA B C 1
ATOM 5783 O O . ALA B 1 218 ? -5.094 -33.25 -21.844 1 98.38 218 ALA B O 1
ATOM 5784 N N . GLY B 1 219 ? -4.816 -32.062 -20 1 98.56 219 GLY B N 1
ATOM 5785 C CA . GLY B 1 219 ? -3.383 -31.938 -20.203 1 98.56 219 GLY B CA 1
ATOM 5786 C C . GLY B 1 219 ? -2.654 -33.281 -20.141 1 98.56 219 GLY B C 1
ATOM 5787 O O . GLY B 1 219 ? -1.719 -33.5 -20.906 1 98.56 219 GLY B O 1
ATOM 5788 N N . ILE B 1 220 ? -3.047 -34.125 -19.234 1 98.5 220 ILE B N 1
ATOM 5789 C CA . ILE B 1 220 ? -2.465 -35.438 -19.094 1 98.5 220 ILE B CA 1
ATOM 5790 C C . ILE B 1 220 ? -2.715 -36.25 -20.359 1 98.5 220 ILE B C 1
ATOM 5792 O O . ILE B 1 220 ? -1.801 -36.906 -20.891 1 98.5 220 ILE B O 1
ATOM 5796 N N . ARG B 1 221 ? -3.932 -36.188 -20.891 1 98.5 221 ARG B N 1
ATOM 5797 C CA . ARG B 1 221 ? -4.285 -36.938 -22.078 1 98.5 221 ARG B CA 1
ATOM 5798 C C . ARG B 1 221 ? -3.406 -36.531 -23.266 1 98.5 221 ARG B C 1
ATOM 5800 O O . ARG B 1 221 ? -2.922 -37.375 -24 1 98.5 221 ARG B O 1
ATOM 5807 N N . LEU B 1 222 ? -3.225 -35.219 -23.438 1 98.75 222 LEU B N 1
ATOM 5808 C CA . LEU B 1 222 ? -2.381 -34.781 -24.547 1 98.75 222 LEU B CA 1
ATOM 5809 C C . LEU B 1 222 ? -0.94 -35.25 -24.344 1 98.75 222 LEU B C 1
ATOM 5811 O O . LEU B 1 222 ? -0.308 -35.719 -25.297 1 98.75 222 LEU B O 1
ATOM 5815 N N . ALA B 1 223 ? -0.42 -35.031 -23.156 1 98.56 223 ALA B N 1
ATOM 5816 C CA . ALA B 1 223 ? 0.95 -35.438 -22.844 1 98.56 223 ALA B CA 1
ATOM 5817 C C . ALA B 1 223 ? 1.15 -36.938 -23.125 1 98.56 223 ALA B C 1
ATOM 5819 O O . ALA B 1 223 ? 2.154 -37.344 -23.719 1 98.56 223 ALA B O 1
ATOM 5820 N N . GLU B 1 224 ? 0.229 -37.781 -22.719 1 98.19 224 GLU B N 1
ATOM 5821 C CA . GLU B 1 224 ? 0.323 -39.219 -22.875 1 98.19 224 GLU B CA 1
ATOM 5822 C C . GLU B 1 224 ? 0.198 -39.625 -24.344 1 98.19 224 GLU B C 1
ATOM 5824 O O . GLU B 1 224 ? 0.848 -40.594 -24.781 1 98.19 224 GLU B O 1
ATOM 5829 N N . LYS B 1 225 ? -0.66 -38.969 -25.031 1 98.31 225 LYS B N 1
ATOM 5830 C CA . LYS B 1 225 ? -0.773 -39.25 -26.453 1 98.31 225 LYS B CA 1
ATOM 5831 C C . LYS B 1 225 ? 0.529 -38.938 -27.188 1 98.31 225 LYS B C 1
ATOM 5833 O O . LYS B 1 225 ? 0.965 -39.719 -28.031 1 98.31 225 LYS B O 1
ATOM 5838 N N . LEU B 1 226 ? 1.078 -37.875 -26.859 1 97.88 226 LEU B N 1
ATOM 5839 C CA . LEU B 1 226 ? 2.311 -37.438 -27.5 1 97.88 226 LEU B CA 1
ATOM 5840 C C . LEU B 1 226 ? 3.514 -38.219 -26.938 1 97.88 226 LEU B C 1
ATOM 5842 O O . LEU B 1 226 ? 4.551 -38.312 -27.594 1 97.88 226 LEU B O 1
ATOM 5846 N N . ASN B 1 227 ? 3.365 -38.625 -25.672 1 97.62 227 ASN B N 1
ATOM 5847 C CA . ASN B 1 227 ? 4.445 -39.312 -24.969 1 97.62 227 ASN B CA 1
ATOM 5848 C C . ASN B 1 227 ? 5.742 -38.531 -25.016 1 97.62 227 ASN B C 1
ATOM 5850 O O . ASN B 1 227 ? 6.785 -39.031 -25.422 1 97.62 227 ASN B O 1
ATOM 5854 N N . ILE B 1 228 ? 5.707 -37.312 -24.641 1 97.25 228 ILE B N 1
ATOM 5855 C CA . ILE B 1 228 ? 6.867 -36.406 -24.625 1 97.25 228 ILE B CA 1
ATOM 5856 C C . ILE B 1 228 ? 6.98 -35.75 -23.25 1 97.25 228 ILE B C 1
ATOM 5858 O O . ILE B 1 228 ? 6.012 -35.688 -22.5 1 97.25 228 ILE B O 1
ATOM 5862 N N . PRO B 1 229 ? 8.203 -35.188 -22.859 1 97.81 229 PRO B N 1
ATOM 5863 C CA . PRO B 1 229 ? 8.375 -34.531 -21.562 1 97.81 229 PRO B CA 1
ATOM 5864 C C . PRO B 1 229 ? 7.469 -33.312 -21.391 1 97.81 229 PRO B C 1
ATOM 5866 O O . PRO B 1 229 ? 7.176 -32.625 -22.359 1 97.81 229 PRO B O 1
ATOM 5869 N N . VAL B 1 230 ? 7.062 -33.125 -20.188 1 98.31 230 VAL B N 1
ATOM 5870 C CA . VAL B 1 230 ? 6.258 -31.969 -19.812 1 98.31 230 VAL B CA 1
ATOM 5871 C C . VAL B 1 230 ? 7.012 -31.125 -18.797 1 98.31 230 VAL B C 1
ATOM 5873 O O . VAL B 1 230 ? 7.406 -31.625 -17.734 1 98.31 230 VAL B O 1
ATOM 5876 N N . TYR B 1 231 ? 7.254 -29.844 -19.078 1 97.88 231 TYR B N 1
ATOM 5877 C CA . TYR B 1 231 ? 7.75 -28.875 -18.125 1 97.88 231 TYR B CA 1
ATOM 5878 C C . TYR B 1 231 ? 6.621 -27.969 -17.641 1 97.88 231 TYR B C 1
ATOM 5880 O O . TYR B 1 231 ? 5.645 -27.734 -18.359 1 97.88 231 TYR B O 1
ATOM 5888 N N . SER B 1 232 ? 6.73 -27.516 -16.391 1 97.06 232 SER B N 1
ATOM 5889 C CA . SER B 1 232 ? 5.957 -26.344 -15.969 1 97.06 232 SER B CA 1
ATOM 5890 C C . SER B 1 232 ? 6.664 -25.047 -16.344 1 97.06 232 SER B C 1
ATOM 5892 O O . SER B 1 232 ? 7.891 -24.953 -16.234 1 97.06 232 SER B O 1
ATOM 5894 N N . ALA B 1 233 ? 5.824 -24.109 -16.766 1 95.81 233 ALA B N 1
ATOM 5895 C CA . ALA B 1 233 ? 6.371 -22.781 -17.016 1 95.81 233 ALA B CA 1
ATOM 5896 C C . ALA B 1 233 ? 7.023 -22.219 -15.75 1 95.81 233 ALA B C 1
ATOM 5898 O O . ALA B 1 233 ? 6.688 -22.625 -14.633 1 95.81 233 ALA B O 1
ATOM 5899 N N . PRO B 1 234 ? 7.984 -21.266 -15.953 1 92.56 234 PRO B N 1
ATOM 5900 C CA . PRO B 1 234 ? 8.633 -20.672 -14.781 1 92.56 234 PRO B CA 1
ATOM 5901 C C . PRO B 1 234 ? 7.648 -19.969 -13.852 1 92.56 234 PRO B C 1
ATOM 5903 O O . PRO B 1 234 ? 6.754 -19.266 -14.32 1 92.56 234 PRO B O 1
ATOM 5906 N N . ALA B 1 235 ? 7.848 -20.234 -12.539 1 87.06 235 ALA B N 1
ATOM 5907 C CA . ALA B 1 235 ? 7.113 -19.531 -11.484 1 87.06 235 ALA B CA 1
ATOM 5908 C C . ALA B 1 235 ? 5.605 -19.734 -11.648 1 87.06 235 ALA B C 1
ATOM 5910 O O . ALA B 1 235 ? 4.84 -18.766 -11.602 1 87.06 235 ALA B O 1
ATOM 5911 N N . SER B 1 236 ? 5.188 -20.891 -11.992 1 92.44 236 SER B N 1
ATOM 5912 C CA . SER B 1 236 ? 3.762 -21.203 -12.07 1 92.44 236 SER B CA 1
ATOM 5913 C C . SER B 1 236 ? 3.076 -20.984 -10.727 1 92.44 236 SER B C 1
ATOM 5915 O O . SER B 1 236 ? 3.438 -21.609 -9.727 1 92.44 236 SER B O 1
ATOM 5917 N N . GLU B 1 237 ? 2.098 -20.109 -10.742 1 95.81 237 GLU B N 1
ATOM 5918 C CA . GLU B 1 237 ? 1.412 -19.797 -9.492 1 95.81 237 GLU B CA 1
ATOM 5919 C C . GLU B 1 237 ? 0.363 -20.859 -9.164 1 95.81 237 GLU B C 1
ATOM 5921 O O . GLU B 1 237 ? -0.11 -20.938 -8.031 1 95.81 237 GLU B O 1
ATOM 5926 N N . ARG B 1 238 ? -0.02 -21.656 -10.141 1 96.31 238 ARG B N 1
ATOM 5927 C CA . ARG B 1 238 ? -0.816 -22.875 -10.016 1 96.31 238 ARG B CA 1
ATOM 5928 C C . ARG B 1 238 ? -0.21 -24.016 -10.828 1 96.31 238 ARG B C 1
ATOM 5930 O O . ARG B 1 238 ? 0.038 -23.875 -12.023 1 96.31 238 ARG B O 1
ATOM 5937 N N . PRO B 1 239 ? 0.05 -25.156 -10.164 1 95.31 239 PRO B N 1
ATOM 5938 C CA . PRO B 1 239 ? 0.652 -26.25 -10.914 1 95.31 239 PRO B CA 1
ATOM 5939 C C . PRO B 1 239 ? -0.273 -26.812 -12 1 95.31 239 PRO B C 1
ATOM 5941 O O . PRO B 1 239 ? -1.435 -27.125 -11.727 1 95.31 239 PRO B O 1
ATOM 5944 N N . PRO B 1 240 ? 0.274 -26.953 -13.164 1 96.44 240 PRO B N 1
ATOM 5945 C CA . PRO B 1 240 ? -0.582 -27.297 -14.305 1 96.44 240 PRO B CA 1
ATOM 5946 C C . PRO B 1 240 ? -0.626 -28.797 -14.562 1 96.44 240 PRO B C 1
ATOM 5948 O O . PRO B 1 240 ? -1.387 -29.266 -15.414 1 96.44 240 PRO B O 1
ATOM 5951 N N . PHE B 1 241 ? 0.183 -29.562 -13.891 1 97.75 241 PHE B N 1
ATOM 5952 C CA . PHE B 1 241 ? 0.426 -30.969 -14.195 1 97.75 241 PHE B CA 1
ATOM 5953 C C . PHE B 1 241 ? 0.93 -31.703 -12.961 1 97.75 241 PHE B C 1
ATOM 5955 O O . PHE B 1 241 ? 1.697 -31.156 -12.172 1 97.75 241 PHE B O 1
ATOM 5962 N N . PRO B 1 242 ? 0.442 -32.969 -12.734 1 97.62 242 PRO B N 1
ATOM 5963 C CA . PRO B 1 242 ? 0.918 -33.688 -11.547 1 97.62 242 PRO B CA 1
ATOM 5964 C C . PRO B 1 242 ? 2.424 -33.938 -11.57 1 97.62 242 PRO B C 1
ATOM 5966 O O . PRO B 1 242 ? 2.947 -34.469 -12.547 1 97.62 242 PRO B O 1
ATOM 5969 N N . GLU B 1 243 ? 3.066 -33.625 -10.469 1 96.75 243 GLU B N 1
ATOM 5970 C CA . GLU B 1 243 ? 4.527 -33.625 -10.438 1 96.75 243 GLU B CA 1
ATOM 5971 C C . GLU B 1 243 ? 5.055 -35.062 -10.367 1 96.75 243 G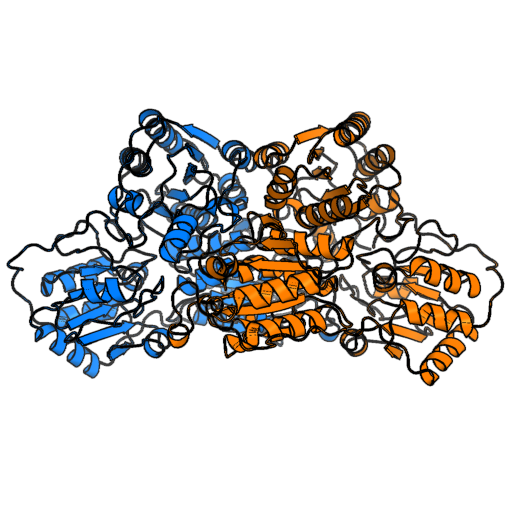LU B C 1
ATOM 5973 O O . GLU B 1 243 ? 6.223 -35.312 -10.68 1 96.75 243 GLU B O 1
ATOM 5978 N N . SER B 1 244 ? 4.25 -36.031 -10.016 1 95.81 244 SER B N 1
ATOM 5979 C CA . SER B 1 244 ? 4.691 -37.406 -9.938 1 95.81 244 SER B CA 1
ATOM 5980 C C . SER B 1 244 ? 4.484 -38.156 -11.266 1 95.81 244 SER B C 1
ATOM 5982 O O . SER B 1 244 ? 4.918 -39.281 -11.43 1 95.81 244 SER B O 1
ATOM 5984 N N . HIS B 1 245 ? 3.789 -37.562 -12.211 1 97.31 245 HIS B N 1
ATOM 5985 C CA . HIS B 1 245 ? 3.559 -38.219 -13.508 1 97.31 245 HIS B CA 1
ATOM 5986 C C . HIS B 1 245 ? 4.875 -38.562 -14.188 1 97.31 245 HIS B C 1
ATOM 5988 O O . HIS B 1 245 ? 5.828 -37.781 -14.141 1 97.31 245 HIS B O 1
ATOM 5994 N N . PRO B 1 246 ? 4.953 -39.656 -14.852 1 96.94 246 PRO B N 1
ATOM 5995 C CA . PRO B 1 246 ? 6.203 -40.125 -15.461 1 96.94 246 PRO B CA 1
ATOM 5996 C C . PRO B 1 246 ? 6.719 -39.156 -16.531 1 96.94 246 PRO B C 1
ATOM 5998 O O . PRO B 1 246 ? 7.926 -39.094 -16.781 1 96.94 246 PRO B O 1
ATOM 6001 N N . LEU B 1 247 ? 5.867 -38.375 -17.125 1 98.06 247 LEU B N 1
ATOM 6002 C CA . LEU B 1 247 ? 6.27 -37.469 -18.203 1 98.06 247 LEU B CA 1
ATOM 6003 C C . LEU B 1 247 ? 6.664 -36.125 -17.672 1 98.06 247 LEU B C 1
ATOM 6005 O O . LEU B 1 247 ? 7.133 -35.25 -18.422 1 98.06 247 LEU B O 1
ATOM 6009 N N . TYR B 1 248 ? 6.473 -35.875 -16.375 1 97.75 248 TYR B N 1
ATOM 6010 C CA . TYR B 1 248 ? 6.805 -34.594 -15.797 1 97.75 248 TYR B CA 1
ATOM 6011 C C . TYR B 1 248 ? 8.312 -34.438 -15.609 1 97.75 248 TYR B C 1
ATOM 6013 O O . TYR B 1 248 ? 8.938 -35.25 -14.938 1 97.75 248 TYR B O 1
ATOM 6021 N N . ALA B 1 249 ? 8.852 -33.375 -16.172 1 97.06 249 ALA B N 1
ATOM 6022 C CA . ALA B 1 249 ? 10.297 -33.188 -16.141 1 97.06 249 ALA B CA 1
ATOM 6023 C C . ALA B 1 249 ? 10.703 -32.188 -15.062 1 97.06 249 ALA B C 1
ATOM 6025 O O . ALA B 1 249 ? 11.859 -32.156 -14.641 1 97.06 249 ALA B O 1
ATOM 6026 N N . GLY B 1 250 ? 9.805 -31.344 -14.586 1 96.38 250 GLY B N 1
ATOM 6027 C CA . GLY B 1 250 ? 10.102 -30.297 -13.617 1 96.38 250 GLY B CA 1
ATOM 6028 C C . GLY B 1 250 ? 9.742 -28.906 -14.109 1 96.38 250 GLY B C 1
ATOM 6029 O O . GLY B 1 250 ? 9.117 -28.766 -15.164 1 96.38 250 GLY B O 1
ATOM 6030 N N . GLY B 1 251 ? 10.023 -27.938 -13.273 1 95.56 251 GLY B N 1
ATOM 6031 C CA . GLY B 1 251 ? 9.828 -26.547 -13.672 1 95.56 251 GLY B CA 1
ATOM 6032 C C . GLY B 1 251 ? 11.008 -25.984 -14.445 1 95.56 251 GLY B C 1
ATOM 6033 O O . GLY B 1 251 ? 12.164 -26.281 -14.141 1 95.56 251 GLY B O 1
ATOM 6034 N N . LEU B 1 252 ? 10.68 -25.156 -15.438 1 95.44 252 LEU B N 1
ATOM 6035 C CA . LEU B 1 252 ? 11.75 -24.469 -16.141 1 95.44 252 LEU B CA 1
ATOM 6036 C C . LEU B 1 252 ? 12.367 -23.375 -15.266 1 95.44 252 LEU B C 1
ATOM 6038 O O . LEU B 1 252 ? 11.664 -22.75 -14.461 1 95.44 252 LEU B O 1
ATOM 6042 N N . PRO B 1 253 ? 13.688 -23.172 -15.383 1 92.31 253 PRO B N 1
ATOM 6043 C CA . PRO B 1 253 ? 14.289 -22.031 -14.672 1 92.31 253 PRO B CA 1
ATOM 6044 C C . PRO B 1 253 ? 13.812 -20.688 -15.188 1 92.31 253 PRO B C 1
ATOM 6046 O O . PRO B 1 253 ? 13.297 -20.594 -16.312 1 92.31 253 PRO B O 1
ATOM 6049 N N . PHE B 1 254 ? 14.07 -19.672 -14.359 1 88.38 254 PHE B N 1
ATOM 6050 C CA . PHE B 1 254 ? 13.57 -18.328 -14.602 1 88.38 254 PHE B CA 1
ATOM 6051 C C . PHE B 1 254 ? 14.484 -17.578 -15.562 1 88.38 254 PHE B C 1
ATOM 6053 O O . PHE B 1 254 ? 14.016 -16.859 -16.438 1 88.38 254 PHE B O 1
ATOM 6060 N N . ALA B 1 255 ? 15.695 -17.781 -15.414 1 91.88 255 ALA B N 1
ATOM 6061 C CA . ALA B 1 255 ? 16.672 -16.922 -16.078 1 91.88 255 ALA B CA 1
ATOM 6062 C C . ALA B 1 255 ? 16.828 -17.312 -17.547 1 91.88 255 ALA B C 1
ATOM 6064 O O . ALA B 1 255 ? 16.781 -18.5 -17.891 1 91.88 255 ALA B O 1
ATOM 6065 N N . MET B 1 256 ? 17.141 -16.391 -18.375 1 93.25 256 MET B N 1
ATOM 6066 C CA . MET B 1 256 ? 17.172 -16.531 -19.828 1 93.25 256 MET B CA 1
ATOM 6067 C C . MET B 1 256 ? 18.109 -17.656 -20.25 1 93.25 256 MET B C 1
ATOM 6069 O O . MET B 1 256 ? 17.688 -18.641 -20.844 1 93.25 256 MET B O 1
ATOM 6073 N N . LYS B 1 257 ? 19.359 -17.578 -19.891 1 94.25 257 LYS B N 1
ATOM 6074 C CA . LYS B 1 257 ? 20.359 -18.531 -20.344 1 94.25 257 LYS B CA 1
ATOM 6075 C C . LYS B 1 257 ? 20.078 -19.938 -19.797 1 94.25 257 LYS B C 1
ATOM 6077 O O . LYS B 1 257 ? 20.016 -20.906 -20.562 1 94.25 257 LYS B O 1
ATOM 6082 N N . PRO B 1 258 ? 19.891 -20 -18.516 1 94.06 258 PRO B N 1
ATOM 6083 C CA . PRO B 1 258 ? 19.594 -21.328 -18 1 94.06 258 PRO B CA 1
ATOM 6084 C C . PRO B 1 258 ? 18.344 -21.938 -18.641 1 94.06 258 PRO B C 1
ATOM 6086 O O . PRO B 1 258 ? 18.297 -23.156 -18.859 1 94.06 258 PRO B O 1
ATOM 6089 N N . LEU B 1 259 ? 17.344 -21.203 -18.891 1 95.31 259 LEU B N 1
ATOM 6090 C CA . LEU B 1 259 ? 16.125 -21.688 -19.531 1 95.31 259 LEU B CA 1
ATOM 6091 C C . LEU B 1 259 ? 16.406 -22.188 -20.953 1 95.31 259 LEU B C 1
ATOM 6093 O O . LEU B 1 259 ? 16 -23.281 -21.328 1 95.31 259 LEU B O 1
ATOM 6097 N N . SER B 1 260 ? 17.141 -21.375 -21.672 1 96.31 260 SER B N 1
ATOM 6098 C CA . SER B 1 260 ? 17.531 -21.766 -23.031 1 96.31 260 SER B CA 1
ATOM 6099 C C . SER B 1 260 ? 18.359 -23.047 -23.031 1 96.31 260 SER B C 1
ATOM 6101 O O . SER B 1 260 ? 18.109 -23.953 -23.828 1 96.31 260 SER B O 1
ATOM 6103 N N . ASP B 1 261 ? 19.266 -23.125 -22.062 1 96.06 261 ASP B N 1
ATOM 6104 C CA . ASP B 1 261 ? 20.125 -24.312 -21.953 1 96.06 261 ASP B CA 1
ATOM 6105 C C . ASP B 1 261 ? 19.281 -25.547 -21.641 1 96.06 261 ASP B C 1
ATOM 6107 O O . ASP B 1 261 ? 19.562 -26.625 -22.172 1 96.06 261 ASP B O 1
ATOM 6111 N N . LYS B 1 262 ? 18.328 -25.406 -20.844 1 95.06 262 LYS B N 1
ATOM 6112 C CA . LYS B 1 262 ? 17.484 -26.516 -20.422 1 95.06 262 LYS B CA 1
ATOM 6113 C C . LYS B 1 262 ? 16.672 -27.047 -21.609 1 95.06 262 LYS B C 1
ATOM 6115 O O . LYS B 1 262 ? 16.359 -28.25 -21.656 1 95.06 262 LYS B O 1
ATOM 6120 N N . LEU B 1 263 ? 16.328 -26.266 -22.547 1 96.94 263 LEU B N 1
ATOM 6121 C CA . LEU B 1 263 ? 15.492 -26.641 -23.672 1 96.94 263 LEU B CA 1
ATOM 6122 C C . LEU B 1 263 ? 16.344 -27.078 -24.859 1 96.94 263 LEU B C 1
ATOM 6124 O O . LEU B 1 263 ? 15.805 -27.484 -25.906 1 96.94 263 LEU B O 1
ATOM 6128 N N . ALA B 1 264 ? 17.688 -27 -24.703 1 97.25 264 ALA B N 1
ATOM 6129 C CA . ALA B 1 264 ? 18.578 -27.391 -25.781 1 97.25 264 ALA B CA 1
ATOM 6130 C C . ALA B 1 264 ? 18.328 -28.828 -26.203 1 97.25 264 ALA B C 1
ATOM 6132 O O . ALA B 1 264 ? 18.125 -29.703 -25.344 1 97.25 264 ALA B O 1
ATOM 6133 N N . GLY B 1 265 ? 18.375 -29.109 -27.516 1 95.94 265 GLY B N 1
ATOM 6134 C CA . GLY B 1 265 ? 18.172 -30.438 -28.062 1 95.94 265 GLY B CA 1
ATOM 6135 C C . GLY B 1 265 ? 16.766 -30.672 -28.578 1 95.94 265 GLY B C 1
ATOM 6136 O O . GLY B 1 265 ? 16.547 -31.547 -29.406 1 95.94 265 GLY B O 1
ATOM 6137 N N . HIS B 1 266 ? 15.812 -29.984 -28.047 1 97.69 266 HIS B N 1
ATOM 6138 C CA . HIS B 1 266 ? 14.445 -30.078 -28.562 1 97.69 266 HIS B CA 1
ATOM 6139 C C . HIS B 1 266 ? 14.297 -29.281 -29.844 1 97.69 266 HIS B C 1
ATOM 6141 O O . HIS B 1 266 ? 14.977 -28.266 -30.047 1 97.69 266 HIS B O 1
ATOM 6147 N N . ASP B 1 267 ? 13.43 -29.719 -30.688 1 98.19 267 ASP B N 1
ATOM 6148 C CA . ASP B 1 267 ? 13.258 -29.016 -31.969 1 98.19 267 ASP B CA 1
ATOM 6149 C C . ASP B 1 267 ? 11.93 -28.266 -32 1 98.19 267 ASP B C 1
ATOM 6151 O O . ASP B 1 267 ? 11.758 -27.344 -32.781 1 98.19 267 ASP B O 1
ATOM 6155 N N . VAL B 1 268 ? 10.906 -28.641 -31.188 1 98.44 268 VAL B N 1
ATOM 6156 C CA . VAL B 1 268 ? 9.656 -27.906 -31.031 1 98.44 268 VAL B CA 1
ATOM 6157 C C . VAL B 1 268 ? 9.266 -27.844 -29.562 1 98.44 268 VAL B C 1
ATOM 6159 O O . VAL B 1 268 ? 9.273 -28.859 -28.875 1 98.44 268 VAL B O 1
ATOM 6162 N N . ALA B 1 269 ? 9.062 -26.688 -29.062 1 98.62 269 ALA B N 1
ATOM 6163 C CA . ALA B 1 269 ? 8.461 -26.484 -27.75 1 98.62 269 ALA B CA 1
ATOM 6164 C C . ALA B 1 269 ? 7.066 -25.875 -27.859 1 98.62 269 ALA B C 1
ATOM 6166 O O . ALA B 1 269 ? 6.883 -24.875 -28.578 1 98.62 269 ALA B O 1
ATOM 6167 N N . LEU B 1 270 ? 6.113 -26.453 -27.297 1 98.75 270 LEU B N 1
ATOM 6168 C CA . LEU B 1 270 ? 4.742 -25.953 -27.281 1 98.75 270 LEU B CA 1
ATOM 6169 C C . LEU B 1 270 ? 4.352 -25.469 -25.891 1 98.75 270 LEU B C 1
ATOM 6171 O O . LEU B 1 270 ? 4.18 -26.281 -24.984 1 98.75 270 LEU B O 1
ATOM 6175 N N . ILE B 1 271 ? 4.238 -24.172 -25.734 1 98.38 271 ILE B N 1
ATOM 6176 C CA . ILE B 1 271 ? 3.783 -23.547 -24.484 1 98.38 271 ILE B CA 1
ATOM 6177 C C . ILE B 1 271 ? 2.262 -23.406 -24.5 1 98.38 271 ILE B C 1
ATOM 6179 O O . ILE B 1 271 ? 1.692 -22.844 -25.438 1 98.38 271 ILE B O 1
ATOM 6183 N N . ILE B 1 272 ? 1.644 -23.906 -23.516 1 98.56 272 ILE B N 1
ATOM 6184 C CA . ILE B 1 272 ? 0.191 -23.797 -23.422 1 98.56 272 ILE B CA 1
ATOM 6185 C C . ILE B 1 272 ? -0.2 -23.172 -22.094 1 98.56 272 ILE B C 1
ATOM 6187 O O . ILE B 1 272 ? 0.006 -23.766 -21.031 1 98.56 272 ILE B O 1
ATOM 6191 N N . GLY B 1 273 ? -0.786 -21.984 -22.172 1 97.62 273 GLY B N 1
ATOM 6192 C CA . GLY B 1 273 ? -1.38 -21.375 -21 1 97.62 273 GLY B CA 1
ATOM 6193 C C . GLY B 1 273 ? -0.361 -20.719 -20.094 1 97.62 273 GLY B C 1
ATOM 6194 O O . GLY B 1 273 ? -0.545 -20.672 -18.875 1 97.62 273 GLY B O 1
ATOM 6195 N N . ALA B 1 274 ? 0.792 -20.312 -20.531 1 96.75 274 ALA B N 1
ATOM 6196 C CA . ALA B 1 274 ? 1.819 -19.578 -19.812 1 96.75 274 ALA B CA 1
ATOM 6197 C C . ALA B 1 274 ? 2.414 -18.469 -20.672 1 96.75 274 ALA B C 1
ATOM 6199 O O . ALA B 1 274 ? 2.326 -18.516 -21.906 1 96.75 274 ALA B O 1
ATOM 6200 N N . PRO B 1 275 ? 3.072 -17.453 -20.016 1 94.06 275 PRO B N 1
ATOM 6201 C CA . PRO B 1 275 ? 3.834 -16.469 -20.797 1 94.06 275 PRO B CA 1
ATOM 6202 C C . PRO B 1 275 ? 5.117 -17.062 -21.391 1 94.06 275 PRO B C 1
ATOM 6204 O O . PRO B 1 275 ? 5.613 -18.078 -20.906 1 94.06 275 PRO B O 1
ATOM 6207 N N . VAL B 1 276 ? 5.703 -16.312 -22.469 1 92.5 276 VAL B N 1
ATOM 6208 C CA . VAL B 1 276 ? 6.996 -16.625 -23.062 1 92.5 276 VAL B CA 1
ATOM 6209 C C . VAL B 1 276 ? 8.047 -15.641 -22.578 1 92.5 276 VAL B C 1
ATOM 6211 O O . VAL B 1 276 ? 8.266 -14.594 -23.203 1 92.5 276 VAL B O 1
ATOM 6214 N N . PHE B 1 277 ? 9 -15.805 -21.828 1 87.75 277 PHE B N 1
ATOM 6215 C CA . PHE B 1 277 ? 8.688 -16.172 -20.453 1 87.75 277 PHE B CA 1
ATOM 6216 C C . PHE B 1 277 ? 8.812 -14.969 -19.531 1 87.75 277 PHE B C 1
ATOM 6218 O O . PHE B 1 277 ? 9.188 -13.875 -19.969 1 87.75 277 PHE B O 1
ATOM 6225 N N . ARG B 1 278 ? 8.406 -14.977 -18.391 1 86.44 278 ARG B N 1
ATOM 6226 C CA . ARG B 1 278 ? 8.711 -13.945 -17.406 1 86.44 278 ARG B CA 1
ATOM 6227 C C . ARG B 1 278 ? 10.086 -14.18 -16.781 1 86.44 278 ARG B C 1
ATOM 6229 O O . ARG B 1 278 ? 10.195 -14.625 -15.641 1 86.44 278 ARG B O 1
ATOM 6236 N N . TYR B 1 279 ? 11.016 -13.781 -17.562 1 90.88 279 TYR B N 1
ATOM 6237 C CA . TYR B 1 279 ? 12.414 -14.047 -17.234 1 90.88 279 TYR B CA 1
ATOM 6238 C C . TYR B 1 279 ? 12.836 -13.281 -15.977 1 90.88 279 TYR B C 1
ATOM 6240 O O . TYR B 1 279 ? 12.422 -12.141 -15.773 1 90.88 279 TYR B O 1
ATOM 6248 N N . TYR B 1 280 ? 13.617 -13.914 -15.148 1 90.25 280 TYR B N 1
ATOM 6249 C CA . TYR B 1 280 ? 14.203 -13.289 -13.969 1 90.25 280 TYR B CA 1
ATOM 6250 C C . TYR B 1 280 ? 15.109 -14.258 -13.227 1 90.25 280 TYR B C 1
ATOM 6252 O O . TYR B 1 280 ? 14.82 -15.453 -13.148 1 90.25 280 TYR B O 1
ATOM 6260 N N . PRO B 1 281 ? 16.234 -13.867 -12.656 1 91.62 281 PRO B N 1
ATOM 6261 C CA . PRO B 1 281 ? 16.953 -12.609 -12.883 1 91.62 281 PRO B CA 1
ATOM 6262 C C . PRO B 1 281 ? 17.594 -12.531 -14.266 1 91.62 281 PRO B C 1
ATOM 6264 O O . PRO B 1 281 ? 17.469 -13.469 -15.062 1 91.62 281 PRO B O 1
ATOM 6267 N N . TYR B 1 282 ? 18.172 -11.43 -14.531 1 91.38 282 TYR B N 1
ATOM 6268 C CA . TYR B 1 282 ? 18.828 -11.289 -15.828 1 91.38 282 TYR B CA 1
ATOM 6269 C C . TYR B 1 282 ? 20.125 -12.086 -15.867 1 91.38 282 TYR B C 1
ATOM 6271 O O . TYR B 1 282 ? 21.047 -11.828 -15.086 1 91.38 282 TYR B O 1
ATOM 6279 N N . VAL B 1 283 ? 20.156 -13.094 -16.594 1 92.06 283 VAL B N 1
ATOM 6280 C CA . VAL B 1 283 ? 21.344 -13.836 -17.031 1 92.06 283 VAL B CA 1
ATOM 6281 C C . VAL B 1 283 ? 21.391 -13.859 -18.562 1 92.06 283 VAL B C 1
ATOM 6283 O O . VAL B 1 283 ? 20.594 -14.539 -19.203 1 92.06 283 VAL B O 1
ATOM 6286 N N . ALA B 1 284 ? 22.391 -13.203 -19.062 1 91.12 284 ALA B N 1
ATOM 6287 C CA . ALA B 1 284 ? 22.453 -12.977 -20.516 1 91.12 284 ALA B CA 1
ATOM 6288 C C . ALA B 1 284 ? 22.516 -14.297 -21.266 1 91.12 284 ALA B C 1
ATOM 6290 O O . ALA B 1 284 ? 23.172 -15.25 -20.828 1 91.12 284 ALA B O 1
ATOM 6291 N N . GLY B 1 285 ? 21.766 -14.406 -22.359 1 92.75 285 GLY B N 1
ATOM 6292 C CA . GLY B 1 285 ? 21.719 -15.547 -23.25 1 92.75 285 GLY B CA 1
ATOM 6293 C C . GLY B 1 285 ? 20.578 -15.453 -24.266 1 92.75 285 GLY B C 1
ATOM 6294 O O . GLY B 1 285 ? 19.938 -14.406 -24.391 1 92.75 285 GLY B O 1
ATOM 6295 N N . ASP B 1 286 ? 20.469 -16.531 -25.047 1 93.69 286 ASP B N 1
ATOM 6296 C CA . ASP B 1 286 ? 19.375 -16.578 -26.031 1 93.69 286 ASP B CA 1
ATOM 6297 C C . ASP B 1 286 ? 18.047 -16.859 -25.359 1 93.69 286 ASP B C 1
ATOM 6299 O O . ASP B 1 286 ? 17.984 -17.547 -24.344 1 93.69 286 ASP B O 1
ATOM 6303 N N . TYR B 1 287 ? 17.031 -16.281 -25.906 1 93.25 287 TYR B N 1
ATOM 6304 C CA . TYR B 1 287 ? 15.695 -16.547 -25.391 1 93.25 287 TYR B CA 1
ATOM 6305 C C . TYR B 1 287 ? 15.375 -18.047 -25.484 1 93.25 287 TYR B C 1
ATOM 6307 O O . TYR B 1 287 ? 14.734 -18.594 -24.578 1 93.25 287 TYR B O 1
ATOM 6315 N N . ILE B 1 288 ? 15.703 -18.688 -26.547 1 94.94 288 ILE B N 1
ATOM 6316 C CA . ILE B 1 288 ? 15.539 -20.109 -26.797 1 94.94 288 ILE B CA 1
ATOM 6317 C C . ILE B 1 288 ? 16.781 -20.656 -27.5 1 94.94 288 ILE B C 1
ATOM 6319 O O . ILE B 1 288 ? 17.5 -19.906 -28.172 1 94.94 288 ILE B O 1
ATOM 6323 N N . PRO B 1 289 ? 17.016 -21.906 -27.375 1 96.5 289 PRO B N 1
ATOM 6324 C CA . PRO B 1 289 ? 18.203 -22.469 -28.031 1 96.5 289 PRO B CA 1
ATOM 6325 C C . PRO B 1 289 ? 18.062 -22.531 -29.547 1 96.5 289 PRO B C 1
ATOM 6327 O O . PRO B 1 289 ? 16.953 -22.609 -30.062 1 96.5 289 PRO B O 1
ATOM 6330 N N . PRO B 1 290 ? 19.266 -22.484 -30.188 1 94.88 290 PRO B N 1
ATOM 6331 C CA . PRO B 1 290 ? 19.234 -22.609 -31.641 1 94.88 290 PRO B CA 1
ATOM 6332 C C . PRO B 1 290 ? 18.531 -23.891 -32.094 1 94.88 290 PRO B C 1
ATOM 6334 O O . PRO B 1 290 ? 18.703 -24.953 -31.484 1 94.88 290 PRO B O 1
ATOM 6337 N N . GLY B 1 291 ? 17.688 -23.766 -33.094 1 95.69 291 GLY B N 1
ATOM 6338 C CA . GLY B 1 291 ? 17.031 -24.922 -33.688 1 95.69 291 GLY B CA 1
ATOM 6339 C C . GLY B 1 291 ? 15.656 -25.188 -33.125 1 95.69 291 GLY B C 1
ATOM 6340 O O . GLY B 1 291 ? 14.867 -25.938 -33.688 1 95.69 291 GLY B O 1
ATOM 6341 N N . LEU B 1 292 ? 15.391 -24.578 -32.031 1 97.75 292 LEU B N 1
ATOM 6342 C CA . LEU B 1 292 ? 14.094 -24.781 -31.391 1 97.75 292 LEU B CA 1
ATOM 6343 C C . LEU B 1 292 ? 13.039 -23.859 -32 1 97.75 292 LEU B C 1
ATOM 6345 O O . LEU B 1 292 ? 13.266 -22.641 -32.125 1 97.75 292 LEU B O 1
ATOM 6349 N N . ARG B 1 293 ? 11.93 -24.406 -32.469 1 97.62 293 ARG B N 1
ATOM 6350 C CA . ARG B 1 293 ? 10.734 -23.641 -32.812 1 97.62 293 ARG B CA 1
ATOM 6351 C C . ARG B 1 293 ? 9.766 -23.578 -31.625 1 97.62 293 ARG B C 1
ATOM 6353 O O . ARG B 1 293 ? 9.352 -24.609 -31.094 1 97.62 293 ARG B O 1
ATOM 6360 N N . LEU B 1 294 ? 9.469 -22.359 -31.234 1 97.94 294 LEU B N 1
ATOM 6361 C CA . LEU B 1 294 ? 8.578 -22.172 -30.094 1 97.94 294 LEU B CA 1
ATOM 6362 C C . LEU B 1 294 ? 7.164 -21.828 -30.562 1 97.94 294 LEU B C 1
ATOM 6364 O O . LEU B 1 294 ? 6.977 -20.922 -31.375 1 97.94 294 LEU B O 1
ATOM 6368 N N . LEU B 1 295 ? 6.18 -22.578 -30.141 1 98.56 295 LEU B N 1
ATOM 6369 C CA . LEU B 1 295 ? 4.754 -22.359 -30.359 1 98.56 295 LEU B CA 1
ATOM 6370 C C . LEU B 1 295 ? 4.055 -21.953 -29.078 1 98.56 295 LEU B C 1
ATOM 6372 O O . LEU B 1 295 ? 4.168 -22.641 -28.047 1 98.56 295 LEU B O 1
ATOM 6376 N N . HIS B 1 296 ? 3.367 -20.828 -29.078 1 98.44 296 HIS B N 1
ATOM 6377 C CA . HIS B 1 296 ? 2.811 -20.219 -27.875 1 98.44 296 HIS B CA 1
ATOM 6378 C C . HIS B 1 296 ? 1.29 -20.141 -27.953 1 98.44 296 HIS B C 1
ATOM 6380 O O . HIS B 1 296 ? 0.747 -19.469 -28.844 1 98.44 296 HIS B O 1
ATOM 6386 N N . ILE B 1 297 ? 0.604 -20.797 -27.047 1 98.62 297 ILE B N 1
ATOM 6387 C CA . ILE B 1 297 ? -0.851 -20.734 -26.953 1 98.62 297 ILE B CA 1
ATOM 6388 C C . ILE B 1 297 ? -1.25 -20 -25.672 1 98.62 297 ILE B C 1
ATOM 6390 O O . ILE B 1 297 ? -0.923 -20.438 -24.562 1 98.62 297 ILE B O 1
ATOM 6394 N N . THR B 1 298 ? -1.994 -18.938 -25.797 1 97.75 298 THR B N 1
ATOM 6395 C CA . THR B 1 298 ? -2.451 -18.141 -24.672 1 97.75 298 THR B CA 1
ATOM 6396 C C . THR B 1 298 ? -3.807 -17.516 -24.969 1 97.75 298 THR B C 1
ATOM 6398 O O . THR B 1 298 ? -4.207 -17.406 -26.125 1 97.75 298 THR B O 1
ATOM 6401 N N . ASP B 1 299 ? -4.512 -17.203 -23.938 1 97.44 299 ASP B N 1
ATOM 6402 C CA . ASP B 1 299 ? -5.777 -16.5 -24.125 1 97.44 299 ASP B CA 1
ATOM 6403 C C . ASP B 1 299 ? -5.586 -14.992 -23.984 1 97.44 299 ASP B C 1
ATOM 6405 O O . ASP B 1 299 ? -6.559 -14.234 -23.969 1 97.44 299 ASP B O 1
ATOM 6409 N N . ASP B 1 300 ? -4.391 -14.516 -23.797 1 96.12 300 ASP B N 1
ATOM 6410 C CA . ASP B 1 300 ? -4.07 -13.109 -23.578 1 96.12 300 ASP B CA 1
ATOM 6411 C C . ASP B 1 300 ? -3.305 -12.523 -24.766 1 96.12 300 ASP B C 1
ATOM 6413 O O . ASP B 1 300 ? -2.109 -12.781 -24.922 1 96.12 300 ASP B O 1
ATOM 6417 N N . PRO B 1 301 ? -3.932 -11.656 -25.516 1 94.62 301 PRO B N 1
ATOM 6418 C CA . PRO B 1 301 ? -3.232 -11.07 -26.656 1 94.62 301 PRO B CA 1
ATOM 6419 C C . PRO B 1 301 ? -2.029 -10.227 -26.25 1 94.62 301 PRO B C 1
ATOM 6421 O O . PRO B 1 301 ? -1.062 -10.109 -27 1 94.62 301 PRO B O 1
ATOM 6424 N N . GLN B 1 302 ? -2.098 -9.664 -25.031 1 92.56 302 GLN B N 1
ATOM 6425 C CA . GLN B 1 302 ? -0.962 -8.875 -24.562 1 92.56 302 GLN B CA 1
ATOM 6426 C C . GLN B 1 302 ? 0.255 -9.758 -24.297 1 92.56 302 GLN B C 1
ATOM 6428 O O . GLN B 1 302 ? 1.387 -9.359 -24.594 1 92.56 302 GLN B O 1
ATOM 6433 N N . GLU B 1 303 ? 0.03 -10.93 -23.75 1 94.19 303 GLU B N 1
ATOM 6434 C CA . GLU B 1 303 ? 1.117 -11.883 -23.547 1 94.19 303 GLU B CA 1
ATOM 6435 C C . GLU B 1 303 ? 1.719 -12.32 -24.875 1 94.19 303 GLU B C 1
ATOM 6437 O O . GLU B 1 303 ? 2.939 -12.445 -25 1 94.19 303 GLU B O 1
ATOM 6442 N N . ALA B 1 304 ? 0.842 -12.578 -25.812 1 94.12 304 ALA B N 1
ATOM 6443 C CA . ALA B 1 304 ? 1.308 -12.938 -27.141 1 94.12 304 ALA B CA 1
ATOM 6444 C C . ALA B 1 304 ? 2.107 -11.797 -27.781 1 94.12 304 ALA B C 1
ATOM 6446 O O . ALA B 1 304 ? 3.119 -12.031 -28.438 1 94.12 304 ALA B O 1
ATOM 6447 N N . GLY B 1 305 ? 1.646 -10.594 -27.547 1 92.44 305 GLY B N 1
ATOM 6448 C CA . GLY B 1 305 ? 2.254 -9.422 -28.156 1 92.44 305 GLY B CA 1
ATOM 6449 C C . GLY B 1 305 ? 3.615 -9.086 -27.578 1 92.44 305 GLY B C 1
ATOM 6450 O O . GLY B 1 305 ? 4.5 -8.609 -28.297 1 92.44 305 GLY B O 1
ATOM 6451 N N . ARG B 1 306 ? 3.779 -9.32 -26.344 1 91.44 306 ARG B N 1
ATOM 6452 C CA . ARG B 1 306 ? 5.027 -8.906 -25.703 1 91.44 306 ARG B CA 1
ATOM 6453 C C . ARG B 1 306 ? 6.094 -9.992 -25.828 1 91.44 306 ARG B C 1
ATOM 6455 O O . ARG B 1 306 ? 7.266 -9.75 -25.531 1 91.44 306 ARG B O 1
ATOM 6462 N N . ALA B 1 307 ? 5.711 -11.195 -26.25 1 93.56 307 ALA B N 1
ATOM 6463 C CA . ALA B 1 307 ? 6.656 -12.305 -26.344 1 93.56 307 ALA B CA 1
ATOM 6464 C C . ALA B 1 307 ? 7.809 -11.969 -27.281 1 93.56 307 ALA B C 1
ATOM 6466 O O . ALA B 1 307 ? 7.59 -11.508 -28.406 1 93.56 307 ALA B O 1
ATOM 6467 N N . PRO B 1 308 ? 9.008 -12.266 -26.812 1 92.75 308 PRO B N 1
ATOM 6468 C CA . PRO B 1 308 ? 10.148 -11.914 -27.656 1 92.75 308 PRO B CA 1
ATOM 6469 C C . PRO B 1 308 ? 10.359 -12.922 -28.797 1 92.75 308 PRO B C 1
ATOM 6471 O O . PRO B 1 308 ? 11.031 -12.609 -29.781 1 92.75 308 PRO B O 1
ATOM 6474 N N . VAL B 1 309 ? 9.836 -14.102 -28.672 1 94.12 309 VAL B N 1
ATOM 6475 C CA . VAL B 1 309 ? 10 -15.172 -29.641 1 94.12 309 VAL B CA 1
ATOM 6476 C C . VAL B 1 309 ? 8.766 -16.062 -29.641 1 94.12 309 VAL B C 1
ATOM 6478 O O . VAL B 1 309 ? 7.961 -16.016 -28.703 1 94.12 309 VAL B O 1
ATOM 6481 N N . GLY B 1 310 ? 8.578 -16.781 -30.719 1 94.69 310 GLY B N 1
ATOM 6482 C CA . GLY B 1 310 ? 7.531 -17.781 -30.781 1 94.69 310 GLY B CA 1
ATOM 6483 C C . GLY B 1 310 ? 6.348 -17.359 -31.641 1 94.69 310 GLY B C 1
ATOM 6484 O O . GLY B 1 310 ? 5.996 -16.188 -31.672 1 94.69 310 GLY B O 1
ATOM 6485 N N . ASP B 1 311 ? 5.738 -18.344 -32.312 1 96.56 311 ASP B N 1
ATOM 6486 C CA . ASP B 1 311 ? 4.477 -18.156 -33.031 1 96.56 311 ASP B CA 1
ATOM 6487 C C . ASP B 1 311 ? 3.287 -18.344 -32.094 1 96.56 311 ASP B C 1
ATOM 6489 O O . ASP B 1 311 ? 3.275 -19.266 -31.266 1 96.56 311 ASP B O 1
ATOM 6493 N N . SER B 1 312 ? 2.375 -17.438 -32.156 1 97.31 312 SER B N 1
ATOM 6494 C CA . SER B 1 312 ? 1.315 -17.469 -31.141 1 97.31 312 SER B CA 1
ATOM 6495 C C . SER B 1 312 ? -0.004 -17.938 -31.75 1 97.31 312 SER B C 1
ATOM 6497 O O . SER B 1 312 ? -0.215 -17.828 -32.969 1 97.31 312 SER B O 1
ATOM 6499 N N . LEU B 1 313 ? -0.766 -18.516 -30.938 1 98.06 313 LEU B N 1
ATOM 6500 C CA . LEU B 1 313 ? -2.162 -18.875 -31.156 1 98.06 313 LEU B CA 1
ATOM 6501 C C . LEU B 1 313 ? -3.025 -18.469 -29.969 1 98.06 313 LEU B C 1
ATOM 6503 O O . LEU B 1 313 ? -2.732 -18.828 -28.828 1 98.06 313 LEU B O 1
ATOM 6507 N N . LEU B 1 314 ? -4.004 -17.625 -30.203 1 97.38 314 LEU B N 1
ATOM 6508 C CA . LEU B 1 314 ? -4.93 -17.234 -29.156 1 97.38 314 LEU B CA 1
ATOM 6509 C C . LEU B 1 314 ? -5.977 -18.312 -28.922 1 97.38 314 LEU B C 1
ATOM 6511 O O . LEU B 1 314 ? -6.699 -18.688 -29.844 1 97.38 314 LEU B O 1
ATOM 6515 N N . CYS B 1 315 ? -6.012 -18.812 -27.734 1 98.19 315 CYS B N 1
ATOM 6516 C CA . CYS B 1 315 ? -6.938 -19.891 -27.391 1 98.19 315 CYS B CA 1
ATOM 6517 C C . CYS B 1 315 ? -6.91 -20.156 -25.891 1 98.19 315 CYS B C 1
ATOM 6519 O O . CYS B 1 315 ? -5.875 -19.984 -25.234 1 98.19 315 CYS B O 1
ATOM 6521 N N . ASP B 1 316 ? -8.016 -20.531 -25.375 1 98 316 ASP B N 1
ATOM 6522 C CA . ASP B 1 316 ? -8.086 -21.094 -24.031 1 98 316 ASP B CA 1
ATOM 6523 C C . ASP B 1 316 ? -7.215 -22.328 -23.891 1 98 316 ASP B C 1
ATOM 6525 O O . ASP B 1 316 ? -7.199 -23.188 -24.781 1 98 316 ASP B O 1
ATOM 6529 N N . ALA B 1 317 ? -6.531 -22.438 -22.797 1 98.31 317 ALA B N 1
ATOM 6530 C CA . ALA B 1 317 ? -5.555 -23.516 -22.609 1 98.31 317 ALA B CA 1
ATOM 6531 C C . ALA B 1 317 ? -6.234 -24.875 -22.641 1 98.31 317 ALA B C 1
ATOM 6533 O O . ALA B 1 317 ? -5.719 -25.828 -23.25 1 98.31 317 ALA B O 1
ATOM 6534 N N . VAL B 1 318 ? -7.363 -25.031 -21.953 1 98.31 318 VAL B N 1
ATOM 6535 C CA . VAL B 1 318 ? -8.047 -26.312 -21.844 1 98.31 318 VAL B CA 1
ATOM 6536 C C . VAL B 1 318 ? -8.586 -26.719 -23.219 1 98.31 318 VAL B C 1
ATOM 6538 O O . VAL B 1 318 ? -8.406 -27.859 -23.656 1 98.31 318 VAL B O 1
ATOM 6541 N N . LEU B 1 319 ? -9.203 -25.766 -23.891 1 98.25 319 LEU B N 1
ATOM 6542 C CA . LEU B 1 319 ? -9.703 -26.047 -25.219 1 98.25 319 LEU B CA 1
ATOM 6543 C C . LEU B 1 319 ? -8.562 -26.391 -26.172 1 98.25 319 LEU B C 1
ATOM 6545 O O . LEU B 1 319 ? -8.719 -27.25 -27.047 1 98.25 319 LEU B O 1
ATOM 6549 N N . ALA B 1 320 ? -7.492 -25.734 -26.031 1 98.62 320 ALA B N 1
ATOM 6550 C CA . ALA B 1 320 ? -6.328 -26 -26.875 1 98.62 320 ALA B CA 1
ATOM 6551 C C . ALA B 1 320 ? -5.84 -27.422 -26.703 1 98.62 320 ALA B C 1
ATOM 6553 O O . ALA B 1 320 ? -5.59 -28.125 -27.703 1 98.62 320 ALA B O 1
ATOM 6554 N N . VAL B 1 321 ? -5.652 -27.875 -25.438 1 98.44 321 VAL B N 1
ATOM 6555 C CA . VAL B 1 321 ? -5.117 -29.219 -25.234 1 98.44 321 VAL B CA 1
ATOM 6556 C C . VAL B 1 321 ? -6.125 -30.266 -25.719 1 98.44 321 VAL B C 1
ATOM 6558 O O . VAL B 1 321 ? -5.738 -31.328 -26.172 1 98.44 321 VAL B O 1
ATOM 6561 N N . GLU B 1 322 ? -7.371 -30.031 -25.547 1 98.44 322 GLU B N 1
ATOM 6562 C CA . GLU B 1 322 ? -8.398 -30.953 -26.047 1 98.44 322 GLU B CA 1
ATOM 6563 C C . GLU B 1 322 ? -8.359 -31.062 -27.562 1 98.44 322 GLU B C 1
ATOM 6565 O O . GLU B 1 322 ? -8.391 -32.156 -28.109 1 98.44 322 GLU B O 1
ATOM 6570 N N . GLN B 1 323 ? -8.266 -29.953 -28.219 1 98.5 323 GLN B N 1
ATOM 6571 C CA . GLN B 1 323 ? -8.234 -29.938 -29.672 1 98.5 323 GLN B CA 1
ATOM 6572 C C . GLN B 1 323 ? -6.945 -30.578 -30.203 1 98.5 323 GLN B C 1
ATOM 6574 O O . GLN B 1 323 ? -6.977 -31.344 -31.156 1 98.5 323 GLN B O 1
ATOM 6579 N N . LEU B 1 324 ? -5.883 -30.203 -29.609 1 98.75 324 LEU B N 1
ATOM 6580 C CA . LEU B 1 324 ? -4.602 -30.781 -30 1 98.75 324 LEU B CA 1
ATOM 6581 C C . LEU B 1 324 ? -4.605 -32.281 -29.844 1 98.75 324 LEU B C 1
ATOM 6583 O O . LEU B 1 324 ? -4.039 -33 -30.672 1 98.75 324 LEU B O 1
ATOM 6587 N N . THR B 1 325 ? -5.223 -32.812 -28.734 1 98.62 325 THR B N 1
ATOM 6588 C CA . THR B 1 325 ? -5.285 -34.25 -28.5 1 98.62 325 THR B CA 1
ATOM 6589 C C . THR B 1 325 ? -5.945 -34.969 -29.672 1 98.62 325 THR B C 1
ATOM 6591 O O . THR B 1 325 ? -5.547 -36.062 -30.031 1 98.62 325 THR B O 1
ATOM 6594 N N . GLU B 1 326 ? -6.863 -34.312 -30.266 1 98.25 326 GLU B N 1
ATOM 6595 C CA . GLU B 1 326 ? -7.566 -34.906 -31.406 1 98.25 326 GLU B CA 1
ATOM 6596 C C . GLU B 1 326 ? -6.723 -34.812 -32.688 1 98.25 326 GLU B C 1
ATOM 6598 O O . GLU B 1 326 ? -6.82 -35.688 -33.531 1 98.25 326 GLU B O 1
ATOM 6603 N N . LEU B 1 327 ? -5.934 -33.844 -32.781 1 98.44 327 LEU B N 1
ATOM 6604 C CA . LEU B 1 327 ? -5.324 -33.531 -34.062 1 98.44 327 LEU B CA 1
ATOM 6605 C C . LEU B 1 327 ? -3.93 -34.125 -34.188 1 98.44 327 LEU B C 1
ATOM 6607 O O . LEU B 1 327 ? -3.467 -34.438 -35.281 1 98.44 327 LEU B O 1
ATOM 6611 N N . VAL B 1 328 ? -3.223 -34.25 -33.094 1 98.5 328 VAL B N 1
ATOM 6612 C CA . VAL B 1 328 ? -1.822 -34.656 -33.156 1 98.5 328 VAL B CA 1
ATOM 6613 C C . VAL B 1 328 ? -1.731 -36.156 -33.406 1 98.5 328 VAL B C 1
ATOM 6615 O O . VAL B 1 328 ? -2.67 -36.906 -33.094 1 98.5 328 VAL B O 1
ATOM 6618 N N . SER B 1 329 ? -0.63 -36.562 -33.906 1 97.5 329 SER B N 1
ATOM 6619 C CA . SER B 1 329 ? -0.354 -37.969 -34.094 1 97.5 329 SER B CA 1
ATOM 6620 C C . SER B 1 329 ? 0.232 -38.594 -32.812 1 97.5 329 SER B C 1
ATOM 6622 O O . SER B 1 329 ? 1.124 -38 -32.188 1 97.5 329 SER B O 1
ATOM 6624 N N . ALA B 1 330 ? -0.307 -39.719 -32.469 1 97.12 330 ALA B N 1
ATOM 6625 C CA . ALA B 1 330 ? 0.236 -40.438 -31.328 1 97.12 330 ALA B CA 1
ATOM 6626 C C . ALA B 1 330 ? 1.692 -40.844 -31.547 1 97.12 330 ALA B C 1
ATOM 6628 O O . ALA B 1 330 ? 2.072 -41.188 -32.656 1 97.12 330 ALA B O 1
ATOM 6629 N N . ARG B 1 331 ? 2.369 -40.781 -30.5 1 95.5 331 ARG B N 1
ATOM 6630 C CA . ARG B 1 331 ? 3.768 -41.188 -30.547 1 95.5 331 ARG B CA 1
ATOM 6631 C C . ARG B 1 331 ? 4.008 -42.406 -29.656 1 95.5 331 ARG B C 1
ATOM 6633 O O . ARG B 1 331 ? 3.318 -42.594 -28.656 1 95.5 331 ARG B O 1
ATOM 6640 N N . PRO B 1 332 ? 5 -43.219 -30.109 1 92.81 332 PRO B N 1
ATOM 6641 C CA . PRO B 1 332 ? 5.328 -44.344 -29.25 1 92.81 332 PRO B CA 1
ATOM 6642 C C . PRO B 1 332 ? 5.918 -43.906 -27.906 1 92.81 332 PRO B C 1
ATOM 6644 O O . PRO B 1 332 ? 6.363 -42.75 -27.766 1 92.81 332 PRO B O 1
ATOM 6647 N N . ALA B 1 333 ? 5.852 -44.781 -26.984 1 89.12 333 ALA B N 1
ATOM 6648 C CA . ALA B 1 333 ? 6.438 -44.5 -25.672 1 89.12 333 ALA B CA 1
ATOM 6649 C C . ALA B 1 333 ? 7.91 -44.125 -25.812 1 89.12 333 ALA B C 1
ATOM 6651 O O . ALA B 1 333 ? 8.617 -44.625 -26.672 1 89.12 333 ALA B O 1
ATOM 6652 N N . LEU B 1 334 ? 8.266 -43.281 -24.922 1 86.88 334 LEU B N 1
ATOM 6653 C CA . LEU B 1 334 ? 9.664 -42.875 -24.906 1 86.88 334 LEU B CA 1
ATOM 6654 C C . LEU B 1 334 ? 10.578 -44.062 -24.609 1 86.88 334 LEU B C 1
ATOM 6656 O O . LEU B 1 334 ? 10.266 -44.875 -23.75 1 86.88 334 LEU B O 1
ATOM 6660 N N . ALA B 1 335 ? 11.633 -44.031 -25.422 1 82.25 335 ALA B N 1
ATOM 6661 C CA . ALA B 1 335 ? 12.617 -45.094 -25.188 1 82.25 335 ALA B CA 1
ATOM 6662 C C . ALA B 1 335 ? 13.32 -44.875 -23.844 1 82.25 335 ALA B C 1
ATOM 6664 O O . ALA B 1 335 ? 13.68 -45.844 -23.188 1 82.25 335 ALA B O 1
ATOM 6665 N N . THR B 1 336 ? 13.453 -43.719 -23.516 1 86.25 336 THR B N 1
ATOM 6666 C CA . THR B 1 336 ? 14.109 -43.375 -22.266 1 86.25 336 THR B CA 1
ATOM 6667 C C . THR B 1 336 ? 13.164 -42.594 -21.359 1 86.25 336 THR B C 1
ATOM 6669 O O . THR B 1 336 ? 12.414 -41.719 -21.828 1 86.25 336 THR B O 1
ATOM 6672 N N . ALA B 1 337 ? 13.289 -42.938 -20.094 1 90 337 ALA B N 1
ATOM 6673 C CA . ALA B 1 337 ? 12.461 -42.25 -19.109 1 90 337 ALA B CA 1
ATOM 6674 C C . ALA B 1 337 ? 12.82 -40.781 -19.047 1 90 337 ALA B C 1
ATOM 6676 O O . ALA B 1 337 ? 13.977 -40.406 -19.219 1 90 337 ALA B O 1
ATOM 6677 N N . VAL B 1 338 ? 11.812 -40 -18.734 1 94 338 VAL B N 1
ATOM 6678 C CA . VAL B 1 338 ? 12.023 -38.562 -18.547 1 94 338 VAL B CA 1
ATOM 6679 C C . VAL B 1 338 ? 12.844 -38.312 -17.297 1 94 338 VAL B C 1
ATOM 6681 O O . VAL B 1 338 ? 12.562 -38.875 -16.234 1 94 338 VAL B O 1
ATOM 6684 N N . SER B 1 339 ? 13.875 -37.531 -17.422 1 92.25 339 SER B N 1
ATOM 6685 C CA . SER B 1 339 ? 14.656 -37.125 -16.266 1 92.25 339 SER B CA 1
ATOM 6686 C C . SER B 1 339 ? 13.906 -36.094 -15.43 1 92.25 339 SER B C 1
ATOM 6688 O O . SER B 1 339 ? 13.664 -34.969 -15.883 1 92.25 339 SER B O 1
ATOM 6690 N N . LYS B 1 340 ? 13.641 -36.5 -14.211 1 93.31 340 LYS B N 1
ATOM 6691 C CA . LYS B 1 340 ? 12.867 -35.594 -13.344 1 93.31 340 LYS B CA 1
ATOM 6692 C C . LYS B 1 340 ? 13.789 -34.781 -12.453 1 93.31 340 LYS B C 1
ATOM 6694 O O . LYS B 1 340 ? 14.766 -35.281 -11.906 1 93.31 340 LYS B O 1
ATOM 6699 N N . GLN B 1 341 ? 13.414 -33.531 -12.297 1 92.69 341 GLN B N 1
ATOM 6700 C CA . GLN B 1 341 ? 14.117 -32.656 -11.367 1 92.69 341 GLN B CA 1
ATOM 6701 C C . GLN B 1 341 ? 13.742 -33 -9.922 1 92.69 341 GLN B C 1
ATOM 6703 O O . GLN B 1 341 ? 12.562 -33.094 -9.594 1 92.69 341 GLN B O 1
ATOM 6708 N N . PRO B 1 342 ? 14.734 -33.031 -9.094 1 89.94 342 PRO B N 1
ATOM 6709 C CA . PRO B 1 342 ? 14.445 -33.406 -7.699 1 89.94 342 PRO B CA 1
ATOM 6710 C C . PRO B 1 342 ? 13.711 -32.281 -6.945 1 89.94 342 PRO B C 1
ATOM 6712 O O . PRO B 1 342 ? 13.109 -32.531 -5.898 1 89.94 342 PRO B O 1
ATOM 6715 N N . HIS B 1 343 ? 13.75 -31.078 -7.453 1 91.12 343 HIS B N 1
ATOM 6716 C CA . HIS B 1 343 ? 13.141 -29.938 -6.762 1 91.12 343 HIS B CA 1
ATOM 6717 C C . HIS B 1 343 ? 11.828 -29.531 -7.426 1 91.12 343 HIS B C 1
ATOM 6719 O O . HIS B 1 343 ? 11.375 -28.406 -7.262 1 91.12 343 HIS B O 1
ATOM 6725 N N . GLY B 1 344 ? 11.281 -30.406 -8.234 1 93.06 344 GLY B N 1
ATOM 6726 C CA . GLY B 1 344 ? 9.969 -30.172 -8.805 1 93.06 344 GLY B CA 1
ATOM 6727 C C . GLY B 1 344 ? 9.883 -28.906 -9.633 1 93.06 344 GLY B C 1
ATOM 6728 O O . GLY B 1 344 ? 10.688 -28.703 -10.547 1 93.06 344 GLY B O 1
ATOM 6729 N N . MET B 1 345 ? 8.984 -28.031 -9.219 1 92.81 345 MET B N 1
ATOM 6730 C CA . MET B 1 345 ? 8.75 -26.844 -10.031 1 92.81 345 MET B CA 1
ATOM 6731 C C . MET B 1 345 ? 9.633 -25.688 -9.57 1 92.81 345 MET B C 1
ATOM 6733 O O . MET B 1 345 ? 9.641 -24.625 -10.195 1 92.81 345 MET B O 1
ATOM 6737 N N . ALA B 1 346 ? 10.391 -25.828 -8.508 1 91.88 346 ALA B N 1
ATOM 6738 C CA . ALA B 1 346 ? 11.227 -24.75 -8.008 1 91.88 346 ALA B CA 1
ATOM 6739 C C . ALA B 1 346 ? 12.219 -24.297 -9.07 1 91.88 346 ALA B C 1
ATOM 6741 O O . ALA B 1 346 ? 12.688 -25.094 -9.875 1 91.88 346 ALA B O 1
ATOM 6742 N N . PRO B 1 347 ? 12.57 -23.016 -9.062 1 85.5 347 PRO B N 1
ATOM 6743 C CA . PRO B 1 347 ? 13.469 -22.469 -10.086 1 85.5 347 PRO B CA 1
ATOM 6744 C C . PRO B 1 347 ? 14.914 -22.953 -9.914 1 85.5 347 PRO B C 1
ATOM 6746 O O . PRO B 1 347 ? 15.711 -22.844 -10.844 1 85.5 347 PRO B O 1
ATOM 6749 N N . HIS B 1 348 ? 15.227 -23.375 -8.734 1 85.5 348 HIS B N 1
ATOM 6750 C CA . HIS B 1 348 ? 16.594 -23.828 -8.445 1 85.5 348 HIS B CA 1
ATOM 6751 C C . HIS B 1 348 ? 16.594 -24.953 -7.422 1 85.5 348 HIS B C 1
ATOM 6753 O O . HIS B 1 348 ? 15.609 -25.141 -6.699 1 85.5 348 HIS B O 1
ATOM 6759 N N . PRO B 1 349 ? 17.719 -25.656 -7.418 1 85.62 349 PRO B N 1
ATOM 6760 C CA . PRO B 1 349 ? 17.828 -26.75 -6.449 1 85.62 349 PRO B CA 1
ATOM 6761 C C . PRO B 1 349 ? 17.969 -26.266 -5.012 1 85.62 349 PRO B C 1
ATOM 6763 O O . PRO B 1 349 ? 18.031 -25.047 -4.773 1 85.62 349 PRO B O 1
ATOM 6766 N N . THR B 1 350 ? 17.922 -27.188 -4.105 1 87.44 350 THR B N 1
ATOM 6767 C CA . THR B 1 350 ? 18.078 -26.906 -2.682 1 87.44 350 THR B CA 1
ATOM 6768 C C . THR B 1 350 ? 19.484 -26.391 -2.381 1 87.44 350 THR B C 1
ATOM 6770 O O . THR B 1 350 ? 20.422 -26.656 -3.123 1 87.44 350 THR B O 1
ATOM 6773 N N . ALA B 1 351 ? 19.5 -25.594 -1.324 1 82.62 351 ALA B N 1
ATOM 6774 C CA . ALA B 1 351 ? 20.812 -25.156 -0.849 1 82.62 351 ALA B CA 1
ATOM 6775 C C . ALA B 1 351 ? 21.641 -26.344 -0.351 1 82.62 351 ALA B C 1
ATOM 6777 O O . ALA B 1 351 ? 21.078 -27.344 0.119 1 82.62 351 ALA B O 1
ATOM 6778 N N . PRO B 1 352 ? 23 -26.234 -0.521 1 77.62 352 PRO B N 1
ATOM 6779 C CA . PRO B 1 352 ? 23.844 -27.297 0.023 1 77.62 352 PRO B CA 1
ATOM 6780 C C . PRO B 1 352 ? 23.672 -27.469 1.531 1 77.62 352 PRO B C 1
ATOM 6782 O O . PRO B 1 352 ? 23.469 -26.484 2.25 1 77.62 352 PRO B O 1
ATOM 6785 N N . GLU B 1 353 ? 23.609 -28.719 1.922 1 73.81 353 GLU B N 1
ATOM 6786 C CA . GLU B 1 353 ? 23.438 -29.031 3.338 1 73.81 353 GLU B CA 1
ATOM 6787 C C . GLU B 1 353 ? 24.672 -28.641 4.148 1 73.81 353 GLU B C 1
ATOM 6789 O O . GLU B 1 353 ? 25.781 -29.031 3.812 1 73.81 353 GLU B O 1
ATOM 6794 N N . ALA B 1 354 ? 24.484 -27.594 4.934 1 67.38 354 ALA B N 1
ATOM 6795 C CA . ALA B 1 354 ? 25.594 -27.25 5.824 1 67.38 354 ALA B CA 1
ATOM 6796 C C . ALA B 1 354 ? 25.594 -28.141 7.062 1 67.38 354 ALA B C 1
ATOM 6798 O O . ALA B 1 354 ? 24.594 -28.797 7.371 1 67.38 354 ALA B O 1
ATOM 6799 N N . ALA B 1 355 ? 26.781 -28.203 7.723 1 66.69 355 ALA B N 1
ATOM 6800 C CA . ALA B 1 355 ? 26.969 -28.969 8.953 1 66.69 355 ALA B CA 1
ATOM 6801 C C . ALA B 1 355 ? 25.984 -28.531 10.023 1 66.69 355 ALA B C 1
ATOM 6803 O O . ALA B 1 355 ? 25.641 -27.344 10.117 1 66.69 355 ALA B O 1
ATOM 6804 N N . SER B 1 356 ? 25.391 -29.469 10.812 1 67.94 356 SER B N 1
ATOM 6805 C CA . SER B 1 356 ? 24.328 -29.266 11.805 1 67.94 356 SER B CA 1
ATOM 6806 C C . SER B 1 356 ? 24.812 -28.391 12.953 1 67.94 356 SER B C 1
ATOM 6808 O O . SER B 1 356 ? 25.891 -28.625 13.516 1 67.94 356 SER B O 1
ATOM 6810 N N . ASP B 1 357 ? 24.359 -27.156 13.078 1 76.88 357 ASP B N 1
ATOM 6811 C CA . ASP B 1 357 ? 24.625 -26.312 14.234 1 76.88 357 ASP B CA 1
ATOM 6812 C C . ASP B 1 357 ? 23.469 -26.344 15.234 1 76.88 357 ASP B C 1
ATOM 6814 O O . ASP B 1 357 ? 23.297 -25.422 16.016 1 76.88 357 ASP B O 1
ATOM 6818 N N . GLY B 1 358 ? 22.688 -27.406 15.188 1 87.69 358 GLY B N 1
ATOM 6819 C CA . GLY B 1 358 ? 21.578 -27.578 16.125 1 87.69 358 GLY B CA 1
ATOM 6820 C C . GLY B 1 358 ? 20.266 -27.078 15.57 1 87.69 358 GLY B C 1
ATOM 6821 O O . GLY B 1 358 ? 19.203 -27.469 16.062 1 87.69 358 GLY B O 1
ATOM 6822 N N . LEU B 1 359 ? 20.297 -26.203 14.625 1 93.12 359 LEU B N 1
ATOM 6823 C CA . LEU B 1 359 ? 19.062 -25.703 14.016 1 93.12 359 LEU B CA 1
ATOM 6824 C C . LEU B 1 359 ? 18.625 -26.609 12.875 1 93.12 359 LEU B C 1
ATOM 6826 O O . LEU B 1 359 ? 19.453 -27.219 12.195 1 93.12 359 LEU B O 1
ATOM 6830 N N . LEU B 1 360 ? 17.328 -26.719 12.703 1 95.94 360 LEU B N 1
ATOM 6831 C CA . LEU B 1 360 ? 16.781 -27.438 11.562 1 95.94 360 LEU B CA 1
ATOM 6832 C C . LEU B 1 360 ? 17.141 -26.75 10.258 1 95.94 360 LEU B C 1
ATOM 6834 O O . LEU B 1 360 ? 17.203 -25.516 10.195 1 95.94 360 LEU B O 1
ATOM 6838 N N . SER B 1 361 ? 17.453 -27.562 9.211 1 95.38 361 SER B N 1
ATOM 6839 C CA . SER B 1 361 ? 17.469 -27.016 7.859 1 95.38 361 SER B CA 1
ATOM 6840 C C . SER B 1 361 ? 16.047 -26.812 7.332 1 95.38 361 SER B C 1
ATOM 6842 O O . SER B 1 361 ? 15.094 -27.391 7.871 1 95.38 361 SER B O 1
ATOM 6844 N N . ALA B 1 362 ? 15.945 -26 6.352 1 95.75 362 ALA B N 1
ATOM 6845 C CA . ALA B 1 362 ? 14.648 -25.859 5.695 1 95.75 362 ALA B CA 1
ATOM 6846 C C . ALA B 1 362 ? 14.125 -27.188 5.188 1 95.75 362 ALA B C 1
ATOM 6848 O O . ALA B 1 362 ? 12.93 -27.484 5.285 1 95.75 362 ALA B O 1
ATOM 6849 N N . SER B 1 363 ? 15.008 -28.031 4.594 1 95.56 363 SER B N 1
ATOM 6850 C CA . SER B 1 363 ? 14.625 -29.359 4.086 1 95.56 363 SER B CA 1
ATOM 6851 C C . SER B 1 363 ? 14.031 -30.219 5.191 1 95.56 363 SER B C 1
ATOM 6853 O O . SER B 1 363 ? 13 -30.875 4.992 1 95.56 363 SER B O 1
ATOM 6855 N N . GLN B 1 364 ? 14.703 -30.203 6.328 1 96.31 364 GLN B N 1
ATOM 6856 C CA . GLN B 1 364 ? 14.219 -30.984 7.465 1 96.31 364 GLN B CA 1
ATOM 6857 C C . GLN B 1 364 ? 12.844 -30.484 7.918 1 96.31 364 GLN B C 1
ATOM 6859 O O . GLN B 1 364 ? 11.953 -31.281 8.195 1 96.31 364 GLN B O 1
ATOM 6864 N N . LEU B 1 365 ? 12.703 -29.188 7.996 1 98 365 LEU B N 1
ATOM 6865 C CA . LEU B 1 365 ? 11.438 -28.578 8.391 1 98 365 LEU B CA 1
ATOM 6866 C C . LEU B 1 365 ? 10.312 -29.016 7.461 1 98 365 LEU B C 1
ATOM 6868 O O . LEU B 1 365 ? 9.266 -29.5 7.918 1 98 365 LEU B O 1
ATOM 6872 N N . PHE B 1 366 ? 10.516 -28.875 6.176 1 98.19 366 PHE B N 1
ATOM 6873 C CA . PHE B 1 366 ? 9.438 -29.094 5.219 1 98.19 366 PHE B CA 1
ATOM 6874 C C . PHE B 1 366 ? 9.094 -30.562 5.125 1 98.19 366 PHE B C 1
ATOM 6876 O O . PHE B 1 366 ? 7.922 -30.922 4.957 1 98.19 366 PHE B O 1
ATOM 6883 N N . ARG B 1 367 ? 10.094 -31.469 5.199 1 97.69 367 ARG B N 1
ATOM 6884 C CA . ARG B 1 367 ? 9.805 -32.906 5.254 1 97.69 367 ARG B CA 1
ATOM 6885 C C . ARG B 1 367 ? 8.953 -33.25 6.469 1 97.69 367 ARG B C 1
ATOM 6887 O O . ARG B 1 367 ? 8.016 -34.031 6.371 1 97.69 367 ARG B O 1
ATOM 6894 N N . ALA B 1 368 ? 9.328 -32.625 7.598 1 98.62 368 ALA B N 1
ATOM 6895 C CA . ALA B 1 368 ? 8.578 -32.844 8.828 1 98.62 368 ALA B CA 1
ATOM 6896 C C . ALA B 1 368 ? 7.137 -32.375 8.688 1 98.62 368 ALA B C 1
ATOM 6898 O O . ALA B 1 368 ? 6.203 -33.094 9.055 1 98.62 368 ALA B O 1
ATOM 6899 N N . VAL B 1 369 ? 6.93 -31.188 8.18 1 98.81 369 VAL B N 1
ATOM 6900 C CA . VAL B 1 369 ? 5.586 -30.641 8.008 1 98.81 369 VAL B CA 1
ATOM 6901 C C . VAL B 1 369 ? 4.789 -31.531 7.059 1 98.81 369 VAL B C 1
ATOM 6903 O O . VAL B 1 369 ? 3.643 -31.875 7.348 1 98.81 369 VAL B O 1
ATOM 6906 N N . ARG B 1 370 ? 5.387 -31.844 5.906 1 98.38 370 ARG B N 1
ATOM 6907 C CA . ARG B 1 370 ? 4.68 -32.656 4.906 1 98.38 370 ARG B CA 1
ATOM 6908 C C . ARG B 1 370 ? 4.266 -34 5.48 1 98.38 370 ARG B C 1
ATOM 6910 O O . ARG B 1 370 ? 3.168 -34.469 5.207 1 98.38 370 ARG B O 1
ATOM 6917 N N . SER B 1 371 ? 5.113 -34.625 6.246 1 98.25 371 SER B N 1
ATOM 6918 C CA . SER B 1 371 ? 4.844 -35.938 6.816 1 98.25 371 SER B CA 1
ATOM 6919 C C . SER B 1 371 ? 3.672 -35.906 7.793 1 98.25 371 SER B C 1
ATOM 6921 O O . SER B 1 371 ? 2.979 -36.906 7.992 1 98.25 371 SER B O 1
ATOM 6923 N N . ALA B 1 372 ? 3.482 -34.75 8.383 1 98.56 372 ALA B N 1
ATOM 6924 C CA . ALA B 1 372 ? 2.48 -34.625 9.438 1 98.56 372 ALA B CA 1
ATOM 6925 C C . ALA B 1 372 ? 1.127 -34.219 8.859 1 98.56 372 ALA B C 1
ATOM 6927 O O . ALA B 1 372 ? 0.085 -34.438 9.477 1 98.56 372 ALA B O 1
ATOM 6928 N N . MET B 1 373 ? 1.082 -33.594 7.727 1 97.94 373 MET B N 1
ATOM 6929 C CA . MET B 1 373 ? -0.136 -33 7.16 1 97.94 373 MET B CA 1
ATOM 6930 C C . MET B 1 373 ? -0.87 -34.031 6.301 1 97.94 373 MET B C 1
ATOM 6932 O O . MET B 1 373 ? -0.241 -34.844 5.602 1 97.94 373 MET B O 1
ATOM 6936 N N . PRO B 1 374 ? -2.213 -34 6.242 1 96.94 374 PRO B N 1
ATOM 6937 C CA . PRO B 1 374 ? -2.979 -34.875 5.352 1 96.94 374 PRO B CA 1
ATOM 6938 C C . PRO B 1 374 ? -2.607 -34.688 3.881 1 96.94 374 PRO B C 1
ATOM 6940 O O . PRO B 1 374 ? -2.168 -33.594 3.482 1 96.94 374 PRO B O 1
ATOM 6943 N N . GLU B 1 375 ? -2.875 -35.688 3.078 1 95 375 GLU B N 1
ATOM 6944 C CA . GLU B 1 375 ? -2.543 -35.688 1.656 1 95 375 GLU B CA 1
ATOM 6945 C C . GLU B 1 375 ? -3.277 -34.594 0.917 1 95 375 GLU B C 1
ATOM 6947 O O . GLU B 1 375 ? -2.736 -34 -0.021 1 95 375 GLU B O 1
ATOM 6952 N N . GLU B 1 376 ? -4.406 -34.281 1.373 1 95.19 376 GLU B N 1
ATOM 6953 C CA . GLU B 1 376 ? -5.262 -33.344 0.642 1 95.19 376 GLU B CA 1
ATOM 6954 C C . GLU B 1 376 ? -4.984 -31.891 1.053 1 95.19 376 GLU B C 1
ATOM 6956 O O . GLU B 1 376 ? -5.645 -30.969 0.577 1 95.19 376 GLU B O 1
ATOM 6961 N N . THR B 1 377 ? -3.996 -31.672 1.9 1 97.81 377 THR B N 1
ATOM 6962 C 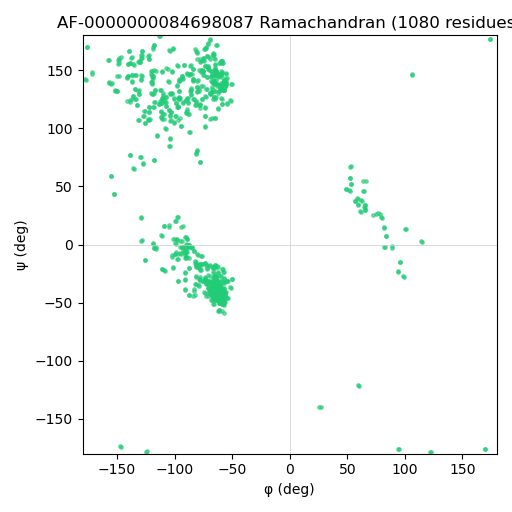CA . THR B 1 377 ? -3.666 -30.344 2.381 1 97.81 377 THR B CA 1
ATOM 6963 C C . THR B 1 377 ? -3.371 -29.406 1.211 1 97.81 377 THR B C 1
ATOM 6965 O O . THR B 1 377 ? -2.701 -29.797 0.252 1 97.81 377 THR B O 1
ATOM 6968 N N . ILE B 1 378 ? -3.971 -28.188 1.247 1 98.44 378 ILE B N 1
ATOM 6969 C CA . ILE B 1 378 ? -3.637 -27.125 0.294 1 98.44 378 ILE B CA 1
ATOM 6970 C C . ILE B 1 378 ? -2.367 -26.406 0.745 1 98.44 378 ILE B C 1
ATOM 6972 O O . ILE B 1 378 ? -2.287 -25.938 1.879 1 98.44 378 ILE B O 1
ATOM 6976 N N . LEU B 1 379 ? -1.405 -26.391 -0.106 1 98.56 379 LEU B N 1
ATOM 6977 C CA . LEU B 1 379 ? -0.144 -25.703 0.157 1 98.56 379 LEU B CA 1
ATOM 6978 C C . LEU B 1 379 ? -0.141 -24.312 -0.466 1 98.56 379 LEU B C 1
ATOM 6980 O O . LEU B 1 379 ? -0.5 -24.156 -1.634 1 98.56 379 LEU B O 1
ATOM 6984 N N . THR B 1 380 ? 0.137 -23.297 0.313 1 98.38 380 THR B N 1
ATOM 6985 C CA . THR B 1 380 ? 0.461 -21.969 -0.183 1 98.38 380 THR B CA 1
ATOM 6986 C C . THR B 1 380 ? 1.854 -21.547 0.272 1 98.38 380 THR B C 1
ATOM 6988 O O . THR B 1 380 ? 2.34 -22 1.311 1 98.38 380 THR B O 1
ATOM 6991 N N . GLU B 1 381 ? 2.52 -20.75 -0.535 1 97.75 381 GLU B N 1
ATOM 6992 C CA . GLU B 1 381 ? 3.912 -20.5 -0.184 1 97.75 381 GLU B CA 1
ATOM 6993 C C . GLU B 1 381 ? 4.285 -19.031 -0.444 1 97.75 381 GLU B C 1
ATOM 6995 O O . GLU B 1 381 ? 3.787 -18.422 -1.39 1 97.75 381 GLU B O 1
ATOM 7000 N N . GLU B 1 382 ? 5.109 -18.438 0.348 1 97.75 382 GLU B N 1
ATOM 7001 C CA . GLU B 1 382 ? 5.793 -17.156 0.235 1 97.75 382 GLU B CA 1
ATOM 7002 C C . GLU B 1 382 ? 7.082 -17.141 1.052 1 97.75 382 GLU B C 1
ATOM 7004 O O . GLU B 1 382 ? 7.25 -16.312 1.947 1 97.75 382 GLU B O 1
ATOM 7009 N N . SER B 1 383 ? 7.938 -18.031 0.736 1 96 383 SER B N 1
ATOM 7010 C CA . SER B 1 383 ? 9.266 -18.172 1.327 1 96 383 SER B CA 1
ATOM 7011 C C . SER B 1 383 ? 10.336 -18.266 0.251 1 96 383 SER B C 1
ATOM 7013 O O . SER B 1 383 ? 10.93 -19.328 0.055 1 96 383 SER B O 1
ATOM 7015 N N . PRO B 1 384 ? 10.641 -17.172 -0.346 1 92.75 384 PRO B N 1
ATOM 7016 C CA . PRO B 1 384 ? 11.484 -17.188 -1.546 1 92.75 384 PRO B CA 1
ATOM 7017 C C . PRO B 1 384 ? 12.836 -17.859 -1.315 1 92.75 384 PRO B C 1
ATOM 7019 O O . PRO B 1 384 ? 13.391 -18.453 -2.234 1 92.75 384 PRO B O 1
ATOM 7022 N N . SER B 1 385 ? 13.383 -17.844 -0.12 1 92.94 385 SER B N 1
ATOM 7023 C CA . SER B 1 385 ? 14.734 -18.344 0.095 1 92.94 385 SER B CA 1
ATOM 7024 C C . SER B 1 385 ? 14.734 -19.859 0.269 1 92.94 385 SER B C 1
ATOM 7026 O O . SER B 1 385 ? 15.797 -20.484 0.292 1 92.94 385 SER B O 1
ATOM 7028 N N . ASN B 1 386 ? 13.5 -20.469 0.319 1 94.12 386 ASN B N 1
ATOM 7029 C CA . ASN B 1 386 ? 13.453 -21.875 0.656 1 94.12 386 ASN B CA 1
ATOM 7030 C C . ASN B 1 386 ? 12.625 -22.672 -0.352 1 94.12 386 ASN B C 1
ATOM 7032 O O . ASN B 1 386 ? 12.125 -23.75 -0.04 1 94.12 386 ASN B O 1
ATOM 7036 N N . LEU B 1 387 ? 12.484 -22.188 -1.496 1 94.31 387 LEU B N 1
ATOM 7037 C CA . LEU B 1 387 ? 11.555 -22.797 -2.443 1 94.31 387 LEU B CA 1
ATOM 7038 C C . LEU B 1 387 ? 12.062 -24.172 -2.895 1 94.31 387 LEU B C 1
ATOM 7040 O O . LEU B 1 387 ? 11.266 -25.094 -3.076 1 94.31 387 LEU B O 1
ATOM 7044 N N . GLY B 1 388 ? 13.414 -24.266 -3.182 1 94.38 388 GLY B N 1
ATOM 7045 C CA . GLY B 1 388 ? 13.969 -25.547 -3.576 1 94.38 388 GLY B CA 1
ATOM 7046 C C . GLY B 1 388 ? 13.672 -26.656 -2.578 1 94.38 388 GLY B C 1
ATOM 7047 O O . GLY B 1 388 ? 13.242 -27.75 -2.961 1 94.38 388 GLY B O 1
ATOM 7048 N N . GLU B 1 389 ? 13.859 -26.375 -1.294 1 96 389 GLU B N 1
ATOM 7049 C CA . GLU B 1 389 ? 13.617 -27.328 -0.216 1 96 389 GLU B CA 1
ATOM 7050 C C . GLU B 1 389 ? 12.133 -27.688 -0.114 1 96 389 GLU B C 1
ATOM 7052 O O . GLU B 1 389 ? 11.773 -28.844 0.061 1 96 389 GLU B O 1
ATOM 7057 N N . LEU B 1 390 ? 11.312 -26.672 -0.252 1 96.94 390 LEU B N 1
ATOM 7058 C CA . LEU B 1 390 ? 9.875 -26.875 -0.097 1 96.94 390 LEU B CA 1
ATOM 7059 C C . LEU B 1 390 ? 9.328 -27.781 -1.2 1 96.94 390 LEU B C 1
ATOM 7061 O O . LEU B 1 390 ? 8.609 -28.75 -0.922 1 96.94 390 LEU B O 1
ATOM 7065 N N . HIS B 1 391 ? 9.68 -27.516 -2.434 1 96.19 391 HIS B N 1
ATOM 7066 C CA . HIS B 1 391 ? 9.133 -28.266 -3.561 1 96.19 391 HIS B CA 1
ATOM 7067 C C . HIS B 1 391 ? 9.734 -29.672 -3.627 1 96.19 391 HIS B C 1
ATOM 7069 O O . HIS B 1 391 ? 9.102 -30.594 -4.133 1 96.19 391 HIS B O 1
ATOM 7075 N N . ALA B 1 392 ? 10.977 -29.812 -3.127 1 95.5 392 ALA B N 1
ATOM 7076 C CA . ALA B 1 392 ? 11.539 -31.156 -3.012 1 95.5 392 ALA B CA 1
ATOM 7077 C C . ALA B 1 392 ? 10.742 -32 -2.02 1 95.5 392 ALA B C 1
ATOM 7079 O O . ALA B 1 392 ? 10.539 -33.188 -2.232 1 95.5 392 ALA B O 1
ATOM 7080 N N . ALA B 1 393 ? 10.266 -31.359 -1.002 1 96.69 393 ALA B N 1
ATOM 7081 C CA . ALA B 1 393 ? 9.602 -32.062 0.09 1 96.69 393 ALA B CA 1
ATOM 7082 C C . ALA B 1 393 ? 8.117 -32.25 -0.194 1 96.69 393 ALA B C 1
ATOM 7084 O O . ALA B 1 393 ? 7.469 -33.125 0.383 1 96.69 393 ALA B O 1
ATOM 7085 N N . TRP B 1 394 ? 7.598 -31.469 -1.074 1 97.19 394 TRP B N 1
ATOM 7086 C CA . TRP B 1 394 ? 6.145 -31.406 -1.208 1 97.19 394 TRP B CA 1
ATOM 7087 C C . TRP B 1 394 ? 5.734 -31.359 -2.676 1 97.19 394 TRP B C 1
ATOM 7089 O O . TRP B 1 394 ? 5.281 -30.328 -3.178 1 97.19 394 TRP B O 1
ATOM 7099 N N . PRO B 1 395 ? 5.781 -32.5 -3.361 1 96.06 395 PRO B N 1
ATOM 7100 C CA . PRO B 1 395 ? 5.273 -32.562 -4.734 1 96.06 395 PRO B CA 1
ATOM 7101 C C . PRO B 1 395 ? 3.771 -32.312 -4.82 1 96.06 395 PRO B C 1
ATOM 7103 O O . PRO B 1 395 ? 3.014 -32.75 -3.963 1 96.06 395 PRO B O 1
ATOM 7106 N N . VAL B 1 396 ? 3.332 -31.578 -5.75 1 96.69 396 VAL B N 1
ATOM 7107 C CA . VAL B 1 396 ? 1.921 -31.281 -5.957 1 96.69 396 VAL B CA 1
ATOM 7108 C C . VAL B 1 396 ? 1.34 -32.219 -7.016 1 96.69 396 VAL B C 1
ATOM 7110 O O . VAL B 1 396 ? 1.707 -32.125 -8.188 1 96.69 396 VAL B O 1
ATOM 7113 N N . ASP B 1 397 ? 0.338 -33 -6.598 1 96.38 397 ASP B N 1
ATOM 7114 C CA . ASP B 1 397 ? -0.123 -34.062 -7.5 1 96.38 397 ASP B CA 1
ATOM 7115 C C . ASP B 1 397 ? -1.64 -34 -7.676 1 96.38 397 ASP B C 1
ATOM 7117 O O . ASP B 1 397 ? -2.227 -34.875 -8.32 1 96.38 397 ASP B O 1
ATOM 7121 N N . LYS B 1 398 ? -2.221 -33 -7.047 1 95.44 398 LYS B N 1
ATOM 7122 C CA . LYS B 1 398 ? -3.668 -32.844 -7.156 1 95.44 398 LYS B CA 1
ATOM 7123 C C . LYS B 1 398 ? -4.031 -31.406 -7.562 1 95.44 398 LYS B C 1
ATOM 7125 O O . LYS B 1 398 ? -3.389 -30.453 -7.125 1 95.44 398 LYS B O 1
ATOM 7130 N N . PRO B 1 399 ? -5.102 -31.344 -8.43 1 94.56 399 PRO B N 1
ATOM 7131 C CA . PRO B 1 399 ? -5.562 -30 -8.766 1 94.56 399 PRO B CA 1
ATOM 7132 C C . PRO B 1 399 ? -6.008 -29.203 -7.539 1 94.56 399 PRO B C 1
ATOM 7134 O O . PRO B 1 399 ? -6.512 -29.781 -6.574 1 94.56 399 PRO B O 1
ATOM 7137 N N . ASP B 1 400 ? -5.805 -27.891 -7.562 1 95.5 400 ASP B N 1
ATOM 7138 C CA . ASP B 1 400 ? -6.289 -26.938 -6.562 1 95.5 400 ASP B CA 1
ATOM 7139 C C . ASP B 1 400 ? -5.695 -27.234 -5.188 1 95.5 400 ASP B C 1
ATOM 7141 O O . ASP B 1 400 ? -6.359 -27.047 -4.168 1 95.5 400 ASP B O 1
ATOM 7145 N N . SER B 1 401 ? -4.508 -27.812 -5.137 1 97.06 401 SER B N 1
ATOM 7146 C CA . SER B 1 401 ? -3.861 -28.125 -3.865 1 97.06 401 SER B CA 1
ATOM 7147 C C . SER B 1 401 ? -2.627 -27.25 -3.648 1 97.06 401 SER B C 1
ATOM 7149 O O . SER B 1 401 ? -1.859 -27.484 -2.711 1 97.06 401 SER B O 1
ATOM 7151 N N . PHE B 1 402 ? -2.445 -26.281 -4.516 1 98.06 402 PHE B N 1
ATOM 7152 C CA . PHE B 1 402 ? -1.322 -25.359 -4.391 1 98.06 402 PHE B CA 1
ATOM 7153 C C . PHE B 1 402 ? -1.664 -24.016 -5 1 98.06 402 PHE B C 1
ATOM 7155 O O . PHE B 1 402 ? -2.197 -23.938 -6.109 1 98.06 402 PHE B O 1
ATOM 7162 N N . TYR B 1 403 ? -1.376 -22.953 -4.277 1 98.19 403 TYR B N 1
ATOM 7163 C CA . TYR B 1 403 ? -1.517 -21.578 -4.746 1 98.19 403 TYR B CA 1
ATOM 7164 C C . TYR B 1 403 ? -0.318 -20.734 -4.328 1 98.19 403 TYR B C 1
ATOM 7166 O O . TYR B 1 403 ? 0.231 -20.922 -3.24 1 98.19 403 TYR B O 1
ATOM 7174 N N . THR B 1 404 ? 0.132 -19.906 -5.148 1 97.38 404 THR B N 1
ATOM 7175 C CA . THR B 1 404 ? 1.118 -18.891 -4.793 1 97.38 404 THR B CA 1
ATOM 7176 C C . THR B 1 404 ? 0.895 -17.609 -5.598 1 97.38 404 THR B C 1
ATOM 7178 O O . THR B 1 404 ? -0.157 -17.438 -6.219 1 97.38 404 THR B O 1
ATOM 7181 N N . PHE B 1 405 ? 1.727 -16.625 -5.527 1 96.56 405 PHE B N 1
ATOM 7182 C CA . PHE B 1 405 ? 1.546 -15.297 -6.102 1 96.56 405 PHE B CA 1
ATOM 7183 C C . PHE B 1 405 ? 2.453 -15.102 -7.309 1 96.56 405 PHE B C 1
ATOM 7185 O O . PHE B 1 405 ? 3.672 -15.258 -7.211 1 96.56 405 PHE B O 1
ATOM 7192 N N . ALA B 1 406 ? 1.867 -14.711 -8.398 1 95.69 406 ALA B N 1
ATOM 7193 C CA . ALA B 1 406 ? 2.553 -14.633 -9.68 1 95.69 406 ALA B CA 1
ATOM 7194 C C . ALA B 1 406 ? 3.383 -13.359 -9.781 1 95.69 406 ALA B C 1
ATOM 7196 O O . ALA B 1 406 ? 4.297 -13.266 -10.609 1 95.69 406 ALA B O 1
ATOM 7197 N N . SER B 1 407 ? 3.111 -12.375 -8.93 1 94.69 407 SER B N 1
ATOM 7198 C CA . SER B 1 407 ? 3.691 -11.047 -9.102 1 94.69 407 SER B CA 1
ATOM 7199 C C . SER B 1 407 ? 5.109 -10.992 -8.547 1 94.69 407 SER B C 1
ATOM 7201 O O . SER B 1 407 ? 5.91 -10.148 -8.961 1 94.69 407 SER B O 1
ATOM 7203 N N . GLY B 1 408 ? 5.344 -11.828 -7.586 1 93.44 408 GLY B N 1
ATOM 7204 C CA . GLY B 1 408 ? 6.586 -11.703 -6.836 1 93.44 408 GLY B CA 1
ATOM 7205 C C . GLY B 1 408 ? 6.52 -10.656 -5.738 1 93.44 408 GLY B C 1
ATOM 7206 O O . GLY B 1 408 ? 7.461 -10.508 -4.961 1 93.44 408 GLY B O 1
ATOM 7207 N N . SER B 1 409 ? 5.465 -9.984 -5.598 1 95.5 409 SER B N 1
ATOM 7208 C CA . SER B 1 409 ? 5.289 -8.984 -4.551 1 95.5 409 SER B CA 1
ATOM 7209 C C . SER B 1 409 ? 4.891 -9.633 -3.227 1 95.5 409 SER B C 1
ATOM 7211 O O . SER B 1 409 ? 3.828 -10.25 -3.129 1 95.5 409 SER B O 1
ATOM 7213 N N . LEU B 1 410 ? 5.668 -9.453 -2.258 1 97 410 LEU B N 1
ATOM 7214 C CA . LEU B 1 410 ? 5.43 -10.102 -0.975 1 97 410 LEU B CA 1
ATOM 7215 C C . LEU B 1 410 ? 4.176 -9.539 -0.307 1 97 410 LEU B C 1
ATOM 7217 O O . LEU B 1 410 ? 3.818 -8.383 -0.524 1 97 410 LEU B O 1
ATOM 7221 N N . GLY B 1 411 ? 3.498 -10.398 0.475 1 97.75 411 GLY B N 1
ATOM 7222 C CA . GLY B 1 411 ? 2.383 -9.953 1.294 1 97.75 411 GLY B CA 1
ATOM 7223 C C . GLY B 1 411 ? 1.051 -10.539 0.86 1 97.75 411 GLY B C 1
ATOM 7224 O O . GLY B 1 411 ? 0.009 -10.219 1.438 1 97.75 411 GLY B O 1
ATOM 7225 N N . TRP B 1 412 ? 1.067 -11.367 -0.097 1 98.38 412 TRP B N 1
ATOM 7226 C CA . TRP B 1 412 ? -0.154 -11.93 -0.659 1 98.38 412 TRP B CA 1
ATOM 7227 C C . TRP B 1 412 ? -0.576 -13.18 0.11 1 98.38 412 TRP B C 1
ATOM 7229 O O . TRP B 1 412 ? -1.745 -13.328 0.473 1 98.38 412 TRP B O 1
ATOM 7239 N N . THR B 1 413 ? 0.301 -14.062 0.442 1 98.56 413 THR B N 1
ATOM 7240 C CA . THR B 1 413 ? 0.027 -15.445 0.836 1 98.56 413 THR B CA 1
ATOM 7241 C C . THR B 1 413 ? -0.741 -15.484 2.154 1 98.56 413 THR B C 1
ATOM 7243 O O . THR B 1 413 ? -1.696 -16.25 2.297 1 98.56 413 THR B O 1
ATOM 7246 N N . LEU B 1 414 ? -0.337 -14.688 3.084 1 98.69 414 LEU B N 1
ATOM 7247 C CA . LEU B 1 414 ? -0.946 -14.75 4.406 1 98.69 414 LEU B CA 1
ATOM 7248 C C . LEU B 1 414 ? -2.436 -14.43 4.336 1 98.69 414 LEU B C 1
ATOM 7250 O O . LEU B 1 414 ? -3.273 -15.281 4.648 1 98.69 414 LEU B O 1
ATOM 7254 N N . PRO B 1 415 ? -2.854 -13.305 3.838 1 98.81 415 PRO B N 1
ATOM 7255 C CA . PRO B 1 415 ? -4.297 -13.062 3.746 1 98.81 415 PRO B CA 1
ATOM 7256 C C . PRO B 1 415 ? -4.977 -13.938 2.697 1 98.81 415 PRO B C 1
ATOM 7258 O O . PRO B 1 415 ? -6.145 -14.305 2.857 1 98.81 415 PRO B O 1
ATOM 7261 N N . ALA B 1 416 ? -4.324 -14.297 1.627 1 98.88 416 ALA B N 1
ATOM 7262 C CA . ALA B 1 416 ? -4.898 -15.148 0.591 1 98.88 416 ALA B CA 1
ATOM 7263 C C . ALA B 1 416 ? -5.242 -16.531 1.148 1 98.88 416 ALA B C 1
ATOM 7265 O O . ALA B 1 416 ? -6.234 -17.141 0.744 1 98.88 416 ALA B O 1
ATOM 7266 N N . SER B 1 417 ? -4.387 -17.047 2.064 1 98.81 417 SER B N 1
ATOM 7267 C CA . SER B 1 417 ? -4.676 -18.344 2.693 1 98.81 417 SER B CA 1
ATOM 7268 C C . SER B 1 417 ? -5.984 -18.281 3.471 1 98.81 417 SER B C 1
ATOM 7270 O O . SER B 1 417 ? -6.715 -19.281 3.533 1 98.81 417 SER B O 1
ATOM 7272 N N . ALA B 1 418 ? -6.277 -17.156 4.09 1 98.75 418 ALA B N 1
ATOM 7273 C CA . ALA B 1 418 ? -7.57 -16.984 4.75 1 98.75 418 ALA B CA 1
ATOM 7274 C C . ALA B 1 418 ? -8.711 -17.047 3.74 1 98.75 418 ALA B C 1
ATOM 7276 O O . ALA B 1 418 ? -9.734 -17.703 3.996 1 98.75 418 ALA B O 1
ATOM 7277 N N . GLY B 1 419 ? -8.531 -16.359 2.605 1 98.81 419 GLY B N 1
ATOM 7278 C CA . GLY B 1 419 ? -9.531 -16.438 1.553 1 98.81 419 GLY B CA 1
ATOM 7279 C C . GLY B 1 419 ? -9.742 -17.859 1.043 1 98.81 419 GLY B C 1
ATOM 7280 O O . GLY B 1 419 ? -10.883 -18.281 0.816 1 98.81 419 GLY B O 1
ATOM 7281 N N . ILE B 1 420 ? -8.641 -18.578 0.858 1 98.75 420 ILE B N 1
ATOM 7282 C CA . ILE B 1 420 ? -8.695 -19.953 0.38 1 98.75 420 ILE B CA 1
ATOM 7283 C C . ILE B 1 420 ? -9.43 -20.828 1.398 1 98.75 420 ILE B C 1
ATOM 7285 O O . ILE B 1 420 ? -10.305 -21.609 1.035 1 98.75 420 ILE B O 1
ATOM 7289 N N . ALA B 1 421 ? -9.102 -20.656 2.688 1 98.56 421 ALA B N 1
ATOM 7290 C CA . ALA B 1 421 ? -9.758 -21.422 3.744 1 98.56 421 ALA B CA 1
ATOM 7291 C C . ALA B 1 421 ? -11.258 -21.125 3.787 1 98.56 421 ALA B C 1
ATOM 7293 O O . ALA B 1 421 ? -12.062 -22.047 3.992 1 98.56 421 ALA B O 1
ATOM 7294 N N . LEU B 1 422 ? -11.641 -19.891 3.637 1 98.5 422 LEU B N 1
ATOM 7295 C CA . LEU B 1 422 ? -13.055 -19.531 3.58 1 98.5 422 LEU B CA 1
ATOM 7296 C C . LEU B 1 422 ? -13.742 -20.234 2.418 1 98.5 422 LEU B C 1
ATOM 7298 O O . LEU B 1 422 ? -14.867 -20.719 2.562 1 98.5 422 LEU B O 1
ATOM 7302 N N . GLY B 1 423 ? -13.062 -20.219 1.22 1 98.06 423 GLY B N 1
ATOM 7303 C CA . GLY B 1 423 ? -13.602 -20.938 0.076 1 98.06 423 GLY B CA 1
ATOM 7304 C C . GLY B 1 423 ? -13.805 -22.422 0.341 1 98.06 423 GLY B C 1
ATOM 7305 O O . GLY B 1 423 ? -14.82 -23 -0.052 1 98.06 423 GLY B O 1
ATOM 7306 N N . GLU B 1 424 ? -12.836 -23.078 1.013 1 97.25 424 GLU B N 1
ATOM 7307 C CA . GLU B 1 424 ? -12.945 -24.484 1.385 1 97.25 424 GLU B CA 1
ATOM 7308 C C . GLU B 1 424 ? -14.148 -24.719 2.295 1 97.25 424 GLU B C 1
ATOM 7310 O O . GLU B 1 424 ? -14.891 -25.688 2.111 1 97.25 424 GLU B O 1
ATOM 7315 N N . ARG B 1 425 ? -14.273 -23.828 3.219 1 96.81 425 ARG B N 1
ATOM 7316 C CA . ARG B 1 425 ? -15.398 -23.938 4.133 1 96.81 425 ARG B CA 1
ATOM 7317 C C . ARG B 1 425 ? -16.719 -23.781 3.389 1 96.81 425 ARG B C 1
ATOM 7319 O O . ARG B 1 425 ? -17.656 -24.578 3.592 1 96.81 425 ARG B O 1
ATOM 7326 N N . ASP B 1 426 ? -16.844 -22.844 2.553 1 96.69 426 ASP B N 1
ATOM 7327 C CA . ASP B 1 426 ? -18.062 -22.547 1.825 1 96.69 426 ASP B CA 1
ATOM 7328 C C . ASP B 1 426 ? -18.422 -23.688 0.867 1 96.69 426 ASP B C 1
ATOM 7330 O O . ASP B 1 426 ? -19.609 -23.938 0.618 1 96.69 426 ASP B O 1
ATOM 7334 N N . SER B 1 427 ? -17.422 -24.344 0.331 1 94.75 427 SER B N 1
ATOM 7335 C CA . SER B 1 427 ? -17.641 -25.438 -0.608 1 94.75 427 SER B CA 1
ATOM 7336 C C . SER B 1 427 ? -17.984 -26.734 0.122 1 94.75 427 SER B C 1
ATOM 7338 O O . SER B 1 427 ? -18.453 -27.703 -0.488 1 94.75 427 SER B O 1
ATOM 7340 N N . GLY B 1 428 ? -17.656 -26.797 1.385 1 95.25 428 GLY B N 1
ATOM 7341 C CA . GLY B 1 428 ? -17.891 -28 2.168 1 95.25 428 GLY B CA 1
ATOM 7342 C C . GLY B 1 428 ? -16.734 -28.984 2.127 1 95.25 428 GLY B C 1
ATOM 7343 O O . GLY B 1 428 ? -16.734 -29.984 2.844 1 95.25 428 GLY B O 1
ATOM 7344 N N . ARG B 1 429 ? -15.633 -28.719 1.351 1 93.81 429 ARG B N 1
ATOM 7345 C CA . ARG B 1 429 ? -14.492 -29.625 1.254 1 93.81 429 ARG B CA 1
ATOM 7346 C C . ARG B 1 429 ? -13.688 -29.625 2.547 1 93.81 429 ARG B C 1
ATOM 7348 O O . ARG B 1 429 ? -13.227 -30.688 2.992 1 93.81 429 ARG B O 1
ATOM 7355 N N . ASN B 1 430 ? -13.445 -28.359 3.094 1 94.69 430 ASN B N 1
ATOM 7356 C CA . ASN B 1 430 ? -12.82 -28.156 4.395 1 94.69 430 ASN B CA 1
ATOM 7357 C C . ASN B 1 430 ? -11.422 -28.781 4.441 1 94.69 430 ASN B C 1
ATOM 7359 O O . ASN B 1 430 ? -11.07 -29.438 5.418 1 94.69 430 ASN B O 1
ATOM 7363 N N . ARG B 1 431 ? -10.688 -28.75 3.322 1 95.5 431 ARG B N 1
ATOM 7364 C CA . ARG B 1 431 ? -9.289 -29.188 3.334 1 95.5 431 ARG B CA 1
ATOM 7365 C C . ARG B 1 431 ? -8.438 -28.25 4.188 1 95.5 431 ARG B C 1
ATOM 7367 O O . ARG B 1 431 ? -8.664 -27.031 4.199 1 95.5 431 ARG B O 1
ATOM 7374 N N . PRO B 1 432 ? -7.539 -28.812 4.961 1 95.94 432 PRO B N 1
ATOM 7375 C CA . PRO B 1 432 ? -6.645 -27.922 5.699 1 95.94 432 PRO B CA 1
ATOM 7376 C C . PRO B 1 432 ? -5.738 -27.109 4.785 1 95.94 432 PRO B C 1
ATOM 7378 O O . PRO B 1 432 ? -5.406 -27.547 3.682 1 95.94 432 PRO B O 1
ATOM 7381 N N . VAL B 1 433 ? -5.422 -25.953 5.207 1 98.38 433 VAL B N 1
ATOM 7382 C CA . VAL B 1 433 ? -4.527 -25.062 4.469 1 98.38 433 VAL B CA 1
ATOM 7383 C C . VAL B 1 433 ? -3.213 -24.906 5.23 1 98.38 433 VAL B C 1
ATOM 7385 O O . VAL B 1 433 ? -3.213 -24.625 6.43 1 98.38 433 VAL B O 1
ATOM 7388 N N . ALA B 1 434 ? -2.113 -25.203 4.629 1 98.81 434 ALA B N 1
ATOM 7389 C CA . ALA B 1 434 ? -0.774 -24.938 5.148 1 98.81 434 ALA B CA 1
ATOM 7390 C C . ALA B 1 434 ? -0.108 -23.797 4.379 1 98.81 434 ALA B C 1
ATOM 7392 O O . ALA B 1 434 ? 0.076 -23.891 3.16 1 98.81 434 ALA B O 1
ATOM 7393 N N . ALA B 1 435 ? 0.198 -22.781 5.07 1 98.81 435 ALA B N 1
ATOM 7394 C CA . ALA B 1 435 ? 0.863 -21.625 4.473 1 98.81 435 ALA B CA 1
ATOM 7395 C C . ALA B 1 435 ? 2.309 -21.516 4.945 1 98.81 435 ALA B C 1
ATOM 7397 O O . ALA B 1 435 ? 2.564 -21.297 6.133 1 98.81 435 ALA B O 1
ATOM 7398 N N . ILE B 1 436 ? 3.246 -21.734 4.02 1 98.81 436 ILE B N 1
ATOM 7399 C CA . ILE B 1 436 ? 4.668 -21.562 4.305 1 98.81 436 ILE B CA 1
ATOM 7400 C C . ILE B 1 436 ? 5.09 -20.125 3.998 1 98.81 436 ILE B C 1
ATOM 7402 O O . ILE B 1 436 ? 5.07 -19.703 2.84 1 98.81 436 ILE B O 1
ATOM 7406 N N . ILE B 1 437 ? 5.461 -19.375 4.992 1 98.62 437 ILE B N 1
ATOM 7407 C CA . ILE B 1 437 ? 5.723 -17.953 4.812 1 98.62 437 ILE B CA 1
ATOM 7408 C C . ILE B 1 437 ? 7.004 -17.562 5.551 1 98.62 437 ILE B C 1
ATOM 7410 O O . ILE B 1 437 ? 7.148 -17.844 6.742 1 98.62 437 ILE B O 1
ATOM 7414 N N . GLY B 1 438 ? 7.945 -16.906 4.863 1 98.06 438 GLY B N 1
ATOM 7415 C CA . GLY B 1 438 ? 9.156 -16.422 5.508 1 98.06 438 GLY B CA 1
ATOM 7416 C C . GLY B 1 438 ? 8.891 -15.422 6.609 1 98.06 438 GLY B C 1
ATOM 7417 O O . GLY B 1 438 ? 7.879 -14.719 6.578 1 98.06 438 GLY B O 1
ATOM 7418 N N . ASP B 1 439 ? 9.883 -15.336 7.551 1 98.06 439 ASP B N 1
ATOM 7419 C CA . ASP B 1 439 ? 9.727 -14.406 8.664 1 98.06 439 ASP B CA 1
ATOM 7420 C C . ASP B 1 439 ? 9.719 -12.961 8.18 1 98.06 439 ASP B C 1
ATOM 7422 O O . ASP B 1 439 ? 9.031 -12.109 8.742 1 98.06 439 ASP B O 1
ATOM 7426 N N . GLY B 1 440 ? 10.492 -12.664 7.117 1 97.5 440 GLY B N 1
ATOM 7427 C CA . GLY B 1 440 ? 10.438 -11.344 6.504 1 97.5 440 GLY B CA 1
ATOM 7428 C C . GLY B 1 440 ? 9.188 -11.117 5.684 1 97.5 440 GLY B C 1
ATOM 7429 O O . GLY B 1 440 ? 8.562 -10.055 5.773 1 97.5 440 GLY B O 1
ATOM 7430 N N . SER B 1 441 ? 8.758 -12.148 4.914 1 97.38 441 SER B N 1
ATOM 7431 C CA . SER B 1 441 ? 7.602 -12.047 4.031 1 97.38 441 SER B CA 1
ATOM 7432 C C . SER B 1 441 ? 6.324 -11.789 4.824 1 97.38 441 SER B C 1
ATOM 7434 O O . SER B 1 441 ? 5.457 -11.031 4.375 1 97.38 441 SER B O 1
ATOM 7436 N N . MET B 1 442 ? 6.227 -12.359 5.973 1 97.81 442 MET B N 1
ATOM 7437 C CA . MET B 1 442 ? 4.984 -12.273 6.73 1 97.81 442 MET B CA 1
ATOM 7438 C C . MET B 1 442 ? 4.711 -10.844 7.184 1 97.81 442 MET B C 1
ATOM 7440 O O . MET B 1 442 ? 3.57 -10.492 7.48 1 97.81 442 MET B O 1
ATOM 7444 N N . GLN B 1 443 ? 5.773 -10 7.191 1 98.06 443 GLN B N 1
ATOM 7445 C CA . GLN B 1 443 ? 5.633 -8.641 7.703 1 98.06 443 GLN B CA 1
ATOM 7446 C C . GLN B 1 443 ? 4.852 -7.762 6.73 1 98.06 443 GLN B C 1
ATOM 7448 O O . GLN B 1 443 ? 4.328 -6.711 7.117 1 98.06 443 GLN B O 1
ATOM 7453 N N . TYR B 1 444 ? 4.695 -8.18 5.504 1 97.81 444 TYR B N 1
ATOM 7454 C CA . TYR B 1 444 ? 4.086 -7.34 4.48 1 97.81 444 TYR B CA 1
ATOM 7455 C C . TYR B 1 444 ? 2.566 -7.34 4.609 1 97.81 444 TYR B C 1
ATOM 7457 O O . TYR B 1 444 ? 1.889 -6.484 4.039 1 97.81 444 TYR B O 1
ATOM 7465 N N . SER B 1 445 ? 1.982 -8.273 5.289 1 97.56 445 SER B N 1
ATOM 7466 C CA . SER B 1 445 ? 0.546 -8.32 5.539 1 97.56 445 SER B CA 1
ATOM 7467 C C . SER B 1 445 ? 0.233 -9.055 6.836 1 97.56 445 SER B C 1
ATOM 7469 O O . SER B 1 445 ? -0.699 -9.859 6.891 1 97.56 445 SER B O 1
ATOM 7471 N N . VAL B 1 446 ? 0.943 -8.812 7.883 1 98.06 446 VAL B N 1
ATOM 7472 C CA . VAL B 1 446 ? 0.846 -9.508 9.156 1 98.06 446 VAL B CA 1
ATOM 7473 C C . VAL B 1 446 ? -0.571 -9.383 9.711 1 98.06 446 VAL B C 1
ATOM 7475 O O . VAL B 1 446 ? -1.059 -10.281 10.406 1 98.06 446 VAL B O 1
ATOM 7478 N N . GLN B 1 447 ? -1.355 -8.398 9.289 1 97.25 447 GLN B N 1
ATOM 7479 C CA . GLN B 1 447 ? -2.719 -8.133 9.742 1 97.25 447 GLN B CA 1
ATOM 7480 C C . GLN B 1 447 ? -3.662 -9.258 9.32 1 97.25 447 GLN B C 1
ATOM 7482 O O . GLN B 1 447 ? -4.727 -9.438 9.914 1 97.25 447 GLN B O 1
ATOM 7487 N N . GLY B 1 448 ? -3.273 -9.961 8.273 1 98.31 448 GLY B N 1
ATOM 7488 C CA . GLY B 1 448 ? -4.098 -11.062 7.805 1 98.31 448 GLY B CA 1
ATOM 7489 C C . GLY B 1 448 ? -4.34 -12.117 8.867 1 98.31 448 GLY B C 1
ATOM 7490 O O . GLY B 1 448 ? -5.312 -12.875 8.789 1 98.31 448 GLY B O 1
ATOM 7491 N N . LEU B 1 449 ? -3.414 -12.219 9.906 1 98.81 449 LEU B N 1
ATOM 7492 C CA . LEU B 1 449 ? -3.59 -13.164 11.008 1 98.81 449 LEU B CA 1
ATOM 7493 C C . LEU B 1 449 ? -4.883 -12.875 11.766 1 98.81 449 LEU B C 1
ATOM 7495 O O . LEU B 1 449 ? -5.566 -13.805 12.203 1 98.81 449 LEU B O 1
ATOM 7499 N N . TRP B 1 450 ? -5.211 -11.586 11.891 1 98.75 450 TRP B N 1
ATOM 7500 C CA . TRP B 1 450 ? -6.41 -11.18 12.617 1 98.75 450 TRP B CA 1
ATOM 7501 C C . TRP B 1 450 ? -7.664 -11.703 11.922 1 98.75 450 TRP B C 1
ATOM 7503 O O . TRP B 1 450 ? -8.555 -12.25 12.57 1 98.75 450 TRP B O 1
ATOM 7513 N N . THR B 1 451 ? -7.762 -11.555 10.602 1 98.69 451 THR B N 1
ATOM 7514 C CA . THR B 1 451 ? -8.914 -12.016 9.844 1 98.69 451 THR B CA 1
ATOM 7515 C C . THR B 1 451 ? -9.062 -13.531 9.953 1 98.69 451 THR B C 1
ATOM 7517 O O . THR B 1 451 ? -10.172 -14.039 10.141 1 98.69 451 THR B O 1
ATOM 7520 N N . ALA B 1 452 ? -7.934 -14.227 9.828 1 98.69 452 ALA B N 1
ATOM 7521 C CA . ALA B 1 452 ? -7.965 -15.68 9.984 1 98.69 452 ALA B CA 1
ATOM 7522 C C . ALA B 1 452 ? -8.5 -16.062 11.359 1 98.69 452 ALA B C 1
ATOM 7524 O O . ALA B 1 452 ? -9.32 -16.984 11.477 1 98.69 452 ALA B O 1
ATOM 7525 N N . ALA B 1 453 ? -8.031 -15.375 12.375 1 98.69 453 ALA B N 1
ATOM 7526 C CA . ALA B 1 453 ? -8.438 -15.664 13.75 1 98.69 453 ALA B CA 1
ATOM 7527 C C . ALA B 1 453 ? -9.914 -15.359 13.961 1 98.69 453 ALA B C 1
ATOM 7529 O O . ALA B 1 453 ? -10.633 -16.141 14.586 1 98.69 453 ALA B O 1
ATOM 7530 N N . GLN B 1 454 ? -10.398 -14.211 13.461 1 97.88 454 GLN B N 1
ATOM 7531 C CA . GLN B 1 454 ? -11.789 -13.781 13.633 1 97.88 454 GLN B CA 1
ATOM 7532 C C . GLN B 1 454 ? -12.758 -14.805 13.039 1 97.88 454 GLN B C 1
ATOM 7534 O O . GLN B 1 454 ? -13.859 -14.992 13.555 1 97.88 454 GLN B O 1
ATOM 7539 N N . HIS B 1 455 ? -12.336 -15.469 12.008 1 97.81 455 HIS B N 1
ATOM 7540 C CA . HIS B 1 455 ? -13.203 -16.422 11.344 1 97.81 455 HIS B CA 1
ATOM 7541 C C . HIS B 1 455 ? -12.867 -17.859 11.758 1 97.81 455 HIS B C 1
ATOM 7543 O O . HIS B 1 455 ? -13.375 -18.812 11.172 1 97.81 455 HIS B O 1
ATOM 7549 N N . GLN B 1 456 ? -11.969 -18.062 12.68 1 97.19 456 GLN B N 1
ATOM 7550 C CA . GLN B 1 456 ? -11.57 -19.359 13.203 1 97.19 456 GLN B CA 1
ATOM 7551 C C . GLN B 1 456 ? -11.203 -20.328 12.078 1 97.19 456 GLN B C 1
ATOM 7553 O O . GLN B 1 456 ? -11.711 -21.453 12.031 1 97.19 456 GLN B O 1
ATOM 7558 N N . LEU B 1 457 ? -10.406 -19.828 11.164 1 97.5 457 LEU B N 1
ATOM 7559 C CA . LEU B 1 457 ? -10.031 -20.625 10 1 97.5 457 LEU B CA 1
ATOM 7560 C C . LEU B 1 457 ? -8.906 -21.594 10.359 1 97.5 457 LEU B C 1
ATOM 7562 O O . LEU B 1 457 ? -7.941 -21.219 11.023 1 97.5 457 LEU B O 1
ATOM 7566 N N . PRO B 1 458 ? -9.031 -22.859 9.984 1 95.75 458 PRO B N 1
ATOM 7567 C CA . PRO B 1 458 ? -8.023 -23.875 10.297 1 95.75 458 PRO B CA 1
ATOM 7568 C C . PRO B 1 458 ? -6.805 -23.812 9.383 1 95.75 458 PRO B C 1
ATOM 7570 O O . PRO B 1 458 ? -6.578 -24.719 8.578 1 95.75 458 PRO B O 1
ATOM 7573 N N . ILE B 1 459 ? -6.02 -22.844 9.531 1 98.5 459 ILE B N 1
ATOM 7574 C CA . ILE B 1 459 ? -4.816 -22.625 8.742 1 98.5 459 ILE B CA 1
ATOM 7575 C C . ILE B 1 459 ? -3.578 -22.844 9.609 1 98.5 459 ILE B C 1
ATOM 7577 O O . ILE B 1 459 ? -3.516 -22.359 10.742 1 98.5 459 ILE B O 1
ATOM 7581 N N . LEU B 1 460 ? -2.707 -23.609 9.117 1 98.88 460 LEU B N 1
ATOM 7582 C CA . LEU B 1 460 ? -1.381 -23.719 9.719 1 98.88 460 LEU B CA 1
ATOM 7583 C C . LEU B 1 460 ? -0.386 -22.812 9 1 98.88 460 LEU B C 1
ATOM 7585 O O . LEU B 1 460 ? -0.015 -23.078 7.852 1 98.88 460 LEU B O 1
ATOM 7589 N N . PHE B 1 461 ? -0.013 -21.75 9.656 1 98.88 461 PHE B N 1
ATOM 7590 C CA . PHE B 1 461 ? 1.064 -20.906 9.164 1 98.88 461 PHE B CA 1
ATOM 7591 C C . PHE B 1 461 ? 2.416 -21.406 9.664 1 98.88 461 PHE B C 1
ATOM 7593 O O . PHE B 1 461 ? 2.699 -21.359 10.859 1 98.88 461 PHE B O 1
ATOM 7600 N N . VAL B 1 462 ? 3.24 -21.891 8.773 1 98.94 462 VAL B N 1
ATOM 7601 C CA . VAL B 1 462 ? 4.594 -22.312 9.109 1 98.94 462 VAL B CA 1
ATOM 7602 C C . VAL B 1 462 ? 5.59 -21.203 8.75 1 98.94 462 VAL B C 1
ATOM 7604 O O . VAL B 1 462 ? 5.703 -20.828 7.586 1 98.94 462 VAL B O 1
ATOM 7607 N N . ILE B 1 463 ? 6.312 -20.766 9.75 1 98.88 463 ILE B N 1
ATOM 7608 C CA . ILE B 1 463 ? 7.23 -19.656 9.57 1 98.88 463 ILE B CA 1
ATOM 7609 C C . ILE B 1 463 ? 8.664 -20.125 9.781 1 98.88 463 ILE B C 1
ATOM 7611 O O . ILE B 1 463 ? 9.164 -20.141 10.914 1 98.88 463 ILE B O 1
ATOM 7615 N N . PRO B 1 464 ? 9.344 -20.484 8.688 1 98.44 464 PRO B N 1
ATOM 7616 C CA . PRO B 1 464 ? 10.797 -20.625 8.836 1 98.44 464 PRO B CA 1
ATOM 7617 C C . PRO B 1 464 ? 11.484 -19.328 9.227 1 98.44 464 PRO B C 1
ATOM 7619 O O . PRO B 1 464 ? 11.492 -18.359 8.453 1 98.44 464 PRO B O 1
ATOM 7622 N N . GLU B 1 465 ? 12.094 -19.297 10.375 1 97.94 465 GLU B N 1
ATOM 7623 C CA . GLU B 1 465 ? 12.703 -18.078 10.906 1 97.94 465 GLU B CA 1
ATOM 7624 C C . GLU B 1 465 ? 14.227 -18.109 10.75 1 97.94 465 GLU B C 1
ATOM 7626 O O . GLU B 1 465 ? 14.906 -18.891 11.43 1 97.94 465 GLU B O 1
ATOM 7631 N N . ASN B 1 466 ? 14.727 -17.344 9.852 1 96.19 466 ASN B N 1
ATOM 7632 C CA . ASN B 1 466 ? 16.172 -17.234 9.688 1 96.19 466 ASN B CA 1
ATOM 7633 C C . ASN B 1 466 ? 16.656 -15.812 9.953 1 96.19 466 ASN B C 1
ATOM 7635 O O . ASN B 1 466 ? 17.859 -15.539 9.875 1 96.19 466 ASN B O 1
ATOM 7639 N N . ARG B 1 467 ? 15.781 -14.836 10.227 1 97.06 467 ARG B N 1
ATOM 7640 C CA . ARG B 1 467 ? 16.016 -13.477 10.68 1 97.06 467 ARG B CA 1
ATOM 7641 C C . ARG B 1 467 ? 16.781 -12.672 9.625 1 97.06 467 ARG B C 1
ATOM 7643 O O . ARG B 1 467 ? 17.594 -11.812 9.961 1 97.06 467 ARG B O 1
ATOM 7650 N N . GLN B 1 468 ? 16.562 -12.961 8.375 1 96.88 468 GLN B N 1
ATOM 7651 C CA . GLN B 1 468 ? 17.203 -12.25 7.277 1 96.88 468 GLN B CA 1
ATOM 7652 C C . GLN B 1 468 ? 16.391 -12.391 5.988 1 96.88 468 GLN B C 1
ATOM 7654 O O . GLN B 1 468 ? 15.578 -13.305 5.859 1 96.88 468 GLN B O 1
ATOM 7659 N N . TYR B 1 469 ? 16.625 -11.453 5.082 1 96.31 469 TYR B N 1
ATOM 7660 C CA . TYR B 1 469 ? 16.203 -11.641 3.701 1 96.31 469 TYR B CA 1
ATOM 7661 C C . TYR B 1 469 ? 17.188 -12.516 2.936 1 96.31 469 TYR B C 1
ATOM 7663 O O . TYR B 1 469 ? 17.984 -12.016 2.148 1 96.31 469 TYR B O 1
ATOM 7671 N N . GLY B 1 470 ? 17.016 -13.828 3.16 1 94.44 470 GLY B N 1
ATOM 7672 C CA . GLY B 1 470 ? 17.953 -14.781 2.596 1 94.44 470 GLY B CA 1
ATOM 7673 C C . GLY B 1 470 ? 18.047 -14.711 1.082 1 94.44 470 GLY B C 1
ATOM 7674 O O . GLY B 1 470 ? 19.125 -14.844 0.506 1 94.44 470 GLY B O 1
ATOM 7675 N N . ILE B 1 471 ? 16.922 -14.508 0.449 1 94 471 ILE B N 1
ATOM 7676 C CA . ILE B 1 471 ? 16.891 -14.469 -1.008 1 94 471 ILE B CA 1
ATOM 7677 C C . ILE B 1 471 ? 17.688 -13.266 -1.515 1 94 471 ILE B C 1
ATOM 7679 O O . ILE B 1 471 ? 18.312 -13.328 -2.574 1 94 471 ILE B O 1
ATOM 7683 N N . LEU B 1 472 ? 17.656 -12.156 -0.809 1 95.5 472 LEU B N 1
ATOM 7684 C CA . LEU B 1 472 ? 18.391 -10.969 -1.229 1 95.5 472 LEU B CA 1
ATOM 7685 C C . LEU B 1 472 ? 19.891 -11.172 -1.036 1 95.5 472 LEU B C 1
ATOM 7687 O O . LEU B 1 472 ? 20.703 -10.617 -1.787 1 95.5 472 LEU B O 1
ATOM 7691 N N . LYS B 1 473 ? 20.25 -11.906 -0.072 1 94.75 473 LYS B N 1
ATOM 7692 C CA . LYS B 1 473 ? 21.672 -12.242 0.061 1 94.75 473 LYS B CA 1
ATOM 7693 C C . LYS B 1 473 ? 22.141 -13.102 -1.104 1 94.75 473 LYS B C 1
ATOM 7695 O O . LYS B 1 473 ? 23.281 -12.969 -1.561 1 94.75 473 LYS B O 1
ATOM 7700 N N . SER B 1 474 ? 21.25 -14 -1.561 1 92.88 474 SER B N 1
ATOM 7701 C CA . SER B 1 474 ? 21.547 -14.734 -2.781 1 92.88 474 SER B CA 1
ATOM 7702 C C . SER B 1 474 ? 21.734 -13.797 -3.967 1 92.88 474 SER B C 1
ATOM 7704 O O . SER B 1 474 ? 22.656 -13.977 -4.766 1 92.88 474 SER B O 1
ATOM 7706 N N . PHE B 1 475 ? 20.906 -12.852 -4.059 1 93.5 475 PHE B N 1
ATOM 7707 C CA . PHE B 1 475 ? 21 -11.883 -5.148 1 93.5 475 PHE B CA 1
ATOM 7708 C C . PHE B 1 475 ? 22.266 -11.055 -5.027 1 93.5 475 PHE B C 1
ATOM 7710 O O . PHE B 1 475 ? 22.875 -10.703 -6.039 1 93.5 475 PHE B O 1
ATOM 7717 N N . ALA B 1 476 ? 22.625 -10.695 -3.832 1 94.12 476 ALA B N 1
ATOM 7718 C CA . AL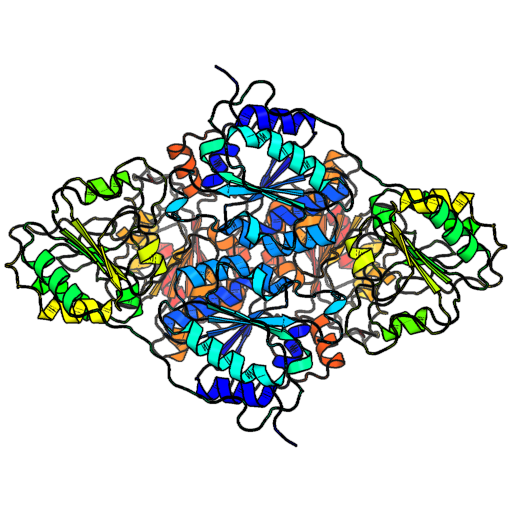A B 1 476 ? 23.859 -9.938 -3.623 1 94.12 476 ALA B CA 1
ATOM 7719 C C . ALA B 1 476 ? 25.062 -10.688 -4.176 1 94.12 476 ALA B C 1
ATOM 7721 O O . ALA B 1 476 ? 25.969 -10.086 -4.754 1 94.12 476 ALA B O 1
ATOM 7722 N N . VAL B 1 477 ? 25.062 -11.984 -4.02 1 91.38 477 VAL B N 1
ATOM 7723 C CA . VAL B 1 477 ? 26.125 -12.82 -4.551 1 91.38 477 VAL B CA 1
ATOM 7724 C C . VAL B 1 477 ? 26.078 -12.82 -6.078 1 91.38 477 VAL B C 1
ATOM 7726 O O . VAL B 1 477 ? 27.094 -12.562 -6.738 1 91.38 477 VAL B O 1
ATOM 7729 N N . LEU B 1 478 ? 24.938 -13.016 -6.582 1 89.69 478 LEU B N 1
ATOM 7730 C CA . LEU B 1 478 ? 24.766 -13.086 -8.031 1 89.69 478 LEU B CA 1
ATOM 7731 C C . LEU B 1 478 ? 25.156 -11.773 -8.688 1 89.69 478 LEU B C 1
ATOM 7733 O O . LEU B 1 478 ? 25.828 -11.773 -9.727 1 89.69 478 LEU B O 1
ATOM 7737 N N . GLU B 1 479 ? 24.734 -10.703 -8.039 1 92.75 479 GLU B N 1
ATOM 7738 C CA . GLU B 1 479 ? 24.922 -9.383 -8.633 1 92.75 479 GLU B CA 1
ATOM 7739 C C . GLU B 1 479 ? 26.266 -8.789 -8.219 1 92.75 479 GLU B C 1
ATOM 7741 O O . GLU B 1 479 ? 26.641 -7.711 -8.688 1 92.75 479 GLU B O 1
ATOM 7746 N N . ASP B 1 480 ? 27.047 -9.492 -7.391 1 94.06 480 ASP B N 1
ATOM 7747 C CA . ASP B 1 480 ? 28.328 -9.016 -6.867 1 94.06 480 ASP B CA 1
ATOM 7748 C C . ASP B 1 480 ? 28.172 -7.641 -6.223 1 94.06 480 ASP B C 1
ATOM 7750 O O . ASP B 1 480 ? 28.844 -6.688 -6.621 1 94.06 480 ASP B O 1
ATOM 7754 N N . THR B 1 481 ? 27.281 -7.617 -5.262 1 96 481 THR B N 1
ATOM 7755 C CA . THR B 1 481 ? 27 -6.363 -4.57 1 96 481 THR B CA 1
ATOM 7756 C C . THR B 1 481 ? 27.344 -6.477 -3.088 1 96 481 THR B C 1
ATOM 7758 O O . THR B 1 481 ? 26.453 -6.496 -2.238 1 96 481 THR B O 1
ATOM 7761 N N . PRO B 1 482 ? 28.625 -6.504 -2.779 1 95.44 482 PRO B N 1
ATOM 7762 C CA . PRO B 1 482 ? 29 -6.555 -1.366 1 95.44 482 PRO B CA 1
ATOM 7763 C C . PRO B 1 482 ? 28.594 -5.297 -0.6 1 95.44 482 PRO B C 1
ATOM 7765 O O . PRO B 1 482 ? 28.531 -4.215 -1.182 1 95.44 482 PRO B O 1
ATOM 7768 N N . GLY B 1 483 ? 28.312 -5.465 0.682 1 95.44 483 GLY B N 1
ATOM 7769 C CA . GLY B 1 483 ? 28.109 -4.328 1.566 1 95.44 483 GLY B CA 1
ATOM 7770 C C . GLY B 1 483 ? 26.719 -3.748 1.479 1 95.44 483 GLY B C 1
ATOM 7771 O O . GLY B 1 483 ? 26.469 -2.635 1.948 1 95.44 483 GLY B O 1
ATOM 7772 N N . VAL B 1 484 ? 25.781 -4.488 0.873 1 96.5 484 VAL B N 1
ATOM 7773 C CA . VAL B 1 484 ? 24.391 -4.043 0.803 1 96.5 484 VAL B CA 1
ATOM 7774 C C . VAL B 1 484 ? 23.781 -4.008 2.205 1 96.5 484 VAL B C 1
ATOM 7776 O O . VAL B 1 484 ? 23.875 -4.988 2.951 1 96.5 484 VAL B O 1
ATOM 7779 N N . PRO B 1 485 ? 23.219 -2.914 2.609 1 97 485 PRO B N 1
ATOM 7780 C CA . PRO B 1 485 ? 22.562 -2.832 3.918 1 97 485 PRO B CA 1
ATOM 7781 C C . PRO B 1 485 ? 21.141 -3.4 3.908 1 97 485 PRO B C 1
ATOM 7783 O O . PRO B 1 485 ? 20.578 -3.645 2.84 1 97 485 PRO B O 1
ATOM 7786 N N . GLY B 1 486 ? 20.594 -3.607 5.117 1 96.31 486 GLY B N 1
ATOM 7787 C CA . GLY B 1 486 ? 19.172 -3.873 5.277 1 96.31 486 GLY B CA 1
ATOM 7788 C C . GLY B 1 486 ? 18.781 -5.301 4.938 1 96.31 486 GLY B C 1
ATOM 7789 O O . GLY B 1 486 ? 17.656 -5.562 4.527 1 96.31 486 GLY B O 1
ATOM 7790 N N . LEU B 1 487 ? 19.719 -6.234 5.074 1 96.69 487 LEU B N 1
ATOM 7791 C CA . LEU B 1 487 ? 19.422 -7.609 4.684 1 96.69 487 LEU B CA 1
ATOM 7792 C C . LEU B 1 487 ? 19.141 -8.477 5.906 1 96.69 487 LEU B C 1
ATOM 7794 O O . LEU B 1 487 ? 18.672 -9.609 5.773 1 96.69 487 LEU B O 1
ATOM 7798 N N . ASP B 1 488 ? 19.391 -7.992 7.117 1 97.12 488 ASP B N 1
ATOM 7799 C CA . ASP B 1 488 ? 19.094 -8.695 8.359 1 97.12 488 ASP B CA 1
ATOM 7800 C C . ASP B 1 488 ? 17.859 -8.109 9.047 1 97.12 488 ASP B C 1
ATOM 7802 O O . ASP B 1 488 ? 17.656 -6.895 9.023 1 97.12 488 ASP B O 1
ATOM 7806 N N . ILE B 1 489 ? 17.016 -8.969 9.609 1 97.12 489 ILE B N 1
ATOM 7807 C CA . ILE B 1 489 ? 15.82 -8.5 10.297 1 97.12 489 ILE B CA 1
ATOM 7808 C C . ILE B 1 489 ? 15.773 -9.094 11.703 1 97.12 489 ILE B C 1
ATOM 7810 O O . ILE B 1 489 ? 14.859 -9.859 12.031 1 97.12 489 ILE B O 1
ATOM 7814 N N . PRO B 1 490 ? 16.609 -8.695 12.578 1 97.06 490 PRO B N 1
ATOM 7815 C CA . PRO B 1 490 ? 16.672 -9.227 13.938 1 97.06 490 PRO B CA 1
ATOM 7816 C C . PRO B 1 490 ? 15.531 -8.742 14.82 1 97.06 490 PRO B C 1
ATOM 7818 O O . PRO B 1 490 ? 14.797 -7.828 14.438 1 97.06 490 PRO B O 1
ATOM 7821 N N . GLY B 1 491 ? 15.391 -9.344 15.945 1 97 491 GLY B N 1
ATOM 7822 C CA . GLY B 1 491 ? 14.633 -8.797 17.062 1 97 491 GLY B CA 1
ATOM 7823 C C . GLY B 1 491 ? 13.148 -9.07 16.953 1 97 491 GLY B C 1
ATOM 7824 O O . GLY B 1 491 ? 12.367 -8.602 17.797 1 97 491 GLY B O 1
ATOM 7825 N N . LEU B 1 492 ? 12.688 -9.859 15.992 1 98.12 492 LEU B N 1
ATOM 7826 C CA . LEU B 1 492 ? 11.266 -10.164 15.836 1 98.12 492 LEU B CA 1
ATOM 7827 C C . LEU B 1 492 ? 10.867 -11.336 16.719 1 98.12 492 LEU B C 1
ATOM 7829 O O . LEU B 1 492 ? 11.562 -12.352 16.766 1 98.12 492 LEU B O 1
ATOM 7833 N N . ASP B 1 493 ? 9.844 -11.156 17.484 1 98.62 493 ASP B N 1
ATOM 7834 C CA . ASP B 1 493 ? 9.18 -12.258 18.172 1 98.62 493 ASP B CA 1
ATOM 7835 C C . ASP B 1 493 ? 7.859 -12.617 17.484 1 98.62 493 ASP B C 1
ATOM 7837 O O . ASP B 1 493 ? 6.793 -12.172 17.906 1 98.62 493 ASP B O 1
ATOM 7841 N N . ILE B 1 494 ? 7.953 -13.523 16.594 1 98.69 494 ILE B N 1
ATOM 7842 C CA . ILE B 1 494 ? 6.848 -13.859 15.711 1 98.69 494 ILE B CA 1
ATOM 7843 C C . ILE B 1 494 ? 5.727 -14.523 16.5 1 98.69 494 ILE B C 1
ATOM 7845 O O . ILE B 1 494 ? 4.543 -14.305 16.234 1 98.69 494 ILE B O 1
ATOM 7849 N N . ALA B 1 495 ? 6.066 -15.305 17.484 1 98.69 495 ALA B N 1
ATOM 7850 C CA . ALA B 1 495 ? 5.051 -15.938 18.328 1 98.69 495 ALA B CA 1
ATOM 7851 C C . ALA B 1 495 ? 4.199 -14.891 19.031 1 98.69 495 ALA B C 1
ATOM 7853 O O . ALA B 1 495 ? 2.975 -15.023 19.109 1 98.69 495 ALA B O 1
ATOM 7854 N N . ALA B 1 496 ? 4.84 -13.852 19.562 1 98.69 496 ALA B N 1
ATOM 7855 C CA . ALA B 1 496 ? 4.113 -12.766 20.219 1 98.69 496 ALA B CA 1
ATOM 7856 C C . ALA B 1 496 ? 3.203 -12.047 19.219 1 98.69 496 ALA B C 1
ATOM 7858 O O . ALA B 1 496 ? 2.064 -11.703 19.547 1 98.69 496 ALA B O 1
ATOM 7859 N N . LEU B 1 497 ? 3.709 -11.789 18.047 1 98.81 497 LEU B N 1
ATOM 7860 C CA . LEU B 1 497 ? 2.896 -11.156 17.016 1 98.81 497 LEU B CA 1
ATOM 7861 C C . LEU B 1 497 ? 1.658 -12 16.703 1 98.81 497 LEU B C 1
ATOM 7863 O O . LEU B 1 497 ? 0.552 -11.461 16.609 1 98.81 497 LEU B O 1
ATOM 7867 N N . ALA B 1 498 ? 1.891 -13.305 16.547 1 98.75 498 ALA B N 1
ATOM 7868 C CA . ALA B 1 498 ? 0.791 -14.219 16.25 1 98.75 498 ALA B CA 1
ATOM 7869 C C . ALA B 1 498 ? -0.273 -14.172 17.344 1 98.75 498 ALA B C 1
ATOM 7871 O O . ALA B 1 498 ? -1.466 -14.062 17.047 1 98.75 498 ALA B O 1
ATOM 7872 N N . THR B 1 499 ? 0.169 -14.258 18.578 1 98.5 499 THR B N 1
ATOM 7873 C CA . THR B 1 499 ? -0.75 -14.211 19.703 1 98.5 499 THR B CA 1
ATOM 7874 C C . THR B 1 499 ? -1.479 -12.875 19.766 1 98.5 499 THR B C 1
ATOM 7876 O O . THR B 1 499 ? -2.658 -12.82 20.125 1 98.5 499 THR B O 1
ATOM 7879 N N . GLY B 1 500 ? -0.754 -11.844 19.406 1 98.69 500 GLY B N 1
ATOM 7880 C CA . GLY B 1 500 ? -1.335 -10.516 19.406 1 98.69 500 GLY B CA 1
ATOM 7881 C C . GLY B 1 500 ? -2.527 -10.375 18.484 1 98.69 500 GLY B C 1
ATOM 7882 O O . GLY B 1 500 ? -3.418 -9.555 18.719 1 98.69 500 GLY B O 1
ATOM 7883 N N . TYR B 1 501 ? -2.541 -11.18 17.469 1 98.75 501 TYR B N 1
ATOM 7884 C CA . TYR B 1 501 ? -3.631 -11.117 16.5 1 98.75 501 TYR B CA 1
ATOM 7885 C C . TYR B 1 501 ? -4.668 -12.203 16.766 1 98.75 501 TYR B C 1
ATOM 7887 O O . TYR B 1 501 ? -5.625 -12.352 16.016 1 98.75 501 TYR B O 1
ATOM 7895 N N . GLY B 1 502 ? -4.512 -13.016 17.781 1 98.25 502 GLY B N 1
ATOM 7896 C CA . GLY B 1 502 ? -5.527 -13.969 18.203 1 98.25 502 GLY B CA 1
ATOM 7897 C C . GLY B 1 502 ? -5.262 -15.383 17.719 1 98.25 502 GLY B C 1
ATOM 7898 O O . GLY B 1 502 ? -6.125 -16.25 17.828 1 98.25 502 GLY B O 1
ATOM 7899 N N . CYS B 1 503 ? -4.062 -15.664 17.219 1 98.69 503 CYS B N 1
ATOM 7900 C CA . CYS B 1 503 ? -3.701 -17 16.766 1 98.69 503 CYS B CA 1
ATOM 7901 C C . CYS B 1 503 ? -3.061 -17.812 17.875 1 98.69 503 CYS B C 1
ATOM 7903 O O . CYS B 1 503 ? -2.561 -17.234 18.859 1 98.69 503 CYS B O 1
ATOM 7905 N N . THR B 1 504 ? -3.154 -19.109 17.781 1 98.62 504 THR B N 1
ATOM 7906 C CA . THR B 1 504 ? -2.291 -19.969 18.578 1 98.62 504 THR B CA 1
ATOM 7907 C C . THR B 1 504 ? -0.862 -19.953 18.047 1 98.62 504 THR B C 1
ATOM 7909 O O . THR B 1 504 ? -0.643 -20.109 16.844 1 98.62 504 THR B O 1
ATOM 7912 N N . ALA B 1 505 ? 0.065 -19.672 18.891 1 98.69 505 ALA B N 1
ATOM 7913 C CA . ALA B 1 505 ? 1.469 -19.656 18.484 1 98.69 505 ALA B CA 1
ATOM 7914 C C . ALA B 1 505 ? 2.242 -20.797 19.125 1 98.69 505 ALA B C 1
ATOM 7916 O O . ALA B 1 505 ? 2.076 -21.078 20.312 1 98.69 505 ALA B O 1
ATOM 7917 N N . VAL B 1 506 ? 3.01 -21.484 18.344 1 98.62 506 VAL B N 1
ATOM 7918 C CA . VAL B 1 506 ? 3.85 -22.578 18.812 1 98.62 506 VAL B CA 1
ATOM 7919 C C . VAL B 1 506 ? 5.27 -22.422 18.281 1 98.62 506 VAL B C 1
ATOM 7921 O O . VAL B 1 506 ? 5.461 -22.047 17.125 1 98.62 506 VAL B O 1
ATOM 7924 N N . ARG B 1 507 ? 6.223 -22.547 19.094 1 98.5 507 ARG B N 1
ATOM 7925 C CA . ARG B 1 507 ? 7.621 -22.594 18.672 1 98.5 507 ARG B CA 1
ATOM 7926 C C . ARG B 1 507 ? 8.156 -24.016 18.734 1 98.5 507 ARG B C 1
ATOM 7928 O O . ARG B 1 507 ? 7.875 -24.766 19.672 1 98.5 507 ARG B O 1
ATOM 7935 N N . ALA B 1 508 ? 8.766 -24.453 17.688 1 98.62 508 ALA B N 1
ATOM 7936 C CA . ALA B 1 508 ? 9.375 -25.781 17.609 1 98.62 508 ALA B CA 1
ATOM 7937 C C . ALA B 1 508 ? 10.82 -25.703 17.125 1 98.62 508 ALA B C 1
ATOM 7939 O O . ALA B 1 508 ? 11.148 -24.859 16.281 1 98.62 508 ALA B O 1
ATOM 7940 N N . GLU B 1 509 ? 11.695 -26.594 17.625 1 97.75 509 GLU B N 1
ATOM 7941 C CA . GLU B 1 509 ? 13.117 -26.531 17.281 1 97.75 509 GLU B CA 1
ATOM 7942 C C . GLU B 1 509 ? 13.617 -27.859 16.734 1 97.75 509 GLU B C 1
ATOM 7944 O O . GLU B 1 509 ? 14.711 -27.938 16.172 1 97.75 509 GLU B O 1
ATOM 7949 N N . THR B 1 510 ? 12.836 -28.906 16.891 1 97.69 510 THR B N 1
ATOM 7950 C CA . THR B 1 510 ? 13.203 -30.219 16.375 1 97.69 510 THR B CA 1
ATOM 7951 C C . THR B 1 510 ? 12.125 -30.75 15.422 1 97.69 510 THR B C 1
ATOM 7953 O O . THR B 1 510 ? 11 -30.25 15.422 1 97.69 510 THR B O 1
ATOM 7956 N N . GLU B 1 511 ? 12.477 -31.719 14.633 1 98 511 GLU B N 1
ATOM 7957 C CA . GLU B 1 511 ? 11.516 -32.344 13.719 1 98 511 GLU B CA 1
ATOM 7958 C C . GLU B 1 511 ? 10.328 -32.906 14.477 1 98 511 GLU B C 1
ATOM 7960 O O . GLU B 1 511 ? 9.18 -32.781 14.047 1 98 511 GLU B O 1
ATOM 7965 N N . ALA B 1 512 ? 10.602 -33.594 15.57 1 98.44 512 ALA B N 1
ATOM 7966 C CA . ALA B 1 512 ? 9.547 -34.188 16.375 1 98.44 512 ALA B CA 1
ATOM 7967 C C . ALA B 1 512 ? 8.57 -33.125 16.891 1 98.44 512 ALA B C 1
ATOM 7969 O O . ALA B 1 512 ? 7.355 -33.344 16.891 1 98.44 512 ALA B O 1
ATOM 7970 N N . GLU B 1 513 ? 9.102 -32.031 17.344 1 98.69 513 GLU B N 1
ATOM 7971 C CA . GLU B 1 513 ? 8.266 -30.938 17.828 1 98.69 513 GLU B CA 1
ATOM 7972 C C . GLU B 1 513 ? 7.422 -30.344 16.703 1 98.69 513 GLU B C 1
ATOM 7974 O O . GLU B 1 513 ? 6.266 -29.984 16.922 1 98.69 513 GLU B O 1
ATOM 7979 N N . VAL B 1 514 ? 8.016 -30.219 15.547 1 98.88 514 VAL B N 1
ATOM 7980 C CA . VAL B 1 514 ? 7.301 -29.719 14.383 1 98.88 514 VAL B CA 1
ATOM 7981 C C . VAL B 1 514 ? 6.125 -30.641 14.062 1 98.88 514 VAL B C 1
ATOM 7983 O O . VAL B 1 514 ? 4.996 -30.172 13.875 1 98.88 514 VAL B O 1
ATOM 7986 N N . ILE B 1 515 ? 6.391 -31.938 13.992 1 98.81 515 ILE B N 1
ATOM 7987 C CA . ILE B 1 515 ? 5.363 -32.938 13.68 1 98.81 515 ILE B CA 1
ATOM 7988 C C . ILE B 1 515 ? 4.242 -32.844 14.719 1 98.81 515 ILE B C 1
ATOM 7990 O O . ILE B 1 515 ? 3.062 -32.844 14.367 1 98.81 515 ILE B O 1
ATOM 7994 N N . ALA B 1 516 ? 4.586 -32.781 15.969 1 98.75 516 ALA B N 1
ATOM 7995 C CA . ALA B 1 516 ? 3.604 -32.688 17.047 1 98.75 516 ALA B CA 1
ATOM 7996 C C . ALA B 1 516 ? 2.758 -31.422 16.922 1 98.75 516 ALA B C 1
ATOM 7998 O O . ALA B 1 516 ? 1.544 -31.453 17.141 1 98.75 516 ALA B O 1
ATOM 7999 N N . ALA B 1 517 ? 3.398 -30.344 16.609 1 98.69 517 ALA B N 1
ATOM 8000 C CA . ALA B 1 517 ? 2.699 -29.062 16.453 1 98.69 517 ALA B CA 1
ATOM 8001 C C . ALA B 1 517 ? 1.71 -29.125 15.289 1 98.69 517 ALA B C 1
ATOM 8003 O O . ALA B 1 517 ? 0.602 -28.594 15.383 1 98.69 517 ALA B O 1
ATOM 8004 N N . CYS B 1 518 ? 2.133 -29.688 14.211 1 98.69 518 CYS B N 1
ATOM 8005 C CA . CYS B 1 518 ? 1.255 -29.844 13.062 1 98.69 518 CYS B CA 1
ATOM 8006 C C . CYS B 1 518 ? 0.023 -30.672 13.414 1 98.69 518 CYS B C 1
ATOM 8008 O O . CYS B 1 518 ? -1.103 -30.281 13.102 1 98.69 518 CYS B O 1
ATOM 8010 N N . LYS B 1 519 ? 0.231 -31.797 14.031 1 98.31 519 LYS B N 1
ATOM 8011 C CA . LYS B 1 519 ? -0.872 -32.688 14.414 1 98.31 519 LYS B CA 1
ATOM 8012 C C . LYS B 1 519 ? -1.832 -31.969 15.367 1 98.31 519 LYS B C 1
ATOM 8014 O O . LYS B 1 519 ? -3.051 -32.094 15.234 1 98.31 519 LYS B O 1
ATOM 8019 N N . ALA B 1 520 ? -1.285 -31.266 16.297 1 98.25 520 ALA B N 1
ATOM 8020 C CA . ALA B 1 520 ? -2.111 -30.516 17.25 1 98.25 520 ALA B CA 1
ATOM 8021 C C . ALA B 1 520 ? -2.92 -29.438 16.531 1 98.25 520 ALA B C 1
ATOM 8023 O O . ALA B 1 520 ? -4.078 -29.188 16.875 1 98.25 520 ALA B O 1
ATOM 8024 N N . ALA B 1 521 ? -2.291 -28.797 15.57 1 98 521 ALA B N 1
ATOM 8025 C CA . ALA B 1 521 ? -2.951 -27.734 14.812 1 98 521 ALA B CA 1
ATOM 8026 C C . ALA B 1 521 ? -4.164 -28.281 14.062 1 98 521 ALA B C 1
ATOM 8028 O O . ALA B 1 521 ? -5.18 -27.594 13.938 1 98 521 ALA B O 1
ATOM 8029 N N . LEU B 1 522 ? -4.059 -29.438 13.586 1 96.88 522 LEU B N 1
ATOM 8030 C CA . LEU B 1 522 ? -5.133 -30.062 12.82 1 96.88 522 LEU B CA 1
ATOM 8031 C C . LEU B 1 522 ? -6.352 -30.312 13.703 1 96.88 522 LEU B C 1
ATOM 8033 O O . LEU B 1 522 ? -7.469 -30.438 13.195 1 96.88 522 LEU B O 1
ATOM 8037 N N . GLN B 1 523 ? -6.148 -30.328 14.984 1 95.56 523 GLN B N 1
ATOM 8038 C CA . GLN B 1 523 ? -7.23 -30.625 15.914 1 95.56 523 GLN B CA 1
ATOM 8039 C C . GLN B 1 523 ? -7.812 -29.344 16.516 1 95.56 523 GLN B C 1
ATOM 8041 O O . GLN B 1 523 ? -8.828 -29.375 17.203 1 95.56 523 GLN B O 1
ATOM 8046 N N . ARG B 1 524 ? -7.18 -28.266 16.25 1 92.69 524 ARG B N 1
ATOM 8047 C CA . ARG B 1 524 ? -7.594 -27 16.828 1 92.69 524 ARG B CA 1
ATOM 8048 C C . ARG B 1 524 ? -8.547 -26.25 15.906 1 92.69 524 ARG B C 1
ATOM 8050 O O . ARG B 1 524 ? -8.43 -26.359 14.68 1 92.69 524 ARG B O 1
ATOM 8057 N N . LYS B 1 525 ? -9.469 -25.578 16.641 1 90.75 525 LYS B N 1
ATOM 8058 C CA . LYS B 1 525 ? -10.266 -24.609 15.891 1 90.75 525 LYS B CA 1
ATOM 8059 C C . LYS B 1 525 ? -9.484 -23.328 15.656 1 90.75 525 LYS B C 1
ATOM 8061 O O . LYS B 1 525 ? -8.742 -22.875 16.531 1 90.75 525 LYS B O 1
ATOM 8066 N N . GLY B 1 526 ? -9.422 -22.766 14.5 1 95.44 526 GLY B N 1
ATOM 8067 C CA . GLY B 1 526 ? -8.766 -21.5 14.227 1 95.44 526 GLY B CA 1
ATOM 8068 C C . GLY B 1 526 ? -7.34 -21.672 13.727 1 95.44 526 GLY B C 1
ATOM 8069 O O . GLY B 1 526 ? -6.844 -22.797 13.609 1 95.44 526 GLY B O 1
ATOM 8070 N N . PRO B 1 527 ? -6.609 -20.547 13.531 1 98.44 527 PRO B N 1
ATOM 8071 C CA . PRO B 1 527 ? -5.277 -20.609 12.922 1 98.44 527 PRO B CA 1
ATOM 8072 C C . PRO B 1 527 ? -4.172 -20.844 13.945 1 98.44 527 PRO B C 1
ATOM 8074 O O . PRO B 1 527 ? -4.289 -20.438 15.102 1 98.44 527 PRO B O 1
ATOM 8077 N N . THR B 1 528 ? -3.164 -21.547 13.578 1 98.81 528 THR B N 1
ATOM 8078 C CA . THR B 1 528 ? -1.934 -21.781 14.32 1 98.81 528 THR B CA 1
ATOM 8079 C C . THR B 1 528 ? -0.727 -21.234 13.57 1 98.81 528 THR B C 1
ATOM 8081 O O . THR B 1 528 ? -0.602 -21.422 12.359 1 98.81 528 THR B O 1
ATOM 8084 N N . VAL B 1 529 ? 0.061 -20.484 14.266 1 98.94 529 VAL B N 1
ATOM 8085 C CA . VAL B 1 529 ? 1.343 -20.031 13.727 1 98.94 529 VAL B CA 1
ATOM 8086 C C . VAL B 1 529 ? 2.475 -20.844 14.344 1 98.94 529 VAL B C 1
ATOM 8088 O O . VAL B 1 529 ? 2.689 -20.812 15.562 1 98.94 529 VAL B O 1
ATOM 8091 N N . LEU B 1 530 ? 3.125 -21.609 13.547 1 98.94 530 LEU B N 1
ATOM 8092 C CA . LEU B 1 530 ? 4.266 -22.422 13.953 1 98.94 530 LEU B CA 1
ATOM 8093 C C . LEU B 1 530 ? 5.578 -21.734 13.578 1 98.94 530 LEU B C 1
ATOM 8095 O O . LEU B 1 530 ? 5.91 -21.625 12.391 1 98.94 530 LEU B O 1
ATOM 8099 N N . VAL B 1 531 ? 6.289 -21.297 14.57 1 98.88 531 VAL B N 1
ATOM 8100 C CA . VAL B 1 531 ? 7.566 -20.625 14.359 1 98.88 531 VAL B CA 1
ATOM 8101 C C . VAL B 1 531 ? 8.711 -21.625 14.516 1 98.88 531 VAL B C 1
ATOM 8103 O O . VAL B 1 531 ? 8.844 -22.266 15.562 1 98.88 531 VAL B O 1
ATOM 8106 N N . VAL B 1 532 ? 9.547 -21.719 13.516 1 98.75 532 VAL B N 1
ATOM 8107 C CA . VAL B 1 532 ? 10.641 -22.688 13.547 1 98.75 532 VAL B CA 1
ATOM 8108 C C . VAL B 1 532 ? 11.945 -22 13.164 1 98.75 532 VAL B C 1
ATOM 8110 O O . VAL B 1 532 ? 12.188 -21.719 11.984 1 98.75 532 VAL B O 1
ATOM 8113 N N . PRO B 1 533 ? 12.859 -21.766 14.148 1 97.94 533 PRO B N 1
ATOM 8114 C CA . PRO B 1 533 ? 14.203 -21.312 13.773 1 97.94 533 PRO B CA 1
ATOM 8115 C C . PRO B 1 533 ? 14.922 -22.297 12.852 1 97.94 533 PRO B C 1
ATOM 8117 O O . PRO B 1 533 ? 14.969 -23.5 13.141 1 97.94 533 PRO B O 1
ATOM 8120 N N . ILE B 1 534 ? 15.352 -21.797 11.758 1 96.5 534 ILE B N 1
ATOM 8121 C CA . ILE B 1 534 ? 16.094 -22.641 10.828 1 96.5 534 ILE B CA 1
ATOM 8122 C C . ILE B 1 534 ? 17.469 -22.047 10.578 1 96.5 534 ILE B C 1
ATOM 8124 O O . ILE B 1 534 ? 17.688 -20.859 10.789 1 96.5 534 ILE B O 1
ATOM 8128 N N . ARG B 1 535 ? 18.359 -22.844 10.133 1 94 535 ARG B N 1
ATOM 8129 C CA . ARG B 1 535 ? 19.688 -22.391 9.734 1 94 535 ARG B CA 1
ATOM 8130 C C . ARG B 1 535 ? 19.625 -21.469 8.523 1 94 535 ARG B C 1
ATOM 8132 O O . ARG B 1 535 ? 19 -21.812 7.512 1 94 535 ARG B O 1
ATOM 8139 N N . PRO B 1 536 ? 20.219 -20.266 8.695 1 91.12 536 PRO B N 1
ATOM 8140 C CA . PRO B 1 536 ? 20.25 -19.422 7.5 1 91.12 536 PRO B CA 1
ATOM 8141 C C . PRO B 1 536 ? 21.016 -20.062 6.344 1 91.12 536 PRO B C 1
ATOM 8143 O O . PRO B 1 536 ? 22.031 -20.734 6.566 1 91.12 536 PRO B O 1
ATOM 8146 N N . SER B 1 537 ? 20.438 -19.984 5.195 1 86.44 537 SER B N 1
ATOM 8147 C CA . SER B 1 537 ? 21.078 -20.5 3.992 1 86.44 537 SER B CA 1
ATOM 8148 C C . SER B 1 537 ? 20.906 -19.531 2.822 1 86.44 537 SER B C 1
ATOM 8150 O O . SER B 1 537 ? 19.938 -18.766 2.783 1 86.44 537 SER B O 1
ATOM 8152 N N . VAL B 1 538 ? 21.891 -19.5 2.029 1 83.31 538 VAL B N 1
ATOM 8153 C CA . VAL B 1 538 ? 21.859 -18.734 0.791 1 83.31 538 VAL B CA 1
ATOM 8154 C C . VAL B 1 538 ? 21.766 -19.688 -0.404 1 83.31 538 VAL B C 1
ATOM 8156 O O . VAL B 1 538 ? 22.781 -20.219 -0.852 1 83.31 538 VAL B O 1
ATOM 8159 N N . PRO B 1 539 ? 20.578 -19.797 -0.87 1 81.44 539 PRO B N 1
ATOM 8160 C CA . PRO B 1 539 ? 20.438 -20.734 -1.989 1 81.44 539 PRO B CA 1
ATOM 8161 C C . PRO B 1 539 ? 21.078 -20.219 -3.275 1 81.44 539 PRO B C 1
ATOM 8163 O O . PRO B 1 539 ? 21.219 -19 -3.457 1 81.44 539 PRO B O 1
ATOM 8166 N N . PRO B 1 540 ? 21.5 -21.219 -4.039 1 81.56 540 PRO B N 1
ATOM 8167 C CA . PRO B 1 540 ? 21.922 -20.781 -5.375 1 81.56 540 PRO B CA 1
ATOM 8168 C C . PRO B 1 540 ? 20.75 -20.266 -6.211 1 81.56 540 PRO B C 1
ATOM 8170 O O . PRO B 1 540 ? 19.641 -20.797 -6.121 1 81.56 540 PRO B O 1
ATOM 8173 N N . LEU B 1 541 ? 20.938 -19.141 -6.887 1 82.75 541 LEU B N 1
ATOM 8174 C CA . LEU B 1 541 ? 19.875 -18.625 -7.742 1 82.75 541 LEU B CA 1
ATOM 8175 C C . LEU B 1 541 ? 19.891 -19.328 -9.102 1 82.75 541 LEU B C 1
ATOM 8177 O O . LEU B 1 541 ? 18.922 -19.234 -9.859 1 82.75 541 LEU B O 1
ATOM 8181 N N . MET B 1 542 ? 21.047 -20.016 -9.406 1 76.94 542 MET B N 1
ATOM 8182 C CA . MET B 1 542 ? 21.203 -20.734 -10.672 1 76.94 542 MET B CA 1
ATOM 8183 C C . MET B 1 542 ? 21.609 -22.188 -10.43 1 76.94 542 MET B C 1
ATOM 8185 O O . MET B 1 542 ? 22.375 -22.484 -9.516 1 76.94 542 MET B O 1
#

Sequence (1084 aa):
MGKTIRQVTFELLRQLNITTVFGNPGSTEETFLKNFPADFRYIQTLHESSAVAAADGYAQSTRNVALVNVHTSAGLSNAMSNILTAYMNRTPLIITAGNQTRDMLLIEPWLTNIKPETLPEPWVKWSYQPVRAEDVPAAFMRAYAMALQPPAGPVFLSIPLDDWDKPAEADAAVVRSVSHRISADPVRMREFAQSVSGAKNPVLIYGSSLARGEGWEAGIRLAEKLNIPVYSAPASERPPFPESHPLYAGGLPFAMKPLSDKLAGHDVALIIGAPVFRYYPYVAGDYIPPGLRLLHITDDPQEAGRAPVGDSLLCDAVLAVEQLTELVSARPALATAVSKQPHGMAPHPTAPEAASDGLLSASQLFRAVRSAMPEETILTEESPSNLGELHAAWPVDKPDSFYTFASGSLGWTLPASAGIALGERDSGRNRPVAAIIGDGSMQYSVQGLWTAAQHQLPILFVIPENRQYGILKSFAVLEDTPGVPGLDIPGLDIAALATGYGCTAVRAETEAEVIAACKAALQRKGPTVLVVPIRPSVPPLMMGKTIRQVTFELLRQLNITTVFGNPGSTEETFLKNFPADFRYIQTLHESSAVAAADGYAQSTRNVALVNVHTSAGLSNAMSNILTAYMNRTPLIITAGNQTRDMLLIEPWLTNIKPETLPEPWVKWSYQPVRAEDVPAAFMRAYAMALQPPAGPVFLSIPLDDWDKPAEADAAVVRSVSHRISADPVRMREFAQSVSGAKNPVLIYGSSLARGEGWEAGIRLAEKLNIPVYSAPASERPPFPESHPLYAGGLPFAMKPLSDKLAGHDVALIIGAPVFRYYPYVAGDYIPPGLRLLHITDDPQEAGRAPVGDSLLCDAVLAVEQLTELVSARPALATAVSKQPHGMAPHPTAPEAASDGLLSASQLFRAVRSAMPEETILTEESPSNLGELHAAWPVDKPDSFYTFASGSLGWTLPASAGIALGERDSGRNRPVAAIIGDGSMQYSVQGLWTAAQHQLPILFVIPENRQYGILKSFAVLEDTPGVPGLDIPGLDIAALATGYGCTAVRAETEAEVIAACKAALQRKGPTVLVVPIRPSVPPLM